Protein AF-0000000086678480 (afdb_homodimer)

pLDDT: mean 79.36, std 25.31, range [19.58, 98.94]

Nearest PDB structures (foldseek):
  7z03-assembly1_B  TM=8.009E-01  e=1.992E-24  Escherichia coli
  4m0v-assembly1_A  TM=8.575E-01  e=3.285E-22  Escherichia coli KO11FL
  4m0v-assembly2_B  TM=8.504E-01  e=2.644E-22  Escherichia coli KO11FL
  4lu9-assembly1_C  TM=8.366E-01  e=1.536E-22  Escherichia coli KO11FL
  4lty-assembly1_C  TM=8.349E-01  e=1.210E-21  Escherichia coli KO11FL

Organism: NCBI:txid175570

Solvent-accessible surface area (backbone atoms only — not comparable to full-atom values): 45692 Å² total; per-residue (Å²): 90,35,37,36,35,39,16,34,59,29,32,67,48,46,47,78,82,39,79,38,61,68,32,50,53,39,31,50,50,50,49,46,51,50,43,66,70,66,58,33,66,30,34,38,33,22,10,16,62,26,46,36,63,77,54,49,58,67,33,53,48,51,50,53,53,49,52,50,59,43,23,74,68,23,42,29,41,38,31,29,17,85,33,32,33,34,63,49,44,41,51,49,26,64,60,40,44,71,90,42,43,44,44,54,46,35,60,71,55,82,85,64,67,50,51,71,48,78,42,85,48,91,95,24,38,41,27,34,25,39,38,40,41,76,62,61,72,78,69,48,78,81,58,84,48,66,70,58,31,33,51,51,44,53,50,47,52,51,51,46,49,50,54,44,48,54,58,42,53,56,93,59,47,61,83,59,22,44,39,34,40,34,29,23,55,37,46,51,83,58,69,72,36,74,70,55,60,63,87,58,64,30,76,72,53,42,35,60,37,82,69,56,72,93,42,36,31,35,41,30,6,71,40,49,38,55,40,70,41,51,66,85,50,47,34,30,25,21,5,14,60,51,65,67,45,76,61,33,51,88,63,76,30,24,34,32,42,35,40,42,47,50,86,41,76,43,45,80,40,76,43,77,53,75,60,32,64,50,52,43,65,58,69,38,35,68,68,57,46,57,73,45,27,85,79,51,47,68,32,39,28,42,35,37,36,46,32,74,47,85,58,92,60,45,67,61,54,51,46,65,56,35,72,62,33,44,76,65,42,79,43,75,48,33,60,68,68,58,65,80,68,74,70,72,81,66,75,84,76,70,79,75,50,70,63,54,55,47,51,47,47,45,58,70,65,61,58,82,78,60,53,71,64,52,49,50,50,47,45,51,53,45,51,68,59,47,68,63,82,79,85,81,84,85,74,85,16,68,80,60,66,72,84,80,76,75,79,71,78,81,75,85,76,81,78,68,81,120,90,35,36,37,34,40,17,34,59,29,34,69,48,47,45,79,83,39,78,38,63,67,32,50,53,40,31,52,50,50,50,46,50,49,44,66,71,66,58,33,67,31,35,37,33,22,11,16,61,25,46,37,63,77,54,50,58,68,34,54,48,51,51,53,53,49,52,51,57,44,24,74,69,24,43,28,40,38,31,31,17,85,34,32,34,34,61,47,44,41,51,49,28,65,60,41,43,70,89,39,41,45,43,54,46,36,61,71,55,83,85,65,68,51,50,72,48,79,42,85,48,93,95,23,37,40,28,34,27,39,37,41,40,76,62,59,72,78,68,49,77,80,59,84,48,64,69,57,32,35,52,52,44,52,51,48,52,50,51,45,50,51,52,43,47,56,60,44,53,56,92,59,48,59,84,58,23,46,40,34,39,34,28,23,54,36,47,50,82,58,68,72,37,74,69,54,60,64,86,58,64,31,75,68,54,41,38,60,39,84,70,55,72,94,42,38,33,36,42,30,6,69,39,49,39,54,41,71,42,52,66,84,49,46,34,30,27,22,5,13,59,52,66,68,45,75,64,33,50,87,64,76,29,26,35,32,41,36,42,41,47,51,86,42,74,42,46,80,40,76,44,77,52,76,61,34,62,49,53,43,67,58,68,38,35,69,66,56,47,58,74,45,27,86,78,50,47,67,33,38,29,42,34,36,35,45,33,74,48,87,59,92,60,47,68,61,53,51,46,67,54,33,74,62,34,44,75,66,41,79,44,76,49,32,60,69,68,58,65,80,68,72,71,71,80,68,77,84,76,67,79,73,50,72,62,54,54,46,49,46,47,46,59,68,66,62,58,83,77,59,52,70,64,52,48,51,49,46,45,50,52,46,54,66,60,44,74,54,88,78,81,80,84,84,76,87,10,72,78,56,69,74,85,80,76,76,76,71,79,80,77,87,78,84,82,79,78,129

Structure (mmCIF, N/CA/C/O backbone):
data_AF-0000000086678480-model_v1
#
loop_
_entity.id
_entity.type
_entity.pdbx_description
1 polymer 'Nuclease SbcCD subunit D'
#
loop_
_atom_site.group_PDB
_atom_site.id
_atom_site.type_symbol
_atom_site.label_atom_id
_atom_site.label_alt_id
_atom_site.label_comp_id
_atom_site.label_asym_id
_atom_site.label_entity_id
_atom_site.label_seq_id
_atom_site.pdbx_PDB_ins_code
_atom_site.Cartn_x
_atom_site.Cartn_y
_atom_site.Cartn_z
_atom_site.occupancy
_atom_site.B_iso_or_equiv
_atom_site.auth_seq_id
_atom_site.auth_comp_id
_atom_site.auth_asym_id
_atom_site.auth_atom_id
_atom_site.pdbx_PDB_model_num
ATOM 1 N N . MET A 1 1 ? -17.922 -32.219 -5.09 1 95.44 1 MET A N 1
ATOM 2 C CA . MET A 1 1 ? -17.453 -30.891 -4.719 1 95.44 1 MET A CA 1
ATOM 3 C C . MET A 1 1 ? -16.25 -30.469 -5.562 1 95.44 1 MET A C 1
ATOM 5 O O . MET A 1 1 ? -15.414 -31.312 -5.906 1 95.44 1 MET A O 1
ATOM 9 N N . LYS A 1 2 ? -16.203 -29.172 -6 1 97.81 2 LYS A N 1
ATOM 10 C CA . LYS A 1 2 ? -15.117 -28.688 -6.852 1 97.81 2 LYS A CA 1
ATOM 11 C C . LYS A 1 2 ? -14.359 -27.547 -6.176 1 97.81 2 LYS A C 1
ATOM 13 O O . LYS A 1 2 ? -14.969 -26.641 -5.609 1 97.81 2 LYS A O 1
ATOM 18 N N . VAL A 1 3 ? -13.023 -27.688 -6.242 1 98.56 3 VAL A N 1
ATOM 19 C CA . VAL A 1 3 ? -12.156 -26.625 -5.746 1 98.56 3 VAL A CA 1
ATOM 20 C C . VAL A 1 3 ? -11.305 -26.078 -6.887 1 98.56 3 VAL A C 1
ATOM 22 O O . VAL A 1 3 ? -10.602 -26.828 -7.562 1 98.56 3 VAL A O 1
ATOM 25 N N . LEU A 1 4 ? -11.469 -24.781 -7.164 1 98.94 4 LEU A N 1
ATOM 26 C CA . LEU A 1 4 ? -10.547 -24.125 -8.086 1 98.94 4 LEU A CA 1
ATOM 27 C C . LEU A 1 4 ? -9.32 -23.594 -7.352 1 98.94 4 LEU A C 1
ATOM 29 O O . LEU A 1 4 ? -9.453 -22.812 -6.414 1 98.94 4 LEU A O 1
ATOM 33 N N . HIS A 1 5 ? -8.148 -24.078 -7.785 1 98.94 5 HIS A N 1
ATOM 34 C CA . HIS A 1 5 ? -6.895 -23.828 -7.09 1 98.94 5 HIS A CA 1
ATOM 35 C C . HIS A 1 5 ? -5.914 -23.078 -7.977 1 98.94 5 HIS A C 1
ATOM 37 O O . HIS A 1 5 ? -5.496 -23.578 -9.023 1 98.94 5 HIS A O 1
ATOM 43 N N . THR A 1 6 ? -5.656 -21.797 -7.602 1 98.88 6 THR A N 1
ATOM 44 C CA . THR A 1 6 ? -4.645 -20.953 -8.234 1 98.88 6 THR A CA 1
ATOM 45 C C . THR A 1 6 ? -3.633 -20.453 -7.207 1 98.88 6 THR A C 1
ATOM 47 O O . THR A 1 6 ? -3.902 -20.469 -6.004 1 98.88 6 THR A O 1
ATOM 50 N N . SER A 1 7 ? -2.424 -20.094 -7.656 1 98.5 7 SER A N 1
ATOM 51 C CA . SER A 1 7 ? -1.385 -19.719 -6.703 1 98.5 7 SER A CA 1
ATOM 52 C C . SER A 1 7 ? -0.322 -18.844 -7.359 1 98.5 7 SER A C 1
ATOM 54 O O . SER A 1 7 ? -0.302 -18.703 -8.586 1 98.5 7 SER A O 1
ATOM 56 N N . ASP A 1 8 ? 0.472 -18.172 -6.52 1 98.31 8 ASP A N 1
ATOM 57 C CA . ASP A 1 8 ? 1.71 -17.5 -6.895 1 98.31 8 ASP A CA 1
ATOM 58 C C . ASP A 1 8 ? 1.471 -16.5 -8.023 1 98.31 8 ASP A C 1
ATOM 60 O O . ASP A 1 8 ? 2.174 -16.516 -9.031 1 98.31 8 ASP A O 1
ATOM 64 N N . TRP A 1 9 ? 0.471 -15.633 -7.77 1 98.69 9 TRP A N 1
ATOM 65 C CA . TRP A 1 9 ? 0.159 -14.609 -8.766 1 98.69 9 TRP A CA 1
ATOM 66 C C . TRP A 1 9 ? 1.321 -13.641 -8.93 1 98.69 9 TRP A C 1
ATOM 68 O O . TRP A 1 9 ? 1.589 -13.164 -10.031 1 98.69 9 TRP A O 1
ATOM 78 N N . HIS A 1 10 ? 1.979 -13.359 -7.863 1 98.38 10 HIS A N 1
ATOM 79 C CA . HIS A 1 10 ? 3.109 -12.438 -7.859 1 98.38 10 HIS A CA 1
ATOM 80 C C . HIS A 1 10 ? 2.754 -11.125 -8.547 1 98.38 10 HIS A C 1
ATOM 82 O O . HIS A 1 10 ? 3.512 -10.641 -9.391 1 98.38 10 HIS A O 1
ATOM 88 N N . LEU A 1 11 ? 1.638 -10.578 -8.188 1 98.56 11 LEU A N 1
ATOM 89 C CA . LEU A 1 11 ? 1.207 -9.312 -8.773 1 98.56 11 LEU A CA 1
ATOM 90 C C . LEU A 1 11 ? 2.213 -8.211 -8.477 1 98.56 11 LEU A C 1
ATOM 92 O O . LEU A 1 11 ? 2.664 -8.062 -7.34 1 98.56 11 LEU A O 1
ATOM 96 N N . GLY A 1 12 ? 2.535 -7.422 -9.523 1 97.06 12 GLY A N 1
ATOM 97 C CA . GLY A 1 12 ? 3.484 -6.328 -9.391 1 97.06 12 GLY A CA 1
ATOM 98 C C . GLY A 1 12 ? 4.883 -6.691 -9.852 1 97.06 12 GLY A C 1
ATOM 99 O O . GLY A 1 12 ? 5.762 -5.832 -9.93 1 97.06 12 GLY A O 1
ATOM 100 N N . LYS A 1 13 ? 5.109 -7.918 -10.164 1 95.88 13 LYS A N 1
ATOM 101 C CA . LYS A 1 13 ? 6.441 -8.344 -10.586 1 95.88 13 LYS A CA 1
ATOM 102 C C . LYS A 1 13 ? 6.715 -7.941 -12.031 1 95.88 13 LYS A C 1
ATOM 104 O O . LYS A 1 13 ? 5.969 -8.305 -12.938 1 95.88 13 LYS A O 1
ATOM 109 N N . PRO A 1 14 ? 7.766 -7.203 -12.234 1 95.25 14 PRO A N 1
ATOM 110 C CA . PRO A 1 14 ? 8.195 -6.977 -13.609 1 95.25 14 PRO A CA 1
ATOM 111 C C . PRO A 1 14 ? 9.086 -8.102 -14.141 1 95.25 14 PRO A C 1
ATOM 113 O O . PRO A 1 14 ? 9.586 -8.922 -13.367 1 95.25 14 PRO A O 1
ATOM 116 N N . THR A 1 15 ? 9.172 -8.25 -15.391 1 94.75 15 THR A N 1
ATOM 117 C CA . THR A 1 15 ? 10.164 -9.094 -16.047 1 94.75 15 THR A CA 1
ATOM 118 C C . THR A 1 15 ? 11.266 -8.25 -16.672 1 94.75 15 THR A C 1
ATOM 120 O O . THR A 1 15 ? 11.047 -7.609 -17.719 1 94.75 15 THR A O 1
ATOM 123 N N . TRP A 1 16 ? 12.336 -8.219 -16.031 1 91.25 16 TRP A N 1
ATOM 124 C CA . TRP A 1 16 ? 13.484 -7.438 -16.5 1 91.25 16 TRP A CA 1
ATOM 125 C C . TRP A 1 16 ? 13.086 -5.988 -16.75 1 91.25 16 TRP A C 1
ATOM 127 O O . TRP A 1 16 ? 13.367 -5.441 -17.828 1 91.25 16 TRP A O 1
ATOM 137 N N . GLY A 1 17 ? 12.445 -5.441 -15.852 1 91.5 17 GLY A N 1
ATOM 138 C CA . GLY A 1 17 ? 12.094 -4.031 -15.883 1 91.5 17 GLY A CA 1
ATOM 139 C C . GLY A 1 17 ? 10.797 -3.754 -16.609 1 91.5 17 GLY A C 1
ATOM 140 O O . GLY A 1 17 ? 10.25 -2.652 -16.531 1 91.5 17 GLY A O 1
ATOM 141 N N . HIS A 1 18 ? 10.305 -4.699 -17.344 1 94.94 18 HIS A N 1
ATOM 142 C CA . HIS A 1 18 ? 9.055 -4.535 -18.094 1 94.94 18 HIS A CA 1
ATOM 143 C C . HIS A 1 18 ? 7.852 -4.91 -17.234 1 94.94 18 HIS A C 1
ATOM 145 O O . HIS A 1 18 ? 7.801 -6.012 -16.672 1 94.94 18 HIS A O 1
ATOM 151 N N . SER A 1 19 ? 6.883 -4.016 -17.203 1 96.5 19 SER A N 1
ATOM 152 C CA . SER A 1 19 ? 5.68 -4.273 -16.422 1 96.5 19 SER A CA 1
ATOM 153 C C . SER A 1 19 ? 4.875 -5.426 -17.016 1 96.5 19 SER A C 1
ATOM 155 O O . SER A 1 19 ? 4.684 -5.496 -18.234 1 96.5 19 SER A O 1
ATOM 157 N N . ARG A 1 20 ? 4.363 -6.246 -16.141 1 97.38 20 ARG A N 1
ATOM 158 C CA . ARG A 1 20 ? 3.541 -7.371 -16.562 1 97.38 20 ARG A CA 1
ATOM 159 C C . ARG A 1 20 ? 2.078 -7.152 -16.203 1 97.38 20 ARG A C 1
ATOM 161 O O . ARG A 1 20 ? 1.283 -8.094 -16.203 1 97.38 20 ARG A O 1
ATOM 168 N N . ALA A 1 21 ? 1.703 -5.965 -15.914 1 97.06 21 ALA A N 1
ATOM 169 C CA . ALA A 1 21 ? 0.36 -5.656 -15.43 1 97.06 21 ALA A CA 1
ATOM 170 C C . ALA A 1 21 ? -0.699 -6.098 -16.438 1 97.06 21 ALA A C 1
ATOM 172 O O . ALA A 1 21 ? -1.707 -6.703 -16.062 1 97.06 21 ALA A O 1
ATOM 173 N N . GLN A 1 22 ? -0.442 -5.848 -17.672 1 97 22 GLN A N 1
ATOM 174 C CA . GLN A 1 22 ? -1.41 -6.211 -18.703 1 97 22 GLN A CA 1
ATOM 175 C C . GLN A 1 22 ? -1.541 -7.727 -18.828 1 97 22 GLN A C 1
ATOM 177 O O . GLN A 1 22 ? -2.643 -8.25 -19.031 1 97 22 GLN A O 1
ATOM 182 N N . ASP A 1 23 ? -0.43 -8.398 -18.75 1 98.12 23 ASP A N 1
ATOM 183 C CA . ASP A 1 23 ? -0.437 -9.859 -18.812 1 98.12 23 ASP A CA 1
ATOM 184 C C . ASP A 1 23 ? -1.196 -10.453 -17.625 1 98.12 23 ASP A C 1
ATOM 186 O O . ASP A 1 23 ? -1.977 -11.398 -17.797 1 98.12 23 ASP A O 1
ATOM 190 N N . HIS A 1 24 ? -0.968 -9.875 -16.438 1 98.56 24 HIS A N 1
ATOM 191 C CA . HIS A 1 24 ? -1.681 -10.32 -15.25 1 98.56 24 HIS A CA 1
ATOM 192 C C . HIS A 1 24 ? -3.18 -10.07 -15.383 1 98.56 24 HIS A C 1
ATOM 194 O O . HIS A 1 24 ? -3.988 -10.938 -15.047 1 98.56 24 HIS A O 1
ATOM 200 N N . GLU A 1 25 ? -3.529 -8.898 -15.836 1 98.38 25 GLU A N 1
ATOM 201 C CA . GLU A 1 25 ? -4.945 -8.594 -16.016 1 98.38 25 GLU A CA 1
ATOM 202 C C . GLU A 1 25 ? -5.602 -9.602 -16.969 1 98.38 25 GLU A C 1
ATOM 204 O O . GLU A 1 25 ? -6.68 -10.125 -16.672 1 98.38 25 GLU A O 1
ATOM 209 N N . ALA A 1 26 ? -4.949 -9.906 -18.031 1 98.44 26 ALA A N 1
ATOM 210 C CA . ALA A 1 26 ? -5.492 -10.82 -19.031 1 98.44 26 ALA A CA 1
ATOM 211 C C . ALA A 1 26 ? -5.66 -12.227 -18.469 1 98.44 26 ALA A C 1
ATOM 213 O O . ALA A 1 26 ? -6.707 -12.852 -18.641 1 98.44 26 ALA A O 1
ATOM 214 N N . VAL A 1 27 ? -4.664 -12.703 -17.812 1 98.75 27 VAL A N 1
ATOM 215 C CA . VAL A 1 27 ? -4.707 -14.086 -17.359 1 98.75 27 VAL A CA 1
ATOM 216 C C . VAL A 1 27 ? -5.695 -14.219 -16.203 1 98.75 27 VAL A C 1
ATOM 218 O O . VAL A 1 27 ? -6.371 -15.242 -16.062 1 98.75 27 VAL A O 1
ATOM 221 N N . LEU A 1 28 ? -5.77 -13.234 -15.352 1 98.81 28 LEU A N 1
ATOM 222 C CA . LEU A 1 28 ? -6.707 -13.289 -14.234 1 98.81 28 LEU A CA 1
ATOM 223 C C . LEU A 1 28 ? -8.148 -13.195 -14.727 1 98.81 28 LEU A C 1
ATOM 225 O O . LEU A 1 28 ? -9.047 -13.812 -14.148 1 98.81 28 LEU A O 1
ATOM 229 N N . ASP A 1 29 ? -8.367 -12.438 -15.781 1 98.69 29 ASP A N 1
ATOM 230 C CA . ASP A 1 29 ? -9.68 -12.461 -16.422 1 98.69 29 ASP A CA 1
ATOM 231 C C . ASP A 1 29 ? -10.008 -13.859 -16.953 1 98.69 29 ASP A C 1
ATOM 233 O O . ASP A 1 29 ? -11.148 -14.312 -16.844 1 98.69 29 ASP A O 1
ATOM 237 N N . GLU A 1 30 ? -9.016 -14.477 -17.516 1 98.81 30 GLU A N 1
ATOM 238 C CA . GLU A 1 30 ? -9.172 -15.852 -17.969 1 98.81 30 GLU A CA 1
ATOM 239 C C . GLU A 1 30 ? -9.539 -16.781 -16.828 1 98.81 30 GLU A C 1
ATOM 241 O O . GLU A 1 30 ? -10.406 -17.656 -16.969 1 98.81 30 GLU A O 1
ATOM 246 N N . ILE A 1 31 ? -8.938 -16.609 -15.695 1 98.88 31 ILE A N 1
ATOM 247 C CA . ILE A 1 31 ? -9.203 -17.422 -14.523 1 98.88 31 ILE A CA 1
ATOM 248 C C . ILE A 1 31 ? -10.633 -17.172 -14.031 1 98.88 31 ILE A C 1
ATOM 250 O O . ILE A 1 31 ? -11.336 -18.109 -13.648 1 98.88 31 ILE A O 1
ATOM 254 N N . ILE A 1 32 ? -11.062 -15.922 -14.055 1 98.81 32 ILE A N 1
ATOM 255 C CA . ILE A 1 32 ? -12.438 -15.594 -13.688 1 98.81 32 ILE A CA 1
ATOM 256 C C . ILE A 1 32 ? -13.406 -16.312 -14.617 1 98.81 32 ILE A C 1
ATOM 258 O O . ILE A 1 32 ? -14.414 -16.875 -14.164 1 98.81 32 ILE A O 1
ATOM 262 N N . THR A 1 33 ? -13.07 -16.344 -15.867 1 98.75 33 THR A N 1
ATOM 263 C CA . THR A 1 33 ? -13.914 -17.031 -16.844 1 98.75 33 THR A CA 1
ATOM 264 C C . THR A 1 33 ? -13.961 -18.531 -16.562 1 98.75 33 THR A C 1
ATOM 266 O O . THR A 1 33 ? -15.031 -19.141 -16.625 1 98.75 33 THR A O 1
ATOM 269 N N . ILE A 1 34 ? -12.844 -19.062 -16.281 1 98.81 34 ILE A N 1
ATOM 270 C CA . ILE A 1 34 ? -12.773 -20.484 -15.938 1 98.81 34 ILE A CA 1
ATOM 271 C C . ILE A 1 34 ? -13.648 -20.766 -14.719 1 98.81 34 ILE A C 1
ATOM 273 O O . ILE A 1 34 ? -14.406 -21.734 -14.703 1 98.81 34 ILE A O 1
ATOM 277 N N . ALA A 1 35 ? -13.539 -19.906 -13.719 1 98.81 35 ALA A N 1
ATOM 278 C CA . ALA A 1 35 ? -14.336 -20.047 -12.508 1 98.81 35 ALA A CA 1
ATOM 279 C C . ALA A 1 35 ? -15.828 -19.984 -12.82 1 98.81 35 ALA A C 1
ATOM 281 O O . ALA A 1 35 ? -16.609 -20.797 -12.328 1 98.81 35 ALA A O 1
ATOM 282 N N . ALA A 1 36 ? -16.219 -19.031 -13.617 1 98.69 36 ALA A N 1
ATOM 283 C CA . ALA A 1 36 ? -17.625 -18.844 -13.977 1 98.69 36 ALA A CA 1
ATOM 284 C C . ALA A 1 36 ? -18.172 -20.062 -14.711 1 98.69 36 ALA A C 1
ATOM 286 O O . ALA A 1 36 ? -19.344 -20.406 -14.547 1 98.69 36 ALA A O 1
ATOM 287 N N . THR A 1 37 ? -17.344 -20.672 -15.453 1 98.56 37 THR A N 1
ATOM 288 C CA . THR A 1 37 ? -17.75 -21.844 -16.219 1 98.56 37 THR A CA 1
ATOM 289 C C . THR A 1 37 ? -17.797 -23.078 -15.336 1 98.56 37 THR A C 1
ATOM 291 O O . THR A 1 37 ? -18.766 -23.844 -15.375 1 98.56 37 THR A O 1
ATOM 294 N N . ALA A 1 38 ? -16.781 -23.219 -14.508 1 98.38 38 ALA A N 1
ATOM 295 C CA . ALA A 1 38 ? -16.625 -24.438 -13.719 1 98.38 38 ALA A CA 1
ATOM 296 C C . ALA A 1 38 ? -17.531 -24.438 -12.5 1 98.38 38 ALA A C 1
ATOM 298 O O . ALA A 1 38 ? -17.844 -25.484 -11.938 1 98.38 38 ALA A O 1
ATOM 299 N N . GLN A 1 39 ? -17.859 -23.234 -12.031 1 98 39 GLN A N 1
ATOM 300 C CA . GLN A 1 39 ? -18.703 -23.031 -10.867 1 98 39 GLN A CA 1
ATOM 301 C C . GLN A 1 39 ? -18.203 -23.844 -9.672 1 98 39 GLN A C 1
ATOM 303 O O . GLN A 1 39 ? -18.906 -24.703 -9.141 1 98 39 GLN A O 1
ATOM 308 N N . PRO A 1 40 ? -17.031 -23.578 -9.219 1 98.5 40 PRO A N 1
ATOM 309 C CA . PRO A 1 40 ? -16.484 -24.297 -8.07 1 98.5 40 PRO A CA 1
ATOM 310 C C . PRO A 1 40 ? -17.219 -23.984 -6.77 1 98.5 40 PRO A C 1
ATOM 312 O O . PRO A 1 40 ? -17.969 -23 -6.707 1 98.5 40 PRO A O 1
ATOM 315 N N . ASP A 1 41 ? -17.016 -24.859 -5.805 1 97.94 41 ASP A N 1
ATOM 316 C CA . ASP A 1 41 ? -17.594 -24.625 -4.48 1 97.94 41 ASP A CA 1
ATOM 317 C C . ASP A 1 41 ? -16.672 -23.781 -3.613 1 97.94 41 ASP A C 1
ATOM 319 O O . ASP A 1 41 ? -17.109 -23.203 -2.617 1 97.94 41 ASP A O 1
ATOM 323 N N . LEU A 1 42 ? -15.414 -23.719 -3.967 1 98.25 42 LEU A N 1
ATOM 324 C CA . LEU A 1 42 ? -14.391 -22.953 -3.27 1 98.25 42 LEU A CA 1
ATOM 325 C C . LEU A 1 42 ? -13.258 -22.578 -4.219 1 98.25 42 LEU A C 1
ATOM 327 O O . LEU A 1 42 ? -12.867 -23.375 -5.082 1 98.25 42 LEU A O 1
ATOM 331 N N . ILE A 1 43 ? -12.781 -21.375 -4.074 1 98.75 43 ILE A N 1
ATOM 332 C CA . ILE A 1 43 ? -11.625 -20.922 -4.828 1 98.75 43 ILE A CA 1
ATOM 333 C C . ILE A 1 43 ? -10.461 -20.641 -3.873 1 98.75 43 ILE A C 1
ATOM 335 O O . ILE A 1 43 ? -10.633 -19.938 -2.875 1 98.75 43 ILE A O 1
ATOM 339 N N . LEU A 1 44 ? -9.289 -21.234 -4.195 1 98.75 44 LEU A N 1
ATOM 340 C CA . LEU A 1 44 ? -8.117 -21.094 -3.336 1 98.75 44 LEU A CA 1
ATOM 341 C C . LEU A 1 44 ? -7 -20.344 -4.051 1 98.75 44 LEU A C 1
ATOM 343 O O . LEU A 1 44 ? -6.688 -20.641 -5.207 1 98.75 44 LEU A O 1
ATOM 347 N N . ASN A 1 45 ? -6.477 -19.344 -3.422 1 98.75 45 ASN A N 1
ATOM 348 C CA . ASN A 1 45 ? -5.156 -18.797 -3.715 1 98.75 45 ASN A CA 1
ATOM 349 C C . ASN A 1 45 ? -4.152 -19.156 -2.625 1 98.75 45 ASN A C 1
ATOM 351 O O . ASN A 1 45 ? -4.23 -18.641 -1.508 1 98.75 45 ASN A O 1
ATOM 355 N N . THR A 1 46 ? -3.148 -19.953 -2.975 1 98.44 46 THR A N 1
ATOM 356 C CA . THR A 1 46 ? -2.324 -20.547 -1.932 1 98.44 46 THR A CA 1
ATOM 357 C C . THR A 1 46 ? -1.022 -19.766 -1.758 1 98.44 46 THR A C 1
ATOM 359 O O . THR A 1 46 ? 0.026 -20.359 -1.48 1 98.44 46 THR A O 1
ATOM 362 N N . GLY A 1 47 ? -1.033 -18.484 -1.98 1 97.06 47 GLY A N 1
ATOM 363 C CA . GLY A 1 47 ? 0.044 -17.641 -1.495 1 97.06 47 GLY A CA 1
ATOM 364 C C . GLY A 1 47 ? 0.741 -16.875 -2.6 1 97.06 47 GLY A C 1
ATOM 365 O O . GLY A 1 47 ? 0.517 -17.125 -3.783 1 97.06 47 GLY A O 1
ATOM 366 N N . ASP A 1 48 ? 1.53 -15.883 -2.117 1 97.62 48 ASP A N 1
ATOM 367 C CA . ASP A 1 48 ? 2.271 -14.977 -2.99 1 97.62 48 ASP A CA 1
ATOM 368 C C . ASP A 1 48 ? 1.336 -14.258 -3.961 1 97.62 48 ASP A C 1
ATOM 370 O O . ASP A 1 48 ? 1.564 -14.266 -5.172 1 97.62 48 ASP A O 1
ATOM 374 N N . LEU A 1 49 ? 0.301 -13.742 -3.322 1 98.44 49 LEU A N 1
ATOM 375 C CA . LEU A 1 49 ? -0.618 -12.883 -4.059 1 98.44 49 LEU A CA 1
ATOM 376 C C . LEU A 1 49 ? 0.131 -11.734 -4.727 1 98.44 49 LEU A C 1
ATOM 378 O O . LEU A 1 49 ? -0.124 -11.414 -5.891 1 98.44 49 LEU A O 1
ATOM 382 N N . PHE A 1 50 ? 1.008 -11.203 -3.969 1 98 50 PHE A N 1
ATOM 383 C CA . PHE A 1 50 ? 1.855 -10.117 -4.441 1 98 50 PHE A CA 1
ATOM 384 C C . PHE A 1 50 ? 3.309 -10.562 -4.539 1 98 50 PHE A C 1
ATOM 386 O O . PHE A 1 50 ? 3.707 -11.539 -3.896 1 98 50 PHE A O 1
ATOM 393 N N . ASP A 1 51 ? 4.047 -9.797 -5.328 1 96.94 51 ASP A N 1
ATOM 394 C CA . ASP A 1 51 ? 5.453 -10.148 -5.504 1 96.94 51 ASP A CA 1
ATOM 395 C C . ASP A 1 51 ? 6.316 -9.531 -4.406 1 96.94 51 ASP A C 1
ATOM 397 O O . ASP A 1 51 ? 7.383 -10.055 -4.082 1 96.94 51 ASP A O 1
ATOM 401 N N . GLN A 1 52 ? 5.801 -8.445 -3.92 1 93.5 52 GLN A N 1
ATOM 402 C CA . GLN A 1 52 ? 6.562 -7.711 -2.912 1 93.5 52 GLN A CA 1
ATOM 403 C C . GLN A 1 52 ? 5.715 -7.43 -1.676 1 93.5 52 GLN A C 1
ATOM 405 O O . GLN A 1 52 ? 4.484 -7.352 -1.765 1 93.5 52 GLN A O 1
ATOM 410 N N . HIS A 1 53 ? 6.473 -7.254 -0.549 1 91.19 53 HIS A N 1
ATOM 411 C CA . HIS A 1 53 ? 5.805 -6.945 0.709 1 91.19 53 HIS A CA 1
ATOM 412 C C . HIS A 1 53 ? 5.043 -5.629 0.62 1 91.19 53 HIS A C 1
ATOM 414 O O . HIS A 1 53 ? 4.023 -5.449 1.285 1 91.19 53 HIS A O 1
ATOM 420 N N . ARG A 1 54 ? 5.578 -4.73 -0.159 1 90.44 54 ARG A N 1
ATOM 421 C CA . ARG A 1 54 ? 4.914 -3.461 -0.442 1 90.44 54 ARG A CA 1
ATOM 422 C C . ARG A 1 54 ? 4.551 -3.352 -1.919 1 90.44 54 ARG A C 1
ATOM 424 O O . ARG A 1 54 ? 5.266 -2.713 -2.693 1 90.44 54 ARG A O 1
ATOM 431 N N . PRO A 1 55 ? 3.449 -3.904 -2.238 1 94.75 55 PRO A N 1
ATOM 432 C CA . PRO A 1 55 ? 3.072 -3.92 -3.654 1 94.75 55 PRO A CA 1
ATOM 433 C C . PRO A 1 55 ? 2.678 -2.539 -4.176 1 94.75 55 PRO A C 1
ATOM 435 O O . PRO A 1 55 ? 2.207 -1.697 -3.406 1 94.75 55 PRO A O 1
ATOM 438 N N . PRO A 1 56 ? 2.889 -2.316 -5.504 1 92.38 56 PRO A N 1
ATOM 439 C CA . PRO A 1 56 ? 2.357 -1.087 -6.102 1 92.38 56 PRO A CA 1
ATOM 440 C C . PRO A 1 56 ? 0.832 -1.029 -6.074 1 92.38 56 PRO A C 1
ATOM 442 O O . PRO A 1 56 ? 0.172 -2.068 -5.996 1 92.38 56 PRO A O 1
ATOM 445 N N . VAL A 1 57 ? 0.303 0.121 -6.168 1 92.25 57 VAL A N 1
ATOM 446 C CA . VAL A 1 57 ? -1.132 0.344 -6.023 1 92.25 57 VAL A CA 1
ATOM 447 C C . VAL A 1 57 ? -1.884 -0.404 -7.125 1 92.25 57 VAL A C 1
ATOM 449 O O . VAL A 1 57 ? -2.965 -0.946 -6.887 1 92.25 57 VAL A O 1
ATOM 452 N N . GLN A 1 58 ? -1.28 -0.394 -8.273 1 94 58 GLN A N 1
ATOM 453 C CA . GLN A 1 58 ? -1.941 -1.066 -9.383 1 94 58 GLN A CA 1
ATOM 454 C C . GLN A 1 58 ? -2.115 -2.557 -9.102 1 94 58 GLN A C 1
ATOM 456 O O . GLN A 1 58 ? -3.137 -3.146 -9.453 1 94 58 GLN A O 1
ATOM 461 N N . ALA A 1 59 ? -1.16 -3.131 -8.508 1 96.88 59 ALA A N 1
ATOM 462 C CA . ALA A 1 59 ? -1.236 -4.543 -8.141 1 96.88 59 ALA A CA 1
ATOM 463 C C . ALA A 1 59 ? -2.314 -4.781 -7.09 1 96.88 59 ALA A C 1
ATOM 465 O O . ALA A 1 59 ? -3.072 -5.75 -7.172 1 96.88 59 ALA A O 1
ATOM 466 N N . MET A 1 60 ? -2.365 -3.904 -6.121 1 95.88 60 MET A N 1
ATOM 467 C CA . MET A 1 60 ? -3.369 -4.031 -5.07 1 95.88 60 MET A CA 1
ATOM 468 C C . MET A 1 60 ? -4.777 -3.887 -5.641 1 95.88 60 MET A C 1
ATOM 470 O O . MET A 1 60 ? -5.676 -4.645 -5.281 1 95.88 60 MET A O 1
ATOM 474 N N . ARG A 1 61 ? -4.926 -2.959 -6.512 1 94.69 61 ARG A N 1
ATOM 475 C CA . ARG A 1 61 ? -6.219 -2.76 -7.156 1 94.69 61 ARG A CA 1
ATOM 476 C C . ARG A 1 61 ? -6.629 -3.996 -7.953 1 94.69 61 ARG A C 1
ATOM 478 O O . ARG A 1 61 ? -7.766 -4.461 -7.844 1 94.69 61 ARG A O 1
ATOM 485 N N . LEU A 1 62 ? -5.723 -4.473 -8.742 1 97.44 62 LEU A N 1
ATOM 486 C CA . LEU A 1 62 ? -6.008 -5.664 -9.531 1 97.44 62 LEU A CA 1
ATOM 487 C C . LEU A 1 62 ? -6.391 -6.836 -8.641 1 97.44 62 LEU A C 1
ATOM 489 O O . LEU A 1 62 ? -7.371 -7.539 -8.906 1 97.44 62 LEU A O 1
ATOM 493 N N . ALA A 1 63 ? -5.645 -7.012 -7.582 1 97.62 63 ALA A N 1
ATOM 494 C CA . ALA A 1 63 ? -5.91 -8.109 -6.656 1 97.62 63 ALA A CA 1
ATOM 495 C C . ALA A 1 63 ? -7.324 -8.016 -6.09 1 97.62 63 ALA A C 1
ATOM 497 O O . ALA A 1 63 ? -8.078 -8.992 -6.117 1 97.62 63 ALA A O 1
ATOM 498 N N . THR A 1 64 ? -7.672 -6.852 -5.586 1 94.88 64 THR A N 1
ATOM 499 C CA . THR A 1 64 ? -8.969 -6.688 -4.938 1 94.88 64 THR A CA 1
ATOM 500 C C . THR A 1 64 ? -10.102 -6.824 -5.953 1 94.88 64 THR A C 1
ATOM 502 O O . THR A 1 64 ? -11.133 -7.422 -5.656 1 94.88 64 THR A O 1
ATOM 505 N N . ASP A 1 65 ? -9.898 -6.285 -7.148 1 95.06 65 ASP A N 1
ATOM 506 C CA . ASP A 1 65 ? -10.914 -6.406 -8.188 1 95.06 65 ASP A CA 1
ATOM 507 C C . ASP A 1 65 ? -11.156 -7.871 -8.555 1 95.06 65 ASP A C 1
ATOM 509 O O . ASP A 1 65 ? -12.297 -8.312 -8.656 1 95.06 65 ASP A O 1
ATOM 513 N N . VAL A 1 66 ? -10.109 -8.578 -8.711 1 97.56 66 VAL A N 1
ATOM 514 C CA . VAL A 1 66 ? -10.203 -9.969 -9.133 1 97.56 66 VAL A CA 1
ATOM 515 C C . VAL A 1 66 ? -10.805 -10.805 -8 1 97.56 66 VAL A C 1
ATOM 517 O O . VAL A 1 66 ? -11.672 -11.648 -8.234 1 97.56 66 VAL A O 1
ATOM 520 N N . LEU A 1 67 ? -10.328 -10.578 -6.785 1 96.81 67 LEU A N 1
ATOM 521 C CA . LEU A 1 67 ? -10.859 -11.328 -5.652 1 96.81 67 LEU A CA 1
ATOM 522 C C . LEU A 1 67 ? -12.359 -11.07 -5.484 1 96.81 67 LEU A C 1
ATOM 524 O O . LEU A 1 67 ? -13.117 -11.984 -5.168 1 96.81 67 LEU A O 1
ATOM 528 N N . ARG A 1 68 ? -12.773 -9.859 -5.719 1 93.94 68 ARG A N 1
ATOM 529 C CA . ARG A 1 68 ? -14.195 -9.531 -5.664 1 93.94 68 ARG A CA 1
ATOM 530 C C . ARG A 1 68 ? -14.969 -10.273 -6.75 1 93.94 68 ARG A C 1
ATOM 532 O O . ARG A 1 68 ? -16.031 -10.852 -6.484 1 93.94 68 ARG A O 1
ATOM 539 N N . ALA A 1 69 ? -14.445 -10.242 -7.926 1 96.5 69 ALA A N 1
ATOM 540 C CA . ALA A 1 69 ? -15.094 -10.93 -9.039 1 96.5 69 ALA A CA 1
ATOM 541 C C . ALA A 1 69 ? -15.211 -12.43 -8.766 1 96.5 69 ALA A C 1
ATOM 543 O O . ALA A 1 69 ? -16.266 -13.023 -8.984 1 96.5 69 ALA A O 1
ATOM 544 N N . LEU A 1 70 ? -14.164 -12.992 -8.266 1 97.94 70 LEU A N 1
ATOM 545 C CA . LEU A 1 70 ? -14.156 -14.422 -7.965 1 97.94 70 LEU A CA 1
ATOM 546 C C . LEU A 1 70 ? -15.125 -14.742 -6.828 1 97.94 70 LEU A C 1
ATOM 548 O O . LEU A 1 70 ? -15.812 -15.766 -6.855 1 97.94 70 LEU A O 1
ATOM 552 N N . SER A 1 71 ? -15.188 -13.82 -5.855 1 96.38 71 SER A N 1
ATOM 553 C CA . SER A 1 71 ? -16.031 -14.047 -4.68 1 96.38 71 SER A CA 1
ATOM 554 C C . SER A 1 71 ? -17.5 -14 -5.035 1 96.38 71 SER A C 1
ATOM 556 O O . SER A 1 71 ? -18.344 -14.5 -4.289 1 96.38 71 SER A O 1
ATOM 558 N N . ALA A 1 72 ? -17.844 -13.359 -6.129 1 95.62 72 ALA A N 1
ATOM 559 C CA . ALA A 1 72 ? -19.219 -13.352 -6.625 1 95.62 72 ALA A CA 1
ATOM 560 C C . ALA A 1 72 ? -19.609 -14.727 -7.152 1 95.62 72 ALA A C 1
ATOM 562 O O . ALA A 1 72 ? -20.812 -15.023 -7.266 1 95.62 72 ALA A O 1
ATOM 563 N N . ILE A 1 73 ? -18.641 -15.523 -7.453 1 97.06 73 ILE A N 1
ATOM 564 C CA . ILE A 1 73 ? -18.891 -16.844 -8.023 1 97.06 73 ILE A CA 1
ATOM 565 C C . ILE A 1 73 ? -18.891 -17.891 -6.922 1 97.06 73 ILE A C 1
ATOM 567 O O . ILE A 1 73 ? -19.797 -18.719 -6.848 1 97.06 73 ILE A O 1
ATOM 571 N N . ALA A 1 74 ? -17.953 -17.844 -6.086 1 97.19 74 ALA A N 1
ATOM 572 C CA . ALA A 1 74 ? -17.781 -18.766 -4.98 1 97.19 74 ALA A CA 1
ATOM 573 C C . ALA A 1 74 ? -16.938 -18.156 -3.863 1 97.19 74 ALA A C 1
ATOM 575 O O . ALA A 1 74 ? -16.219 -17.172 -4.086 1 97.19 74 ALA A O 1
ATOM 576 N N . PRO A 1 75 ? -17.016 -18.75 -2.611 1 96.81 75 PRO A N 1
ATOM 577 C CA . PRO A 1 75 ? -16.109 -18.266 -1.569 1 96.81 75 PRO A CA 1
ATOM 578 C C . PRO A 1 75 ? -14.633 -18.375 -1.974 1 96.81 75 PRO A C 1
ATOM 580 O O . PRO A 1 75 ? -14.242 -19.344 -2.625 1 96.81 75 PRO A O 1
ATOM 583 N N . VAL A 1 76 ? -13.867 -17.344 -1.605 1 97.88 76 VAL A N 1
ATOM 584 C CA . VAL A 1 76 ? -12.453 -17.297 -1.941 1 97.88 76 VAL A CA 1
ATOM 585 C C . VAL A 1 76 ? -11.617 -17.297 -0.663 1 97.88 76 VAL A C 1
ATOM 587 O O . VAL A 1 76 ? -11.898 -16.547 0.274 1 97.88 76 VAL A O 1
ATOM 590 N N . VAL A 1 77 ? -10.633 -18.203 -0.583 1 97.75 77 VAL A N 1
ATOM 591 C CA . VAL A 1 77 ? -9.68 -18.203 0.52 1 97.75 77 VAL A CA 1
ATOM 592 C C . VAL A 1 77 ? -8.273 -17.906 -0.01 1 97.75 77 VAL A C 1
ATOM 594 O O . VAL A 1 77 ? -7.824 -18.547 -0.969 1 97.75 77 VAL A O 1
ATOM 597 N N . VAL A 1 78 ? -7.637 -16.906 0.592 1 97.81 78 VAL A N 1
ATOM 598 C CA . VAL A 1 78 ? -6.262 -16.547 0.251 1 97.81 78 VAL A CA 1
ATOM 599 C C . VAL A 1 78 ? -5.34 -16.844 1.431 1 97.81 78 VAL A C 1
ATOM 601 O O . VAL A 1 78 ? -5.641 -16.484 2.57 1 97.81 78 VAL A O 1
ATOM 604 N N . ILE A 1 79 ? -4.262 -17.531 1.158 1 96.25 79 ILE A N 1
ATOM 605 C CA . ILE A 1 79 ? -3.248 -17.766 2.182 1 96.25 79 ILE A CA 1
ATOM 606 C C . ILE A 1 79 ? -1.996 -16.953 1.867 1 96.25 79 ILE A C 1
ATOM 608 O O . ILE A 1 79 ? -1.645 -16.766 0.7 1 96.25 79 ILE A O 1
ATOM 612 N N . SER A 1 80 ? -1.293 -16.484 2.887 1 95.75 80 SER A N 1
ATOM 613 C CA . SER A 1 80 ? -0.116 -15.656 2.664 1 95.75 80 SER A CA 1
ATOM 614 C C . SER A 1 80 ? 1.101 -16.5 2.307 1 95.75 80 SER A C 1
ATOM 616 O O . SER A 1 80 ? 1.318 -17.562 2.893 1 95.75 80 SER A O 1
ATOM 618 N N . GLY A 1 81 ? 1.824 -16.078 1.309 1 95.5 81 GLY A N 1
ATOM 619 C CA . GLY A 1 81 ? 3.109 -16.672 0.97 1 95.5 81 GLY A CA 1
ATOM 620 C C . GLY A 1 81 ? 4.289 -15.883 1.51 1 95.5 81 GLY A C 1
ATOM 621 O O . GLY A 1 81 ? 4.113 -14.961 2.316 1 95.5 81 GLY A O 1
ATOM 622 N N . ASN A 1 82 ? 5.473 -16.25 1.134 1 92.31 82 ASN A N 1
ATOM 623 C CA . ASN A 1 82 ? 6.676 -15.648 1.7 1 92.31 82 ASN A CA 1
ATOM 624 C C . ASN A 1 82 ? 6.906 -14.242 1.151 1 92.31 82 ASN A C 1
ATOM 626 O O . ASN A 1 82 ? 7.602 -13.438 1.772 1 92.31 82 ASN A O 1
ATOM 630 N N . HIS A 1 83 ? 6.336 -13.914 -0.001 1 94.44 83 HIS A N 1
ATOM 631 C CA . HIS A 1 83 ? 6.477 -12.578 -0.579 1 94.44 83 HIS A CA 1
ATOM 632 C C . HIS A 1 83 ? 5.43 -11.625 -0.018 1 94.44 83 HIS A C 1
ATOM 634 O O . HIS A 1 83 ? 5.602 -10.406 -0.081 1 94.44 83 HIS A O 1
ATOM 640 N N . ASP A 1 84 ? 4.445 -12.211 0.518 1 95.5 84 ASP A N 1
ATOM 641 C CA . ASP A 1 84 ? 3.316 -11.406 0.964 1 95.5 84 ASP A CA 1
ATOM 642 C C . ASP A 1 84 ? 3.611 -10.734 2.305 1 95.5 84 ASP A C 1
ATOM 644 O O . ASP A 1 84 ? 4.422 -11.234 3.088 1 95.5 84 ASP A O 1
ATOM 648 N N . SER A 1 85 ? 2.967 -9.602 2.5 1 93.38 85 SER A N 1
ATOM 649 C CA . SER A 1 85 ? 2.936 -8.945 3.807 1 93.38 85 SER A CA 1
ATOM 650 C C . SER A 1 85 ? 1.715 -9.383 4.609 1 93.38 85 SER A C 1
ATOM 652 O O . SER A 1 85 ? 0.58 -9.07 4.242 1 93.38 85 SER A O 1
ATOM 654 N N . ALA A 1 86 ? 2.027 -10.07 5.734 1 91.31 86 ALA A N 1
ATOM 655 C CA . ALA A 1 86 ? 0.917 -10.531 6.559 1 91.31 86 ALA A CA 1
ATOM 656 C C . ALA A 1 86 ? 0.083 -9.359 7.066 1 91.31 86 ALA A C 1
ATOM 658 O O . ALA A 1 86 ? -1.147 -9.383 6.977 1 91.31 86 ALA A O 1
ATOM 659 N N . PRO A 1 87 ? 0.69 -8.273 7.512 1 90.88 87 PRO A N 1
ATOM 660 C CA . PRO A 1 87 ? -0.108 -7.125 7.945 1 90.88 87 PRO A CA 1
ATOM 661 C C . PRO A 1 87 ? -0.951 -6.531 6.816 1 90.88 87 PRO A C 1
ATOM 663 O O . PRO A 1 87 ? -2.105 -6.156 7.039 1 90.88 87 PRO A O 1
ATOM 666 N N . LEU A 1 88 ? -0.404 -6.449 5.691 1 94.19 88 LEU A N 1
ATOM 667 C CA . LEU A 1 88 ? -1.152 -5.918 4.555 1 94.19 88 LEU A CA 1
ATOM 668 C C . LEU A 1 88 ? -2.354 -6.805 4.238 1 94.19 88 LEU A C 1
ATOM 670 O O . LEU A 1 88 ? -3.467 -6.305 4.055 1 94.19 88 LEU A O 1
ATOM 674 N N . LEU A 1 89 ? -2.111 -8.055 4.184 1 94.88 89 LEU A N 1
ATOM 675 C CA . LEU A 1 89 ? -3.176 -8.992 3.846 1 94.88 89 LEU A CA 1
ATOM 676 C C . LEU A 1 89 ? -4.258 -9 4.922 1 94.88 89 LEU A C 1
ATOM 678 O O . LEU A 1 89 ? -5.445 -9.148 4.613 1 94.88 89 LEU A O 1
ATOM 682 N N . HIS A 1 90 ? -3.816 -8.914 6.105 1 90.56 90 HIS A N 1
ATOM 683 C CA . HIS A 1 90 ? -4.785 -8.812 7.191 1 90.56 90 HIS A CA 1
ATOM 684 C C . HIS A 1 90 ? -5.648 -7.566 7.043 1 90.56 90 HIS A C 1
ATOM 686 O O . HIS A 1 90 ? -6.867 -7.621 7.227 1 90.56 90 HIS A O 1
ATOM 692 N N . TRP A 1 91 ? -5.023 -6.488 6.738 1 92 91 TRP A N 1
ATOM 693 C CA . TRP A 1 91 ? -5.75 -5.246 6.5 1 92 91 TRP A CA 1
ATOM 694 C C . TRP A 1 91 ? -6.727 -5.395 5.34 1 92 91 TRP A C 1
ATOM 696 O O . TRP A 1 91 ? -7.891 -5 5.441 1 92 91 TRP A O 1
ATOM 706 N N . LEU A 1 92 ? -6.309 -6.027 4.262 1 91.88 92 LEU A N 1
ATOM 707 C CA . LEU A 1 92 ? -7.164 -6.266 3.107 1 91.88 92 LEU A CA 1
ATOM 708 C C . LEU A 1 92 ? -8.336 -7.168 3.479 1 91.88 92 LEU A C 1
ATOM 710 O O . LEU A 1 92 ? -9.453 -6.984 2.982 1 91.88 92 LEU A O 1
ATOM 714 N N . HIS A 1 93 ? -8.062 -8.141 4.336 1 91.06 93 HIS A N 1
ATOM 715 C CA . HIS A 1 93 ? -9.117 -9.016 4.812 1 91.06 93 HIS A CA 1
ATOM 716 C C . HIS A 1 93 ? -10.25 -8.219 5.457 1 91.06 93 HIS A C 1
ATOM 718 O O . HIS A 1 93 ? -11.422 -8.469 5.188 1 91.06 93 HIS A O 1
ATOM 724 N N . GLY A 1 94 ? -9.844 -7.293 6.289 1 86.94 94 GLY A N 1
ATOM 725 C CA . GLY A 1 94 ? -10.828 -6.453 6.945 1 86.94 94 GLY A CA 1
ATOM 726 C C . GLY A 1 94 ? -11.656 -5.633 5.973 1 86.94 94 GLY A C 1
ATOM 727 O O . GLY A 1 94 ? -12.852 -5.422 6.188 1 86.94 94 GLY A O 1
ATOM 728 N N . LEU A 1 95 ? -11.055 -5.211 4.926 1 86.25 95 LEU A N 1
ATOM 729 C CA . LEU A 1 95 ? -11.727 -4.363 3.947 1 86.25 95 LEU A CA 1
ATOM 730 C C . LEU A 1 95 ? -12.656 -5.191 3.062 1 86.25 95 LEU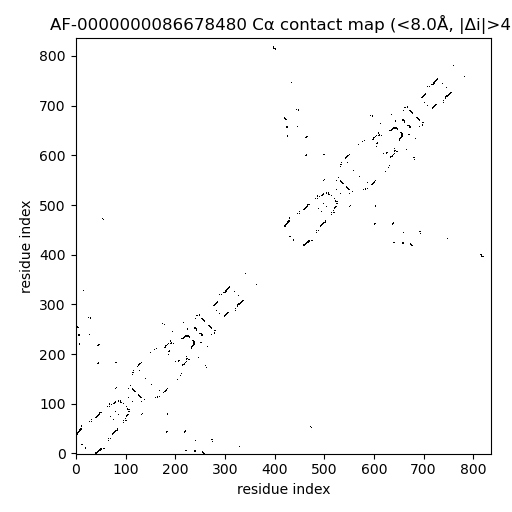 A C 1
ATOM 732 O O . LEU A 1 95 ? -13.727 -4.719 2.666 1 86.25 95 LEU A O 1
ATOM 736 N N . LEU A 1 96 ? -12.266 -6.43 2.783 1 87.12 96 LEU A N 1
ATOM 737 C CA . LEU A 1 96 ? -12.984 -7.242 1.812 1 87.12 96 LEU A CA 1
ATOM 738 C C . LEU A 1 96 ? -14.023 -8.117 2.502 1 87.12 96 LEU A C 1
ATOM 740 O O . LEU A 1 96 ? -14.945 -8.633 1.854 1 87.12 96 LEU A O 1
ATOM 744 N N . ARG A 1 97 ? -13.875 -8.305 3.799 1 76.5 97 ARG A N 1
ATOM 745 C CA . ARG A 1 97 ? -14.758 -9.227 4.508 1 76.5 97 ARG A CA 1
ATOM 746 C C . ARG A 1 97 ? -16.172 -8.672 4.594 1 76.5 97 ARG A C 1
ATOM 748 O O . ARG A 1 97 ? -17.125 -9.43 4.809 1 76.5 97 ARG A O 1
ATOM 755 N N . HIS A 1 98 ? -16.172 -7.289 4.441 1 65.81 98 HIS A N 1
ATOM 756 C CA . HIS A 1 98 ? -17.5 -6.691 4.559 1 65.81 98 HIS A CA 1
ATOM 757 C C . HIS A 1 98 ? -18.25 -6.754 3.234 1 65.81 98 HIS A C 1
ATOM 759 O O . HIS A 1 98 ? -17.906 -6.055 2.283 1 65.81 98 HIS A O 1
ATOM 765 N N . GLY A 1 99 ? -18.953 -7.871 2.988 1 63.53 99 GLY A N 1
ATOM 766 C CA . GLY A 1 99 ? -19.812 -7.961 1.817 1 63.53 99 GLY A CA 1
ATOM 767 C C . GLY A 1 99 ? -19.359 -9.023 0.83 1 63.53 99 GLY A C 1
ATOM 768 O O . GLY A 1 99 ? -20.141 -9.445 -0.031 1 63.53 99 GLY A O 1
ATOM 769 N N . GLU A 1 100 ? -18.016 -9.375 0.957 1 70.06 100 GLU A N 1
ATOM 770 C CA . GLU A 1 100 ? -17.516 -10.367 0.008 1 70.06 100 GLU A CA 1
ATOM 771 C C . GLU A 1 100 ? -17.219 -11.688 0.701 1 70.06 100 GLU A C 1
ATOM 773 O O . GLU A 1 100 ? -16.938 -11.719 1.9 1 70.06 100 GLU A O 1
ATOM 778 N N . ARG A 1 101 ? -17.281 -12.672 -0.003 1 89.44 101 ARG A N 1
ATOM 779 C CA . ARG A 1 101 ? -16.953 -14.008 0.476 1 89.44 101 ARG A CA 1
ATOM 780 C C . ARG A 1 101 ? -15.461 -14.289 0.334 1 89.44 101 ARG A C 1
ATOM 782 O O . ARG A 1 101 ? -15.07 -15.305 -0.249 1 89.44 101 ARG A O 1
ATOM 789 N N . VAL A 1 102 ? -14.656 -13.305 0.836 1 93.88 102 VAL A N 1
ATOM 790 C CA . VAL A 1 102 ? -13.211 -13.461 0.769 1 93.88 102 VAL A CA 1
ATOM 791 C C . VAL A 1 102 ? -12.648 -13.656 2.174 1 93.88 102 VAL A C 1
ATOM 793 O O . VAL A 1 102 ? -12.922 -12.875 3.08 1 93.88 102 VAL A O 1
ATOM 796 N N . HIS A 1 103 ? -11.914 -14.727 2.342 1 94.25 103 HIS A N 1
ATOM 797 C CA . HIS A 1 103 ? -11.211 -15.008 3.584 1 94.25 103 HIS A CA 1
ATOM 798 C C . HIS A 1 103 ? -9.703 -15.031 3.369 1 94.25 103 HIS A C 1
ATOM 800 O O . HIS A 1 103 ? -9.195 -15.812 2.561 1 94.25 103 HIS A O 1
ATOM 806 N N . ILE A 1 104 ? -9.047 -14.188 4.082 1 94.25 104 ILE A N 1
ATOM 807 C CA . ILE A 1 104 ? -7.59 -14.156 3.967 1 94.25 104 ILE A CA 1
ATOM 808 C C . ILE A 1 104 ? -6.957 -14.688 5.25 1 94.25 104 ILE A C 1
ATOM 810 O O . ILE A 1 104 ? -7.262 -14.203 6.344 1 94.25 104 ILE A O 1
ATOM 814 N N . VAL A 1 105 ? -6.184 -15.688 5.059 1 93 105 VAL A N 1
ATOM 815 C CA . VAL A 1 105 ? -5.457 -16.281 6.18 1 93 105 VAL A CA 1
ATOM 816 C C . VAL A 1 105 ? -4 -15.82 6.152 1 93 105 VAL A C 1
ATOM 818 O O . VAL A 1 105 ? -3.199 -16.312 5.363 1 93 105 VAL A O 1
ATOM 821 N N . ALA A 1 106 ? -3.807 -14.789 6.953 1 88 106 ALA A N 1
ATOM 822 C CA . ALA A 1 106 ? -2.479 -14.188 7.074 1 88 106 ALA A CA 1
ATOM 823 C C . ALA A 1 106 ? -2.125 -13.93 8.539 1 88 106 ALA A C 1
ATOM 825 O O . ALA A 1 106 ? -2.943 -13.398 9.297 1 88 106 ALA A O 1
ATOM 826 N N . ASP A 1 107 ? -1.43 -14.688 9.234 1 73.25 107 ASP A N 1
ATOM 827 C CA . ASP A 1 107 ? -1.188 -14.516 10.664 1 73.25 107 ASP A CA 1
ATOM 828 C C . ASP A 1 107 ? -0.006 -13.578 10.914 1 73.25 107 ASP A C 1
ATOM 830 O O . ASP A 1 107 ? 1.15 -13.977 10.75 1 73.25 107 ASP A O 1
ATOM 834 N N . PRO A 1 108 ? -0.408 -12.312 11.234 1 58.62 108 PRO A N 1
ATOM 835 C CA . PRO A 1 108 ? 0.723 -11.445 11.57 1 58.62 108 PRO A CA 1
ATOM 836 C C . PRO A 1 108 ? 1.375 -11.82 12.898 1 58.62 108 PRO A C 1
ATOM 838 O O . PRO A 1 108 ? 2.559 -11.547 13.109 1 58.62 108 PRO A O 1
ATOM 841 N N . ASP A 1 109 ? 0.459 -12.461 13.805 1 59.84 109 ASP A N 1
ATOM 842 C CA . ASP A 1 109 ? 0.968 -12.797 15.133 1 59.84 109 ASP A CA 1
ATOM 843 C C . ASP A 1 109 ? 1.34 -14.273 15.227 1 59.84 109 ASP A C 1
ATOM 845 O O . ASP A 1 109 ? 0.733 -15.109 14.562 1 59.84 109 ASP A O 1
ATOM 849 N N . ALA A 1 110 ? 2.525 -14.586 15.68 1 54.88 110 ALA A N 1
ATOM 850 C CA . ALA A 1 110 ? 3.23 -15.859 15.75 1 54.88 110 ALA A CA 1
ATOM 851 C C . ALA A 1 110 ? 2.461 -16.859 16.609 1 54.88 110 ALA A C 1
ATOM 853 O O . ALA A 1 110 ? 2.777 -18.062 16.609 1 54.88 110 ALA A O 1
ATOM 854 N N . VAL A 1 111 ? 1.421 -16.594 17.359 1 53.34 111 VAL A N 1
ATOM 855 C CA . VAL A 1 111 ? 0.967 -17.531 18.375 1 53.34 111 VAL A CA 1
ATOM 856 C C . VAL A 1 111 ? 0.106 -18.609 17.75 1 53.34 111 VAL A C 1
ATOM 858 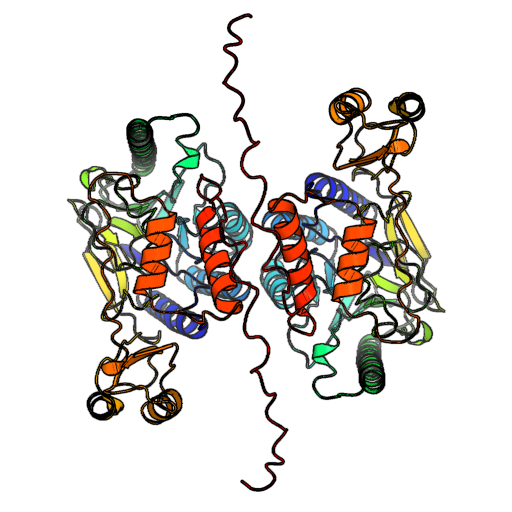O O . VAL A 1 111 ? 0.286 -19.797 18.031 1 53.34 111 VAL A O 1
ATOM 861 N N . SER A 1 112 ? -0.836 -18.266 16.953 1 64.06 112 SER A N 1
ATOM 862 C CA . SER A 1 112 ? -1.674 -19.281 16.312 1 64.06 112 SER A CA 1
ATOM 863 C C . SER A 1 112 ? -1.646 -19.125 14.789 1 64.06 112 SER A C 1
ATOM 865 O O . SER A 1 112 ? -2.273 -18.219 14.234 1 64.06 112 SER A O 1
ATOM 867 N N . VAL A 1 113 ? -0.757 -20.031 14.297 1 77.12 113 VAL A N 1
ATOM 868 C CA . VAL A 1 113 ? -0.582 -19.922 12.852 1 77.12 113 VAL A CA 1
ATOM 869 C C . VAL A 1 113 ? -1.538 -20.875 12.141 1 77.12 113 VAL A C 1
ATOM 871 O O . VAL A 1 113 ? -1.705 -22.016 12.555 1 77.12 113 VAL A O 1
ATOM 874 N N . GLY A 1 114 ? -2.252 -20.391 11.234 1 88.81 114 GLY A N 1
ATOM 875 C CA . GLY A 1 114 ? -3.164 -21.172 10.406 1 88.81 114 GLY A CA 1
ATOM 876 C C . GLY A 1 114 ? -4.602 -21.109 10.883 1 88.81 114 GLY A C 1
ATOM 877 O O . GLY A 1 114 ? -4.879 -20.594 11.969 1 88.81 114 GLY A O 1
ATOM 878 N N . SER A 1 115 ? -5.512 -21.5 10.039 1 91.88 115 SER A N 1
ATOM 879 C CA . SER A 1 115 ? -6.941 -21.453 10.328 1 91.88 115 SER A CA 1
ATOM 880 C C . SER A 1 115 ? -7.668 -22.641 9.703 1 91.88 115 SER A C 1
ATOM 882 O O . SER A 1 115 ? -7.191 -23.219 8.727 1 91.88 115 SER A O 1
ATOM 884 N N . VAL A 1 116 ? -8.734 -23.078 10.398 1 94.94 116 VAL A N 1
ATOM 885 C CA . VAL A 1 116 ? -9.641 -24.078 9.836 1 94.94 116 VAL A CA 1
ATOM 886 C C . VAL A 1 116 ? -10.984 -23.422 9.492 1 94.94 116 VAL A C 1
ATOM 888 O O . VAL A 1 116 ? -11.578 -22.734 10.336 1 94.94 116 VAL A O 1
ATOM 891 N N . LEU A 1 117 ? -11.336 -23.516 8.273 1 95.56 117 LEU A N 1
ATOM 892 C CA . LEU A 1 117 ? -12.602 -22.969 7.785 1 95.56 117 LEU A CA 1
ATOM 893 C C . LEU A 1 117 ? -13.531 -24.078 7.312 1 95.56 117 LEU A C 1
ATOM 895 O O . LEU A 1 117 ? -13.07 -25.125 6.855 1 95.56 117 LEU A O 1
ATOM 899 N N . ARG A 1 118 ? -14.836 -23.859 7.465 1 96.38 118 ARG A N 1
ATOM 900 C CA . ARG A 1 118 ? -15.844 -24.828 7.031 1 96.38 118 ARG A CA 1
ATOM 901 C C . ARG A 1 118 ? -16.875 -24.172 6.125 1 96.38 118 ARG A C 1
ATOM 903 O O . ARG A 1 118 ? -17.422 -23.109 6.457 1 96.38 118 ARG A O 1
ATOM 910 N N . PHE A 1 119 ? -17.016 -24.766 4.965 1 96.12 119 PHE A N 1
ATOM 911 C CA . PHE A 1 119 ? -17.953 -24.234 3.982 1 96.12 119 PHE A CA 1
ATOM 912 C C . PHE A 1 119 ? -19.062 -25.25 3.691 1 96.12 119 PHE A C 1
ATOM 914 O O . PHE A 1 119 ? -18.781 -26.406 3.396 1 96.12 119 PHE A O 1
ATOM 921 N N . PRO A 1 120 ? -20.328 -24.781 3.783 1 94.81 120 PRO A N 1
ATOM 922 C CA . PRO A 1 120 ? -21.406 -25.688 3.395 1 94.81 120 PRO A CA 1
ATOM 923 C C . PRO A 1 120 ? -21.438 -25.969 1.893 1 94.81 120 PRO A C 1
ATOM 925 O O . PRO A 1 120 ? -21.281 -25.047 1.088 1 94.81 120 PRO A O 1
ATOM 928 N N . VAL A 1 121 ? -21.516 -27.25 1.484 1 93.44 121 VAL A N 1
ATOM 929 C CA . VAL A 1 121 ? -21.625 -27.672 0.091 1 93.44 121 VAL A CA 1
ATOM 930 C C . VAL A 1 121 ? -22.641 -28.812 -0.025 1 93.44 121 VAL A C 1
ATOM 932 O O . VAL A 1 121 ? -22.375 -29.922 0.441 1 93.44 121 VAL A O 1
ATOM 935 N N . GLY A 1 122 ? -23.766 -28.516 -0.692 1 88.25 122 GLY A N 1
ATOM 936 C CA . GLY A 1 122 ? -24.812 -29.516 -0.729 1 88.25 122 GLY A CA 1
ATOM 937 C C . GLY A 1 122 ? -25.25 -29.984 0.65 1 88.25 122 GLY A C 1
ATOM 938 O O . GLY A 1 122 ? -25.594 -29.156 1.507 1 88.25 122 GLY A O 1
ATOM 939 N N . ASP A 1 123 ? -25.141 -31.312 0.771 1 86.69 123 ASP A N 1
ATOM 940 C CA . ASP A 1 123 ? -25.609 -31.891 2.025 1 86.69 123 ASP A CA 1
ATOM 941 C C . ASP A 1 123 ? -24.453 -32.031 3.025 1 86.69 123 ASP A C 1
ATOM 943 O O . ASP A 1 123 ? -24.656 -32.562 4.125 1 86.69 123 ASP A O 1
ATOM 947 N N . GLY A 1 124 ? -23.281 -31.609 2.615 1 91.75 124 GLY A N 1
ATOM 948 C CA . GLY A 1 124 ? -22.125 -31.719 3.482 1 91.75 124 GLY A CA 1
ATOM 949 C C . GLY A 1 124 ? -21.328 -30.438 3.588 1 91.75 124 GLY A C 1
ATOM 950 O O . GLY A 1 124 ? -21.875 -29.344 3.406 1 91.75 124 GLY A O 1
ATOM 951 N N . ARG A 1 125 ? -20.062 -30.688 4.156 1 95.44 125 ARG A N 1
ATOM 952 C CA . ARG A 1 125 ? -19.188 -29.531 4.328 1 95.44 125 ARG A CA 1
ATOM 953 C C . ARG A 1 125 ? -17.812 -29.797 3.727 1 95.44 125 ARG A C 1
ATOM 955 O O . ARG A 1 125 ? -17.391 -30.938 3.621 1 95.44 125 ARG A O 1
ATOM 962 N N . LEU A 1 126 ? -17.281 -28.766 3.264 1 97 126 LEU A N 1
ATOM 963 C CA . LEU A 1 126 ? -15.859 -28.75 2.936 1 97 126 LEU A CA 1
ATOM 964 C C . LEU A 1 126 ? -15.047 -28.156 4.074 1 97 126 LEU A C 1
ATOM 966 O O . LEU A 1 126 ? -15.266 -27 4.469 1 97 126 LEU A O 1
ATOM 970 N N . HIS A 1 127 ? -14.164 -29 4.672 1 97.31 127 HIS A N 1
ATOM 971 C CA . HIS A 1 127 ? -13.25 -28.547 5.719 1 97.31 127 HIS A CA 1
ATOM 972 C C . HIS A 1 127 ? -11.906 -28.125 5.133 1 97.31 127 HIS A C 1
ATOM 974 O O . HIS A 1 127 ? -11.258 -28.906 4.43 1 97.31 127 HIS A O 1
ATOM 980 N N . LEU A 1 128 ? -11.523 -26.891 5.418 1 97.62 128 LEU A N 1
ATOM 981 C CA . LEU A 1 128 ? -10.266 -26.391 4.883 1 97.62 128 LEU A CA 1
ATOM 982 C C . LEU A 1 128 ? -9.312 -26 6.012 1 97.62 128 LEU A C 1
ATOM 984 O O . LEU A 1 128 ? -9.648 -25.188 6.867 1 97.62 128 LEU A O 1
ATOM 988 N N . ALA A 1 129 ? -8.203 -26.688 6.074 1 96.75 129 ALA A N 1
ATOM 989 C CA . ALA A 1 129 ? -7.086 -26.203 6.879 1 96.75 129 ALA A CA 1
ATOM 990 C C . ALA A 1 129 ? -6.133 -25.344 6.043 1 96.75 129 ALA A C 1
ATOM 992 O O . ALA A 1 129 ? -5.668 -25.797 4.988 1 96.75 129 ALA A O 1
ATOM 993 N N . ALA A 1 130 ? -5.867 -24.156 6.453 1 96.31 130 ALA A N 1
ATOM 994 C CA . ALA A 1 130 ? -5.027 -23.219 5.723 1 96.31 130 ALA A CA 1
ATOM 995 C C . ALA A 1 130 ? -3.775 -22.859 6.52 1 96.31 130 ALA A C 1
ATOM 997 O O . ALA A 1 130 ? -3.869 -22.391 7.656 1 96.31 130 ALA A O 1
ATOM 998 N N . LEU A 1 131 ? -2.613 -23.094 5.906 1 93.94 131 LEU A N 1
ATOM 999 C CA . LEU A 1 131 ? -1.336 -22.828 6.562 1 93.94 131 LEU A CA 1
ATOM 1000 C C . LEU A 1 131 ? -0.505 -21.844 5.758 1 93.94 131 LEU A C 1
ATOM 1002 O O . LEU A 1 131 ? 0.087 -22.203 4.738 1 93.94 131 LEU A O 1
ATOM 1006 N N . PRO A 1 132 ? -0.426 -20.578 6.23 1 93.88 132 PRO A N 1
ATOM 1007 C CA . PRO A 1 132 ? 0.443 -19.609 5.566 1 93.88 132 PRO A CA 1
ATOM 1008 C C . PRO A 1 132 ? 1.924 -19.953 5.684 1 93.88 132 PRO A C 1
ATOM 1010 O O . PRO A 1 132 ? 2.293 -20.828 6.473 1 93.88 132 PRO A O 1
ATOM 1013 N N . PHE A 1 133 ? 2.695 -19.25 4.898 1 91.69 133 PHE A N 1
ATOM 1014 C CA . PHE A 1 133 ? 4.137 -19.422 5.023 1 91.69 133 PHE A CA 1
ATOM 1015 C C . PHE A 1 133 ? 4.621 -18.953 6.387 1 91.69 133 PHE A C 1
ATOM 1017 O O . PHE A 1 133 ? 4.234 -17.875 6.852 1 91.69 133 PHE A O 1
ATOM 1024 N N . ILE A 1 134 ? 5.355 -19.781 6.973 1 84.81 134 ILE A N 1
ATOM 1025 C CA . ILE A 1 134 ? 5.938 -19.438 8.266 1 84.81 134 ILE A CA 1
ATOM 1026 C C . ILE A 1 134 ? 7.434 -19.188 8.102 1 84.81 134 ILE A C 1
ATOM 1028 O O . ILE A 1 134 ? 8.18 -20.078 7.707 1 84.81 134 ILE A O 1
ATOM 1032 N N . THR A 1 135 ? 7.785 -1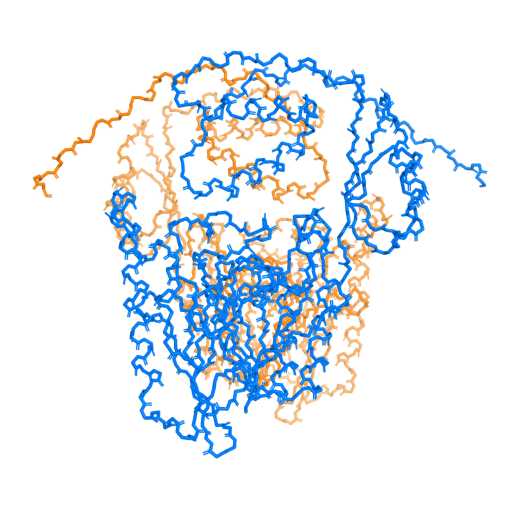7.984 8.43 1 78.56 135 THR A N 1
ATOM 1033 C CA . THR A 1 135 ? 9.203 -17.656 8.32 1 78.56 135 THR A CA 1
ATOM 1034 C C . THR A 1 135 ? 9.984 -18.219 9.5 1 78.56 135 THR A C 1
ATOM 1036 O O . THR A 1 135 ? 9.438 -18.391 10.594 1 78.56 135 THR A O 1
ATOM 1039 N N . ALA A 1 136 ? 11.297 -18.469 9.273 1 72.31 136 ALA A N 1
ATOM 1040 C CA . ALA A 1 136 ? 12.164 -19.062 10.297 1 72.31 136 ALA A CA 1
ATOM 1041 C C . ALA A 1 136 ? 12.375 -18.078 11.453 1 72.31 136 ALA A C 1
ATOM 1043 O O . ALA A 1 136 ? 12.5 -18.5 12.609 1 72.31 136 ALA A O 1
ATOM 1044 N N . ASN A 1 137 ? 12.492 -16.828 11.148 1 65.12 137 ASN A N 1
ATOM 1045 C CA . ASN A 1 137 ? 12.75 -15.836 12.18 1 65.12 137 ASN A CA 1
ATOM 1046 C C . ASN A 1 137 ? 11.641 -15.82 13.234 1 65.12 137 ASN A C 1
ATOM 1048 O O . ASN A 1 137 ? 11.883 -15.492 14.391 1 65.12 137 ASN A O 1
ATOM 1052 N N . ARG A 1 138 ? 10.586 -16.203 12.844 1 58.62 138 ARG A N 1
ATOM 1053 C CA . ARG A 1 138 ? 9.453 -16.234 13.766 1 58.62 138 ARG A CA 1
ATOM 1054 C C . ARG A 1 138 ? 9.562 -17.406 14.734 1 58.62 138 ARG A C 1
ATOM 1056 O O . ARG A 1 138 ? 8.906 -17.422 15.781 1 58.62 138 ARG A O 1
ATOM 1063 N N . VAL A 1 139 ? 10.375 -18.281 14.344 1 55.97 139 VAL A N 1
ATOM 1064 C CA . VAL A 1 139 ? 10.367 -19.547 15.086 1 55.97 139 VAL A CA 1
ATOM 1065 C C . VAL A 1 139 ? 11.656 -19.672 15.891 1 55.97 139 VAL A C 1
ATOM 1067 O O . VAL A 1 139 ? 11.641 -20.125 17.047 1 55.97 139 VAL A O 1
ATOM 1070 N N . VAL A 1 140 ? 12.898 -19.219 15.18 1 57.81 140 VAL A N 1
ATOM 1071 C CA . VAL A 1 140 ? 14.172 -19.688 15.727 1 57.81 140 VAL A CA 1
ATOM 1072 C C . VAL A 1 140 ? 14.984 -18.5 16.234 1 57.81 140 VAL A C 1
ATOM 1074 O O . VAL A 1 140 ? 15.688 -17.844 15.469 1 57.81 140 VAL A O 1
ATOM 1077 N N . ALA A 1 141 ? 14.422 -17.625 17.125 1 52.75 141 ALA A N 1
ATOM 1078 C CA . ALA A 1 141 ? 15.172 -16.453 17.562 1 52.75 141 ALA A CA 1
ATOM 1079 C C . ALA A 1 141 ? 16.547 -16.859 18.078 1 52.75 141 ALA A C 1
ATOM 1081 O O . ALA A 1 141 ? 17.516 -16.094 17.953 1 52.75 141 ALA A O 1
ATOM 1082 N N . VAL A 1 142 ? 16.625 -17.922 18.844 1 48.91 142 VAL A N 1
ATOM 1083 C CA . VAL A 1 142 ? 17.688 -17.922 19.844 1 48.91 142 VAL A CA 1
ATOM 1084 C C . VAL A 1 142 ? 18.703 -19 19.5 1 48.91 142 VAL A C 1
ATOM 1086 O O . VAL A 1 142 ? 19.641 -19.25 20.281 1 48.91 142 VAL A O 1
ATOM 1089 N N . LEU A 1 143 ? 18.562 -19.609 18.406 1 52.78 143 LEU A N 1
ATOM 1090 C CA . LEU A 1 143 ? 19.484 -20.75 18.344 1 52.78 143 LEU A CA 1
ATOM 1091 C C . LEU A 1 143 ? 20.641 -20.453 17.406 1 52.78 143 LEU A C 1
ATOM 1093 O O . LEU A 1 143 ? 20.438 -19.953 16.297 1 52.78 143 LEU A O 1
ATOM 1097 N N . ASP A 1 144 ? 21.812 -20.516 17.844 1 56.06 144 ASP A N 1
ATOM 1098 C CA . ASP A 1 144 ? 23.047 -20.219 17.109 1 56.06 144 ASP A CA 1
ATOM 1099 C C . ASP A 1 144 ? 23.375 -21.328 16.109 1 56.06 144 ASP A C 1
ATOM 1101 O O . ASP A 1 144 ? 23.938 -21.062 15.055 1 56.06 144 ASP A O 1
ATOM 1105 N N . ASP A 1 145 ? 23.078 -22.531 16.344 1 62.84 145 ASP A N 1
ATOM 1106 C CA . ASP A 1 145 ? 23.406 -23.672 15.484 1 62.84 145 ASP A CA 1
ATOM 1107 C C . ASP A 1 145 ? 22.391 -23.812 14.359 1 62.84 145 ASP A C 1
ATOM 1109 O O . ASP A 1 145 ? 21.203 -24.047 14.609 1 62.84 145 ASP A O 1
ATOM 1113 N N . PRO A 1 146 ? 22.859 -23.703 13.078 1 68.56 146 PRO A N 1
ATOM 1114 C CA . PRO A 1 146 ? 21.953 -23.781 11.938 1 68.56 146 PRO A CA 1
ATOM 1115 C C . PRO A 1 146 ? 21.156 -25.078 11.906 1 68.56 146 PRO A C 1
ATOM 1117 O O . PRO A 1 146 ? 19.984 -25.094 11.562 1 68.56 146 PRO A O 1
ATOM 1120 N N . SER A 1 147 ? 21.875 -26.141 12.203 1 74.06 147 SER A N 1
ATOM 1121 C CA . SER A 1 147 ? 21.203 -27.438 12.219 1 74.06 147 SER A CA 1
ATOM 1122 C C . SER A 1 147 ? 20.109 -27.469 13.273 1 74.06 147 SER A C 1
ATOM 1124 O O . SER A 1 147 ? 19.016 -28.016 13.039 1 74.06 147 SER A O 1
ATOM 1126 N N . ALA A 1 148 ? 20.391 -26.938 14.328 1 75.56 148 ALA A N 1
ATOM 1127 C CA . ALA A 1 148 ? 19.422 -26.859 15.414 1 75.56 148 ALA A CA 1
ATOM 1128 C C . ALA A 1 148 ? 18.25 -25.953 15.039 1 75.56 148 ALA A C 1
ATOM 1130 O O . ALA A 1 148 ? 17.094 -26.25 15.359 1 75.56 148 ALA A O 1
ATOM 1131 N N . ARG A 1 149 ? 18.562 -24.984 14.305 1 77.75 149 ARG A N 1
ATOM 1132 C CA . ARG A 1 149 ? 17.531 -24.062 13.852 1 77.75 149 ARG A CA 1
ATOM 1133 C C . ARG A 1 149 ? 16.594 -24.734 12.859 1 77.75 149 ARG A C 1
ATOM 1135 O O . ARG A 1 149 ? 15.375 -24.562 12.938 1 77.75 149 ARG A O 1
ATOM 1142 N N . ARG A 1 150 ? 17.234 -25.469 12 1 79.44 150 ARG A N 1
ATOM 1143 C CA . ARG A 1 150 ? 16.438 -26.188 11.008 1 79.44 150 ARG A CA 1
ATOM 1144 C C . ARG A 1 150 ? 15.516 -27.203 11.672 1 79.44 150 ARG A C 1
ATOM 1146 O O . ARG A 1 150 ? 14.344 -27.312 11.312 1 79.44 150 ARG A O 1
ATOM 1153 N N . LYS A 1 151 ? 16.094 -27.906 12.547 1 80.06 151 LYS A N 1
ATOM 1154 C CA . LYS A 1 151 ? 15.312 -28.922 13.258 1 80.06 151 LYS A CA 1
ATOM 1155 C C . LYS A 1 151 ? 14.172 -28.266 14.039 1 80.06 151 LYS A C 1
ATOM 1157 O O . LYS A 1 151 ? 13.047 -28.766 14.039 1 80.06 151 LYS A O 1
ATOM 1162 N N . ALA A 1 152 ? 14.469 -27.219 14.664 1 80.75 152 ALA A N 1
ATOM 1163 C CA . ALA A 1 152 ? 13.453 -26.484 15.43 1 80.75 152 ALA A CA 1
ATOM 1164 C C . ALA A 1 152 ? 12.344 -25.969 14.523 1 80.75 152 ALA A C 1
ATOM 1166 O O . ALA A 1 152 ? 11.164 -26.031 14.875 1 80.75 152 ALA A O 1
ATOM 1167 N N . TYR A 1 153 ? 12.734 -25.547 13.406 1 82.81 153 TYR A N 1
ATOM 1168 C CA . TYR A 1 153 ? 11.766 -25.062 12.43 1 82.81 153 TYR A CA 1
ATOM 1169 C C . TYR A 1 153 ? 10.859 -26.203 11.945 1 82.81 153 TYR A C 1
ATOM 1171 O O . TYR A 1 153 ? 9.633 -26.062 11.945 1 82.81 153 TYR A O 1
ATOM 1179 N N . ALA A 1 154 ? 11.5 -27.25 11.586 1 81.81 154 ALA A N 1
ATOM 1180 C CA . ALA A 1 154 ? 10.75 -28.406 11.086 1 81.81 154 ALA A CA 1
ATOM 1181 C C . ALA A 1 154 ? 9.773 -28.922 12.133 1 81.81 154 ALA A C 1
ATOM 1183 O O . ALA A 1 154 ? 8.641 -29.281 11.812 1 81.81 154 ALA A O 1
ATOM 1184 N N . GLU A 1 155 ? 10.25 -28.922 13.32 1 82.75 155 GLU A N 1
ATOM 1185 C CA . GLU A 1 155 ? 9.406 -29.391 14.422 1 82.75 155 GLU A CA 1
ATOM 1186 C C . GLU A 1 155 ? 8.227 -28.453 14.648 1 82.75 155 GLU A C 1
ATOM 1188 O O . GLU A 1 155 ? 7.113 -28.906 14.93 1 82.75 155 GLU A O 1
ATOM 1193 N N . HIS A 1 156 ? 8.5 -27.25 14.523 1 83.56 156 HIS A N 1
ATOM 1194 C CA . HIS A 1 156 ? 7.434 -26.281 14.688 1 83.56 156 HIS A CA 1
ATOM 1195 C C . HIS A 1 156 ? 6.367 -26.438 13.617 1 83.56 156 HIS A C 1
ATOM 1197 O O . HIS A 1 156 ? 5.172 -26.453 13.914 1 83.56 156 HIS A O 1
ATOM 1203 N N . ILE A 1 157 ? 6.801 -26.562 12.445 1 84.88 157 ILE A N 1
ATOM 1204 C CA . ILE A 1 157 ? 5.875 -26.719 11.328 1 84.88 157 ILE A CA 1
ATOM 1205 C C . ILE A 1 157 ? 5.047 -27.984 11.531 1 84.88 157 ILE A C 1
ATOM 1207 O O . ILE A 1 157 ? 3.828 -27.984 11.336 1 84.88 157 ILE A O 1
ATOM 1211 N N . ALA A 1 158 ? 5.703 -29.016 11.945 1 84.25 158 ALA A N 1
ATOM 1212 C CA . ALA A 1 158 ? 5.023 -30.281 12.18 1 84.25 158 ALA A CA 1
ATOM 1213 C C . ALA A 1 158 ? 3.949 -30.141 13.258 1 84.25 158 ALA A C 1
ATOM 1215 O O . ALA A 1 158 ? 2.846 -30.672 13.109 1 84.25 158 ALA A O 1
ATOM 1216 N N . THR A 1 159 ? 4.305 -29.422 14.289 1 85.75 159 THR A N 1
ATOM 1217 C CA . THR A 1 159 ? 3.375 -29.219 15.398 1 85.75 159 THR A CA 1
ATOM 1218 C C . THR A 1 159 ? 2.148 -28.438 14.93 1 85.75 159 THR A C 1
ATOM 1220 O O . THR A 1 159 ? 1.016 -28.797 15.25 1 85.75 159 THR A O 1
ATOM 1223 N N . VAL A 1 160 ? 2.4 -27.438 14.172 1 87.19 160 VAL A N 1
ATOM 1224 C CA . VAL A 1 160 ? 1.313 -26.594 13.68 1 87.19 160 VAL A CA 1
ATOM 1225 C C . VAL A 1 160 ? 0.412 -27.406 12.758 1 87.19 160 VAL A C 1
ATOM 1227 O O . VAL A 1 160 ? -0.815 -27.328 12.852 1 87.19 160 VAL A O 1
ATOM 1230 N N . GLN A 1 161 ? 1.005 -28.172 11.93 1 88.25 161 GLN A N 1
ATOM 1231 C CA . GLN A 1 161 ? 0.249 -28.984 10.992 1 88.25 161 GLN A CA 1
ATOM 1232 C C . GLN A 1 161 ? -0.614 -30.016 11.719 1 88.25 161 GLN A C 1
ATOM 1234 O O . GLN A 1 161 ? -1.768 -30.234 11.352 1 88.25 161 GLN A O 1
ATOM 1239 N N . LEU A 1 162 ? -0.083 -30.609 12.742 1 87.62 162 LEU A N 1
ATOM 1240 C CA . LEU A 1 162 ? -0.824 -31.594 13.516 1 87.62 162 LEU A CA 1
ATOM 1241 C C . LEU A 1 162 ? -2.031 -30.953 14.203 1 87.62 162 LEU A C 1
ATOM 1243 O O . LEU A 1 162 ? -3.121 -31.531 14.211 1 87.62 162 LEU A O 1
ATOM 1247 N N . GLU A 1 163 ? -1.779 -29.797 14.727 1 88.94 163 GLU A N 1
ATOM 1248 C CA . GLU A 1 163 ? -2.875 -29.094 15.375 1 88.94 163 GLU A CA 1
ATOM 1249 C C . GLU A 1 163 ? -3.971 -28.734 14.375 1 88.94 163 GLU A C 1
ATOM 1251 O O . GLU A 1 163 ? -5.16 -28.875 14.672 1 88.94 163 GLU A O 1
ATOM 1256 N N . LEU A 1 164 ? -3.57 -28.266 13.25 1 90.81 164 LEU A N 1
ATOM 1257 C CA . LEU A 1 164 ? -4.531 -27.922 12.203 1 90.81 164 LEU A CA 1
ATOM 1258 C C . LEU A 1 164 ? -5.324 -29.156 11.773 1 90.81 164 LEU A C 1
ATOM 1260 O O . LEU A 1 164 ? -6.535 -29.062 11.555 1 90.81 164 LEU A O 1
ATOM 1264 N N . LEU A 1 165 ? -4.66 -30.266 11.711 1 90.69 165 LEU A N 1
ATOM 1265 C CA . LEU A 1 165 ? -5.316 -31.5 11.297 1 90.69 165 LEU A CA 1
ATOM 1266 C C . LEU A 1 165 ? -6.34 -31.938 12.328 1 90.69 165 LEU A C 1
ATOM 1268 O O . LEU A 1 165 ? -7.438 -32.375 11.977 1 90.69 165 LEU A O 1
ATOM 1272 N N . ARG A 1 166 ? -5.934 -31.828 13.547 1 92.19 166 ARG A N 1
ATOM 1273 C CA . ARG A 1 166 ? -6.863 -32.188 14.617 1 92.19 166 ARG A CA 1
ATOM 1274 C C . ARG A 1 166 ? -8.141 -31.344 14.523 1 92.19 166 ARG A C 1
ATOM 1276 O O . ARG A 1 166 ? -9.242 -31.875 14.578 1 92.19 166 ARG A O 1
ATOM 1283 N N . ARG A 1 167 ? -7.941 -30.125 14.289 1 93.5 167 ARG A N 1
ATOM 1284 C CA . ARG A 1 167 ? -9.078 -29.219 14.195 1 93.5 167 ARG A CA 1
ATOM 1285 C C . ARG A 1 167 ? -9.883 -29.484 12.93 1 93.5 167 ARG A C 1
ATOM 1287 O O . ARG A 1 167 ? -11.117 -29.375 12.93 1 93.5 167 ARG A O 1
ATOM 1294 N N . LEU A 1 168 ? -9.195 -29.797 11.891 1 94.62 168 LEU A N 1
ATOM 1295 C CA . LEU A 1 168 ? -9.82 -30.062 10.602 1 94.62 168 LEU A CA 1
ATOM 1296 C C . LEU A 1 168 ? -10.781 -31.234 10.695 1 94.62 168 LEU A C 1
ATOM 1298 O O . LEU A 1 168 ? -11.852 -31.234 10.078 1 94.62 168 LEU A O 1
ATOM 1302 N N . HIS A 1 169 ? -10.5 -32.188 11.531 1 92.94 169 HIS A N 1
ATOM 1303 C CA . HIS A 1 169 ? -11.266 -33.438 11.578 1 92.94 169 HIS A CA 1
ATOM 1304 C C . HIS A 1 169 ? -12.258 -33.438 12.727 1 92.94 169 HIS A C 1
ATOM 1306 O O . HIS A 1 169 ? -12.969 -34.406 12.945 1 92.94 169 HIS A O 1
ATOM 1312 N N . GLU A 1 170 ? -12.227 -32.312 13.406 1 92.31 170 GLU A N 1
ATOM 1313 C CA . GLU A 1 170 ? -13.273 -32.156 14.422 1 92.31 170 GLU A CA 1
ATOM 1314 C C . GLU A 1 170 ? -14.664 -32.188 13.797 1 92.31 170 GLU A C 1
ATOM 1316 O O . GLU A 1 170 ? -14.945 -31.438 12.859 1 92.31 170 GLU A O 1
ATOM 1321 N N . ASP A 1 171 ? -15.531 -33.156 14.219 1 91.62 171 ASP A N 1
ATOM 1322 C CA . ASP A 1 171 ? -16.906 -33.312 13.766 1 91.62 171 ASP A CA 1
ATOM 1323 C C . ASP A 1 171 ? -16.969 -33.594 12.266 1 91.62 171 ASP A C 1
ATOM 1325 O O . ASP A 1 171 ? -17.875 -33.125 11.57 1 91.62 171 ASP A O 1
ATOM 1329 N N . PHE A 1 172 ? -15.945 -34.25 11.789 1 94 172 PHE A N 1
ATOM 1330 C CA . PHE A 1 172 ? -15.844 -34.562 10.367 1 94 172 PHE A CA 1
ATOM 1331 C C . PHE A 1 172 ? -16.578 -35.875 10.062 1 94 172 PHE A C 1
ATOM 1333 O O . PHE A 1 172 ? -16.328 -36.906 10.703 1 94 172 PHE A O 1
ATOM 1340 N N . ASP A 1 173 ? -17.469 -35.812 9.117 1 93.31 173 ASP A N 1
ATOM 1341 C CA . ASP A 1 173 ? -18.172 -37 8.625 1 93.31 173 ASP A CA 1
ATOM 1342 C C . ASP A 1 173 ? -17.641 -37.438 7.27 1 93.31 173 ASP A C 1
ATOM 1344 O O . ASP A 1 173 ? -17.984 -36.875 6.238 1 93.31 173 ASP A O 1
ATOM 1348 N N . ALA A 1 174 ? -16.938 -38.531 7.227 1 90.94 174 ALA A N 1
ATOM 1349 C CA . ALA A 1 174 ? -16.25 -38.969 6.031 1 90.94 174 ALA A CA 1
ATOM 1350 C C . ALA A 1 174 ? -17.234 -39.438 4.961 1 90.94 174 ALA A C 1
ATOM 1352 O O . ALA A 1 174 ? -16.859 -39.594 3.797 1 90.94 174 ALA A O 1
ATOM 1353 N N . ALA A 1 175 ? -18.453 -39.625 5.352 1 91.62 175 ALA A N 1
ATOM 1354 C CA . ALA A 1 175 ? -19.453 -40.125 4.414 1 91.62 175 ALA A CA 1
ATOM 1355 C C . ALA A 1 175 ? -20.031 -39 3.582 1 91.62 175 ALA A C 1
ATOM 1357 O O . ALA A 1 175 ? -20.5 -39.219 2.463 1 91.62 175 ALA A O 1
ATOM 1358 N N . THR A 1 176 ? -19.922 -37.781 4.102 1 93.75 176 THR A N 1
ATOM 1359 C CA . THR A 1 176 ? -20.641 -36.719 3.418 1 93.75 176 THR A CA 1
ATOM 1360 C C . THR A 1 176 ? -19.734 -35.5 3.215 1 93.75 176 THR A C 1
ATOM 1362 O O . THR A 1 176 ? -20.078 -34.594 2.449 1 93.75 176 THR A O 1
ATOM 1365 N N . GLU A 1 177 ? -18.562 -35.531 3.838 1 95.81 177 GLU A N 1
ATOM 1366 C CA . GLU A 1 177 ? -17.75 -34.312 3.861 1 95.81 177 GLU A CA 1
ATOM 1367 C C . GLU A 1 177 ? -16.375 -34.562 3.264 1 95.81 177 GLU A C 1
ATOM 1369 O O . GLU A 1 177 ? -15.977 -35.719 3.051 1 95.81 177 GLU A O 1
ATOM 1374 N N . VAL A 1 178 ? -15.758 -33.5 2.857 1 96.5 178 VAL A N 1
ATOM 1375 C CA . VAL A 1 178 ? -14.43 -33.594 2.273 1 96.5 178 VAL A CA 1
ATOM 1376 C C . VAL A 1 178 ? -13.461 -32.688 3.037 1 96.5 178 VAL A C 1
ATOM 1378 O O . VAL A 1 178 ? -13.875 -31.703 3.65 1 96.5 178 VAL A O 1
ATOM 1381 N N . SER A 1 179 ? -12.133 -33.062 3.021 1 96.31 179 SER A N 1
ATOM 1382 C CA . SER A 1 179 ? -11.078 -32.312 3.705 1 96.31 179 SER A CA 1
ATOM 1383 C C . SER A 1 179 ? -10.031 -31.812 2.721 1 96.31 179 SER A C 1
ATOM 1385 O O . SER A 1 179 ? -9.609 -32.562 1.822 1 96.31 179 SER A O 1
ATOM 1387 N N . VAL A 1 180 ? -9.695 -30.562 2.896 1 97.19 180 VAL A N 1
ATOM 1388 C CA . VAL A 1 180 ? -8.688 -29.906 2.062 1 97.19 180 VAL A CA 1
ATOM 1389 C C . VAL A 1 180 ? -7.621 -29.266 2.945 1 97.19 180 VAL A C 1
ATOM 1391 O O . VAL A 1 180 ? -7.938 -28.656 3.971 1 97.19 180 VAL A O 1
ATOM 1394 N N . PHE A 1 181 ? -6.352 -29.453 2.58 1 96.75 181 PHE A N 1
ATOM 1395 C CA . PHE A 1 181 ? -5.23 -28.781 3.221 1 96.75 181 PHE A CA 1
ATOM 1396 C C . PHE A 1 181 ? -4.527 -27.859 2.24 1 96.75 181 PHE A C 1
ATOM 1398 O O . PHE A 1 181 ? -4.016 -28.297 1.21 1 96.75 181 PHE A O 1
ATOM 1405 N N . ALA A 1 182 ? -4.57 -26.578 2.535 1 97.94 182 ALA A N 1
ATOM 1406 C CA . ALA A 1 182 ? -3.91 -25.562 1.707 1 97.94 182 ALA A CA 1
ATOM 1407 C C . ALA A 1 182 ? -2.703 -24.969 2.424 1 97.94 182 ALA A C 1
ATOM 1409 O O . ALA A 1 182 ? -2.799 -24.578 3.588 1 97.94 182 ALA A O 1
ATOM 1410 N N . ALA A 1 183 ? -1.579 -24.922 1.713 1 96.12 183 ALA A N 1
ATOM 1411 C CA . ALA A 1 183 ? -0.373 -24.406 2.354 1 96.12 183 ALA A CA 1
ATOM 1412 C C . ALA A 1 183 ? 0.546 -23.734 1.334 1 96.12 183 ALA A C 1
ATOM 1414 O O . ALA A 1 183 ? 0.467 -24.016 0.137 1 96.12 183 ALA A O 1
ATOM 1415 N N . HIS A 1 184 ? 1.312 -22.844 1.785 1 96.25 184 HIS A N 1
ATOM 1416 C CA . HIS A 1 184 ? 2.424 -22.281 1.028 1 96.25 184 HIS A CA 1
ATOM 1417 C C . HIS A 1 184 ? 3.762 -22.766 1.574 1 96.25 184 HIS A C 1
ATOM 1419 O O . HIS A 1 184 ? 4.266 -22.219 2.566 1 96.25 184 HIS A O 1
ATOM 1425 N N . GLN A 1 185 ? 4.289 -23.766 0.954 1 92.75 185 GLN A N 1
ATOM 1426 C CA . GLN A 1 185 ? 5.453 -24.453 1.499 1 92.75 185 GLN A CA 1
ATOM 1427 C C . GLN A 1 185 ? 6.25 -25.156 0.396 1 92.75 185 GLN A C 1
ATOM 1429 O O . GLN A 1 185 ? 5.695 -25.516 -0.643 1 92.75 185 GLN A O 1
ATOM 1434 N N . TYR A 1 186 ? 7.496 -25.328 0.729 1 91.5 186 TYR A N 1
ATOM 1435 C CA . TYR A 1 186 ? 8.391 -26.094 -0.136 1 91.5 186 TYR A CA 1
ATOM 1436 C C . TYR A 1 186 ? 8.445 -27.547 0.291 1 91.5 186 TYR A C 1
ATOM 1438 O O . TYR A 1 186 ? 8.828 -27.859 1.423 1 91.5 186 TYR A O 1
ATOM 1446 N N . LEU A 1 187 ? 8.125 -28.422 -0.603 1 91.88 187 LEU A N 1
ATOM 1447 C CA . LEU A 1 187 ? 8.219 -29.859 -0.34 1 91.88 187 LEU A CA 1
ATOM 1448 C C . LEU A 1 187 ? 9.445 -30.453 -1.023 1 91.88 187 LEU A C 1
ATOM 1450 O O . LEU A 1 187 ? 9.703 -30.172 -2.193 1 91.88 187 LEU A O 1
ATOM 1454 N N . THR A 1 188 ? 10.07 -31.266 -0.223 1 89.62 188 THR A N 1
ATOM 1455 C CA . THR A 1 188 ? 11.18 -32 -0.815 1 89.62 188 THR A CA 1
ATOM 1456 C C . THR A 1 188 ? 10.695 -32.844 -1.989 1 89.62 188 THR A C 1
ATOM 1458 O O . THR A 1 188 ? 9.648 -33.5 -1.912 1 89.62 188 THR A O 1
ATOM 1461 N N . GLY A 1 189 ? 11.477 -32.781 -3.074 1 89.19 189 GLY A N 1
ATOM 1462 C CA . GLY A 1 189 ? 11.141 -33.594 -4.23 1 89.19 189 GLY A CA 1
ATOM 1463 C C . GLY A 1 189 ? 10.406 -32.812 -5.309 1 89.19 189 GLY A C 1
ATOM 1464 O O . GLY A 1 189 ? 10.211 -33.344 -6.418 1 89.19 189 GLY A O 1
ATOM 1465 N N . SER A 1 190 ? 9.977 -31.641 -4.973 1 90.94 190 SER A N 1
ATOM 1466 C CA . SER A 1 190 ? 9.336 -30.812 -5.992 1 90.94 190 SER A CA 1
ATOM 1467 C C . SER A 1 190 ? 10.359 -30.25 -6.969 1 90.94 190 SER A C 1
ATOM 1469 O O . SER A 1 190 ? 11.555 -30.219 -6.672 1 90.94 190 SER A O 1
ATOM 1471 N N . VAL A 1 191 ? 9.836 -29.891 -8.156 1 87.5 191 VAL A N 1
ATOM 1472 C CA . VAL A 1 191 ? 10.695 -29.344 -9.203 1 87.5 191 VAL A CA 1
ATOM 1473 C C . VAL A 1 191 ? 10.492 -27.828 -9.305 1 87.5 191 VAL A C 1
ATOM 1475 O O . VAL A 1 191 ? 9.469 -27.375 -9.82 1 87.5 191 VAL A O 1
ATOM 1478 N N . PRO A 1 192 ? 11.484 -27.094 -8.891 1 87.88 192 PRO A N 1
ATOM 1479 C CA . PRO A 1 192 ? 11.344 -25.641 -8.977 1 87.88 192 PRO A CA 1
ATOM 1480 C C . PRO A 1 192 ? 11.516 -25.109 -10.398 1 87.88 192 PRO A C 1
ATOM 1482 O O . PRO A 1 192 ? 12.047 -25.812 -11.258 1 87.88 192 PRO A O 1
ATOM 1485 N N . SER A 1 193 ? 10.898 -23.938 -10.781 1 83.12 193 SER A N 1
ATOM 1486 C CA . SER A 1 193 ? 11.047 -23.25 -12.07 1 83.12 193 SER A CA 1
ATOM 1487 C C . SER A 1 193 ? 12.344 -22.453 -12.125 1 83.12 193 SER A C 1
ATOM 1489 O O . SER A 1 193 ? 12.727 -21.953 -13.18 1 83.12 193 SER A O 1
ATOM 1491 N N . ARG A 1 194 ? 13.117 -22.281 -11.109 1 77.25 194 ARG A N 1
ATOM 1492 C CA . ARG A 1 194 ? 14.375 -21.531 -10.992 1 77.25 194 ARG A CA 1
ATOM 1493 C C . ARG A 1 194 ? 14.109 -20.062 -10.703 1 77.25 194 ARG A C 1
ATOM 1495 O O . ARG A 1 194 ? 15.039 -19.25 -10.695 1 77.25 194 ARG A O 1
ATOM 1502 N N . THR A 1 195 ? 12.898 -19.719 -10.641 1 79.06 195 THR A N 1
ATOM 1503 C CA . THR A 1 195 ? 12.586 -18.312 -10.391 1 79.06 195 THR A CA 1
ATOM 1504 C C . THR A 1 195 ? 12.141 -18.125 -8.938 1 79.06 195 THR A C 1
ATOM 1506 O O . THR A 1 195 ? 11.992 -16.984 -8.484 1 79.06 195 THR A O 1
ATOM 1509 N N . GLU A 1 196 ? 11.961 -19.234 -8.273 1 82.38 196 GLU A N 1
ATOM 1510 C CA . GLU A 1 196 ? 11.656 -19.125 -6.852 1 82.38 196 GLU A CA 1
ATOM 1511 C C . GLU A 1 196 ? 12.836 -18.547 -6.078 1 82.38 196 GLU A C 1
ATOM 1513 O O . GLU A 1 196 ? 13.977 -18.609 -6.535 1 82.38 196 GLU A O 1
ATOM 1518 N N . ASN A 1 197 ? 12.477 -17.906 -4.961 1 75.25 197 ASN A N 1
ATOM 1519 C CA . ASN A 1 197 ? 13.539 -17.484 -4.051 1 75.25 197 ASN A CA 1
ATOM 1520 C C . ASN A 1 197 ? 14.359 -18.672 -3.553 1 75.25 197 ASN A C 1
ATOM 1522 O O . ASN A 1 197 ? 13.852 -19.516 -2.801 1 75.25 197 ASN A O 1
ATOM 1526 N N . PRO A 1 198 ? 15.625 -18.766 -3.949 1 73.75 198 PRO A N 1
ATOM 1527 C CA . PRO A 1 198 ? 16.438 -19.922 -3.572 1 73.75 198 PRO A CA 1
ATOM 1528 C C . PRO A 1 198 ? 16.578 -20.078 -2.061 1 73.75 198 PRO A C 1
ATOM 1530 O O . PRO A 1 198 ? 16.75 -21.188 -1.563 1 73.75 198 PRO A O 1
ATOM 1533 N N . ASN A 1 199 ? 16.328 -18.906 -1.363 1 71.31 199 ASN A N 1
ATOM 1534 C CA . ASN A 1 199 ? 16.469 -18.953 0.089 1 71.31 199 ASN A CA 1
ATOM 1535 C C . ASN A 1 199 ? 15.258 -19.609 0.744 1 71.31 199 ASN A C 1
ATOM 1537 O O . ASN A 1 199 ? 15.32 -20.031 1.904 1 71.31 199 ASN A O 1
ATOM 1541 N N . HIS A 1 200 ? 14.266 -19.781 -0.029 1 79.5 200 HIS A N 1
ATOM 1542 C CA . HIS A 1 200 ? 13.062 -20.375 0.538 1 79.5 200 HIS A CA 1
ATOM 1543 C C . HIS A 1 200 ? 12.703 -21.672 -0.185 1 79.5 200 HIS A C 1
ATOM 1545 O O . HIS A 1 200 ? 11.617 -22.219 0.016 1 79.5 200 HIS A O 1
ATOM 1551 N N . THR A 1 201 ? 13.531 -22.031 -1.023 1 78.75 201 THR A N 1
ATOM 1552 C CA . THR A 1 201 ? 13.438 -23.344 -1.67 1 78.75 201 THR A CA 1
ATOM 1553 C C . THR A 1 201 ? 14.703 -24.156 -1.433 1 78.75 201 THR A C 1
ATOM 1555 O O . THR A 1 201 ? 15.281 -24.703 -2.373 1 78.75 201 THR A O 1
ATOM 1558 N N . CYS A 1 202 ? 15.109 -24.078 -0.233 1 69.56 202 CYS A N 1
ATOM 1559 C CA . CYS A 1 202 ? 16.312 -24.781 0.203 1 69.56 202 CYS A CA 1
ATOM 1560 C C . CYS A 1 202 ? 15.977 -25.828 1.25 1 69.56 202 CYS A C 1
ATOM 1562 O O . CYS A 1 202 ? 14.82 -25.953 1.665 1 69.56 202 CYS A O 1
ATOM 1564 N N . GLU A 1 203 ? 16.969 -26.484 1.601 1 70.19 203 GLU A N 1
ATOM 1565 C CA . GLU A 1 203 ? 16.812 -27.609 2.521 1 70.19 203 GLU A CA 1
ATOM 1566 C C . GLU A 1 203 ? 16.266 -27.141 3.871 1 70.19 203 GLU A C 1
ATOM 1568 O O . GLU A 1 203 ? 15.523 -27.859 4.527 1 70.19 203 GLU A O 1
ATOM 1573 N N . PHE A 1 204 ? 16.625 -25.953 4.18 1 68.62 204 PHE A N 1
ATOM 1574 C CA . PHE A 1 204 ? 16.203 -25.422 5.473 1 68.62 204 PHE A CA 1
ATOM 1575 C C . PHE A 1 204 ? 14.688 -25.344 5.57 1 68.62 204 PHE A C 1
ATOM 1577 O O . PHE A 1 204 ? 14.109 -25.688 6.605 1 68.62 204 PHE A O 1
ATOM 1584 N N . TYR A 1 205 ? 14.086 -25.016 4.543 1 75.44 205 TYR A N 1
ATOM 1585 C CA . TYR A 1 205 ? 12.641 -24.812 4.543 1 75.44 205 TYR A CA 1
ATOM 1586 C C . TYR A 1 205 ? 11.922 -26.016 3.963 1 75.44 205 TYR A C 1
ATOM 1588 O O . TYR A 1 205 ? 10.695 -26.016 3.84 1 75.44 205 TYR A O 1
ATOM 1596 N N . ALA A 1 206 ? 12.617 -27.016 3.627 1 81.38 206 ALA A N 1
ATOM 1597 C CA . ALA A 1 206 ? 12.016 -28.172 2.961 1 81.38 206 ALA A CA 1
ATOM 1598 C C . ALA A 1 206 ? 11.203 -29 3.939 1 81.38 206 ALA A C 1
ATOM 1600 O O . ALA A 1 206 ? 11.648 -29.281 5.055 1 81.38 206 ALA A O 1
ATOM 1601 N N . THR A 1 207 ? 10.062 -29.281 3.59 1 85.38 207 THR A N 1
ATOM 1602 C CA . THR A 1 207 ? 9.195 -30.172 4.348 1 85.38 207 THR A CA 1
ATOM 1603 C C . THR A 1 207 ? 9.102 -31.547 3.684 1 85.38 207 THR A C 1
ATOM 1605 O O . THR A 1 207 ? 9 -31.641 2.459 1 85.38 207 THR A O 1
ATOM 1608 N N . ASN A 1 208 ? 9.141 -32.562 4.48 1 86.19 208 ASN A N 1
ATOM 1609 C CA . ASN A 1 208 ? 8.977 -33.938 3.994 1 86.19 208 ASN A CA 1
ATOM 1610 C C . ASN A 1 208 ? 7.543 -34.219 3.547 1 86.19 208 ASN A C 1
ATOM 1612 O O . ASN A 1 208 ? 6.602 -34.031 4.32 1 86.19 208 ASN A O 1
ATOM 1616 N N . PRO A 1 209 ? 7.438 -34.625 2.305 1 90.06 209 PRO A N 1
ATOM 1617 C CA . PRO A 1 209 ? 6.09 -34.875 1.784 1 90.06 209 PRO A CA 1
ATOM 1618 C C . PRO A 1 209 ? 5.297 -35.844 2.646 1 90.06 209 PRO A C 1
ATOM 1620 O O . PRO A 1 209 ? 4.066 -35.812 2.65 1 90.06 209 PRO A O 1
ATOM 1623 N N . GLU A 1 210 ? 5.93 -36.688 3.34 1 85.88 210 GLU A N 1
ATOM 1624 C CA . GLU A 1 210 ? 5.266 -37.656 4.184 1 85.88 210 GLU A CA 1
ATOM 1625 C C . GLU A 1 210 ? 4.59 -37 5.383 1 85.88 210 GLU A C 1
ATOM 1627 O O . GLU A 1 210 ? 3.762 -37.625 6.055 1 85.88 210 GLU A O 1
ATOM 1632 N N . GLN A 1 211 ? 4.973 -35.781 5.59 1 83.69 211 GLN A N 1
ATOM 1633 C CA . GLN A 1 211 ? 4.434 -35.062 6.734 1 83.69 211 GLN A CA 1
ATOM 1634 C C . GLN A 1 211 ? 3.15 -34.312 6.367 1 83.69 211 GLN A C 1
ATOM 1636 O O . GLN A 1 211 ? 2.494 -33.75 7.23 1 83.69 211 GLN A O 1
ATOM 1641 N N . ILE A 1 212 ? 2.807 -34.375 5.109 1 86.69 212 ILE A N 1
ATOM 1642 C CA . ILE A 1 212 ? 1.562 -33.75 4.695 1 86.69 212 ILE A CA 1
ATOM 1643 C C . ILE A 1 212 ? 0.373 -34.5 5.285 1 86.69 212 ILE A C 1
ATOM 1645 O O . ILE A 1 212 ? 0.311 -35.719 5.203 1 86.69 212 ILE A O 1
ATOM 1649 N N . PRO A 1 213 ? -0.502 -33.781 5.906 1 85.25 213 PRO A N 1
ATOM 1650 C CA . PRO A 1 213 ? -1.672 -34.438 6.492 1 85.25 213 PRO A CA 1
ATOM 1651 C C . PRO A 1 213 ? -2.479 -35.219 5.469 1 85.25 213 PRO A C 1
ATOM 1653 O O . PRO A 1 213 ? -2.496 -34.875 4.285 1 85.25 213 PRO A O 1
ATOM 1656 N N . GLN A 1 214 ? -3.131 -36.312 5.992 1 88.81 214 GLN A N 1
ATOM 1657 C CA . GLN A 1 214 ? -4.02 -37.094 5.137 1 88.81 214 GLN A CA 1
ATOM 1658 C C . GLN A 1 214 ? -5.34 -36.344 4.906 1 88.81 214 GLN A C 1
ATOM 1660 O O . GLN A 1 214 ? -6.16 -36.25 5.82 1 88.81 214 GLN A O 1
ATOM 1665 N N . VAL A 1 215 ? -5.488 -35.812 3.736 1 94.81 215 VAL A N 1
ATOM 1666 C CA . VAL A 1 215 ? -6.684 -35.094 3.328 1 94.81 215 VAL A CA 1
ATOM 1667 C C . VAL A 1 215 ? -7.121 -35.562 1.938 1 94.81 215 VAL A C 1
ATOM 1669 O O . VAL A 1 215 ? -6.41 -36.312 1.281 1 94.81 215 VAL A O 1
ATOM 1672 N N . ASP A 1 216 ? -8.297 -35.156 1.554 1 95.75 216 ASP A N 1
ATOM 1673 C CA . ASP A 1 216 ? -8.812 -35.5 0.239 1 95.75 216 ASP A CA 1
ATOM 1674 C C . ASP A 1 216 ? -8.086 -34.75 -0.869 1 95.75 216 ASP A C 1
ATOM 1676 O O . ASP A 1 216 ? -7.945 -35.25 -1.984 1 95.75 216 ASP A O 1
ATOM 1680 N N . TYR A 1 217 ? -7.617 -33.531 -0.56 1 97.19 217 TYR A N 1
ATOM 1681 C CA . TYR A 1 217 ? -6.867 -32.719 -1.516 1 97.19 217 TYR A CA 1
ATOM 1682 C C . TYR A 1 217 ? -5.91 -31.781 -0.798 1 97.19 217 TYR A C 1
ATOM 1684 O O . TYR A 1 217 ? -6.289 -31.125 0.168 1 97.19 217 TYR A O 1
ATOM 1692 N N . ALA A 1 218 ? -4.676 -31.781 -1.234 1 97.19 218 ALA A N 1
ATOM 1693 C CA . ALA A 1 218 ? -3.664 -30.875 -0.715 1 97.19 218 ALA A CA 1
ATOM 1694 C C . ALA A 1 218 ? -3.311 -29.797 -1.745 1 97.19 218 ALA A C 1
ATOM 1696 O O . ALA A 1 218 ? -2.746 -30.109 -2.797 1 97.19 218 ALA A O 1
ATOM 1697 N N . ALA A 1 219 ? -3.623 -28.562 -1.438 1 98.5 219 ALA A N 1
ATOM 1698 C CA . ALA A 1 219 ? -3.402 -27.422 -2.332 1 98.5 219 ALA A CA 1
ATOM 1699 C C . ALA A 1 219 ? -2.184 -26.609 -1.9 1 98.5 219 ALA A C 1
ATOM 1701 O O . ALA A 1 219 ? -2.205 -25.953 -0.858 1 98.5 219 ALA A O 1
ATOM 1702 N N . PHE A 1 220 ? -1.161 -26.609 -2.76 1 97.88 220 PHE A N 1
ATOM 1703 C CA . PHE A 1 220 ? 0.079 -25.969 -2.328 1 97.88 220 PHE A CA 1
ATOM 1704 C C . PHE A 1 220 ? 0.478 -24.859 -3.285 1 97.88 220 PHE A C 1
ATOM 1706 O O . PHE A 1 220 ? 0.146 -24.906 -4.473 1 97.88 220 PHE A O 1
ATOM 1713 N N . GLY A 1 221 ? 1.111 -23.859 -2.717 1 97.5 221 GLY A N 1
ATOM 1714 C CA . GLY A 1 221 ? 1.822 -22.828 -3.469 1 97.5 221 GLY A CA 1
ATOM 1715 C C . GLY A 1 221 ? 3.299 -22.766 -3.133 1 97.5 221 GLY A C 1
ATOM 1716 O O . GLY A 1 221 ? 3.807 -23.578 -2.365 1 97.5 221 GLY A O 1
ATOM 1717 N N . HIS A 1 222 ? 4.113 -21.828 -3.764 1 96 222 HIS A N 1
ATOM 1718 C CA . HIS A 1 222 ? 5.535 -21.609 -3.529 1 96 222 HIS A CA 1
ATOM 1719 C C . HIS A 1 222 ? 6.363 -22 -4.742 1 96 222 HIS A C 1
ATOM 1721 O O . HIS A 1 222 ? 7.328 -21.328 -5.098 1 96 222 HIS A O 1
ATOM 1727 N N . ILE A 1 223 ? 5.996 -23.125 -5.27 1 95.81 223 ILE A N 1
ATOM 1728 C CA . ILE A 1 223 ? 6.645 -23.562 -6.496 1 95.81 223 ILE A CA 1
ATOM 1729 C C . ILE A 1 223 ? 5.844 -23.094 -7.707 1 95.81 223 ILE A C 1
ATOM 1731 O O . ILE A 1 223 ? 4.629 -23.297 -7.777 1 95.81 223 ILE A O 1
ATOM 1735 N N . HIS A 1 224 ? 6.543 -22.516 -8.695 1 97.06 224 HIS A N 1
ATOM 1736 C CA . HIS A 1 224 ? 5.855 -21.812 -9.773 1 97.06 224 HIS A CA 1
ATOM 1737 C C . HIS A 1 224 ? 5.492 -22.766 -10.906 1 97.06 224 HIS A C 1
ATOM 1739 O O . HIS A 1 224 ? 4.684 -22.422 -11.773 1 97.06 224 HIS A O 1
ATOM 1745 N N . LYS A 1 225 ? 6.094 -23.938 -10.945 1 96.44 225 LYS A N 1
ATOM 1746 C CA . LYS A 1 225 ? 5.801 -24.938 -11.984 1 96.44 225 LYS A CA 1
ATOM 1747 C C . LYS A 1 225 ? 4.613 -25.812 -11.586 1 96.44 225 LYS A C 1
ATOM 1749 O O . LYS A 1 225 ? 4.668 -26.516 -10.57 1 96.44 225 LYS A O 1
ATOM 1754 N N . PRO A 1 226 ? 3.621 -25.781 -12.383 1 97.81 226 PRO A N 1
ATOM 1755 C CA . PRO A 1 226 ? 2.529 -26.703 -12.094 1 97.81 226 PRO A CA 1
ATOM 1756 C C . PRO A 1 226 ? 2.99 -28.156 -12.039 1 97.81 226 PRO A C 1
ATOM 1758 O O . PRO A 1 226 ? 3.711 -28.625 -12.93 1 97.81 226 PRO A O 1
ATOM 1761 N N . GLN A 1 227 ? 2.609 -28.859 -10.984 1 97.31 227 GLN A N 1
ATOM 1762 C CA . GLN A 1 227 ? 3.008 -30.266 -10.82 1 97.31 227 GLN A CA 1
ATOM 1763 C C . GLN A 1 227 ? 2.23 -30.922 -9.688 1 97.31 227 GLN A C 1
ATOM 1765 O O . GLN A 1 227 ? 1.671 -30.234 -8.828 1 97.31 227 GLN A O 1
ATOM 1770 N N . ASP A 1 228 ? 2.199 -32.219 -9.734 1 96.94 228 ASP A N 1
ATOM 1771 C CA . ASP A 1 228 ? 1.631 -32.969 -8.617 1 96.94 228 ASP A CA 1
ATOM 1772 C C . ASP A 1 228 ? 2.531 -32.875 -7.387 1 96.94 228 ASP A C 1
ATOM 1774 O O . ASP A 1 228 ? 3.748 -32.75 -7.512 1 96.94 228 ASP A O 1
ATOM 1778 N N . LEU A 1 229 ? 1.922 -32.906 -6.254 1 95.62 229 LEU A N 1
ATOM 1779 C CA . LEU A 1 229 ? 2.732 -32.938 -5.043 1 95.62 229 LEU A CA 1
ATOM 1780 C C . LEU A 1 229 ? 3.498 -34.25 -4.949 1 95.62 229 LEU A C 1
ATOM 1782 O O . LEU A 1 229 ? 2.967 -35.312 -5.289 1 95.62 229 LEU A O 1
ATOM 1786 N N . PRO A 1 230 ? 4.688 -34.125 -4.477 1 93.19 230 PRO A N 1
ATOM 1787 C CA . PRO A 1 230 ? 5.375 -35.375 -4.168 1 93.19 230 PRO A CA 1
ATOM 1788 C C . PRO A 1 230 ? 4.77 -36.094 -2.967 1 93.19 230 PRO A C 1
ATOM 1790 O O . PRO A 1 230 ? 4.227 -35.469 -2.066 1 93.19 230 PRO A O 1
ATOM 1793 N N . GLY A 1 231 ? 4.734 -37.438 -3.014 1 89.56 231 GLY A N 1
ATOM 1794 C CA . GLY A 1 231 ? 4.258 -38.188 -1.869 1 89.56 231 GLY A CA 1
ATOM 1795 C C . GLY A 1 231 ? 2.945 -38.906 -2.131 1 89.56 231 GLY A C 1
ATOM 1796 O O . GLY A 1 231 ? 2.574 -39.125 -3.285 1 89.56 231 GLY A O 1
ATOM 1797 N N . ARG A 1 232 ? 2.236 -39.219 -1.012 1 89.25 232 ARG A N 1
ATOM 1798 C CA . ARG A 1 232 ? 1.1 -40.125 -1.119 1 89.25 232 ARG A CA 1
ATOM 1799 C C . ARG A 1 232 ? -0.215 -39.375 -1.175 1 89.25 232 ARG A C 1
ATOM 1801 O O . ARG A 1 232 ? -1.224 -39.875 -1.659 1 89.25 232 ARG A O 1
ATOM 1808 N N . VAL A 1 233 ? -0.164 -38.125 -0.677 1 92.25 233 VAL A N 1
ATOM 1809 C CA . VAL A 1 233 ? -1.401 -37.375 -0.612 1 92.25 233 VAL A CA 1
ATOM 1810 C C . VAL A 1 233 ? -1.7 -36.75 -1.978 1 92.25 233 VAL A C 1
ATOM 1812 O O . VAL A 1 233 ? -0.799 -36.219 -2.643 1 92.25 233 VAL A O 1
ATOM 1815 N N . CYS A 1 234 ? -2.959 -36.875 -2.396 1 95.56 234 CYS A N 1
ATOM 1816 C CA . CYS A 1 234 ? -3.365 -36.281 -3.664 1 95.56 234 CYS A CA 1
ATOM 1817 C C . CYS A 1 234 ? -3.361 -34.75 -3.576 1 95.56 234 CYS A C 1
ATOM 1819 O O . CYS A 1 234 ? -4.086 -34.156 -2.768 1 95.56 234 CYS A O 1
ATOM 1821 N N . GLY A 1 235 ? -2.48 -34.156 -4.324 1 97.06 235 GLY A N 1
ATOM 1822 C CA . GLY A 1 235 ? -2.395 -32.688 -4.301 1 97.06 235 GLY A CA 1
ATOM 1823 C C . GLY A 1 235 ? -1.544 -32.125 -5.422 1 97.06 235 GLY A C 1
ATOM 1824 O O . GLY A 1 235 ? -1.019 -32.875 -6.25 1 97.06 235 GLY A O 1
ATOM 1825 N N . ALA A 1 236 ? -1.499 -30.828 -5.445 1 98.06 236 ALA A N 1
ATOM 1826 C CA . ALA A 1 236 ? -0.762 -30.188 -6.527 1 98.06 236 ALA A CA 1
ATOM 1827 C C . ALA A 1 236 ? -0.188 -28.844 -6.074 1 98.06 236 ALA A C 1
ATOM 1829 O O . ALA A 1 236 ? -0.72 -28.219 -5.156 1 98.06 236 ALA A O 1
ATOM 1830 N N . TYR A 1 237 ? 0.925 -28.562 -6.68 1 97.88 237 TYR A N 1
ATOM 1831 C CA . TYR A 1 237 ? 1.279 -27.156 -6.836 1 97.88 237 TYR A CA 1
ATOM 1832 C C . TYR A 1 237 ? 0.556 -26.531 -8.031 1 97.88 237 TYR A C 1
ATOM 1834 O O . TYR A 1 237 ? 0.708 -27 -9.164 1 97.88 237 TYR A O 1
ATOM 1842 N N . ALA A 1 238 ? -0.197 -25.5 -7.77 1 98.31 238 ALA A N 1
ATOM 1843 C CA . ALA A 1 238 ? -0.928 -24.875 -8.867 1 98.31 238 ALA A CA 1
ATOM 1844 C C . ALA A 1 238 ? 0.024 -24.172 -9.828 1 98.31 238 ALA A C 1
ATOM 1846 O O . ALA A 1 238 ? -0.227 -24.125 -11.039 1 98.31 238 ALA A O 1
ATOM 1847 N N . GLY A 1 239 ? 1.125 -23.641 -9.25 1 97.62 239 GLY A N 1
ATOM 1848 C CA . GLY A 1 239 ? 2.053 -22.875 -10.055 1 97.62 239 GLY A CA 1
ATOM 1849 C C . GLY A 1 239 ? 1.593 -21.438 -10.281 1 97.62 239 GLY A C 1
ATOM 1850 O O . GLY A 1 239 ? 0.467 -21.078 -9.93 1 97.62 239 GLY A O 1
ATOM 1851 N N . SER A 1 240 ? 2.502 -20.656 -10.867 1 98.12 240 SER A N 1
ATOM 1852 C CA . SER A 1 240 ? 2.146 -19.297 -11.234 1 98.12 240 SER A CA 1
ATOM 1853 C C . SER A 1 240 ? 1.285 -19.266 -12.492 1 98.12 240 SER A C 1
ATOM 1855 O O . SER A 1 240 ? 1.372 -20.156 -13.336 1 98.12 240 SER A O 1
ATOM 1857 N N . PRO A 1 241 ? 0.446 -18.219 -12.656 1 98.5 241 PRO A N 1
ATOM 1858 C CA . PRO A 1 241 ? -0.471 -18.188 -13.797 1 98.5 241 PRO A CA 1
ATOM 1859 C C . PRO A 1 241 ? 0.21 -17.75 -15.086 1 98.5 241 PRO A C 1
ATOM 1861 O O . PRO A 1 241 ? -0.343 -17.922 -16.172 1 98.5 241 PRO A O 1
ATOM 1864 N N . ILE A 1 242 ? 1.324 -17.109 -14.953 1 98.06 242 ILE A N 1
ATOM 1865 C CA . ILE A 1 242 ? 2.129 -16.734 -16.109 1 98.06 242 ILE A CA 1
ATOM 1866 C C . ILE A 1 242 ? 3.588 -17.109 -15.867 1 98.06 242 ILE A C 1
ATOM 1868 O O . ILE A 1 242 ? 3.969 -17.469 -14.75 1 98.06 242 ILE A O 1
ATOM 1872 N N . GLN A 1 243 ? 4.344 -17.094 -16.969 1 97.38 243 GLN A N 1
ATOM 1873 C CA . GLN A 1 243 ? 5.793 -17.188 -16.812 1 97.38 243 GLN A CA 1
ATOM 1874 C C . GLN A 1 243 ? 6.375 -15.906 -16.234 1 97.38 243 GLN A C 1
ATOM 1876 O O . GLN A 1 243 ? 6.332 -14.852 -16.859 1 97.38 243 GLN A O 1
ATOM 1881 N N . LEU A 1 244 ? 6.941 -16 -15.047 1 96.06 244 LEU A N 1
ATOM 1882 C CA . LEU A 1 244 ? 7.32 -14.812 -14.305 1 96.06 244 LEU A CA 1
ATOM 1883 C C . LEU A 1 244 ? 8.719 -14.352 -14.688 1 96.06 244 LEU A C 1
ATOM 1885 O O . LEU A 1 244 ? 9.047 -13.164 -14.57 1 96.06 244 LEU A O 1
ATOM 1889 N N . ASP A 1 245 ? 9.516 -15.266 -15.062 1 93.25 245 ASP A N 1
ATOM 1890 C CA . ASP A 1 245 ? 10.883 -14.961 -15.461 1 93.25 245 ASP A CA 1
ATOM 1891 C C . ASP A 1 245 ? 11.375 -15.922 -16.547 1 93.25 245 ASP A C 1
ATOM 1893 O O . ASP A 1 245 ? 10.734 -16.938 -16.812 1 93.25 245 ASP A O 1
ATOM 1897 N N . PHE A 1 246 ? 12.547 -15.664 -17.109 1 93.75 246 PHE A N 1
ATOM 1898 C CA . PHE A 1 246 ? 13.023 -16.391 -18.266 1 93.75 246 PHE A CA 1
ATOM 1899 C C . PHE A 1 246 ? 13.461 -17.797 -17.875 1 93.75 246 PHE A C 1
ATOM 1901 O O . PHE A 1 246 ? 13.633 -18.672 -18.734 1 93.75 246 PHE A O 1
ATOM 1908 N N . GLY A 1 247 ? 13.633 -18.031 -16.594 1 91.19 247 GLY A N 1
ATOM 1909 C CA . GLY A 1 247 ? 13.867 -19.406 -16.141 1 91.19 247 GLY A CA 1
ATOM 1910 C C . GLY A 1 247 ? 12.68 -20.312 -16.359 1 91.19 247 GLY A C 1
ATOM 1911 O O . GLY A 1 247 ? 12.812 -21.547 -16.312 1 91.19 247 GLY A O 1
ATOM 1912 N N . GLU A 1 248 ? 11.562 -19.734 -16.656 1 94.88 248 GLU A N 1
ATOM 1913 C CA . GLU A 1 248 ? 10.32 -20.5 -16.797 1 94.88 248 GLU A CA 1
ATOM 1914 C C . GLU A 1 248 ? 9.93 -20.656 -18.266 1 94.88 248 GLU A C 1
ATOM 1916 O O . GLU A 1 248 ? 8.836 -21.125 -18.578 1 94.88 248 GLU A O 1
ATOM 1921 N N . VAL A 1 249 ? 10.805 -20.312 -19.156 1 94.12 249 VAL A N 1
ATOM 1922 C CA . VAL A 1 249 ? 10.531 -20.438 -20.578 1 94.12 249 VAL A CA 1
ATOM 1923 C C . VAL A 1 249 ? 10.18 -21.875 -20.922 1 94.12 249 VAL A C 1
ATOM 1925 O O . VAL A 1 249 ? 10.828 -22.812 -20.438 1 94.12 249 VAL A O 1
ATOM 1928 N N . GLY A 1 250 ? 9.109 -22.016 -21.703 1 92.38 250 GLY A N 1
ATOM 1929 C CA . GLY A 1 250 ? 8.711 -23.344 -22.141 1 92.38 250 GLY A CA 1
ATOM 1930 C C . GLY A 1 250 ? 7.703 -24 -21.203 1 92.38 250 GLY A C 1
ATOM 1931 O O . GLY A 1 250 ? 7.078 -25 -21.562 1 92.38 250 GLY A O 1
ATOM 1932 N N . GLU A 1 251 ? 7.527 -23.453 -20.031 1 93.94 251 GLU A N 1
ATOM 1933 C CA . GLU A 1 251 ? 6.586 -24.016 -19.078 1 93.94 251 GLU A CA 1
ATOM 1934 C C . GLU A 1 251 ? 5.145 -23.672 -19.438 1 93.94 251 GLU A C 1
ATOM 1936 O O . GLU A 1 251 ? 4.844 -22.516 -19.766 1 93.94 251 GLU A O 1
ATOM 1941 N N . ALA A 1 252 ? 4.324 -24.672 -19.438 1 95.62 252 ALA A N 1
ATOM 1942 C CA . ALA A 1 252 ? 2.885 -24.453 -19.562 1 95.62 252 ALA A CA 1
ATOM 1943 C C . ALA A 1 252 ? 2.258 -24.125 -18.219 1 95.62 252 ALA A C 1
ATOM 1945 O O . ALA A 1 252 ? 2.506 -24.797 -17.219 1 95.62 252 ALA A O 1
ATOM 1946 N N . LYS A 1 253 ? 1.545 -23.062 -18.219 1 97.88 253 LYS A N 1
ATOM 1947 C CA . LYS A 1 253 ? 0.895 -22.625 -16.984 1 97.88 253 LYS A CA 1
ATOM 1948 C C . LYS A 1 253 ? -0.576 -23.031 -16.969 1 97.88 253 LYS A C 1
ATOM 1950 O O . LYS A 1 253 ? -1.188 -23.219 -18.016 1 97.88 253 LYS A O 1
ATOM 1955 N N . SER A 1 254 ? -1.104 -23.219 -15.758 1 98.56 254 SER A N 1
ATOM 1956 C CA . SER A 1 254 ? -2.465 -23.734 -15.609 1 98.56 254 SER A CA 1
ATOM 1957 C C . SER A 1 254 ? -3.031 -23.406 -14.234 1 98.56 254 SER A C 1
ATOM 1959 O O . SER A 1 254 ? -2.32 -22.875 -13.375 1 98.56 254 SER A O 1
ATOM 1961 N N . VAL A 1 255 ? -4.332 -23.547 -14.102 1 98.81 255 VAL A N 1
ATOM 1962 C CA . VAL A 1 255 ? -4.98 -23.656 -12.797 1 98.81 255 VAL A CA 1
ATOM 1963 C C . VAL A 1 255 ? -5.461 -25.094 -12.578 1 98.81 255 VAL A C 1
ATOM 1965 O O . VAL A 1 255 ? -5.52 -25.891 -13.523 1 98.81 255 VAL A O 1
ATOM 1968 N N . VAL A 1 256 ? -5.758 -25.391 -11.32 1 98.88 256 VAL A N 1
ATOM 1969 C CA . VAL A 1 256 ? -6.184 -26.75 -11 1 98.88 256 VAL A CA 1
ATOM 1970 C C . VAL A 1 256 ? -7.66 -26.75 -10.625 1 98.88 256 VAL A C 1
ATOM 1972 O O . VAL A 1 256 ? -8.109 -25.922 -9.828 1 98.88 256 VAL A O 1
ATOM 1975 N N . LEU A 1 257 ? -8.375 -27.578 -11.227 1 98.88 257 LEU A N 1
ATOM 1976 C CA . LEU A 1 257 ? -9.727 -27.922 -10.789 1 98.88 257 LEU A CA 1
ATOM 1977 C C . LEU A 1 257 ? -9.758 -29.297 -10.141 1 98.88 257 LEU A C 1
ATOM 1979 O O . LEU A 1 257 ? -9.641 -30.312 -10.82 1 98.88 257 LEU A O 1
ATOM 1983 N N . ALA A 1 258 ? -9.93 -29.297 -8.82 1 98.69 258 ALA A N 1
ATOM 1984 C CA . ALA A 1 258 ? -9.977 -30.562 -8.078 1 98.69 258 ALA A CA 1
ATOM 1985 C C . ALA A 1 258 ? -11.414 -31 -7.836 1 98.69 258 ALA A C 1
ATOM 1987 O O . ALA A 1 258 ? -12.219 -30.25 -7.285 1 98.69 258 ALA A O 1
ATOM 1988 N N . HIS A 1 259 ? -11.695 -32.188 -8.297 1 98.12 259 HIS A N 1
ATOM 1989 C CA . HIS A 1 259 ? -12.992 -32.812 -8.047 1 98.12 259 HIS A CA 1
ATOM 1990 C C . HIS A 1 259 ? -12.938 -33.719 -6.828 1 98.12 259 HIS A C 1
ATOM 1992 O O . HIS A 1 259 ? -12.195 -34.719 -6.82 1 98.12 259 HIS A O 1
ATOM 1998 N N . LEU A 1 260 ? -13.75 -33.312 -5.82 1 97.12 260 LEU A N 1
ATOM 1999 C CA . LEU A 1 260 ? -13.695 -34.062 -4.562 1 97.12 260 LEU A CA 1
ATOM 2000 C C . LEU A 1 260 ? -15.008 -34.781 -4.312 1 97.12 260 LEU A C 1
ATOM 2002 O O . LEU A 1 260 ? -16.094 -34.281 -4.59 1 97.12 260 LEU A O 1
ATOM 2006 N N . GLN A 1 261 ? -14.891 -36 -3.953 1 94.31 261 GLN A N 1
ATOM 2007 C CA . GLN A 1 261 ? -15.992 -36.844 -3.488 1 94.31 261 GLN A CA 1
ATOM 2008 C C . GLN A 1 261 ? -15.633 -37.562 -2.184 1 94.31 261 GLN A C 1
ATOM 2010 O O . GLN A 1 261 ? -14.516 -38.031 -2.023 1 94.31 261 GLN A O 1
ATOM 2015 N N . PRO A 1 262 ? -16.625 -37.5 -1.264 1 92.94 262 PRO A N 1
ATOM 2016 C CA . PRO A 1 262 ? -16.328 -38.188 -0.011 1 92.94 262 PRO A CA 1
ATOM 2017 C C . PRO A 1 262 ? -15.883 -39.625 -0.235 1 92.94 262 PRO A C 1
ATOM 2019 O O . PRO A 1 262 ? -16.484 -40.344 -1.04 1 92.94 262 PRO A O 1
ATOM 2022 N N . GLY A 1 263 ? -14.828 -40 0.408 1 86.5 263 GLY A N 1
ATOM 2023 C CA . GLY A 1 263 ? -14.383 -41.375 0.412 1 86.5 263 GLY A CA 1
ATOM 2024 C C . GLY A 1 263 ? -13.508 -41.719 -0.781 1 86.5 263 GLY A C 1
ATOM 2025 O O . GLY A 1 263 ? -13.102 -42.875 -0.942 1 86.5 263 GLY A O 1
ATOM 2026 N N . SER A 1 264 ? -13.289 -40.844 -1.665 1 88.31 264 SER A N 1
ATOM 2027 C CA . SER A 1 264 ? -12.461 -41.094 -2.846 1 88.31 264 SER A CA 1
ATOM 2028 C C . SER A 1 264 ? -11.398 -40 -3.002 1 88.31 264 SER A C 1
ATOM 2030 O O . SER A 1 264 ? -11.602 -38.844 -2.594 1 88.31 264 SER A O 1
ATOM 2032 N N . PRO A 1 265 ? -10.234 -40.469 -3.539 1 85 265 PRO A N 1
ATOM 2033 C CA . PRO A 1 265 ? -9.219 -39.438 -3.812 1 85 265 PRO A CA 1
ATOM 2034 C C . PRO A 1 265 ? -9.703 -38.406 -4.816 1 85 265 PRO A C 1
ATOM 2036 O O . PRO A 1 265 ? -10.516 -38.688 -5.691 1 85 265 PRO A O 1
ATOM 2039 N N . ALA A 1 266 ? -9.156 -37.281 -4.73 1 95.12 266 ALA A N 1
ATOM 2040 C CA . ALA A 1 266 ? -9.539 -36.188 -5.617 1 95.12 266 ALA A CA 1
ATOM 2041 C C . ALA A 1 266 ? -9.109 -36.469 -7.055 1 95.12 266 ALA A C 1
ATOM 2043 O O . ALA A 1 266 ? -8.07 -37.094 -7.285 1 95.12 266 ALA A O 1
ATOM 2044 N N . ARG A 1 267 ? -9.938 -36.062 -7.973 1 97.19 267 ARG A N 1
ATOM 2045 C CA . ARG A 1 267 ? -9.531 -36.031 -9.375 1 97.19 267 ARG A CA 1
ATOM 2046 C C . ARG A 1 267 ? -9.023 -34.625 -9.742 1 97.19 267 ARG A C 1
ATOM 2048 O O . ARG A 1 267 ? -9.758 -33.656 -9.617 1 97.19 267 ARG A O 1
ATOM 2055 N N . ILE A 1 268 ? -7.812 -34.625 -10.242 1 97.75 268 ILE A N 1
ATOM 2056 C CA . ILE A 1 268 ? -7.168 -33.375 -10.531 1 97.75 268 ILE A CA 1
ATOM 2057 C C . ILE A 1 268 ? -7.242 -33.094 -12.031 1 97.75 268 ILE A C 1
ATOM 2059 O O . ILE A 1 268 ? -6.828 -33.906 -12.852 1 97.75 268 ILE A O 1
ATOM 2063 N N . GLU A 1 269 ? -7.809 -31.984 -12.336 1 98.38 269 GLU A N 1
ATOM 2064 C CA . GLU A 1 269 ? -7.852 -31.484 -13.703 1 98.38 269 GLU A CA 1
ATOM 2065 C C . GLU A 1 269 ? -7.082 -30.172 -13.836 1 98.38 269 GLU A C 1
ATOM 2067 O O . GLU A 1 269 ? -7.359 -29.203 -13.117 1 98.38 269 GLU A O 1
ATOM 2072 N N . ARG A 1 270 ? -6.098 -30.172 -14.766 1 98.31 270 ARG A N 1
ATOM 2073 C CA . ARG A 1 270 ? -5.359 -28.953 -15.023 1 98.31 270 ARG A CA 1
ATOM 2074 C C . ARG A 1 270 ? -5.934 -28.203 -16.219 1 98.31 270 ARG A C 1
ATOM 2076 O O . ARG A 1 270 ? -6.031 -28.766 -17.312 1 98.31 270 ARG A O 1
ATOM 2083 N N . LEU A 1 271 ? -6.348 -27.016 -15.977 1 98.69 271 LEU A N 1
ATOM 2084 C CA . LEU A 1 271 ? -6.879 -26.172 -17.031 1 98.69 271 LEU A CA 1
ATOM 2085 C C . LEU A 1 271 ? -5.828 -25.172 -17.516 1 98.69 271 LEU A C 1
ATOM 2087 O O . LEU A 1 271 ? -5.359 -24.328 -16.734 1 98.69 271 LEU A O 1
ATOM 2091 N N . PRO A 1 272 ? -5.52 -25.25 -18.734 1 98.19 272 PRO A N 1
ATOM 2092 C CA . PRO A 1 272 ? -4.426 -24.422 -19.234 1 98.19 272 PRO A CA 1
ATOM 2093 C C . PRO A 1 272 ? -4.773 -22.922 -19.25 1 98.19 272 PRO A C 1
ATOM 2095 O O . PRO A 1 272 ? -5.941 -22.562 -19.406 1 98.19 272 PRO A O 1
ATOM 2098 N N . LEU A 1 273 ? -3.783 -22.125 -19.062 1 98.44 273 LEU A N 1
ATOM 2099 C CA . LEU A 1 273 ? -3.873 -20.672 -19.188 1 98.44 273 LEU A CA 1
ATOM 2100 C C . LEU A 1 273 ? -3.096 -20.188 -20.406 1 98.44 273 LEU A C 1
ATOM 2102 O O . LEU A 1 273 ? -1.957 -20.594 -20.625 1 98.44 273 LEU A O 1
ATOM 2106 N N . HIS A 1 274 ? -3.748 -19.172 -21.156 1 95.69 274 HIS A N 1
ATOM 2107 C CA . HIS A 1 274 ? -3.154 -18.781 -22.422 1 95.69 274 HIS A CA 1
ATOM 2108 C C . HIS A 1 274 ? -3.053 -17.266 -22.531 1 95.69 274 HIS A C 1
ATOM 2110 O O . HIS A 1 274 ? -2.367 -16.75 -23.406 1 95.69 274 HIS A O 1
ATOM 2116 N N . ALA A 1 275 ? -3.725 -16.469 -21.75 1 94.69 275 ALA A N 1
ATOM 2117 C CA . ALA A 1 275 ? -3.945 -15.039 -21.984 1 94.69 275 ALA A CA 1
ATOM 2118 C C . ALA A 1 275 ? -2.691 -14.234 -21.656 1 94.69 275 ALA A C 1
ATOM 2120 O O . ALA A 1 275 ? -2.484 -13.148 -22.203 1 94.69 275 ALA A O 1
ATOM 2121 N N . GLY A 1 276 ? -1.784 -14.57 -20.828 1 93.94 276 GLY A N 1
ATOM 2122 C CA . GLY A 1 276 ? -0.537 -13.859 -20.594 1 93.94 276 GLY A CA 1
ATOM 2123 C C . GLY A 1 276 ? 0.529 -14.156 -21.625 1 93.94 276 GLY A C 1
ATOM 2124 O O . GLY A 1 276 ? 0.64 -15.289 -22.094 1 93.94 276 GLY A O 1
ATOM 2125 N N . ARG A 1 277 ? 1.235 -13.016 -22.047 1 95.69 277 ARG A N 1
ATOM 2126 C CA . ARG A 1 277 ? 2.281 -13.211 -23.047 1 95.69 277 ARG A CA 1
ATOM 2127 C C . ARG A 1 277 ? 3.338 -14.188 -22.547 1 95.69 277 ARG A C 1
ATOM 2129 O O . ARG A 1 277 ? 3.717 -14.164 -21.375 1 95.69 277 ARG A O 1
ATOM 2136 N N . ARG A 1 278 ? 3.854 -14.914 -23.484 1 96.31 278 ARG A N 1
ATOM 2137 C CA . ARG A 1 278 ? 4.895 -15.891 -23.188 1 96.31 278 ARG A CA 1
ATOM 2138 C C . ARG A 1 278 ? 6.277 -15.25 -23.219 1 96.31 278 ARG A C 1
ATOM 2140 O O . ARG A 1 278 ? 6.461 -14.188 -23.828 1 96.31 278 ARG A O 1
ATOM 2147 N N . LEU A 1 279 ? 7.148 -15.898 -22.516 1 96.75 279 LEU A N 1
ATOM 2148 C CA . LEU A 1 279 ? 8.547 -15.492 -22.547 1 96.75 279 LEU A CA 1
ATOM 2149 C C . LEU A 1 279 ? 9.344 -16.359 -23.516 1 96.75 279 LEU A C 1
ATOM 2151 O O . LEU A 1 279 ? 9.086 -17.562 -23.625 1 96.75 279 LEU A O 1
ATOM 2155 N N . GLU A 1 280 ? 10.281 -15.719 -24.203 1 96.44 280 GLU A N 1
ATOM 2156 C CA . GLU A 1 280 ? 11.148 -16.438 -25.141 1 96.44 280 GLU A CA 1
ATOM 2157 C C . GLU A 1 280 ? 12.586 -15.938 -25.047 1 96.44 280 GLU A C 1
ATOM 2159 O O . GLU A 1 280 ? 12.828 -14.773 -24.75 1 96.44 280 GLU A O 1
ATOM 2164 N N . VAL A 1 281 ? 13.445 -16.875 -25.281 1 95.62 281 VAL A N 1
ATOM 2165 C CA . VAL A 1 281 ? 14.859 -16.531 -25.344 1 95.62 281 VAL A CA 1
ATOM 2166 C C . VAL A 1 281 ? 15.438 -17 -26.688 1 95.62 281 VAL A C 1
ATOM 2168 O O . VAL A 1 281 ? 16.234 -17.938 -26.719 1 95.62 281 VAL A O 1
ATOM 2171 N N . PRO A 1 282 ? 15.086 -16.297 -27.766 1 96.31 282 PRO A N 1
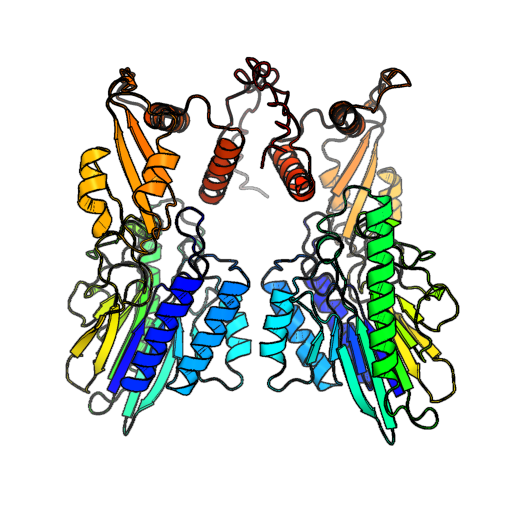ATOM 2172 C CA . PRO A 1 282 ? 15.719 -16.656 -29.047 1 96.31 282 PRO A CA 1
ATOM 2173 C C . PRO A 1 282 ? 17.234 -16.5 -29.016 1 96.31 282 PRO A C 1
ATOM 2175 O O . PRO A 1 282 ? 17.75 -15.469 -28.562 1 96.31 282 PRO A O 1
ATOM 2178 N N . THR A 1 283 ? 17.875 -17.5 -29.422 1 95.94 283 THR A N 1
ATOM 2179 C CA . THR A 1 283 ? 19.328 -17.531 -29.375 1 95.94 283 THR A CA 1
ATOM 2180 C C . THR A 1 283 ? 19.891 -17.984 -30.719 1 95.94 283 THR A C 1
ATOM 2182 O O . THR A 1 283 ? 19.406 -18.938 -31.312 1 95.94 283 THR A O 1
ATOM 2185 N N . GLY A 1 284 ? 20.922 -17.234 -31.234 1 95.88 284 GLY A N 1
ATOM 2186 C CA . GLY A 1 284 ? 21.578 -17.625 -32.469 1 95.88 284 GLY A CA 1
ATOM 2187 C C . GLY A 1 284 ? 22.25 -16.469 -33.188 1 95.88 284 GLY A C 1
ATOM 2188 O O . GLY A 1 284 ? 22.391 -15.383 -32.625 1 95.88 284 GLY A O 1
ATOM 2189 N N . THR A 1 285 ? 22.766 -16.797 -34.375 1 95.06 285 THR A N 1
ATOM 2190 C CA . THR A 1 285 ? 23.297 -15.734 -35.25 1 95.06 285 THR A CA 1
ATOM 2191 C C . THR A 1 285 ? 22.156 -14.867 -35.781 1 95.06 285 THR A C 1
ATOM 2193 O O . THR A 1 285 ? 20.984 -15.25 -35.719 1 95.06 285 THR A O 1
ATOM 2196 N N . LEU A 1 286 ? 22.578 -13.734 -36.312 1 94.12 286 LEU A N 1
ATOM 2197 C CA . LEU A 1 286 ? 21.578 -12.852 -36.875 1 94.12 286 LEU A CA 1
ATOM 2198 C C . LEU A 1 286 ? 20.781 -13.57 -37.969 1 94.12 286 LEU A C 1
ATOM 2200 O O . LEU A 1 286 ? 19.578 -13.398 -38.094 1 94.12 286 LEU A O 1
ATOM 2204 N N . ASP A 1 287 ? 21.453 -14.43 -38.719 1 94.56 287 ASP A N 1
ATOM 2205 C CA . ASP A 1 287 ? 20.812 -15.18 -39.781 1 94.56 287 ASP A CA 1
ATOM 2206 C C . ASP A 1 287 ? 19.844 -16.219 -39.219 1 94.56 287 ASP A C 1
ATOM 2208 O O . ASP A 1 287 ? 18.734 -16.391 -39.75 1 94.56 287 ASP A O 1
ATOM 2212 N N . GLU A 1 288 ? 20.219 -16.859 -38.219 1 95.69 288 GLU A N 1
ATOM 2213 C CA . GLU A 1 288 ? 19.375 -17.844 -37.562 1 95.69 288 GLU A CA 1
ATOM 2214 C C . GLU A 1 288 ? 18.125 -17.203 -36.969 1 95.69 288 GLU A C 1
ATOM 2216 O O . GLU A 1 288 ? 17.031 -17.766 -37.031 1 95.69 288 GLU A O 1
ATOM 2221 N N . LEU A 1 289 ? 18.344 -16.047 -36.344 1 96.38 289 LEU A N 1
ATOM 2222 C CA . LEU A 1 289 ? 17.219 -15.32 -35.75 1 96.38 289 LEU A CA 1
ATOM 2223 C C . LEU A 1 289 ? 16.266 -14.82 -36.812 1 96.38 289 LEU A C 1
ATOM 2225 O O . LEU A 1 289 ? 15.047 -14.828 -36.625 1 96.38 289 LEU A O 1
ATOM 2229 N N . ARG A 1 290 ? 16.812 -14.422 -37.938 1 95.06 290 ARG A N 1
ATOM 2230 C CA . ARG A 1 290 ? 15.977 -13.984 -39.062 1 95.06 290 ARG A CA 1
ATOM 2231 C C . ARG A 1 290 ? 15.078 -15.117 -39.562 1 95.06 290 ARG A C 1
ATOM 2233 O O . ARG A 1 290 ? 13.914 -14.898 -39.875 1 95.06 290 ARG A O 1
ATOM 2240 N N . ALA A 1 291 ? 15.625 -16.312 -39.531 1 94.25 291 ALA A N 1
ATOM 2241 C CA . ALA A 1 291 ? 14.883 -17.484 -40 1 94.25 291 ALA A CA 1
ATOM 2242 C C . ALA A 1 291 ? 13.727 -17.797 -39.062 1 94.25 291 ALA A C 1
ATOM 2244 O O . ALA A 1 291 ? 12.734 -18.406 -39.469 1 94.25 291 ALA A O 1
ATOM 2245 N N . ARG A 1 292 ? 13.828 -17.359 -37.812 1 91.62 292 ARG A N 1
ATOM 2246 C CA . ARG A 1 292 ? 12.828 -17.672 -36.812 1 91.62 292 ARG A CA 1
ATOM 2247 C C . ARG A 1 292 ? 11.93 -16.469 -36.531 1 91.62 292 ARG A C 1
ATOM 2249 O O . ARG A 1 292 ? 11.133 -16.484 -35.594 1 91.62 292 ARG A O 1
ATOM 2256 N N . ALA A 1 293 ? 12.102 -15.492 -37.25 1 91.44 293 ALA A N 1
ATOM 2257 C CA . ALA A 1 293 ? 11.438 -14.219 -36.969 1 91.44 293 ALA A CA 1
ATOM 2258 C C . ALA A 1 293 ? 9.922 -14.375 -37 1 91.44 293 ALA A C 1
ATOM 2260 O O . ALA A 1 293 ? 9.211 -13.773 -36.188 1 91.44 293 ALA A O 1
ATOM 2261 N N . ASP A 1 294 ? 9.406 -15.305 -37.844 1 91.38 294 ASP A N 1
ATOM 2262 C CA . ASP A 1 294 ? 7.965 -15.469 -38.031 1 91.38 294 ASP A CA 1
ATOM 2263 C C . ASP A 1 294 ? 7.344 -16.219 -36.844 1 91.38 294 ASP A C 1
ATOM 2265 O O . ASP A 1 294 ? 6.129 -16.172 -36.656 1 91.38 294 ASP A O 1
ATOM 2269 N N . SER A 1 295 ? 8.188 -16.844 -36.125 1 91.81 295 SER A N 1
ATOM 2270 C CA . SER A 1 295 ? 7.688 -17.672 -35.031 1 91.81 295 SER A CA 1
ATOM 2271 C C . SER A 1 295 ? 7.508 -16.844 -33.75 1 91.81 295 SER A C 1
ATOM 2273 O O . SER A 1 295 ? 6.922 -17.312 -32.781 1 91.81 295 SER A O 1
ATOM 2275 N N . ILE A 1 296 ? 8 -15.648 -33.75 1 92.44 296 ILE A N 1
ATOM 2276 C CA . ILE A 1 296 ? 7.926 -14.781 -32.594 1 92.44 296 ILE A CA 1
ATOM 2277 C C . ILE A 1 296 ? 7.004 -13.602 -32.875 1 92.44 296 ILE A C 1
ATOM 2279 O O . ILE A 1 296 ? 7.23 -12.852 -33.844 1 92.44 296 ILE A O 1
ATOM 2283 N N . SER A 1 297 ? 6.008 -13.445 -32.219 1 91.62 297 SER A N 1
ATOM 2284 C CA . SER A 1 297 ? 5.035 -12.383 -32.438 1 91.62 297 SER A CA 1
ATOM 2285 C C . SER A 1 297 ? 5.016 -11.383 -31.297 1 91.62 297 SER A C 1
ATOM 2287 O O . SER A 1 297 ? 5.918 -10.555 -31.172 1 91.62 297 SER A O 1
ATOM 2289 N N . THR A 1 298 ? 4.141 -11.578 -30.266 1 93.62 298 THR A N 1
ATOM 2290 C CA . THR A 1 298 ? 3.949 -10.578 -29.219 1 93.62 298 THR A CA 1
ATOM 2291 C C . THR A 1 298 ? 4.664 -10.984 -27.938 1 93.62 298 THR A C 1
ATOM 2293 O O . THR A 1 298 ? 4.5 -10.344 -26.891 1 93.62 298 THR A O 1
ATOM 2296 N N . GLU A 1 299 ? 5.57 -12.016 -28.078 1 96.25 299 GLU A N 1
ATOM 2297 C CA . GLU A 1 299 ? 6.242 -12.547 -26.906 1 96.25 299 GLU A CA 1
ATOM 2298 C C . GLU A 1 299 ? 7.195 -11.508 -26.297 1 96.25 299 GLU A C 1
ATOM 2300 O O . GLU A 1 299 ? 7.586 -10.555 -26.969 1 96.25 299 GLU A O 1
ATOM 2305 N N . ILE A 1 300 ? 7.438 -11.672 -25.016 1 97.56 300 ILE A N 1
ATOM 2306 C CA . ILE A 1 300 ? 8.5 -10.93 -24.344 1 97.56 300 ILE A CA 1
ATOM 2307 C C . ILE A 1 300 ? 9.82 -11.688 -24.484 1 97.56 300 ILE A C 1
ATOM 2309 O O . ILE A 1 300 ? 9.922 -12.844 -24.078 1 97.56 300 ILE A O 1
ATOM 2313 N N . CYS A 1 301 ? 10.883 -10.961 -25 1 97.12 301 CYS A N 1
ATOM 2314 C CA . CYS A 1 301 ? 12.047 -11.727 -25.422 1 97.12 301 CYS A CA 1
ATOM 2315 C C . CYS A 1 301 ? 13.32 -11.172 -24.797 1 97.12 301 CYS A C 1
ATOM 2317 O O . CYS A 1 301 ? 13.484 -9.953 -24.688 1 97.12 301 CYS A O 1
ATOM 2319 N N . ARG A 1 302 ? 14.086 -11.992 -24.312 1 96.88 302 ARG A N 1
ATOM 2320 C CA . ARG A 1 302 ? 15.523 -11.789 -24.156 1 96.88 302 ARG A CA 1
ATOM 2321 C C . ARG A 1 302 ? 16.297 -12.445 -25.297 1 96.88 302 ARG A C 1
ATOM 2323 O O . ARG A 1 302 ? 16.297 -13.672 -25.438 1 96.88 302 ARG A O 1
ATOM 2330 N N . ILE A 1 303 ? 16.969 -11.594 -26.078 1 96.75 303 ILE A N 1
ATOM 2331 C CA . ILE A 1 303 ? 17.578 -12.125 -27.297 1 96.75 303 ILE A CA 1
ATOM 2332 C C . ILE A 1 303 ? 19.078 -12.273 -27.109 1 96.75 303 ILE A C 1
ATOM 2334 O O . ILE A 1 303 ? 19.75 -11.344 -26.641 1 96.75 303 ILE A O 1
ATOM 2338 N N . VAL A 1 304 ? 19.547 -13.43 -27.391 1 95.12 304 VAL A N 1
ATOM 2339 C CA . VAL A 1 304 ? 20.984 -13.711 -27.344 1 95.12 304 VAL A CA 1
ATOM 2340 C C . VAL A 1 304 ? 21.516 -13.875 -28.766 1 95.12 304 VAL A C 1
ATOM 2342 O O . VAL A 1 304 ? 21.125 -14.812 -29.484 1 95.12 304 VAL A O 1
ATOM 2345 N N . VAL A 1 305 ? 22.453 -12.93 -29.141 1 95.94 305 VAL A N 1
ATOM 2346 C CA . VAL A 1 305 ? 22.922 -12.922 -30.516 1 95.94 305 VAL A CA 1
ATOM 2347 C C . VAL A 1 305 ? 24.422 -13.266 -30.562 1 95.94 305 VAL A C 1
ATOM 2349 O O . VAL A 1 305 ? 25.219 -12.641 -29.859 1 95.94 305 VAL A O 1
ATOM 2352 N N . HIS A 1 306 ? 24.703 -14.258 -31.391 1 93.88 306 HIS A N 1
ATOM 2353 C CA . HIS A 1 306 ? 26.094 -14.609 -31.656 1 93.88 306 HIS A CA 1
ATOM 2354 C C . HIS A 1 306 ? 26.625 -13.844 -32.875 1 93.88 306 HIS A C 1
ATOM 2356 O O . HIS A 1 306 ? 26.078 -13.953 -33.969 1 93.88 306 HIS A O 1
ATOM 2362 N N . THR A 1 307 ? 27.688 -13.023 -32.625 1 92.38 307 THR A N 1
ATOM 2363 C CA . THR A 1 307 ? 28.297 -12.258 -33.688 1 92.38 307 THR A CA 1
ATOM 2364 C C . THR A 1 307 ? 29.781 -12.555 -33.781 1 92.38 307 THR A C 1
ATOM 2366 O O . THR A 1 307 ? 30.406 -12.953 -32.812 1 92.38 307 THR A O 1
ATOM 2369 N N . PRO A 1 308 ? 30.266 -12.492 -35.062 1 90 308 PRO A N 1
ATOM 2370 C CA . PRO A 1 308 ? 31.719 -12.656 -35.188 1 90 308 PRO A CA 1
ATOM 2371 C C . PRO A 1 308 ? 32.5 -11.547 -34.5 1 90 308 PRO A C 1
ATOM 2373 O O . PRO A 1 308 ? 33.562 -11.805 -33.906 1 90 308 PRO A O 1
ATOM 2376 N N . SER A 1 309 ? 32.031 -10.32 -34.625 1 86.56 309 SER A N 1
ATOM 2377 C CA . SER A 1 309 ? 32.562 -9.141 -33.938 1 86.56 309 SER A CA 1
ATOM 2378 C C . SER A 1 309 ? 31.438 -8.219 -33.469 1 86.56 309 SER A C 1
ATOM 2380 O O . SER A 1 309 ? 30.266 -8.422 -33.812 1 86.56 309 SER A O 1
ATOM 2382 N N . HIS A 1 310 ? 31.875 -7.297 -32.656 1 88.19 310 HIS A N 1
ATOM 2383 C CA . HIS A 1 310 ? 30.875 -6.383 -32.125 1 88.19 310 HIS A CA 1
ATOM 2384 C C . HIS A 1 310 ? 30.109 -5.68 -33.25 1 88.19 310 HIS A C 1
ATOM 2386 O O . HIS A 1 310 ? 30.734 -5.16 -34.156 1 88.19 310 HIS A O 1
ATOM 2392 N N . GLU A 1 311 ? 28.859 -5.766 -33.125 1 89.06 311 GLU A N 1
ATOM 2393 C CA . GLU A 1 311 ? 27.969 -5.125 -34.094 1 89.06 311 GLU A CA 1
ATOM 2394 C C . GLU A 1 311 ? 27.281 -3.908 -33.5 1 89.06 311 GLU A C 1
ATOM 2396 O O . GLU A 1 311 ? 26.328 -4.047 -32.719 1 89.06 311 GLU A O 1
ATOM 2401 N N . PRO A 1 312 ? 27.641 -2.715 -33.75 1 87.62 312 PRO A N 1
ATOM 2402 C CA . PRO A 1 312 ? 27.109 -1.506 -33.125 1 87.62 312 PRO A CA 1
ATOM 2403 C C . PRO A 1 312 ? 25.625 -1.31 -33.375 1 87.62 312 PRO A C 1
ATOM 2405 O O . PRO A 1 312 ? 24.922 -0.747 -32.531 1 87.62 312 PRO A O 1
ATOM 2408 N N . ASP A 1 313 ? 25.109 -1.745 -34.5 1 92 313 ASP A N 1
ATOM 2409 C CA . ASP A 1 313 ? 23.703 -1.508 -34.844 1 92 313 ASP A CA 1
ATOM 2410 C C . ASP A 1 313 ? 22.844 -2.725 -34.5 1 92 313 ASP A C 1
ATOM 2412 O O . ASP A 1 313 ? 21.766 -2.896 -35.062 1 92 313 ASP A O 1
ATOM 2416 N N . LEU A 1 314 ? 23.359 -3.543 -33.688 1 93.06 314 LEU A N 1
ATOM 2417 C CA . LEU A 1 314 ? 22.703 -4.816 -33.375 1 93.06 314 LEU A CA 1
ATOM 2418 C C . LEU A 1 314 ? 21.281 -4.594 -32.875 1 93.06 314 LEU A C 1
ATOM 2420 O O . LEU A 1 314 ? 20.359 -5.285 -33.281 1 93.06 314 LEU A O 1
ATOM 2424 N N . SER A 1 315 ? 21.109 -3.646 -31.953 1 94 315 SER A N 1
ATOM 2425 C CA . SER A 1 315 ? 19.812 -3.375 -31.359 1 94 315 SER A CA 1
ATOM 2426 C C . SER A 1 315 ? 18.781 -2.994 -32.406 1 94 315 SER A C 1
ATOM 2428 O O . SER A 1 315 ? 17.656 -3.494 -32.406 1 94 315 SER A O 1
ATOM 2430 N N . ARG A 1 316 ? 19.172 -2.141 -33.312 1 94.19 316 ARG A N 1
ATOM 2431 C CA . ARG A 1 316 ? 18.281 -1.713 -34.375 1 94.19 316 ARG A CA 1
ATOM 2432 C C . ARG A 1 316 ? 17.906 -2.887 -35.281 1 94.19 316 ARG A C 1
ATOM 2434 O O . ARG A 1 316 ? 16.734 -3.039 -35.656 1 94.19 316 ARG A O 1
ATOM 2441 N N . GLN A 1 317 ? 18.859 -3.703 -35.625 1 94.12 317 GLN A N 1
ATOM 2442 C CA . GLN A 1 317 ? 18.625 -4.863 -36.469 1 94.12 317 GLN A CA 1
ATOM 2443 C C . GLN A 1 317 ? 17.656 -5.848 -35.812 1 94.12 317 GLN A C 1
ATOM 2445 O O . GLN A 1 317 ? 16.75 -6.352 -36.469 1 94.12 317 GLN A O 1
ATOM 2450 N N . ILE A 1 318 ? 17.859 -6.055 -34.562 1 95.56 318 ILE A N 1
ATOM 2451 C CA . ILE A 1 318 ? 17.031 -7.004 -33.812 1 95.56 318 ILE A CA 1
ATOM 2452 C C . ILE A 1 318 ? 15.594 -6.488 -33.719 1 95.56 318 ILE A C 1
ATOM 2454 O O . ILE A 1 318 ? 14.641 -7.238 -33.938 1 95.56 318 ILE A O 1
ATOM 2458 N N . ARG A 1 319 ? 15.398 -5.25 -33.469 1 95 319 ARG A N 1
ATOM 2459 C CA . ARG A 1 319 ? 14.062 -4.664 -33.375 1 95 319 ARG A CA 1
ATOM 2460 C C . ARG A 1 319 ? 13.336 -4.695 -34.719 1 95 319 ARG A C 1
ATOM 2462 O O . ARG A 1 319 ? 12.109 -4.852 -34.75 1 95 319 ARG A O 1
ATOM 2469 N N . ALA A 1 320 ? 14.141 -4.582 -35.688 1 94.5 320 ALA A N 1
ATOM 2470 C CA . ALA A 1 320 ? 13.555 -4.664 -37.031 1 94.5 320 ALA A CA 1
ATOM 2471 C C . ALA A 1 320 ? 13.109 -6.09 -37.344 1 94.5 320 ALA A C 1
ATOM 2473 O O . ALA A 1 320 ? 12.117 -6.289 -38.062 1 94.5 320 ALA A O 1
ATOM 2474 N N . LEU A 1 321 ? 13.805 -7.066 -36.875 1 94.62 321 LEU A N 1
ATOM 2475 C CA . LEU A 1 321 ? 13.5 -8.477 -37.094 1 94.62 321 LEU A CA 1
ATOM 2476 C C . LEU A 1 321 ? 12.242 -8.891 -36.344 1 94.62 321 LEU A C 1
ATOM 2478 O O . LEU A 1 321 ? 11.484 -9.742 -36.812 1 94.62 321 LEU A O 1
ATOM 2482 N N . PHE A 1 322 ? 12 -8.25 -35.156 1 95.12 322 PHE A N 1
ATOM 2483 C CA . PHE A 1 322 ? 10.875 -8.602 -34.281 1 95.12 322 PHE A CA 1
ATOM 2484 C C . PHE A 1 322 ? 10.055 -7.367 -33.938 1 95.12 322 PHE A C 1
ATOM 2486 O O . PHE A 1 322 ? 9.984 -6.977 -32.781 1 95.12 322 PHE A O 1
ATOM 2493 N N . PRO A 1 323 ? 9.297 -6.859 -34.844 1 93.5 323 PRO A N 1
ATOM 2494 C CA . PRO A 1 323 ? 8.641 -5.57 -34.625 1 93.5 323 PRO A CA 1
ATOM 2495 C C . PRO A 1 323 ? 7.508 -5.648 -33.594 1 93.5 323 PRO A C 1
ATOM 2497 O O . PRO A 1 323 ? 7.195 -4.648 -32.938 1 93.5 323 PRO A O 1
ATOM 2500 N N . ASP A 1 324 ? 6.934 -6.797 -33.406 1 94.62 324 ASP A N 1
ATOM 2501 C CA . ASP A 1 324 ? 5.766 -6.898 -32.531 1 94.62 324 ASP A CA 1
ATOM 2502 C C . ASP A 1 324 ? 6.148 -7.449 -31.156 1 94.62 324 ASP A C 1
ATOM 2504 O O . ASP A 1 324 ? 5.336 -7.434 -30.234 1 94.62 324 ASP A O 1
ATOM 2508 N N . ALA A 1 325 ? 7.406 -7.965 -31.078 1 95.94 325 ALA A N 1
ATOM 2509 C CA . ALA A 1 325 ? 7.859 -8.547 -29.828 1 95.94 325 ALA A CA 1
ATOM 2510 C C . ALA A 1 325 ? 8.273 -7.465 -28.828 1 95.94 325 ALA A C 1
ATOM 2512 O O . ALA A 1 325 ? 8.633 -6.355 -29.234 1 95.94 325 ALA A O 1
ATOM 2513 N N . THR A 1 326 ? 8.078 -7.746 -27.562 1 96.81 326 THR A N 1
ATOM 2514 C CA . THR A 1 326 ? 8.656 -6.898 -26.516 1 96.81 326 THR A CA 1
ATOM 2515 C C . THR A 1 326 ? 10.062 -7.367 -26.156 1 96.81 326 THR A C 1
ATOM 2517 O O . THR A 1 326 ? 10.234 -8.406 -25.516 1 96.81 326 THR A O 1
ATOM 2520 N N . ILE A 1 327 ? 11.055 -6.582 -26.594 1 96.44 327 ILE A N 1
ATOM 2521 C CA . ILE A 1 327 ? 12.445 -6.961 -26.344 1 96.44 327 ILE A CA 1
ATOM 2522 C C . ILE A 1 327 ? 12.953 -6.277 -25.078 1 96.44 327 ILE A C 1
ATOM 2524 O O . ILE A 1 327 ? 13.102 -5.055 -25.047 1 96.44 327 ILE A O 1
ATOM 2528 N N . VAL A 1 328 ? 13.281 -7.148 -24.078 1 96.25 328 VAL A N 1
ATOM 2529 C CA . VAL A 1 328 ? 13.648 -6.555 -22.797 1 96.25 328 VAL A CA 1
ATOM 2530 C C . VAL A 1 328 ? 15.172 -6.543 -22.656 1 96.25 328 VAL A C 1
ATOM 2532 O O . VAL A 1 328 ? 15.711 -5.797 -21.828 1 96.25 328 VAL A O 1
ATOM 2535 N N . GLN A 1 329 ? 15.836 -7.387 -23.453 1 93.75 329 GLN A N 1
ATOM 2536 C CA . GLN A 1 329 ? 17.297 -7.48 -23.375 1 93.75 329 GLN A CA 1
ATOM 2537 C C . GLN A 1 329 ? 17.875 -8.086 -24.656 1 93.75 329 GLN A C 1
ATOM 2539 O O . GLN A 1 329 ? 17.297 -9.031 -25.203 1 93.75 329 GLN A O 1
ATOM 2544 N N . ILE A 1 330 ? 18.938 -7.43 -25.125 1 94.75 330 ILE A N 1
ATOM 2545 C CA . ILE A 1 330 ? 19.719 -7.996 -26.203 1 94.75 330 ILE A CA 1
ATOM 2546 C C . ILE A 1 330 ? 21.125 -8.305 -25.719 1 94.75 330 ILE A C 1
ATOM 2548 O O . ILE A 1 330 ? 21.875 -7.391 -25.328 1 94.75 330 ILE A O 1
ATOM 2552 N N . ASP A 1 331 ? 21.438 -9.578 -25.703 1 91.75 331 ASP A N 1
ATOM 2553 C CA . ASP A 1 331 ? 22.766 -10.016 -25.297 1 91.75 331 ASP A CA 1
ATOM 2554 C C . ASP A 1 331 ? 23.609 -10.414 -26.516 1 91.75 331 ASP A C 1
ATOM 2556 O O . ASP A 1 331 ? 23.281 -11.375 -27.219 1 91.75 331 ASP A O 1
ATOM 2560 N N . GLU A 1 332 ? 24.688 -9.617 -26.656 1 91.88 332 GLU A N 1
ATOM 2561 C CA . GLU A 1 332 ? 25.609 -9.945 -27.75 1 91.88 332 GLU A CA 1
ATOM 2562 C C . GLU A 1 332 ? 26.75 -10.828 -27.266 1 91.88 332 GLU A C 1
ATOM 2564 O O . GLU A 1 332 ? 27.406 -10.508 -26.266 1 91.88 332 GLU A O 1
ATOM 2569 N N . ASN A 1 333 ? 26.906 -11.938 -27.875 1 90.94 333 ASN A N 1
ATOM 2570 C CA . ASN A 1 333 ? 28.078 -12.797 -27.688 1 90.94 333 ASN A CA 1
ATOM 2571 C C . ASN A 1 333 ? 29.031 -12.695 -28.875 1 90.94 333 ASN A C 1
ATOM 2573 O O . ASN A 1 333 ? 28.938 -13.469 -29.828 1 90.94 333 ASN A O 1
ATOM 2577 N N . ALA A 1 334 ? 29.938 -11.695 -28.75 1 87.69 334 ALA A N 1
ATOM 2578 C CA . ALA A 1 334 ? 30.906 -11.477 -29.828 1 87.69 334 ALA A CA 1
ATOM 2579 C C . ALA A 1 334 ? 32.094 -12.438 -29.703 1 87.69 334 ALA A C 1
ATOM 2581 O O . ALA A 1 334 ? 32.688 -12.547 -28.641 1 87.69 334 ALA A O 1
ATOM 2582 N N . ALA A 1 335 ? 32.438 -13.117 -30.75 1 78.94 335 ALA A N 1
ATOM 2583 C CA . ALA A 1 335 ? 33.469 -14.125 -30.75 1 78.94 335 ALA A CA 1
ATOM 2584 C C . ALA A 1 335 ? 34.844 -13.492 -30.469 1 78.94 335 ALA A C 1
ATOM 2586 O O . ALA A 1 335 ? 35.719 -14.117 -29.859 1 78.94 335 ALA A O 1
ATOM 2587 N N . ASP A 1 336 ? 35.188 -12.305 -31 1 69.81 336 ASP A N 1
ATOM 2588 C CA . ASP A 1 336 ? 36.469 -11.656 -30.812 1 69.81 336 ASP A CA 1
ATOM 2589 C C . ASP A 1 336 ? 36.625 -11.102 -29.391 1 69.81 336 ASP A C 1
ATOM 2591 O O . ASP A 1 336 ? 37.719 -10.773 -28.953 1 69.81 336 ASP A O 1
ATOM 2595 N N . ARG A 1 337 ? 35.688 -10.734 -28.781 1 55.75 337 ARG A N 1
ATOM 2596 C CA . ARG A 1 337 ? 35.781 -10.195 -27.438 1 55.75 337 ARG A CA 1
ATOM 2597 C C . ARG A 1 337 ? 35.812 -11.312 -26.391 1 55.75 337 ARG A C 1
ATOM 2599 O O . ARG A 1 337 ? 35.75 -11.055 -25.188 1 55.75 337 ARG A O 1
ATOM 2606 N N . LYS A 1 338 ? 35.875 -12.523 -26.953 1 48.09 338 LYS A N 1
ATOM 2607 C CA . LYS A 1 338 ? 36.031 -13.555 -25.938 1 48.09 338 LYS A CA 1
ATOM 2608 C C . LYS A 1 338 ? 37.281 -13.344 -25.109 1 48.09 338 LYS A C 1
ATOM 2610 O O . LYS A 1 338 ? 38.406 -13.438 -25.641 1 48.09 338 LYS A O 1
ATOM 2615 N N . LEU A 1 339 ? 37.406 -12.445 -24.328 1 38.78 339 LEU A N 1
ATOM 2616 C CA . LEU A 1 339 ? 38.531 -12.266 -23.391 1 38.78 339 LEU A CA 1
ATOM 2617 C C . LEU A 1 339 ? 39.031 -13.602 -22.859 1 38.78 339 LEU A C 1
ATOM 2619 O O . LEU A 1 339 ? 38.219 -14.484 -22.547 1 38.78 339 LEU A O 1
ATOM 2623 N N . ASP A 1 340 ? 40.344 -14 -23.172 1 34.09 340 ASP A N 1
ATOM 2624 C CA . ASP A 1 340 ? 41.156 -14.883 -22.328 1 34.09 340 ASP A CA 1
ATOM 2625 C C . ASP A 1 340 ? 40.812 -14.664 -20.844 1 34.09 340 ASP A C 1
ATOM 2627 O O . ASP A 1 340 ? 41.188 -13.641 -20.266 1 34.09 340 ASP A O 1
ATOM 2631 N N . LEU A 1 341 ? 39.688 -14.875 -20.5 1 32.81 341 LEU A N 1
ATOM 2632 C CA . LEU A 1 341 ? 39.5 -14.922 -19.047 1 32.81 341 LEU A CA 1
ATOM 2633 C C . LEU A 1 341 ? 40.688 -15.602 -18.375 1 32.81 341 LEU A C 1
ATOM 2635 O O . LEU A 1 341 ? 40.969 -16.781 -18.625 1 32.81 341 LEU A O 1
ATOM 2639 N N . ILE A 1 342 ? 41.844 -15.008 -18.297 1 30.97 342 ILE A N 1
ATOM 2640 C CA . ILE A 1 342 ? 42.875 -15.508 -17.375 1 30.97 342 ILE A CA 1
ATOM 2641 C C . ILE A 1 342 ? 42.219 -15.984 -16.094 1 30.97 342 ILE A C 1
ATOM 2643 O O . ILE A 1 342 ? 41.531 -15.211 -15.406 1 30.97 342 ILE A O 1
ATOM 2647 N N . THR A 1 343 ? 41.781 -17.234 -16.094 1 30.44 343 THR A N 1
ATOM 2648 C CA . THR A 1 343 ? 41.438 -17.953 -14.867 1 30.44 343 THR A CA 1
ATOM 2649 C C . THR A 1 343 ? 42.438 -17.625 -13.766 1 30.44 343 THR A C 1
ATOM 2651 O O . THR A 1 343 ? 43.625 -17.906 -13.898 1 30.44 343 THR A O 1
ATOM 2654 N N . PRO A 1 344 ? 42.281 -16.516 -13.062 1 29.86 344 PRO A N 1
ATOM 2655 C CA . PRO A 1 344 ? 43.25 -16.531 -11.945 1 29.86 344 PRO A CA 1
ATOM 2656 C C . PRO A 1 344 ? 43.219 -17.844 -11.18 1 29.86 344 PRO A C 1
ATOM 2658 O O . PRO A 1 344 ? 42.188 -18.5 -11.078 1 29.86 344 PRO A O 1
ATOM 2661 N N . ASP A 1 345 ? 44.25 -18.625 -11.188 1 29.77 345 ASP A N 1
ATOM 2662 C CA . ASP A 1 345 ? 44.531 -19.688 -10.219 1 29.77 345 ASP A CA 1
ATOM 2663 C C . ASP A 1 345 ? 44.125 -19.266 -8.812 1 29.77 345 ASP A C 1
ATOM 2665 O O . ASP A 1 345 ? 44.812 -18.469 -8.172 1 29.77 345 ASP A O 1
ATOM 2669 N N . ALA A 1 346 ? 42.812 -19.047 -8.594 1 30.98 346 ALA A N 1
ATOM 2670 C CA . ALA A 1 346 ? 42.5 -18.938 -7.172 1 30.98 346 ALA A CA 1
ATOM 2671 C C . ALA A 1 346 ? 43.094 -20.094 -6.383 1 30.98 346 ALA A C 1
ATOM 2673 O O . ALA A 1 346 ? 42.938 -21.266 -6.766 1 30.98 346 ALA A O 1
ATOM 2674 N N . PRO A 1 347 ? 44.094 -19.828 -5.645 1 31.19 347 PRO A N 1
ATOM 2675 C CA . PRO A 1 347 ? 44.531 -20.922 -4.793 1 31.19 347 PRO A CA 1
ATOM 2676 C C . PRO A 1 347 ? 43.406 -21.641 -4.086 1 31.19 347 PRO A C 1
ATOM 2678 O O . PRO A 1 347 ? 42.312 -21.047 -3.885 1 31.19 347 PRO A O 1
ATOM 2681 N N . ALA A 1 348 ? 43.375 -23.016 -3.992 1 31.88 348 ALA A N 1
ATOM 2682 C CA . ALA A 1 348 ? 42.5 -24.047 -3.438 1 31.88 348 ALA A CA 1
ATOM 2683 C C . ALA A 1 348 ? 41.781 -23.562 -2.184 1 31.88 348 ALA A C 1
ATOM 2685 O O . ALA A 1 348 ? 40.625 -23.922 -1.936 1 31.88 348 ALA A O 1
ATOM 2686 N N . GLY A 1 349 ? 42.5 -23.266 -1.18 1 33 349 GLY A N 1
ATOM 2687 C CA . GLY A 1 349 ? 42 -23.562 0.156 1 33 349 GLY A CA 1
ATOM 2688 C C . GLY A 1 349 ? 40.906 -22.609 0.614 1 33 349 GLY A C 1
ATOM 2689 O O . GLY A 1 349 ? 39.938 -23.031 1.254 1 33 349 GLY A O 1
ATOM 2690 N N . GLY A 1 350 ? 41.344 -21.375 0.972 1 31.92 350 GLY A N 1
ATOM 2691 C CA . GLY A 1 350 ? 40.562 -20.625 1.939 1 31.92 350 GLY A CA 1
ATOM 2692 C C . GLY A 1 350 ? 39.312 -20.016 1.338 1 31.92 350 GLY A C 1
ATOM 2693 O O . GLY A 1 350 ? 39.156 -19.969 0.115 1 31.92 350 GLY A O 1
ATOM 2694 N N . GLU A 1 351 ? 38.219 -19.844 2.168 1 31.98 351 GLU A N 1
ATOM 2695 C CA . GLU A 1 351 ? 36.844 -19.375 1.895 1 31.98 351 GLU A CA 1
ATOM 2696 C C . GLU A 1 351 ? 36.875 -18.172 0.961 1 31.98 351 GLU A C 1
ATOM 2698 O O . GLU A 1 351 ? 37.562 -17.172 1.231 1 31.98 351 GLU A O 1
ATOM 2703 N N . PRO A 1 352 ? 36.781 -18.469 -0.376 1 34.81 352 PRO A N 1
ATOM 2704 C CA . PRO A 1 352 ? 36.875 -17.328 -1.3 1 34.81 352 PRO A CA 1
ATOM 2705 C C . PRO A 1 352 ? 36.188 -16.078 -0.768 1 34.81 352 PRO A C 1
ATOM 2707 O O . PRO A 1 352 ? 35.094 -16.141 -0.214 1 34.81 352 PRO A O 1
ATOM 2710 N N . ASP A 1 353 ? 37.062 -15.117 -0.281 1 33.72 353 ASP A N 1
ATOM 2711 C CA . ASP A 1 353 ? 36.594 -13.844 0.26 1 33.72 353 ASP A CA 1
ATOM 2712 C C . ASP A 1 353 ? 35.562 -13.203 -0.667 1 33.72 353 ASP A C 1
ATOM 2714 O O . ASP A 1 353 ? 35.594 -13.406 -1.883 1 33.72 353 ASP A O 1
ATOM 2718 N N . ASN A 1 354 ? 34.344 -12.945 -0.231 1 33.69 354 ASN A N 1
ATOM 2719 C CA . ASN A 1 354 ? 33.219 -12.352 -0.946 1 33.69 354 ASN A CA 1
ATOM 2720 C C . ASN A 1 354 ? 33.688 -11.344 -1.99 1 33.69 354 ASN A C 1
ATOM 2722 O O . ASN A 1 354 ? 33.062 -11.203 -3.045 1 33.69 354 ASN A O 1
ATOM 2726 N N . VAL A 1 355 ? 34.812 -10.734 -1.78 1 34.44 355 VAL A N 1
ATOM 2727 C CA . VAL A 1 355 ? 35.438 -9.812 -2.721 1 34.44 355 VAL A CA 1
ATOM 2728 C C . VAL A 1 355 ? 35.906 -10.586 -3.953 1 34.44 355 VAL A C 1
ATOM 2730 O O . VAL A 1 355 ? 35.719 -10.125 -5.086 1 34.44 355 VAL A O 1
ATOM 2733 N N . ALA A 1 356 ? 36.5 -11.688 -3.707 1 40.53 356 ALA A N 1
ATOM 2734 C CA . ALA A 1 356 ? 37 -12.492 -4.828 1 40.53 356 ALA A CA 1
ATOM 2735 C C . ALA A 1 356 ? 35.812 -13.008 -5.676 1 40.53 356 ALA A C 1
ATOM 2737 O O . ALA A 1 356 ? 35.906 -13.023 -6.906 1 40.53 356 ALA A O 1
ATOM 2738 N N . MET A 1 357 ? 34.688 -13.375 -5.055 1 39.88 357 MET A N 1
ATOM 2739 C CA . MET A 1 357 ? 33.531 -13.812 -5.812 1 39.88 357 MET A CA 1
ATOM 2740 C C . MET A 1 357 ? 32.938 -12.664 -6.605 1 39.88 357 MET A C 1
ATOM 2742 O O . MET A 1 357 ? 32.5 -12.836 -7.75 1 39.88 357 MET A O 1
ATOM 2746 N N . PHE A 1 358 ? 32.969 -11.422 -6.02 1 38.31 358 PHE A N 1
ATOM 2747 C CA . PHE A 1 358 ? 32.5 -10.242 -6.758 1 38.31 358 PHE A CA 1
ATOM 2748 C C . PHE A 1 358 ? 33.469 -9.914 -7.891 1 38.31 358 PHE A C 1
ATOM 2750 O O . PHE A 1 358 ? 33.062 -9.617 -9.008 1 38.31 358 PHE A O 1
ATOM 2757 N N . GLY A 1 359 ? 34.688 -9.891 -7.609 1 39.03 359 GLY A N 1
ATOM 2758 C CA . GLY A 1 359 ? 35.688 -9.734 -8.664 1 39.03 359 GLY A CA 1
ATOM 2759 C C . GLY A 1 359 ? 35.531 -10.766 -9.773 1 39.03 359 GLY A C 1
ATOM 2760 O O . GLY A 1 359 ? 35.625 -10.422 -10.953 1 39.03 359 GLY A O 1
ATOM 2761 N N . ALA A 1 360 ? 35.344 -12.008 -9.398 1 42.5 360 ALA A N 1
ATOM 2762 C CA . ALA A 1 360 ? 35.125 -13.055 -10.398 1 42.5 360 ALA A CA 1
ATOM 2763 C C . ALA A 1 360 ? 33.844 -12.82 -11.18 1 42.5 360 ALA A C 1
ATOM 2765 O O . ALA A 1 360 ? 33.781 -13.062 -12.391 1 42.5 360 ALA A O 1
ATOM 2766 N N . TYR A 1 361 ? 32.75 -12.391 -10.469 1 36.81 361 TYR A N 1
ATOM 2767 C CA . TYR A 1 361 ? 31.5 -12.062 -11.148 1 36.81 361 TYR A CA 1
ATOM 2768 C C . TYR A 1 361 ? 31.688 -10.891 -12.102 1 36.81 361 TYR A C 1
ATOM 2770 O O . TYR A 1 361 ? 31.25 -10.938 -13.25 1 36.81 361 TYR A O 1
ATOM 2778 N N . LEU A 1 362 ? 32.281 -9.852 -11.547 1 37.84 362 LEU A N 1
ATOM 2779 C CA . LEU A 1 362 ? 32.594 -8.742 -12.445 1 37.84 362 LEU A CA 1
ATOM 2780 C C . LEU A 1 362 ? 33.5 -9.203 -13.586 1 37.84 362 LEU A C 1
ATOM 2782 O O . LEU A 1 362 ? 33.312 -8.773 -14.727 1 37.84 362 LEU A O 1
ATOM 2786 N N . ALA A 1 363 ? 34.469 -9.906 -13.281 1 40.34 363 ALA A N 1
ATOM 2787 C CA . ALA A 1 363 ? 35.344 -10.461 -14.305 1 40.34 363 ALA A CA 1
ATOM 2788 C C . ALA A 1 363 ? 34.562 -11.352 -15.266 1 40.34 363 ALA A C 1
ATOM 2790 O O . ALA A 1 363 ? 34.812 -11.352 -16.469 1 40.34 363 ALA A O 1
ATOM 2791 N N . GLU A 1 364 ? 33.781 -12.258 -14.727 1 38.94 364 GLU A N 1
ATOM 2792 C CA . GLU A 1 364 ? 33 -13.141 -15.594 1 38.94 364 GLU A CA 1
ATOM 2793 C C . GLU A 1 364 ? 32.031 -12.336 -16.484 1 38.94 364 GLU A C 1
ATOM 2795 O O . GLU A 1 364 ? 31.812 -12.695 -17.641 1 38.94 364 GLU A O 1
ATOM 2800 N N . HIS A 1 365 ? 31.297 -11.312 -15.859 1 38.19 365 HIS A N 1
ATOM 2801 C CA . HIS A 1 365 ? 30.328 -10.648 -16.719 1 38.19 365 HIS A CA 1
ATOM 2802 C C . HIS A 1 365 ? 30.938 -9.438 -17.406 1 38.19 365 HIS A C 1
ATOM 2804 O O . HIS A 1 365 ? 30.219 -8.625 -18 1 38.19 365 HIS A O 1
ATOM 2810 N N . GLY A 1 366 ? 32.188 -9.398 -17.734 1 34.88 366 GLY A N 1
ATOM 2811 C CA . GLY A 1 366 ? 33 -8.602 -18.625 1 34.88 366 GLY A CA 1
ATOM 2812 C C . GLY A 1 366 ? 32.875 -7.109 -18.406 1 34.88 366 GLY A C 1
ATOM 2813 O O . GLY A 1 366 ? 33.25 -6.309 -19.266 1 34.88 366 GLY A O 1
ATOM 2814 N N . THR A 1 367 ? 31.781 -6.609 -17.766 1 34.66 367 THR A N 1
ATOM 2815 C CA . THR A 1 367 ? 31.531 -5.188 -17.969 1 34.66 367 THR A CA 1
ATOM 2816 C C . THR A 1 367 ? 32.562 -4.336 -17.25 1 34.66 367 THR A C 1
ATOM 2818 O O . THR A 1 367 ? 32.688 -4.43 -16.031 1 34.66 367 THR A O 1
ATOM 2821 N N . ARG A 1 368 ? 33.75 -4.012 -17.828 1 33.78 368 ARG A N 1
ATOM 2822 C CA . ARG A 1 368 ? 34.656 -2.947 -17.422 1 33.78 368 ARG A CA 1
ATOM 2823 C C . ARG A 1 368 ? 33.875 -1.694 -17.016 1 33.78 368 ARG A C 1
ATOM 2825 O O . ARG A 1 368 ? 34.375 -0.908 -16.188 1 33.78 368 ARG A O 1
ATOM 2832 N N . VAL A 1 369 ? 33.219 -0.983 -18.016 1 31.92 369 VAL A N 1
ATOM 2833 C CA . VAL A 1 369 ? 32.531 0.297 -18.047 1 31.92 369 VAL A CA 1
ATOM 2834 C C . VAL A 1 369 ? 31.125 0.13 -17.484 1 31.92 369 VAL A C 1
ATOM 2836 O O . VAL A 1 369 ? 30.266 -0.487 -18.125 1 31.92 369 VAL A O 1
ATOM 2839 N N . ALA A 1 370 ? 30.906 -0.486 -16.391 1 32.53 370 ALA A N 1
ATOM 2840 C CA . ALA A 1 370 ? 29.516 -0.498 -15.961 1 32.53 370 ALA A CA 1
ATOM 2841 C C . ALA A 1 370 ? 29.062 0.897 -15.547 1 32.53 370 ALA A C 1
ATOM 2843 O O . ALA A 1 370 ? 29.797 1.633 -14.891 1 32.53 370 ALA A O 1
ATOM 2844 N N . SER A 1 371 ? 28.234 1.501 -16.391 1 33.66 371 SER A N 1
ATOM 2845 C CA . SER A 1 371 ? 27.656 2.811 -16.094 1 33.66 371 SER A CA 1
ATOM 2846 C C . SER A 1 371 ? 27.234 2.912 -14.633 1 33.66 371 SER A C 1
ATOM 2848 O O . SER A 1 371 ? 26.969 1.897 -13.984 1 33.66 371 SER A O 1
ATOM 2850 N N . ALA A 1 372 ? 27.609 4.035 -13.945 1 31.95 372 ALA A N 1
ATOM 2851 C CA . ALA A 1 372 ? 27.219 4.336 -12.57 1 31.95 372 ALA A CA 1
ATOM 2852 C C . ALA A 1 372 ? 25.797 3.855 -12.281 1 31.95 372 ALA A C 1
ATOM 2854 O O . ALA A 1 372 ? 25.516 3.352 -11.195 1 31.95 372 ALA A O 1
ATOM 2855 N N . ASP A 1 373 ? 24.969 3.914 -13.266 1 34.56 373 ASP A N 1
ATOM 2856 C CA . ASP A 1 373 ? 23.594 3.467 -13.109 1 34.56 373 ASP A CA 1
ATOM 2857 C C . ASP A 1 373 ? 23.531 1.958 -12.883 1 34.56 373 ASP A C 1
ATOM 2859 O O . ASP A 1 373 ? 22.734 1.482 -12.062 1 34.56 373 ASP A O 1
ATOM 2863 N N . ARG A 1 374 ? 24.312 1.243 -13.523 1 38.03 374 ARG A N 1
ATOM 2864 C CA . ARG A 1 374 ? 24.281 -0.207 -13.359 1 38.03 374 ARG A CA 1
ATOM 2865 C C . ARG A 1 374 ? 24.891 -0.618 -12.016 1 38.03 374 ARG A C 1
ATOM 2867 O O . ARG A 1 374 ? 24.406 -1.541 -11.367 1 38.03 374 ARG A O 1
ATOM 2874 N N . VAL A 1 375 ? 25.875 0.126 -11.617 1 38.88 375 VAL A N 1
ATOM 2875 C CA . VAL A 1 375 ? 26.453 -0.161 -10.312 1 38.88 375 VAL A CA 1
ATOM 2876 C C . VAL A 1 375 ? 25.438 0.16 -9.211 1 38.88 375 VAL A C 1
ATOM 2878 O O . VAL A 1 375 ? 25.234 -0.64 -8.289 1 38.88 375 VAL A O 1
ATOM 2881 N N . VAL A 1 376 ? 24.797 1.287 -9.344 1 40.09 376 VAL A N 1
ATOM 2882 C CA . VAL A 1 376 ? 23.75 1.661 -8.398 1 40.09 376 VAL A CA 1
ATOM 2883 C C . VAL A 1 376 ? 22.609 0.648 -8.453 1 40.09 376 VAL A C 1
ATOM 2885 O O . VAL A 1 376 ? 22.078 0.243 -7.422 1 40.09 376 VAL A O 1
ATOM 2888 N N . GLY A 1 377 ? 22.234 0.277 -9.656 1 40.75 377 GLY A N 1
ATOM 2889 C CA . GLY A 1 377 ? 21.25 -0.783 -9.781 1 40.75 377 GLY A CA 1
ATOM 2890 C C . GLY A 1 377 ? 21.688 -2.086 -9.141 1 40.75 377 GLY A C 1
ATOM 2891 O O . GLY A 1 377 ? 20.906 -2.742 -8.453 1 40.75 377 GLY A O 1
ATOM 2892 N N . LEU A 1 378 ? 22.875 -2.439 -9.328 1 40.97 378 LEU A N 1
ATOM 2893 C CA . LEU A 1 378 ? 23.391 -3.68 -8.773 1 40.97 378 LEU A CA 1
ATOM 2894 C C . LEU A 1 378 ? 23.547 -3.572 -7.258 1 40.97 378 LEU A C 1
ATOM 2896 O O . LEU A 1 378 ? 23.234 -4.512 -6.527 1 40.97 378 LEU A O 1
ATOM 2900 N N . PHE A 1 379 ? 23.984 -2.426 -6.84 1 40 379 PHE A N 1
ATOM 2901 C CA . PHE A 1 379 ? 24.062 -2.186 -5.406 1 40 379 PHE A CA 1
ATOM 2902 C C . PHE A 1 379 ? 22.672 -2.236 -4.781 1 40 379 PHE A C 1
ATOM 2904 O O . PHE A 1 379 ? 22.484 -2.789 -3.693 1 40 379 PHE A O 1
ATOM 2911 N N . SER A 1 380 ? 21.734 -1.632 -5.465 1 38.97 380 SER A N 1
ATOM 2912 C CA . SER A 1 380 ? 20.359 -1.717 -5.004 1 38.97 380 SER A CA 1
ATOM 2913 C C . SER A 1 380 ? 19.891 -3.164 -4.938 1 38.97 380 SER A C 1
ATOM 2915 O O . SER A 1 380 ? 19.188 -3.555 -3.994 1 38.97 380 SER A O 1
ATOM 2917 N N . THR A 1 381 ? 20.203 -3.938 -5.934 1 38.75 381 THR A N 1
ATOM 2918 C CA . THR A 1 381 ? 19.875 -5.359 -5.891 1 38.75 381 THR A CA 1
ATOM 2919 C C . THR A 1 381 ? 20.641 -6.055 -4.762 1 38.75 381 THR A C 1
ATOM 2921 O O . THR A 1 381 ? 20.078 -6.891 -4.051 1 38.75 381 THR A O 1
ATOM 2924 N N . LEU A 1 382 ? 21.844 -5.742 -4.637 1 37.12 382 LEU A N 1
ATOM 2925 C CA . LEU A 1 382 ? 22.641 -6.371 -3.582 1 37.12 382 LEU A CA 1
ATOM 2926 C C . LEU A 1 382 ? 22.156 -5.926 -2.203 1 37.12 382 LEU A C 1
ATOM 2928 O O . LEU A 1 382 ? 22.078 -6.738 -1.277 1 37.12 382 LEU A O 1
ATOM 2932 N N . LEU A 1 383 ? 21.922 -4.586 -2.068 1 37.16 383 LEU A N 1
ATOM 2933 C CA . LEU A 1 383 ? 21.438 -4.125 -0.774 1 37.16 383 LEU A CA 1
ATOM 2934 C C . LEU A 1 383 ? 20.078 -4.754 -0.442 1 37.16 383 LEU A C 1
ATOM 2936 O O . LEU A 1 383 ? 19.781 -5.016 0.726 1 37.16 383 LEU A O 1
ATOM 2940 N N . HIS A 1 384 ? 19.25 -4.883 -1.456 1 34.16 384 HIS A N 1
ATOM 2941 C CA . HIS A 1 384 ? 18.031 -5.613 -1.163 1 34.16 384 HIS A CA 1
ATOM 2942 C C . HIS A 1 384 ? 18.328 -7.027 -0.672 1 34.16 384 HIS A C 1
ATOM 2944 O O . HIS A 1 384 ? 17.594 -7.57 0.159 1 34.16 384 HIS A O 1
ATOM 2950 N N . HIS A 1 385 ? 19.359 -7.555 -1.281 1 32.31 385 HIS A N 1
ATOM 2951 C CA . HIS A 1 385 ? 19.672 -8.891 -0.791 1 32.31 385 HIS A CA 1
ATOM 2952 C C . HIS A 1 385 ? 20.484 -8.828 0.491 1 32.31 385 HIS A C 1
ATOM 2954 O O . HIS A 1 385 ? 20.797 -9.867 1.093 1 32.31 385 HIS A O 1
ATOM 2960 N N . ALA A 1 386 ? 21.219 -7.691 0.682 1 31.39 386 ALA A N 1
ATOM 2961 C CA . ALA A 1 386 ? 22.016 -7.648 1.898 1 31.39 386 ALA A CA 1
ATOM 2962 C C . ALA A 1 386 ? 21.141 -7.672 3.143 1 31.39 386 ALA A C 1
ATOM 2964 O O . ALA A 1 386 ? 21.641 -7.609 4.27 1 31.39 386 ALA A O 1
ATOM 2965 N N . ASP A 1 387 ? 19.922 -7.391 2.971 1 30.31 387 ASP A N 1
ATOM 2966 C CA . ASP A 1 387 ? 19.234 -7.422 4.258 1 30.31 387 ASP A CA 1
ATOM 2967 C C . ASP A 1 387 ? 19.578 -8.695 5.031 1 30.31 387 ASP A C 1
ATOM 2969 O O . ASP A 1 387 ? 18.984 -8.961 6.082 1 30.31 387 ASP A O 1
ATOM 2973 N N . ASP A 1 388 ? 20.094 -9.703 4.273 1 30.52 388 ASP A N 1
ATOM 2974 C CA . ASP A 1 388 ? 20.266 -10.711 5.316 1 30.52 388 ASP A CA 1
ATOM 2975 C C . ASP A 1 388 ? 21.469 -10.367 6.203 1 30.52 388 ASP A C 1
ATOM 2977 O O . ASP A 1 388 ? 21.359 -10.367 7.43 1 30.52 388 ASP A O 1
ATOM 2981 N N . GLU A 1 389 ? 22.781 -10.984 6 1 29.58 389 GLU A N 1
ATOM 2982 C CA . GLU A 1 389 ? 23.766 -10.992 7.078 1 29.58 389 GLU A CA 1
ATOM 2983 C C . GLU A 1 389 ? 24.578 -9.695 7.105 1 29.58 389 GLU A C 1
ATOM 2985 O O . GLU A 1 389 ? 24.266 -8.789 7.883 1 29.58 389 GLU A O 1
ATOM 2990 N N . LEU A 1 390 ? 26.031 -9.805 6.871 1 27.09 390 LEU A N 1
ATOM 2991 C CA . LEU A 1 390 ? 27.188 -9.023 7.289 1 27.09 390 LEU A CA 1
ATOM 2992 C C . LEU A 1 390 ? 27.391 -7.82 6.371 1 27.09 390 LEU A C 1
ATOM 2994 O O . LEU A 1 390 ? 27.156 -7.906 5.164 1 27.09 390 LEU A O 1
ATOM 2998 N N . PRO A 1 391 ? 27.5 -6.609 6.941 1 28.58 391 PRO A N 1
ATOM 2999 C CA . PRO A 1 391 ? 27.734 -5.336 6.258 1 28.58 391 PRO A CA 1
ATOM 3000 C C . PRO A 1 391 ? 28.938 -5.375 5.32 1 28.58 391 PRO A C 1
ATOM 3002 O O . PRO A 1 391 ? 30.016 -5.801 5.719 1 28.58 391 PRO A O 1
ATOM 3005 N N . PRO A 1 392 ? 28.797 -5.566 3.941 1 27.28 392 PRO A N 1
ATOM 3006 C CA . PRO A 1 392 ? 29.984 -5.758 3.102 1 27.28 392 PRO A CA 1
ATOM 3007 C C . PRO A 1 392 ? 30.938 -4.566 3.143 1 27.28 392 PRO A C 1
ATOM 3009 O O . PRO A 1 392 ? 30.5 -3.424 3.281 1 27.28 392 PRO A O 1
ATOM 3012 N N . VAL A 1 393 ? 32.25 -4.648 3.57 1 26.72 393 VAL A N 1
ATOM 3013 C CA . VAL A 1 393 ? 33.375 -3.75 3.641 1 26.72 393 VAL A CA 1
ATOM 3014 C C . VAL A 1 393 ? 33.75 -3.281 2.238 1 26.72 393 VAL A C 1
ATOM 3016 O O . VAL A 1 393 ? 34.062 -4.098 1.358 1 26.72 393 VAL A O 1
ATOM 3019 N N . LEU A 1 394 ? 33.344 -2.041 1.731 1 26.45 394 LEU A N 1
ATOM 3020 C CA . LEU A 1 394 ? 33.469 -1.426 0.415 1 26.45 394 LEU A CA 1
ATOM 3021 C C . LEU A 1 394 ? 34.906 -1.031 0.132 1 26.45 394 LEU A C 1
ATOM 3023 O O . LEU A 1 394 ? 35.5 -0.232 0.867 1 26.45 394 LEU A O 1
ATOM 3027 N N . PRO A 1 395 ? 35.812 -1.756 -0.619 1 25.72 395 PRO A N 1
ATOM 3028 C CA . PRO A 1 395 ? 37.219 -1.492 -0.908 1 25.72 395 PRO A CA 1
ATOM 3029 C C . PRO A 1 395 ? 37.406 -0.338 -1.888 1 25.72 395 PRO A C 1
ATOM 3031 O O . PRO A 1 395 ? 38.531 0.11 -2.102 1 25.72 395 PRO A O 1
ATOM 3034 N N . ALA A 1 396 ? 36.594 0.088 -2.941 1 26.14 396 ALA A N 1
ATOM 3035 C CA . ALA A 1 396 ? 37.094 0.662 -4.191 1 26.14 396 ALA A CA 1
ATOM 3036 C C . ALA A 1 396 ? 37.406 2.15 -4.031 1 26.14 396 ALA A C 1
ATOM 3038 O O . ALA A 1 396 ? 36.469 2.979 -4.074 1 26.14 396 ALA A O 1
ATOM 3039 N N . GLU A 1 397 ? 38.219 2.82 -3.277 1 25.66 397 GLU A N 1
ATOM 3040 C CA . GLU A 1 397 ? 38.656 4.215 -3.275 1 25.66 397 GLU A CA 1
ATOM 3041 C C . GLU A 1 397 ? 39.438 4.547 -4.539 1 25.66 397 GLU A C 1
ATOM 3043 O O . GLU A 1 397 ? 39.438 5.691 -5 1 25.66 397 GLU A O 1
ATOM 3048 N N . GLU A 1 398 ? 40.125 3.717 -5.305 1 24.58 398 GLU A N 1
ATOM 3049 C CA . GLU A 1 398 ? 41.188 4.105 -6.219 1 24.58 398 GLU A CA 1
ATOM 3050 C C . GLU A 1 398 ? 40.656 4.418 -7.609 1 24.58 398 GLU A C 1
ATOM 3052 O O . GLU A 1 398 ? 41.188 5.273 -8.312 1 24.58 398 GLU A O 1
ATOM 3057 N N . LEU A 1 399 ? 39.719 3.734 -8.219 1 24.91 399 LEU A N 1
ATOM 3058 C CA . LEU A 1 399 ? 39.594 3.682 -9.672 1 24.91 399 LEU A CA 1
ATOM 3059 C C . LEU A 1 399 ? 38.812 4.891 -10.188 1 24.91 399 LEU A C 1
ATOM 3061 O O . LEU A 1 399 ? 38.562 5.008 -11.391 1 24.91 399 LEU A O 1
ATOM 3065 N N . LEU A 1 400 ? 38.219 5.828 -9.453 1 24.47 400 LEU A N 1
ATOM 3066 C CA . LEU A 1 400 ? 37.312 6.832 -9.969 1 24.47 400 LEU A CA 1
ATOM 3067 C C . LEU A 1 400 ? 38.062 7.93 -10.719 1 24.47 400 LEU A C 1
ATOM 3069 O O . LEU A 1 400 ? 37.469 8.906 -11.156 1 24.47 400 LEU A O 1
ATOM 3073 N N . GLY A 1 401 ? 39.375 7.965 -10.875 1 24.05 401 GLY A N 1
ATOM 3074 C CA . GLY A 1 401 ? 40.062 9.18 -11.312 1 24.05 401 GLY A CA 1
ATOM 3075 C C . GLY A 1 401 ? 40.062 9.352 -12.82 1 24.05 401 GLY A C 1
ATOM 3076 O O . GLY A 1 401 ? 40.438 10.414 -13.328 1 24.05 401 GLY A O 1
ATOM 3077 N N . GLU A 1 402 ? 39.906 8.328 -13.641 1 23.34 402 GLU A N 1
ATOM 3078 C CA . GLU A 1 402 ? 40.469 8.641 -14.945 1 23.34 402 GLU A CA 1
ATOM 3079 C C . GLU A 1 402 ? 39.5 9.438 -15.797 1 23.34 402 GLU A C 1
ATOM 3081 O O . GLU A 1 402 ? 39.812 10.531 -16.266 1 23.34 402 GLU A O 1
ATOM 3086 N N . ASP A 1 403 ? 38.75 8.82 -16.938 1 23.7 403 ASP A N 1
ATOM 3087 C CA . ASP A 1 403 ? 38.562 9.312 -18.297 1 23.7 403 ASP A CA 1
ATOM 3088 C C . ASP A 1 403 ? 37.25 10.102 -18.422 1 23.7 403 ASP A C 1
ATOM 3090 O O . ASP A 1 403 ? 36.188 9.531 -18.656 1 23.7 403 ASP A O 1
ATOM 3094 N N . LEU A 1 404 ? 36.844 10.977 -17.641 1 24.45 404 LEU A N 1
ATOM 3095 C CA . LEU A 1 404 ? 35.625 11.766 -17.766 1 24.45 404 LEU A CA 1
ATOM 3096 C C . LEU A 1 404 ? 35.656 12.641 -19.016 1 24.45 404 LEU A C 1
ATOM 3098 O O . LEU A 1 404 ? 34.75 13.43 -19.25 1 24.45 404 LEU A O 1
ATOM 3102 N N . SER A 1 405 ? 36.688 12.68 -19.844 1 25 405 SER A N 1
ATOM 3103 C CA . SER A 1 405 ? 36.844 13.688 -20.891 1 25 405 SER A CA 1
ATOM 3104 C C . SER A 1 405 ? 36 13.344 -22.125 1 25 405 SER A C 1
ATOM 3106 O O . SER A 1 405 ? 35.781 14.195 -22.984 1 25 405 SER A O 1
ATOM 3108 N N . ALA A 1 406 ? 35.75 12.062 -22.422 1 26.45 406 ALA A N 1
ATOM 3109 C CA . ALA A 1 406 ? 35.344 11.75 -23.797 1 26.45 406 ALA A CA 1
ATOM 3110 C C . ALA A 1 406 ? 33.875 12.031 -24.031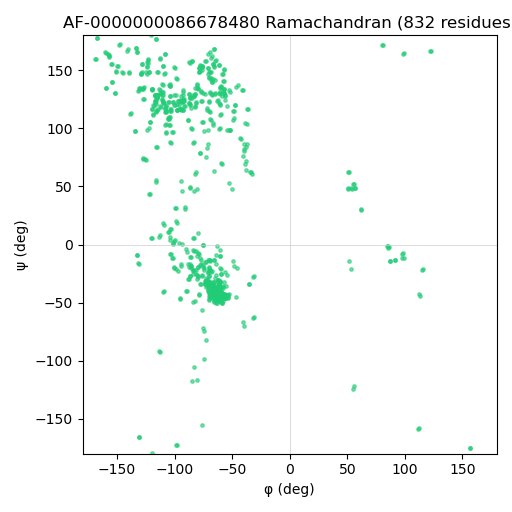 1 26.45 406 ALA A C 1
ATOM 3112 O O . ALA A 1 406 ? 33.344 11.727 -25.094 1 26.45 406 ALA A O 1
ATOM 3113 N N . PHE A 1 407 ? 33.062 12.312 -23.062 1 21.83 407 PHE A N 1
ATOM 3114 C CA . PHE A 1 407 ? 31.641 12.398 -23.422 1 21.83 407 PHE A CA 1
ATOM 3115 C C . PHE A 1 407 ? 31.328 13.719 -24.109 1 21.83 407 PHE A C 1
ATOM 3117 O O . PHE A 1 407 ? 31.359 14.773 -23.469 1 21.83 407 PHE A O 1
ATOM 3124 N N . THR A 1 408 ? 31.688 13.781 -25.406 1 23.8 408 THR A N 1
ATOM 3125 C CA . THR A 1 408 ? 31.328 14.898 -26.281 1 23.8 408 THR A CA 1
ATOM 3126 C C . THR A 1 408 ? 29.828 14.938 -26.516 1 23.8 408 THR A C 1
ATOM 3128 O O . THR A 1 408 ? 29.203 13.914 -26.812 1 23.8 408 THR A O 1
ATOM 3131 N N . VAL A 1 409 ? 29.094 15.773 -25.922 1 21.78 409 VAL A N 1
ATOM 3132 C CA . VAL A 1 409 ? 27.672 16.062 -26.125 1 21.78 409 VAL A CA 1
ATOM 3133 C C . VAL A 1 409 ? 27.406 16.344 -27.594 1 21.78 409 VAL A C 1
ATOM 3135 O O . VAL A 1 409 ? 28.016 17.25 -28.188 1 21.78 409 VAL A O 1
ATOM 3138 N N . PRO A 1 410 ? 26.906 15.312 -28.359 1 22.03 410 PRO A N 1
ATOM 3139 C CA . PRO A 1 410 ? 26.625 15.641 -29.766 1 22.03 410 PRO A CA 1
ATOM 3140 C C . PRO A 1 410 ? 25.625 16.781 -29.906 1 22.03 410 PRO A C 1
ATOM 3142 O O . PRO A 1 410 ? 24.719 16.906 -29.078 1 22.03 410 PRO A O 1
ATOM 3145 N N . ALA A 1 411 ? 25.938 17.828 -30.672 1 25.89 411 ALA A N 1
ATOM 3146 C CA . ALA A 1 411 ? 25.188 19 -31.125 1 25.89 411 ALA A CA 1
ATOM 3147 C C . ALA A 1 411 ? 23.906 18.594 -31.859 1 25.89 411 ALA A C 1
ATOM 3149 O O . ALA A 1 411 ? 23.859 17.547 -32.5 1 25.89 411 ALA A O 1
ATOM 3150 N N . GLU A 1 412 ? 22.656 19.094 -31.422 1 22.72 412 GLU A N 1
ATOM 3151 C CA . GLU A 1 412 ? 21.312 19.062 -32 1 22.72 412 GLU A CA 1
ATOM 3152 C C . GLU A 1 412 ? 21.359 19.25 -33.5 1 22.72 412 GLU A C 1
ATOM 3154 O O . GLU A 1 412 ? 21.875 20.25 -34 1 22.72 412 GLU A O 1
ATOM 3159 N N . GLU A 1 413 ? 21.594 18.172 -34.219 1 22.98 413 GLU A N 1
ATOM 3160 C CA . GLU A 1 413 ? 21.406 18.312 -35.656 1 22.98 413 GLU A CA 1
ATOM 3161 C C . GLU A 1 413 ? 20 18.844 -35.969 1 22.98 413 GLU A C 1
ATOM 3163 O O . GLU A 1 413 ? 19.016 18.438 -35.344 1 22.98 413 GLU A O 1
ATOM 3168 N N . ASP A 1 414 ? 19.844 20.109 -36.656 1 24.23 414 ASP A N 1
ATOM 3169 C CA . ASP A 1 414 ? 18.812 20.875 -37.344 1 24.23 414 ASP A CA 1
ATOM 3170 C C . ASP A 1 414 ? 18.109 20.031 -38.375 1 24.23 414 ASP A C 1
ATOM 3172 O O . ASP A 1 414 ? 18.688 19.75 -39.438 1 24.23 414 ASP A O 1
ATOM 3176 N N . GLU A 1 415 ? 17.656 18.812 -38.125 1 19.89 415 GLU A N 1
ATOM 3177 C CA . GLU A 1 415 ? 17 18.203 -39.281 1 19.89 415 GLU A CA 1
ATOM 3178 C C . GLU A 1 415 ? 15.719 18.938 -39.656 1 19.89 415 GLU A C 1
ATOM 3180 O O . GLU A 1 415 ? 14.711 18.844 -38.938 1 19.89 415 GLU A O 1
ATOM 3185 N N . ALA A 1 416 ? 15.633 20.297 -40.094 1 22.92 416 ALA A N 1
ATOM 3186 C CA . ALA A 1 416 ? 14.641 20.922 -40.969 1 22.92 416 ALA A CA 1
ATOM 3187 C C . ALA A 1 416 ? 14.438 20.109 -42.25 1 22.92 416 ALA A C 1
ATOM 3189 O O . ALA A 1 416 ? 13.602 20.453 -43.094 1 22.92 416 ALA A O 1
ATOM 3190 N N . ALA A 1 417 ? 15.273 19.156 -42.625 1 20.62 417 ALA A N 1
ATOM 3191 C CA . ALA A 1 417 ? 15.102 18.844 -44.031 1 20.62 417 ALA A CA 1
ATOM 3192 C C . ALA A 1 417 ? 13.898 17.938 -44.25 1 20.62 417 ALA A C 1
ATOM 3194 O O . ALA A 1 417 ? 13.547 17.609 -45.406 1 20.62 417 ALA A O 1
ATOM 3195 N N . ALA A 1 418 ? 12.859 17.531 -43.375 1 19.58 418 ALA A N 1
ATOM 3196 C CA . ALA A 1 418 ? 11.75 17.391 -44.312 1 19.58 418 ALA A CA 1
ATOM 3197 C C . ALA A 1 418 ? 10.953 18.688 -44.438 1 19.58 418 ALA A C 1
ATOM 3199 O O . ALA A 1 418 ? 10.773 19.391 -43.438 1 19.58 418 ALA A O 1
ATOM 3200 N N . MET B 1 1 ? -25.484 24.844 10.273 1 95.5 1 MET B N 1
ATOM 3201 C CA . MET B 1 1 ? -24.719 23.719 9.742 1 95.5 1 MET B CA 1
ATOM 3202 C C . MET B 1 1 ? -23.297 23.734 10.258 1 95.5 1 MET B C 1
ATOM 3204 O O . MET B 1 1 ? -22.703 24.812 10.43 1 95.5 1 MET B O 1
ATOM 3208 N N . LYS B 1 2 ? -22.719 22.547 10.617 1 97.88 2 LYS B N 1
ATOM 3209 C CA . LYS B 1 2 ? -21.375 22.453 11.164 1 97.88 2 LYS B CA 1
ATOM 3210 C C . LYS B 1 2 ? -20.469 21.594 10.289 1 97.88 2 LYS B C 1
ATOM 3212 O O . LYS B 1 2 ? -20.891 20.516 9.844 1 97.88 2 LYS B O 1
ATOM 3217 N N . VAL B 1 3 ? -19.281 22.141 10.047 1 98.56 3 VAL B N 1
ATOM 3218 C CA . VAL B 1 3 ? -18.266 21.391 9.312 1 98.56 3 VAL B CA 1
ATOM 3219 C C . VAL B 1 3 ? -17.031 21.188 10.203 1 98.56 3 VAL B C 1
ATOM 3221 O O . VAL B 1 3 ? -16.469 22.156 10.727 1 98.56 3 VAL B O 1
ATOM 3224 N N . LEU B 1 4 ? -16.703 19.938 10.453 1 98.94 4 LEU B N 1
ATOM 3225 C CA . LEU B 1 4 ? -15.438 19.641 11.109 1 98.94 4 LEU B CA 1
ATOM 3226 C C . LEU B 1 4 ? -14.32 19.5 10.086 1 98.94 4 LEU B C 1
ATOM 3228 O O . LEU B 1 4 ? -14.406 18.672 9.172 1 98.94 4 LEU B O 1
ATOM 3232 N N . HIS B 1 5 ? -13.297 20.344 10.25 1 98.94 5 HIS B N 1
ATOM 3233 C CA . HIS B 1 5 ? -12.227 20.469 9.266 1 98.94 5 HIS B CA 1
ATOM 3234 C C . HIS B 1 5 ? -10.875 20.109 9.867 1 98.94 5 HIS B C 1
ATOM 3236 O O . HIS B 1 5 ? -10.414 20.75 10.805 1 98.94 5 HIS B O 1
ATOM 3242 N N . THR B 1 6 ? -10.305 18.969 9.383 1 98.88 6 THR B N 1
ATOM 3243 C CA . THR B 1 6 ? -8.961 18.516 9.727 1 98.88 6 THR B CA 1
ATOM 3244 C C . THR B 1 6 ? -8.117 18.328 8.469 1 98.88 6 THR B C 1
ATOM 3246 O O . THR B 1 6 ? -8.656 18.203 7.363 1 98.88 6 THR B O 1
ATOM 3249 N N . SER B 1 7 ? -6.785 18.375 8.602 1 98.5 7 SER B N 1
ATOM 3250 C CA . SER B 1 7 ? -5.938 18.312 7.418 1 98.5 7 SER B CA 1
ATOM 3251 C C . SER B 1 7 ? -4.527 17.844 7.77 1 98.5 7 SER B C 1
ATOM 3253 O O . SER B 1 7 ? -4.172 17.766 8.945 1 98.5 7 SER B O 1
ATOM 3255 N N . ASP B 1 8 ? -3.787 17.438 6.742 1 98.31 8 ASP B N 1
ATOM 3256 C CA . ASP B 1 8 ? -2.348 17.203 6.785 1 98.31 8 ASP B CA 1
ATOM 3257 C C . ASP B 1 8 ? -1.985 16.219 7.902 1 98.31 8 ASP B C 1
ATOM 3259 O O . ASP B 1 8 ? -1.106 16.5 8.719 1 98.31 8 ASP B O 1
ATOM 3263 N N . TRP B 1 9 ? -2.693 15.078 7.855 1 98.69 9 TRP B N 1
ATOM 3264 C CA . TRP B 1 9 ? -2.42 14.055 8.859 1 98.69 9 TRP B CA 1
ATOM 3265 C C . TRP B 1 9 ? -1.005 13.5 8.703 1 98.69 9 TRP B C 1
ATOM 3267 O O . TRP B 1 9 ? -0.347 13.18 9.695 1 98.69 9 TRP B O 1
ATOM 3277 N N . HIS B 1 10 ? -0.561 13.398 7.508 1 98.38 10 HIS B N 1
ATOM 3278 C CA . HIS B 1 10 ? 0.769 12.883 7.195 1 98.38 10 HIS B CA 1
ATOM 3279 C C . HIS B 1 10 ? 1.024 11.555 7.898 1 98.38 10 HIS B C 1
ATOM 3281 O O . HIS B 1 10 ? 2.074 11.367 8.516 1 98.38 10 HIS B O 1
ATOM 3287 N N . LEU B 1 11 ? 0.097 10.672 7.793 1 98.56 11 LEU B N 1
ATOM 3288 C CA . LEU B 1 11 ? 0.244 9.359 8.414 1 98.56 11 LEU B CA 1
ATOM 3289 C C . LEU B 1 11 ? 1.45 8.625 7.848 1 98.56 11 LEU B C 1
ATOM 3291 O O . LEU B 1 11 ? 1.643 8.586 6.629 1 98.56 11 LEU B O 1
ATOM 3295 N N . GLY B 1 12 ? 2.232 8.016 8.758 1 97 12 GLY B N 1
ATOM 3296 C CA . GLY B 1 12 ? 3.422 7.281 8.367 1 97 12 GLY B CA 1
ATOM 3297 C C . GLY B 1 12 ? 4.695 8.086 8.5 1 97 12 GLY B C 1
ATOM 3298 O O . GLY B 1 12 ? 5.797 7.555 8.344 1 97 12 GLY B O 1
ATOM 3299 N N . LYS B 1 13 ? 4.59 9.336 8.781 1 95.81 13 LYS B N 1
ATOM 3300 C CA . LYS B 1 13 ? 5.773 10.18 8.898 1 95.81 13 LYS B CA 1
ATOM 3301 C C . LYS B 1 13 ? 6.492 9.938 10.219 1 95.81 13 LYS B C 1
ATOM 3303 O O . LYS B 1 13 ? 5.902 10.086 11.297 1 95.81 13 LYS B O 1
ATOM 3308 N N . PRO B 1 14 ? 7.742 9.586 10.141 1 95.25 14 PRO B N 1
ATOM 3309 C CA . PRO B 1 14 ? 8.539 9.562 11.375 1 95.25 14 PRO B CA 1
ATOM 3310 C C . PRO B 1 14 ? 9.125 10.93 11.727 1 95.25 14 PRO B C 1
ATOM 3312 O O . PRO B 1 14 ? 9.133 11.828 10.891 1 95.25 14 PRO B O 1
ATOM 3315 N N . THR B 1 15 ? 9.453 11.141 12.914 1 94.56 15 THR B N 1
ATOM 3316 C CA . THR B 1 15 ? 10.258 12.281 13.352 1 94.56 15 THR B CA 1
ATOM 3317 C C . THR B 1 15 ? 11.68 11.852 13.672 1 94.56 15 THR B C 1
ATOM 3319 O O . THR B 1 15 ? 11.922 11.211 14.703 1 94.56 15 THR B O 1
ATOM 3322 N N . TRP B 1 16 ? 12.531 12.141 12.797 1 91.06 16 TRP B N 1
ATOM 3323 C CA . TRP B 1 16 ? 13.938 11.781 12.945 1 91.06 16 TRP B CA 1
ATOM 3324 C C . TRP B 1 16 ? 14.094 10.297 13.227 1 91.06 16 TRP B C 1
ATOM 3326 O O . TRP B 1 16 ? 14.773 9.906 14.18 1 91.06 16 TRP B O 1
ATOM 3336 N N . GLY B 1 17 ? 13.469 9.531 12.484 1 91.44 17 GLY B N 1
ATOM 3337 C CA . GLY B 1 17 ? 13.594 8.086 12.539 1 91.44 17 GLY B CA 1
ATOM 3338 C C . GLY B 1 17 ? 12.664 7.441 13.547 1 91.44 17 GLY B C 1
ATOM 3339 O O . GLY B 1 17 ? 12.5 6.219 13.555 1 91.44 17 GLY B O 1
ATOM 3340 N N . HIS B 1 18 ? 12.094 8.211 14.40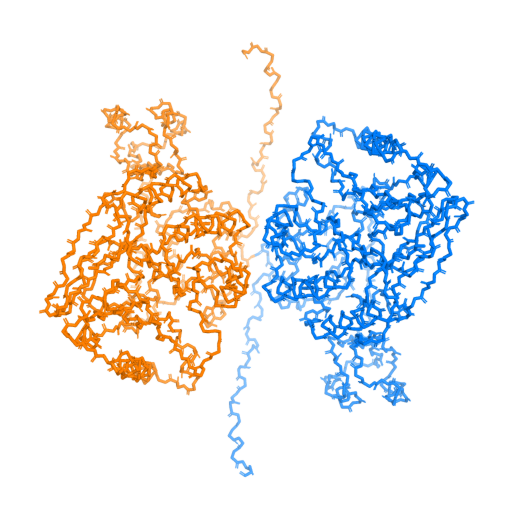6 1 94.88 18 HIS B N 1
ATOM 3341 C CA . HIS B 1 18 ? 11.172 7.691 15.414 1 94.88 18 HIS B CA 1
ATOM 3342 C C . HIS B 1 18 ? 9.75 7.629 14.883 1 94.88 18 HIS B C 1
ATOM 3344 O O . HIS B 1 18 ? 9.219 8.633 14.391 1 94.88 18 HIS B O 1
ATOM 3350 N N . SER B 1 19 ? 9.133 6.473 15.047 1 96.5 19 SER B N 1
ATOM 3351 C CA . SER B 1 19 ? 7.758 6.305 14.586 1 96.5 19 SER B CA 1
ATOM 3352 C C . SER B 1 19 ? 6.793 7.164 15.398 1 96.5 19 SER B C 1
ATOM 3354 O O . SER B 1 19 ? 6.887 7.219 16.625 1 96.5 19 SER B O 1
ATOM 3356 N N . ARG B 1 20 ? 5.852 7.742 14.695 1 97.31 20 ARG B N 1
ATOM 3357 C CA . ARG B 1 20 ? 4.84 8.562 15.359 1 97.31 20 ARG B CA 1
ATOM 3358 C C . ARG B 1 20 ? 3.479 7.879 15.336 1 97.31 20 ARG B C 1
ATOM 3360 O O . ARG B 1 20 ? 2.451 8.516 15.57 1 97.31 20 ARG B O 1
ATOM 3367 N N . ALA B 1 21 ? 3.441 6.613 15.102 1 97.12 21 ALA B N 1
ATOM 3368 C CA . ALA B 1 21 ? 2.191 5.875 14.938 1 97.12 21 ALA B CA 1
ATOM 3369 C C . ALA B 1 21 ? 1.316 5.996 16.188 1 97.12 21 ALA B C 1
ATOM 3371 O O . ALA B 1 21 ? 0.11 6.23 16.078 1 97.12 21 ALA B O 1
ATOM 3372 N N . GLN B 1 22 ? 1.928 5.891 17.328 1 97 22 GLN B N 1
ATOM 3373 C CA . GLN B 1 22 ? 1.168 5.969 18.562 1 97 22 GLN B CA 1
ATOM 3374 C C . GLN B 1 22 ? 0.593 7.367 18.766 1 97 22 GLN B C 1
ATOM 3376 O O . GLN B 1 22 ? -0.537 7.516 19.25 1 97 22 GLN B O 1
ATOM 3381 N N . ASP B 1 23 ? 1.379 8.352 18.453 1 98.12 23 ASP B N 1
ATOM 3382 C CA . ASP B 1 23 ? 0.924 9.734 18.578 1 98.12 23 ASP B CA 1
ATOM 3383 C C . ASP B 1 23 ? -0.242 10.016 17.625 1 98.12 23 ASP B C 1
ATOM 3385 O O . ASP B 1 23 ? -1.219 10.664 18.016 1 98.12 23 ASP B O 1
ATOM 3389 N N . HIS B 1 24 ? -0.13 9.492 16.406 1 98.56 24 HIS B N 1
ATOM 3390 C CA . HIS B 1 24 ? -1.207 9.641 15.438 1 98.56 24 HIS B CA 1
ATOM 3391 C C . HIS B 1 24 ? -2.475 8.938 15.906 1 98.56 24 HIS B C 1
ATOM 3393 O O . HIS B 1 24 ? -3.572 9.492 15.805 1 98.56 24 HIS B O 1
ATOM 3399 N N . GLU B 1 25 ? -2.314 7.73 16.375 1 98.38 25 GLU B N 1
ATOM 3400 C CA . GLU B 1 25 ? -3.475 7 16.891 1 98.38 25 GLU B CA 1
ATOM 3401 C C . GLU B 1 25 ? -4.176 7.785 17.984 1 98.38 25 GLU B C 1
ATOM 3403 O O . GLU B 1 25 ? -5.398 7.922 17.984 1 98.38 25 GLU B O 1
ATOM 3408 N N . ALA B 1 26 ? -3.424 8.32 18.875 1 98.44 26 ALA B N 1
ATOM 3409 C CA . ALA B 1 26 ? -3.975 9.047 20.016 1 98.44 26 ALA B CA 1
ATOM 3410 C C . ALA B 1 26 ? -4.707 10.305 19.562 1 98.44 26 ALA B C 1
ATOM 3412 O O . ALA B 1 26 ? -5.832 10.57 20 1 98.44 26 ALA B O 1
ATOM 3413 N N . VAL B 1 27 ? -4.094 11.055 18.719 1 98.75 27 VAL B N 1
ATOM 3414 C CA . VAL B 1 27 ? -4.684 12.336 18.328 1 98.75 27 VAL B CA 1
ATOM 3415 C C . VAL B 1 27 ? -5.902 12.102 17.438 1 98.75 27 VAL B C 1
ATOM 3417 O O . VAL B 1 27 ? -6.883 12.852 17.516 1 98.75 27 VAL B O 1
ATOM 3420 N N . LEU B 1 28 ? -5.867 11.109 16.609 1 98.81 28 LEU B N 1
ATOM 3421 C CA . LEU B 1 28 ? -7.008 10.812 15.742 1 98.81 28 LEU B CA 1
ATOM 3422 C C . LEU B 1 28 ? -8.188 10.289 16.562 1 98.81 28 LEU B C 1
ATOM 3424 O O . LEU B 1 28 ? -9.344 10.562 16.234 1 98.81 28 LEU B O 1
ATOM 3428 N N . ASP B 1 29 ? -7.898 9.547 17.609 1 98.69 29 ASP B N 1
ATOM 3429 C CA . ASP B 1 29 ? -8.961 9.18 18.531 1 98.69 29 ASP B CA 1
ATOM 3430 C C . ASP B 1 29 ? -9.578 10.414 19.188 1 98.69 29 ASP B C 1
ATOM 3432 O O . ASP B 1 29 ? -10.789 10.484 19.375 1 98.69 29 ASP B O 1
ATOM 3436 N N . GLU B 1 30 ? -8.727 11.328 19.516 1 98.75 30 GLU B N 1
ATOM 3437 C CA . GLU B 1 30 ? -9.195 12.602 20.062 1 98.75 30 GLU B CA 1
ATOM 3438 C C . GLU B 1 30 ? -10.102 13.32 19.062 1 98.75 30 GLU B C 1
ATOM 3440 O O . GLU B 1 30 ? -11.141 13.875 19.453 1 98.75 30 GLU B O 1
ATOM 3445 N N . ILE B 1 31 ? -9.773 13.312 17.812 1 98.88 31 ILE B N 1
ATOM 3446 C CA . ILE B 1 31 ? -10.555 13.961 16.781 1 98.88 31 ILE B CA 1
ATOM 3447 C C . ILE B 1 31 ? -11.898 13.258 16.625 1 98.88 31 ILE B C 1
ATOM 3449 O O . ILE B 1 31 ? -12.938 13.906 16.453 1 98.88 31 ILE B O 1
ATOM 3453 N N . ILE B 1 32 ? -11.898 11.922 16.703 1 98.81 32 ILE B N 1
ATOM 3454 C CA . ILE B 1 32 ? -13.141 11.156 16.656 1 98.81 32 ILE B CA 1
ATOM 3455 C C . ILE B 1 32 ? -14.039 11.57 17.812 1 98.81 32 ILE B C 1
ATOM 3457 O O . ILE B 1 32 ? -15.25 11.758 17.641 1 98.81 32 ILE B O 1
ATOM 3461 N N . THR B 1 33 ? -13.445 11.75 18.953 1 98.75 33 THR B N 1
ATOM 3462 C CA . THR B 1 33 ? -14.203 12.164 20.125 1 98.75 33 THR B CA 1
ATOM 3463 C C . THR B 1 33 ? -14.789 13.562 19.922 1 98.75 33 THR B C 1
ATOM 3465 O O . THR B 1 33 ? -15.945 13.805 20.266 1 98.75 33 THR B O 1
ATOM 3468 N N . ILE B 1 34 ? -14 14.43 19.422 1 98.81 34 ILE B N 1
ATOM 3469 C CA . ILE B 1 34 ? -14.469 15.781 19.125 1 98.81 34 ILE B CA 1
ATOM 3470 C C . ILE B 1 34 ? -15.648 15.719 18.156 1 98.81 34 ILE B C 1
ATOM 3472 O O . ILE B 1 34 ? -16.656 16.391 18.359 1 98.81 34 ILE B O 1
ATOM 3476 N N . ALA B 1 35 ? -15.508 14.891 17.109 1 98.81 35 ALA B N 1
ATOM 3477 C CA . ALA B 1 35 ? -16.578 14.734 16.141 1 98.81 35 ALA B CA 1
ATOM 3478 C C . ALA B 1 35 ? -17.859 14.203 16.797 1 98.81 35 ALA B C 1
ATOM 3480 O O . ALA B 1 35 ? -18.953 14.703 16.531 1 98.81 35 ALA B O 1
ATOM 3481 N N . ALA B 1 36 ? -17.719 13.219 17.641 1 98.69 36 ALA B N 1
ATOM 3482 C CA . ALA B 1 36 ? -18.859 12.609 18.312 1 98.69 36 ALA B CA 1
ATOM 3483 C C . ALA B 1 36 ? -19.594 13.617 19.188 1 98.69 36 ALA B C 1
ATOM 3485 O O . ALA B 1 36 ? -20.812 13.57 19.328 1 98.69 36 ALA B O 1
ATOM 3486 N N . THR B 1 37 ? -18.828 14.477 19.734 1 98.56 37 THR B N 1
ATOM 3487 C CA . THR B 1 37 ? -19.391 15.492 20.625 1 98.56 37 THR B CA 1
ATOM 3488 C C . THR B 1 37 ? -20.031 16.625 19.828 1 98.56 37 THR B C 1
ATOM 3490 O O . THR B 1 37 ? -21.156 17.031 20.109 1 98.56 37 THR B O 1
ATOM 3493 N N . ALA B 1 38 ? -19.344 17.047 18.781 1 98.38 38 ALA B N 1
ATOM 3494 C CA . ALA B 1 38 ? -19.766 18.219 18.031 1 98.38 38 ALA B CA 1
ATOM 3495 C C . ALA B 1 38 ? -20.891 17.875 17.047 1 98.38 38 ALA B C 1
ATOM 3497 O O . ALA B 1 38 ? -21.656 18.75 16.625 1 98.38 38 ALA B O 1
ATOM 3498 N N . GLN B 1 39 ? -20.922 16.609 16.641 1 98 39 GLN B N 1
ATOM 3499 C CA . GLN B 1 39 ? -21.922 16.109 15.688 1 98 39 GLN B CA 1
ATOM 3500 C C . GLN B 1 39 ? -22 17 14.445 1 98 39 GLN B C 1
ATOM 3502 O O . GLN B 1 39 ? -23.047 17.562 14.133 1 98 39 GLN B O 1
ATOM 3507 N N . PRO B 1 40 ? -20.953 17.094 13.734 1 98.44 40 PRO B N 1
ATOM 3508 C CA . PRO B 1 40 ? -20.938 17.906 12.508 1 98.44 40 PRO B CA 1
ATOM 3509 C C . PRO B 1 40 ? -21.812 17.312 11.406 1 98.44 40 PRO B C 1
ATOM 3511 O O . PRO B 1 40 ? -22.219 16.156 11.484 1 98.44 40 PRO B O 1
ATOM 3514 N N . ASP B 1 41 ? -22.156 18.172 10.453 1 97.88 41 ASP B N 1
ATOM 3515 C CA . ASP B 1 41 ? -22.922 17.734 9.305 1 97.88 41 ASP B CA 1
ATOM 3516 C C . ASP B 1 41 ? -22.016 17.188 8.203 1 97.88 41 ASP B C 1
ATOM 3518 O O . ASP B 1 41 ? -22.469 16.453 7.32 1 97.88 41 ASP B O 1
ATOM 3522 N N . LEU B 1 42 ? -20.75 17.547 8.25 1 98.19 42 LEU B N 1
ATOM 3523 C CA . LEU B 1 42 ? -19.734 17.125 7.301 1 98.19 42 LEU B CA 1
ATOM 3524 C C . LEU B 1 42 ? -18.344 17.156 7.941 1 98.19 42 LEU B C 1
ATOM 3526 O O . LEU B 1 42 ? -18.031 18.062 8.719 1 98.19 42 LEU B O 1
ATOM 3530 N N . ILE B 1 43 ? -17.578 16.172 7.637 1 98.75 43 ILE B N 1
ATOM 3531 C CA . ILE B 1 43 ? -16.188 16.125 8.078 1 98.75 43 ILE B CA 1
ATOM 3532 C C . ILE B 1 43 ? -15.258 16.188 6.863 1 98.75 43 ILE B C 1
ATOM 3534 O O . ILE B 1 43 ? -15.43 15.438 5.902 1 98.75 43 ILE B O 1
ATOM 3538 N N . LEU B 1 44 ? -14.281 17.125 6.926 1 98.75 44 LEU B N 1
ATOM 3539 C CA . LEU B 1 44 ? -13.367 17.344 5.809 1 98.75 44 LEU B CA 1
ATOM 3540 C C . LEU B 1 44 ? -11.938 17.016 6.211 1 98.75 44 LEU B C 1
ATOM 3542 O O . LEU B 1 44 ? -11.469 17.438 7.266 1 98.75 44 LEU B O 1
ATOM 3546 N N . ASN B 1 45 ? -11.281 16.219 5.434 1 98.75 45 ASN B N 1
ATOM 3547 C CA . ASN B 1 45 ? -9.828 16.125 5.379 1 98.75 45 ASN B CA 1
ATOM 3548 C C . ASN B 1 45 ? -9.273 16.734 4.098 1 98.75 45 ASN B C 1
ATOM 3550 O O . ASN B 1 45 ? -9.453 16.188 3.012 1 98.75 45 ASN B O 1
ATOM 3554 N N . THR B 1 46 ? -8.523 17.828 4.238 1 98.44 46 THR B N 1
ATOM 3555 C CA . THR B 1 46 ? -8.195 18.609 3.051 1 98.44 46 THR B CA 1
ATOM 3556 C C . THR B 1 46 ? -6.797 18.281 2.545 1 98.44 46 THR B C 1
ATOM 3558 O O . THR B 1 46 ? -6.09 19.156 2.045 1 98.44 46 THR B O 1
ATOM 3561 N N . GLY B 1 47 ? -6.348 17.078 2.715 1 97 47 GLY B N 1
ATOM 3562 C CA . GLY B 1 47 ? -5.207 16.594 1.951 1 97 47 GLY B CA 1
ATOM 3563 C C . GLY B 1 47 ? -4.059 16.125 2.826 1 97 47 GLY B C 1
ATOM 3564 O O . GLY B 1 47 ? -4.066 16.344 4.039 1 97 47 GLY B O 1
ATOM 3565 N N . ASP B 1 48 ? -3.135 15.422 2.125 1 97.62 48 ASP B N 1
ATOM 3566 C CA . ASP B 1 48 ? -1.959 14.836 2.762 1 97.62 48 ASP B CA 1
ATOM 3567 C C . ASP B 1 48 ? -2.359 13.898 3.896 1 97.62 48 ASP B C 1
ATOM 3569 O O . ASP B 1 48 ? -1.863 14.023 5.02 1 97.62 48 ASP B O 1
ATOM 3573 N N . LEU B 1 49 ? -3.295 13.047 3.512 1 98.44 49 LEU B N 1
ATOM 3574 C CA . LEU B 1 49 ? -3.688 11.969 4.414 1 98.44 49 LEU B CA 1
ATOM 3575 C C . LEU B 1 49 ? -2.477 11.148 4.836 1 98.44 49 LEU B C 1
ATOM 3577 O O . LEU B 1 49 ? -2.326 10.812 6.012 1 98.44 49 LEU B O 1
ATOM 3581 N N . PHE B 1 50 ? -1.685 10.891 3.873 1 98 50 PHE B N 1
ATOM 3582 C CA . PHE B 1 50 ? -0.448 10.148 4.086 1 98 50 PHE B CA 1
ATOM 3583 C C . PHE B 1 50 ? 0.766 11.039 3.85 1 98 50 PHE B C 1
ATOM 3585 O O . PHE B 1 50 ? 0.671 12.062 3.164 1 98 50 PHE B O 1
ATOM 3592 N N . ASP B 1 51 ? 1.869 10.578 4.414 1 96.88 51 ASP B N 1
ATOM 3593 C CA . ASP B 1 51 ? 3.09 11.367 4.266 1 96.88 51 ASP B CA 1
ATOM 3594 C C . ASP B 1 51 ? 3.816 11.008 2.971 1 96.88 51 ASP B C 1
ATOM 3596 O O . ASP B 1 51 ? 4.551 11.828 2.418 1 96.88 51 ASP B O 1
ATOM 3600 N N . GLN B 1 52 ? 3.576 9.805 2.578 1 93.5 52 GLN B N 1
ATOM 3601 C CA . GLN B 1 52 ? 4.27 9.312 1.393 1 93.5 52 GLN B CA 1
ATOM 3602 C C . GLN B 1 52 ? 3.285 8.734 0.381 1 93.5 52 GLN B C 1
ATOM 3604 O O . GLN B 1 52 ? 2.203 8.273 0.752 1 93.5 52 GLN B O 1
ATOM 3609 N N . HIS B 1 53 ? 3.785 8.758 -0.902 1 91.19 53 HIS B N 1
ATOM 3610 C CA . HIS B 1 53 ? 2.971 8.203 -1.979 1 91.19 53 HIS B CA 1
ATOM 3611 C C . HIS B 1 53 ? 2.713 6.715 -1.771 1 91.19 53 HIS B C 1
ATOM 3613 O O . HIS B 1 53 ? 1.674 6.199 -2.184 1 91.19 53 HIS B O 1
ATOM 3619 N N . ARG B 1 54 ? 3.676 6.074 -1.168 1 90.56 54 ARG B N 1
ATOM 3620 C CA . ARG B 1 54 ? 3.533 4.672 -0.786 1 90.56 54 ARG B CA 1
ATOM 3621 C C . ARG B 1 54 ? 3.586 4.508 0.729 1 90.56 54 ARG B C 1
ATOM 3623 O O . ARG B 1 54 ? 4.625 4.148 1.285 1 90.56 54 ARG B O 1
ATOM 3630 N N . PRO B 1 55 ? 2.475 4.695 1.323 1 94.75 55 PRO B N 1
ATOM 3631 C CA . PRO B 1 55 ? 2.459 4.645 2.787 1 94.75 55 PRO B CA 1
ATOM 3632 C C . PRO B 1 55 ? 2.654 3.232 3.332 1 94.75 55 PRO B C 1
ATOM 3634 O O . PRO B 1 55 ? 2.305 2.256 2.666 1 94.75 55 PRO B O 1
ATOM 3637 N N . PRO B 1 56 ? 3.232 3.133 4.57 1 92.5 56 PRO B N 1
ATOM 3638 C CA . PRO B 1 56 ? 3.277 1.825 5.227 1 92.5 56 PRO B CA 1
ATOM 3639 C C . PRO B 1 56 ? 1.888 1.286 5.562 1 92.5 56 PRO B C 1
ATOM 3641 O O . PRO B 1 56 ? 0.936 2.061 5.691 1 92.5 56 PRO B O 1
ATOM 3644 N N . VAL B 1 57 ? 1.79 0.023 5.727 1 92.38 57 VAL B N 1
ATOM 3645 C CA . VAL B 1 57 ? 0.508 -0.649 5.914 1 92.38 57 VAL B CA 1
ATOM 3646 C C . VAL B 1 57 ? -0.16 -0.14 7.191 1 92.38 57 VAL B C 1
ATOM 3648 O O . VAL B 1 57 ? -1.382 0.02 7.238 1 92.38 57 VAL B O 1
ATOM 3651 N N . GLN B 1 58 ? 0.66 0.092 8.164 1 94.12 58 GLN B N 1
ATOM 3652 C CA . GLN B 1 58 ? 0.102 0.56 9.43 1 94.12 58 GLN B CA 1
ATOM 3653 C C . GLN B 1 58 ? -0.597 1.905 9.258 1 94.12 58 GLN B C 1
ATOM 3655 O O . GLN B 1 58 ? -1.638 2.152 9.867 1 94.12 58 GLN B O 1
ATOM 3660 N N . ALA B 1 59 ? -0.042 2.732 8.469 1 96.88 59 ALA B N 1
ATOM 3661 C CA . ALA B 1 59 ? -0.647 4.031 8.195 1 96.88 59 ALA B CA 1
ATOM 3662 C C . ALA B 1 59 ? -1.962 3.875 7.434 1 96.88 59 ALA B C 1
ATOM 3664 O O . ALA B 1 59 ? -2.945 4.559 7.734 1 96.88 59 ALA B O 1
ATOM 3665 N N . MET B 1 60 ? -1.961 2.986 6.477 1 95.88 60 MET B N 1
ATOM 3666 C CA . MET B 1 60 ? -3.174 2.746 5.699 1 95.88 60 MET B CA 1
ATOM 3667 C C . MET B 1 60 ? -4.281 2.184 6.582 1 95.88 60 MET B C 1
ATOM 3669 O O . MET B 1 60 ? -5.438 2.598 6.473 1 95.88 60 MET B O 1
ATOM 3673 N N . ARG B 1 61 ? -3.9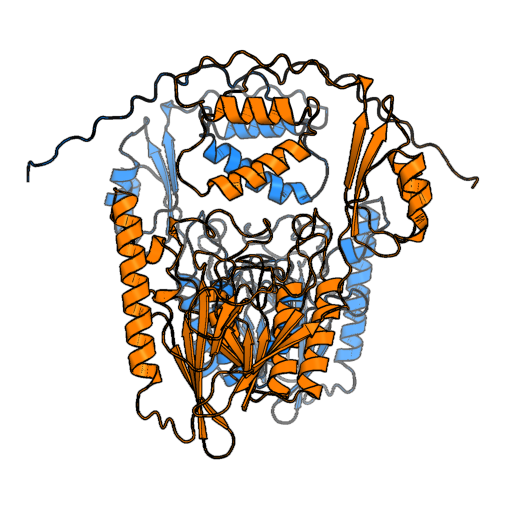12 1.293 7.426 1 94.69 61 ARG B N 1
ATOM 3674 C CA . ARG B 1 61 ? -4.883 0.719 8.352 1 94.69 61 ARG B CA 1
ATOM 3675 C C . ARG B 1 61 ? -5.461 1.791 9.273 1 94.69 61 ARG B C 1
ATOM 3677 O O . ARG B 1 61 ? -6.676 1.864 9.453 1 94.69 61 ARG B O 1
ATOM 3684 N N . LEU B 1 62 ? -4.602 2.561 9.836 1 97.44 62 LEU B N 1
ATOM 3685 C CA . LEU B 1 62 ? -5.051 3.631 10.727 1 97.44 62 LEU B CA 1
ATOM 3686 C C . LEU B 1 62 ? -5.988 4.586 9.992 1 97.44 62 LEU B C 1
ATOM 3688 O O . LEU B 1 62 ? -7.047 4.949 10.516 1 97.44 62 LEU B O 1
ATOM 3692 N N . ALA B 1 63 ? -5.605 4.949 8.797 1 97.62 63 ALA B N 1
ATOM 3693 C CA . ALA B 1 63 ? -6.418 5.871 8.008 1 97.62 63 ALA B CA 1
ATOM 3694 C C . ALA B 1 63 ? -7.824 5.312 7.785 1 97.62 63 ALA B C 1
ATOM 3696 O O . ALA B 1 63 ? -8.82 6 8.031 1 97.62 63 ALA B O 1
ATOM 3697 N N . THR B 1 64 ? -7.891 4.07 7.336 1 94.81 64 THR B N 1
ATOM 3698 C CA . THR B 1 64 ? -9.18 3.48 7.008 1 94.81 64 THR B CA 1
ATOM 3699 C C . THR B 1 64 ? -10.023 3.291 8.266 1 94.81 64 THR B C 1
ATOM 3701 O O . THR B 1 64 ? -11.234 3.518 8.242 1 94.81 64 THR B O 1
ATOM 3704 N N . ASP B 1 65 ? -9.391 2.895 9.352 1 95.06 65 ASP B N 1
ATOM 3705 C CA . ASP B 1 65 ? -10.117 2.73 10.609 1 95.06 65 ASP B CA 1
ATOM 3706 C C . ASP B 1 65 ? -10.711 4.055 11.078 1 95.06 65 ASP B C 1
ATOM 3708 O O . ASP B 1 65 ? -11.883 4.117 11.461 1 95.06 65 ASP B O 1
ATOM 3712 N N . VAL B 1 66 ? -9.938 5.059 11.008 1 97.5 66 VAL B N 1
ATOM 3713 C CA . VAL B 1 66 ? -10.375 6.367 11.492 1 97.5 66 VAL B CA 1
ATOM 3714 C C . VAL B 1 66 ? -11.453 6.926 10.57 1 97.5 66 VAL B C 1
ATOM 3716 O O . VAL B 1 66 ? -12.469 7.453 11.039 1 97.5 66 VAL B O 1
ATOM 3719 N N . LEU B 1 67 ? -11.234 6.809 9.266 1 96.75 67 LEU B N 1
ATOM 3720 C CA . LEU B 1 67 ? -12.227 7.305 8.32 1 96.75 67 LEU B CA 1
ATOM 3721 C C . LEU B 1 67 ? -13.562 6.582 8.5 1 96.75 67 LEU B C 1
ATOM 3723 O O . LEU B 1 67 ? -14.625 7.195 8.406 1 96.75 67 LEU B O 1
ATOM 3727 N N . ARG B 1 68 ? -13.516 5.309 8.789 1 93.88 68 ARG B N 1
ATOM 3728 C CA . ARG B 1 68 ? -14.727 4.547 9.062 1 93.88 68 ARG B CA 1
ATOM 3729 C C . ARG B 1 68 ? -15.414 5.051 10.32 1 93.88 68 ARG B C 1
ATOM 3731 O O . ARG B 1 68 ? -16.641 5.246 10.336 1 93.88 68 ARG B O 1
ATOM 3738 N N . ALA B 1 69 ? -14.641 5.238 11.336 1 96.44 69 ALA B N 1
ATOM 3739 C CA . ALA B 1 69 ? -15.195 5.727 12.594 1 96.44 69 ALA B CA 1
ATOM 3740 C C . ALA B 1 69 ? -15.844 7.098 12.414 1 96.44 69 ALA B C 1
ATOM 3742 O O . ALA B 1 69 ? -16.953 7.336 12.906 1 96.44 69 ALA B O 1
ATOM 3743 N N . LEU B 1 70 ? -15.172 7.938 11.711 1 97.81 70 LEU B N 1
ATOM 3744 C CA . LEU B 1 70 ? -15.688 9.281 11.469 1 97.81 70 LEU B CA 1
ATOM 3745 C C . LEU B 1 70 ? -16.953 9.234 10.609 1 97.81 70 LEU B C 1
ATOM 3747 O O . LEU B 1 70 ? -17.891 9.984 10.836 1 97.81 70 LEU B O 1
ATOM 3751 N N . SER B 1 71 ? -16.953 8.297 9.648 1 96.31 71 SER B N 1
ATOM 3752 C CA . SER B 1 71 ? -18.078 8.203 8.711 1 96.31 71 SER B CA 1
ATOM 3753 C C . SER B 1 71 ? -19.344 7.703 9.414 1 96.31 71 SER B C 1
ATOM 3755 O O . SER B 1 71 ? -20.453 7.887 8.906 1 96.31 71 SER B O 1
ATOM 3757 N N . ALA B 1 72 ? -19.172 7.043 10.516 1 95.44 72 ALA B N 1
ATOM 3758 C CA . ALA B 1 72 ? -20.328 6.621 11.328 1 95.44 72 ALA B CA 1
ATOM 3759 C C . ALA B 1 72 ? -21 7.816 11.984 1 95.44 72 ALA B C 1
ATOM 3761 O O . ALA B 1 72 ? -22.156 7.73 12.391 1 95.44 72 ALA B O 1
ATOM 3762 N N . ILE B 1 73 ? -20.281 8.883 12.078 1 97 73 ILE B N 1
ATOM 3763 C CA . ILE B 1 73 ? -20.797 10.078 12.75 1 97 73 ILE B CA 1
ATOM 3764 C C . ILE B 1 73 ? -21.391 11.031 11.719 1 97 73 ILE B C 1
ATOM 3766 O O . ILE B 1 73 ? -22.5 11.531 11.891 1 97 73 ILE B O 1
ATOM 3770 N N . ALA B 1 74 ? -20.703 11.242 10.672 1 97.06 74 ALA B N 1
ATOM 3771 C CA . ALA B 1 74 ? -21.109 12.141 9.594 1 97.06 74 ALA B CA 1
ATOM 3772 C C . ALA B 1 74 ? -20.406 11.773 8.289 1 97.06 74 ALA B C 1
ATOM 3774 O O . ALA B 1 74 ? -19.406 11.07 8.297 1 97.06 74 ALA B O 1
ATOM 3775 N N . PRO B 1 75 ? -20.969 12.273 7.121 1 96.69 75 PRO B N 1
ATOM 3776 C CA . PRO B 1 75 ? -20.219 12.062 5.875 1 96.69 75 PRO B CA 1
ATOM 3777 C C . PRO B 1 75 ? -18.812 12.648 5.926 1 96.69 75 PRO B C 1
ATOM 3779 O O . PRO B 1 75 ? -18.609 13.719 6.504 1 96.69 75 PRO B O 1
ATOM 3782 N N . VAL B 1 76 ? -17.859 11.898 5.344 1 97.81 76 VAL B N 1
ATOM 3783 C CA . VAL B 1 76 ? -16.469 12.32 5.332 1 97.81 76 VAL B CA 1
ATOM 3784 C C . VAL B 1 76 ? -16 12.539 3.893 1 97.81 76 VAL B C 1
ATOM 3786 O O . VAL B 1 76 ? -16.25 11.703 3.021 1 97.81 76 VAL B O 1
ATOM 3789 N N . VAL B 1 77 ? -15.414 13.695 3.619 1 97.69 77 VAL B N 1
ATOM 3790 C CA . VAL B 1 77 ? -14.797 13.961 2.322 1 97.69 77 VAL B CA 1
ATOM 3791 C C . VAL B 1 77 ? -13.297 14.148 2.492 1 97.69 77 VAL B C 1
ATOM 3793 O O . VAL B 1 77 ? -12.852 14.93 3.34 1 97.69 77 VAL B O 1
ATOM 3796 N N . VAL B 1 78 ? -12.516 13.367 1.715 1 97.81 78 VAL B N 1
ATOM 3797 C CA . VAL B 1 78 ? -11.062 13.477 1.708 1 97.81 78 VAL B CA 1
ATOM 3798 C C . VAL B 1 78 ? -10.586 14.008 0.355 1 97.81 78 VAL B C 1
ATOM 3800 O O . VAL B 1 78 ? -11.016 13.516 -0.693 1 97.81 78 VAL B O 1
ATOM 3803 N N . ILE B 1 79 ? -9.75 15.023 0.393 1 96.19 79 ILE B N 1
ATOM 3804 C CA . ILE B 1 79 ? -9.141 15.523 -0.835 1 96.19 79 ILE B CA 1
ATOM 3805 C C . ILE B 1 79 ? -7.66 15.156 -0.861 1 96.19 79 ILE B C 1
ATOM 3807 O O . ILE B 1 79 ? -7 15.141 0.181 1 96.19 79 ILE B O 1
ATOM 3811 N N . SER B 1 80 ? -7.105 14.906 -2.033 1 95.62 80 SER B N 1
ATOM 3812 C CA . SER B 1 80 ? -5.711 14.5 -2.139 1 95.62 80 SER B CA 1
ATOM 3813 C C . SER B 1 80 ? -4.773 15.695 -2.043 1 95.62 80 SER B C 1
ATOM 3815 O O . SER B 1 80 ? -5.043 16.75 -2.629 1 95.62 80 SER B O 1
ATOM 3817 N N . GLY B 1 81 ? -3.742 15.562 -1.251 1 95.44 81 GLY B N 1
ATOM 3818 C CA . GLY B 1 81 ? -2.672 16.547 -1.201 1 95.44 81 GLY B CA 1
ATOM 3819 C C . GLY B 1 81 ? -1.469 16.156 -2.039 1 95.44 81 GLY B C 1
ATOM 3820 O O . GLY B 1 81 ? -1.531 15.211 -2.826 1 95.44 81 GLY B O 1
ATOM 3821 N N . ASN B 1 82 ? -0.41 16.906 -1.938 1 92.25 82 ASN B N 1
ATOM 3822 C CA . ASN B 1 82 ? 0.749 16.688 -2.799 1 92.25 82 ASN B CA 1
ATOM 3823 C C . ASN B 1 82 ? 1.543 15.461 -2.377 1 92.25 82 ASN B C 1
ATOM 3825 O O . ASN B 1 82 ? 2.295 14.898 -3.176 1 92.25 82 ASN B O 1
ATOM 3829 N N . HIS B 1 83 ? 1.4 15 -1.139 1 94.31 83 HIS B N 1
ATOM 3830 C CA . HIS B 1 83 ? 2.09 13.805 -0.667 1 94.31 83 HIS B CA 1
ATOM 3831 C C . HIS B 1 83 ? 1.301 12.547 -1.001 1 94.31 83 HIS B C 1
ATOM 3833 O O . HIS B 1 83 ? 1.863 11.445 -1.04 1 94.31 83 HIS B O 1
ATOM 3839 N N . ASP B 1 84 ? 0.093 12.766 -1.256 1 95.5 84 ASP B N 1
ATOM 3840 C CA . ASP B 1 84 ? -0.797 11.625 -1.454 1 95.5 84 ASP B CA 1
ATOM 3841 C C . ASP B 1 84 ? -0.632 11.039 -2.854 1 95.5 84 ASP B C 1
ATOM 3843 O O . ASP B 1 84 ? -0.233 11.742 -3.785 1 95.5 84 ASP B O 1
ATOM 3847 N N . SER B 1 85 ? -0.915 9.75 -2.934 1 93.31 85 SER B N 1
ATOM 3848 C CA . SER B 1 85 ? -1.047 9.07 -4.223 1 93.31 85 SER B CA 1
ATOM 3849 C C . SER B 1 85 ? -2.496 9.062 -4.695 1 93.31 85 SER B C 1
ATOM 3851 O O . SER B 1 85 ? -3.352 8.422 -4.082 1 93.31 85 SER B O 1
ATOM 3853 N N . ALA B 1 86 ? -2.688 9.766 -5.836 1 91.31 86 ALA B N 1
ATOM 3854 C CA . ALA B 1 86 ? -4.051 9.82 -6.355 1 91.31 86 ALA B CA 1
ATOM 3855 C C . ALA B 1 86 ? -4.562 8.43 -6.699 1 91.31 86 ALA B C 1
ATOM 3857 O O . ALA B 1 86 ? -5.68 8.062 -6.32 1 91.31 86 ALA B O 1
ATOM 3858 N N . PRO B 1 87 ? -3.766 7.578 -7.312 1 90.88 87 PRO B N 1
ATOM 3859 C CA . PRO B 1 87 ? -4.238 6.219 -7.59 1 90.88 87 PRO B CA 1
ATOM 3860 C C . PRO B 1 87 ? -4.559 5.434 -6.32 1 90.88 87 PRO B C 1
ATOM 3862 O O . PRO B 1 87 ? -5.555 4.703 -6.277 1 90.88 87 PRO B O 1
ATOM 3865 N N . LEU B 1 88 ? -3.764 5.57 -5.363 1 94.19 88 LEU B N 1
ATOM 3866 C CA . LEU B 1 88 ? -4.016 4.879 -4.105 1 94.19 88 LEU B CA 1
ATOM 3867 C C . LEU B 1 88 ? -5.324 5.348 -3.477 1 94.19 88 LEU B C 1
ATOM 3869 O O . LEU B 1 88 ? -6.145 4.527 -3.061 1 94.19 88 LEU B O 1
ATOM 3873 N N . LEU B 1 89 ? -5.492 6.617 -3.43 1 94.94 89 LEU B N 1
ATOM 3874 C CA . LEU B 1 89 ? -6.688 7.184 -2.812 1 94.94 89 LEU B CA 1
ATOM 3875 C C . LEU B 1 89 ? -7.938 6.805 -3.602 1 94.94 89 LEU B C 1
ATOM 3877 O O . LEU B 1 89 ? -9 6.582 -3.021 1 94.94 89 LEU B O 1
ATOM 3881 N N . HIS B 1 90 ? -7.781 6.809 -4.855 1 90.56 90 HIS B N 1
ATOM 3882 C CA . HIS B 1 90 ? -8.898 6.367 -5.684 1 90.56 90 HIS B CA 1
ATOM 3883 C C . HIS B 1 90 ? -9.258 4.918 -5.387 1 90.56 90 HIS B C 1
ATOM 3885 O O . HIS B 1 90 ? -10.445 4.578 -5.277 1 90.56 90 HIS B O 1
ATOM 3891 N N . TRP B 1 91 ? -8.281 4.105 -5.277 1 92 91 TRP B N 1
ATOM 3892 C CA . TRP B 1 91 ? -8.5 2.705 -4.93 1 92 91 TRP B CA 1
ATOM 3893 C C . TRP B 1 91 ? -9.164 2.584 -3.562 1 92 91 TRP B C 1
ATOM 3895 O O . TRP B 1 91 ? -10.141 1.84 -3.402 1 92 91 TRP B O 1
ATOM 3905 N N . LEU B 1 92 ? -8.719 3.35 -2.596 1 91.81 92 LEU B N 1
ATOM 3906 C CA . LEU B 1 92 ? -9.305 3.35 -1.26 1 91.81 92 LEU B CA 1
ATOM 3907 C C . LEU B 1 92 ? -10.758 3.818 -1.307 1 91.81 92 LEU B C 1
ATOM 3909 O O . LEU B 1 92 ? -11.602 3.311 -0.565 1 91.81 92 LEU B O 1
ATOM 3913 N N . HIS B 1 93 ? -11.016 4.793 -2.162 1 91.06 93 HIS B N 1
ATOM 3914 C CA . HIS B 1 93 ? -12.383 5.27 -2.342 1 91.06 93 HIS B CA 1
ATOM 3915 C C . HIS B 1 93 ? -13.32 4.125 -2.729 1 91.06 93 HIS B C 1
ATOM 3917 O O . HIS B 1 93 ? -14.414 4.004 -2.178 1 91.06 93 HIS B O 1
ATOM 3923 N N . GLY B 1 94 ? -12.852 3.348 -3.666 1 86.88 94 GLY B N 1
ATOM 3924 C CA . GLY B 1 94 ? -13.648 2.213 -4.102 1 86.88 94 GLY B CA 1
ATOM 3925 C C . GLY B 1 94 ? -13.914 1.212 -2.992 1 86.88 94 GLY B C 1
ATOM 3926 O O . GLY B 1 94 ? -15 0.623 -2.928 1 86.88 94 GLY B O 1
ATOM 3927 N N . LEU B 1 95 ? -12.984 1.048 -2.133 1 86.19 95 LEU B N 1
ATOM 3928 C CA . LEU B 1 95 ? -13.102 0.07 -1.057 1 86.19 95 LEU B CA 1
ATOM 3929 C C . LEU B 1 95 ? -14 0.593 0.057 1 86.19 95 LEU B C 1
ATOM 3931 O O . LEU B 1 95 ? -14.727 -0.179 0.69 1 86.19 95 LEU B O 1
ATOM 3935 N N . LEU B 1 96 ? -13.961 1.9 0.283 1 87.12 96 LEU B N 1
ATOM 3936 C CA . LEU B 1 96 ? -14.656 2.482 1.43 1 87.12 96 LEU B CA 1
ATOM 3937 C C . LEU B 1 96 ? -16.047 2.963 1.04 1 87.12 96 LEU B C 1
ATOM 3939 O O . LEU B 1 96 ? -16.891 3.197 1.907 1 87.12 96 LEU B O 1
ATOM 3943 N N . ARG B 1 97 ? -16.281 3.119 -0.253 1 76.19 97 ARG B N 1
ATOM 3944 C CA . ARG B 1 97 ? -17.547 3.688 -0.696 1 76.19 97 ARG B CA 1
ATOM 3945 C C . ARG B 1 97 ? -18.703 2.717 -0.455 1 76.19 97 ARG B C 1
ATOM 3947 O O . ARG B 1 97 ? -19.859 3.123 -0.402 1 76.19 97 ARG B O 1
ATOM 3954 N N . HIS B 1 98 ? -18.25 1.399 -0.37 1 64.94 98 HIS B N 1
ATOM 3955 C CA . HIS B 1 98 ? -19.312 0.416 -0.191 1 64.94 98 HIS B CA 1
ATOM 3956 C C . HIS B 1 98 ? -19.703 0.302 1.275 1 64.94 98 HIS B C 1
ATOM 3958 O O . HIS B 1 98 ? -18.938 -0.204 2.098 1 64.94 98 HIS B O 1
ATOM 3964 N N . GLY B 1 99 ? -20.656 1.148 1.72 1 62.47 99 GLY B N 1
ATOM 3965 C CA . GLY B 1 99 ? -21.203 1.025 3.059 1 62.47 99 GLY B CA 1
ATOM 3966 C C . GLY B 1 99 ? -20.891 2.215 3.945 1 62.47 99 GLY B C 1
ATOM 3967 O O . GLY B 1 99 ? -21.547 2.418 4.973 1 62.47 99 GLY B O 1
ATOM 3968 N N . GLU B 1 100 ? -19.781 2.957 3.516 1 68.94 100 GLU B N 1
ATOM 3969 C CA . GLU B 1 100 ? -19.406 4.09 4.359 1 68.94 100 GLU B CA 1
ATOM 3970 C C . GLU B 1 100 ? -19.703 5.414 3.67 1 68.94 100 GLU B C 1
ATOM 3972 O O . GLU B 1 100 ? -19.734 5.484 2.439 1 68.94 100 GLU B O 1
ATOM 3977 N N . ARG B 1 101 ? -19.906 6.34 4.402 1 88.94 101 ARG B N 1
ATOM 3978 C CA . ARG B 1 101 ? -20.141 7.699 3.922 1 88.94 101 ARG B CA 1
ATOM 3979 C C . ARG B 1 101 ? -18.828 8.438 3.717 1 88.94 101 ARG B C 1
ATOM 3981 O O . ARG B 1 101 ? -18.641 9.547 4.227 1 88.94 101 ARG B O 1
ATOM 3988 N N . VAL B 1 102 ? -17.891 7.73 3.008 1 93.81 102 VAL B N 1
ATOM 3989 C CA . VAL B 1 102 ? -16.578 8.336 2.738 1 93.81 102 VAL B CA 1
ATOM 3990 C C . VAL B 1 102 ? -16.453 8.648 1.249 1 93.81 102 VAL B C 1
ATOM 3992 O O . VAL B 1 102 ? -16.672 7.777 0.405 1 93.81 102 VAL B O 1
ATOM 3995 N N . HIS B 1 103 ? -16.172 9.883 0.956 1 94.12 103 HIS B N 1
ATOM 3996 C CA . HIS B 1 103 ? -15.914 10.328 -0.409 1 94.12 103 HIS B CA 1
ATOM 3997 C C . HIS B 1 103 ? -14.484 10.836 -0.56 1 94.12 103 HIS B C 1
ATOM 3999 O O . HIS B 1 103 ? -14.086 11.773 0.133 1 94.12 103 HIS B O 1
ATOM 4005 N N . ILE B 1 104 ? -13.766 10.211 -1.438 1 94.25 104 ILE B N 1
ATOM 4006 C CA . ILE B 1 104 ? -12.398 10.648 -1.671 1 94.25 104 ILE B CA 1
ATOM 4007 C C . ILE B 1 104 ? -12.289 11.305 -3.049 1 94.25 104 ILE B C 1
ATOM 4009 O O . ILE B 1 104 ? -12.672 10.703 -4.055 1 94.25 104 ILE B O 1
ATOM 4013 N N . VAL B 1 105 ? -11.859 12.523 -3.016 1 93.06 105 VAL B N 1
ATOM 4014 C CA . VAL B 1 105 ? -11.648 13.266 -4.254 1 93.06 105 VAL B CA 1
ATOM 4015 C C . VAL B 1 105 ? -10.156 13.281 -4.594 1 93.06 105 VAL B C 1
ATOM 4017 O O . VAL B 1 105 ? -9.383 14.039 -3.998 1 93.06 105 VAL B O 1
ATOM 4020 N N . ALA B 1 106 ? -9.836 12.328 -5.461 1 88.12 106 ALA B N 1
ATOM 4021 C CA . ALA B 1 106 ? -8.461 12.18 -5.918 1 88.12 106 ALA B CA 1
ATOM 4022 C C . ALA B 1 106 ? -8.398 11.984 -7.43 1 88.12 106 ALA B C 1
ATOM 4024 O O . ALA B 1 106 ? -9.188 11.227 -7.996 1 88.12 106 ALA B O 1
ATOM 4025 N N . ASP B 1 107 ? -8.164 12.906 -8.242 1 73.44 107 ASP B N 1
ATOM 4026 C CA . ASP B 1 107 ? -8.219 12.766 -9.695 1 73.44 107 ASP B CA 1
ATOM 4027 C C . ASP B 1 107 ? -6.898 12.234 -10.25 1 73.44 107 ASP B C 1
ATOM 4029 O O . ASP B 1 107 ? -5.926 12.977 -10.359 1 73.44 107 ASP B O 1
ATOM 4033 N N . PRO B 1 108 ? -6.953 10.883 -10.5 1 58.84 108 PRO B N 1
ATOM 4034 C CA . PRO B 1 108 ? -5.719 10.406 -11.125 1 58.84 108 PRO B CA 1
ATOM 4035 C C . PRO B 1 108 ? -5.555 10.898 -12.562 1 58.84 108 PRO B C 1
ATOM 4037 O O . PRO B 1 108 ? -4.43 10.992 -13.062 1 58.84 108 PRO B O 1
ATOM 4040 N N . ASP B 1 109 ? -6.824 11.172 -13.195 1 59.94 109 ASP B N 1
ATOM 4041 C CA . ASP B 1 109 ? -6.781 11.586 -14.594 1 59.94 109 ASP B CA 1
ATOM 4042 C C . ASP B 1 109 ? -6.898 13.102 -14.727 1 59.94 109 ASP B C 1
ATOM 4044 O O . ASP B 1 109 ? -7.551 13.75 -13.906 1 59.94 109 ASP B O 1
ATOM 4048 N N . ALA B 1 110 ? -6.02 13.727 -15.445 1 54.88 110 ALA B N 1
ATOM 4049 C CA . ALA B 1 110 ? -5.766 15.156 -15.648 1 54.88 110 ALA B CA 1
ATOM 4050 C C . ALA B 1 110 ? -6.988 15.852 -16.25 1 54.88 110 ALA B C 1
ATOM 4052 O O . ALA B 1 110 ? -7.059 17.078 -16.266 1 54.88 110 ALA B O 1
ATOM 4053 N N . VAL B 1 111 ? -8.055 15.25 -16.719 1 53.34 111 VAL B N 1
ATOM 4054 C CA . VAL B 1 111 ? -9 15.969 -17.578 1 53.34 111 VAL B CA 1
ATOM 4055 C C . VAL B 1 111 ? -9.977 16.75 -16.703 1 53.34 111 VAL B C 1
ATOM 4057 O O . VAL B 1 111 ? -10.242 17.938 -16.969 1 53.34 111 VAL B O 1
ATOM 4060 N N . SER B 1 112 ? -10.562 16.156 -15.727 1 63.81 112 SER B N 1
ATOM 4061 C CA . SER B 1 112 ? -11.484 16.875 -14.859 1 63.81 112 SER B CA 1
ATOM 4062 C C . SER B 1 112 ? -11.047 16.812 -13.406 1 63.81 112 SER B C 1
ATOM 4064 O O . SER B 1 112 ? -11.156 15.758 -12.766 1 63.81 112 SER B O 1
ATOM 4066 N N . VAL B 1 113 ? -10.422 17.969 -13.086 1 77.19 113 VAL B N 1
ATOM 4067 C CA . VAL B 1 113 ? -9.891 17.969 -11.727 1 77.19 113 VAL B CA 1
ATOM 4068 C C . VAL B 1 113 ? -10.898 18.609 -10.773 1 77.19 113 VAL B C 1
ATOM 4070 O O . VAL B 1 113 ? -11.516 19.625 -11.102 1 77.19 113 VAL B O 1
ATOM 4073 N N . GLY B 1 114 ? -11.195 17.953 -9.758 1 88.62 114 GLY B N 1
ATOM 4074 C CA . GLY B 1 114 ? -12.086 18.438 -8.711 1 88.62 114 GLY B CA 1
ATOM 4075 C C . GLY B 1 114 ? -13.492 17.906 -8.828 1 88.62 114 GLY B C 1
ATOM 4076 O O . GLY B 1 114 ? -13.852 17.297 -9.844 1 88.62 114 GLY B O 1
ATOM 4077 N N . SER B 1 115 ? -14.273 18.031 -7.785 1 91.88 115 SER B N 1
ATOM 4078 C CA . SER B 1 115 ? -15.641 17.531 -7.73 1 91.88 115 SER B CA 1
ATOM 4079 C C . SER B 1 115 ? -16.531 18.453 -6.902 1 91.88 115 SER B C 1
ATOM 4081 O O . SER B 1 115 ? -16.047 19.188 -6.039 1 91.88 115 SER B O 1
ATOM 4083 N N . VAL B 1 116 ? -17.812 18.484 -7.312 1 94.88 116 VAL B N 1
ATOM 4084 C CA . VAL B 1 116 ? -18.828 19.156 -6.504 1 94.88 116 VAL B CA 1
ATOM 4085 C C . VAL B 1 116 ? -19.766 18.125 -5.887 1 94.88 116 VAL B C 1
ATOM 4087 O O . VAL B 1 116 ? -20.297 17.266 -6.586 1 94.88 116 VAL B O 1
ATOM 4090 N N . LEU B 1 117 ? -19.844 18.172 -4.602 1 95.5 117 LEU B N 1
ATOM 4091 C CA . LEU B 1 117 ? -20.703 17.266 -3.852 1 95.5 117 LEU B CA 1
ATOM 4092 C C . LEU B 1 117 ? -21.812 18.047 -3.133 1 95.5 117 LEU B C 1
ATOM 4094 O O . LEU B 1 117 ? -21.609 19.203 -2.768 1 95.5 117 LEU B O 1
ATOM 4098 N N . ARG B 1 118 ? -22.969 17.406 -2.98 1 96.25 118 ARG B N 1
ATOM 4099 C CA . ARG B 1 118 ? -24.094 18.016 -2.283 1 96.25 118 ARG B CA 1
ATOM 4100 C C . ARG B 1 118 ? -24.625 17.094 -1.186 1 96.25 118 ARG B C 1
ATOM 4102 O O . ARG B 1 118 ? -24.859 15.906 -1.422 1 96.25 118 ARG B O 1
ATOM 4109 N N . PHE B 1 119 ? -24.672 17.672 0 1 96 119 PHE B N 1
ATOM 4110 C CA . PHE B 1 119 ? -25.125 16.922 1.155 1 96 119 PHE B CA 1
ATOM 4111 C C . PHE B 1 119 ? -26.391 17.531 1.738 1 96 119 PHE B C 1
ATOM 4113 O O . PHE B 1 119 ? -26.438 18.734 1.999 1 96 119 PHE B O 1
ATOM 4120 N N . PRO B 1 120 ? -27.438 16.688 1.931 1 94.75 120 PRO B N 1
ATOM 4121 C CA . PRO B 1 120 ? -28.625 17.219 2.602 1 94.75 120 PRO B CA 1
ATOM 4122 C C . PRO B 1 120 ? -28.375 17.531 4.074 1 94.75 120 PRO B C 1
ATOM 4124 O O . PRO B 1 120 ? -27.766 16.734 4.785 1 94.75 120 PRO B O 1
ATOM 4127 N N . VAL B 1 121 ? -28.766 18.734 4.543 1 93.31 121 VAL B N 1
ATOM 4128 C CA . VAL B 1 121 ? -28.672 19.156 5.938 1 93.31 121 VAL B CA 1
ATOM 4129 C C . VAL B 1 121 ? -29.922 19.922 6.336 1 93.31 121 VAL B C 1
ATOM 4131 O O . VAL B 1 121 ? -30.156 21.047 5.871 1 93.31 121 VAL B O 1
ATOM 4134 N N . GLY B 1 122 ? -30.719 19.312 7.234 1 88.06 122 GLY B N 1
ATOM 4135 C CA . GLY B 1 122 ? -31.984 19.922 7.559 1 88.06 122 GLY B CA 1
ATOM 4136 C C . GLY B 1 122 ? -32.875 20.172 6.344 1 88.06 122 GLY B C 1
ATOM 4137 O O . GLY B 1 122 ? -33.125 19.25 5.559 1 88.06 122 GLY B O 1
ATOM 4138 N N . ASP B 1 123 ? -33.188 21.469 6.242 1 86.69 123 ASP B N 1
ATOM 4139 C CA . ASP B 1 123 ? -34.125 21.812 5.156 1 86.69 123 ASP B CA 1
ATOM 4140 C C . ASP B 1 123 ? -33.344 22.281 3.924 1 86.69 123 ASP B C 1
ATOM 4142 O O . ASP B 1 123 ? -33.938 22.672 2.922 1 86.69 123 ASP B O 1
ATOM 4146 N N . GLY B 1 124 ? -32.031 22.266 4.027 1 91.88 124 GLY B N 1
ATOM 4147 C CA . GLY B 1 124 ? -31.203 22.719 2.916 1 91.88 124 GLY B CA 1
ATOM 4148 C C . GLY B 1 124 ? -30.094 21.734 2.574 1 91.88 124 GLY B C 1
ATOM 4149 O O . GLY B 1 124 ? -30.219 20.547 2.838 1 91.88 124 GLY B O 1
ATOM 4150 N N . ARG B 1 125 ? -29.156 22.359 1.738 1 95.44 125 ARG B N 1
ATOM 4151 C CA . ARG B 1 125 ? -28.031 21.531 1.315 1 95.44 125 ARG B CA 1
ATOM 4152 C C . ARG B 1 125 ? -26.703 22.234 1.585 1 95.44 125 ARG B C 1
ATOM 4154 O O . ARG B 1 125 ? -26.656 23.469 1.634 1 95.44 125 ARG B O 1
ATOM 4161 N N . LEU B 1 126 ? -25.766 21.453 1.857 1 96.94 126 LEU B N 1
ATOM 4162 C CA . LEU B 1 126 ? -24.391 21.906 1.841 1 96.94 126 LEU B CA 1
ATOM 4163 C C . LEU B 1 126 ? -23.719 21.547 0.517 1 96.94 126 LEU B C 1
ATOM 4165 O O . LEU B 1 126 ? -23.656 20.375 0.144 1 96.94 126 LEU B O 1
ATOM 4169 N N . HIS B 1 127 ? -23.328 22.609 -0.237 1 97.31 127 HIS B N 1
ATOM 4170 C CA . HIS B 1 127 ? -22.594 22.438 -1.485 1 97.31 127 HIS B CA 1
ATOM 4171 C C . HIS B 1 127 ? -21.078 22.484 -1.25 1 97.31 127 HIS B C 1
ATOM 4173 O O . HIS B 1 127 ? -20.562 23.453 -0.689 1 97.31 127 HIS B O 1
ATOM 4179 N N . LEU B 1 128 ? -20.406 21.422 -1.671 1 97.62 128 LEU B N 1
ATOM 4180 C CA . LEU B 1 128 ? -18.969 21.359 -1.471 1 97.62 128 LEU B CA 1
ATOM 4181 C C . LEU B 1 128 ? -18.234 21.25 -2.805 1 97.62 128 LEU B C 1
ATOM 4183 O O . LEU B 1 128 ? -18.484 20.328 -3.586 1 97.62 128 LEU B O 1
ATOM 4187 N N . ALA B 1 129 ? -17.438 22.25 -3.094 1 96.75 129 ALA B N 1
ATOM 4188 C CA . ALA B 1 129 ? -16.453 22.109 -4.16 1 96.75 129 ALA B CA 1
ATOM 4189 C C . ALA B 1 129 ? -15.109 21.641 -3.604 1 96.75 129 ALA B C 1
ATOM 4191 O O . ALA B 1 129 ? -14.578 22.25 -2.67 1 96.75 129 ALA B O 1
ATOM 4192 N N . ALA B 1 130 ? -14.586 20.578 -4.113 1 96.31 130 ALA B N 1
ATOM 4193 C CA . ALA B 1 130 ? -13.344 19.984 -3.637 1 96.31 130 ALA B CA 1
ATOM 4194 C C . ALA B 1 130 ? -12.266 20.016 -4.723 1 96.31 130 ALA B C 1
ATOM 4196 O O . ALA B 1 130 ? -12.477 19.484 -5.824 1 96.31 130 ALA B O 1
ATOM 4197 N N . LEU B 1 131 ? -11.133 20.625 -4.395 1 93.81 131 LEU B N 1
ATOM 4198 C CA . LEU B 1 131 ? -10.031 20.75 -5.344 1 93.81 131 LEU B CA 1
ATOM 4199 C C . LEU B 1 131 ? -8.766 20.109 -4.801 1 93.81 131 LEU B C 1
ATOM 4201 O O . LEU B 1 131 ? -8.094 20.688 -3.938 1 93.81 131 LEU B O 1
ATOM 4205 N N . PRO B 1 132 ? -8.398 18.922 -5.324 1 93.81 132 PRO B N 1
ATOM 4206 C CA . PRO B 1 132 ? -7.133 18.297 -4.926 1 93.81 132 PRO B CA 1
ATOM 4207 C C . PRO B 1 132 ? -5.914 19.094 -5.375 1 93.81 132 PRO B C 1
ATOM 4209 O O . PRO B 1 132 ? -6.039 20.016 -6.199 1 93.81 132 PRO B O 1
ATOM 4212 N N . PHE B 1 133 ? -4.793 18.703 -4.828 1 91.38 133 PHE B N 1
ATOM 4213 C CA . PHE B 1 133 ? -3.551 19.312 -5.285 1 91.38 133 PHE B CA 1
ATOM 4214 C C . PHE B 1 133 ? -3.277 18.969 -6.742 1 91.38 133 PHE B C 1
ATOM 4216 O O . PHE B 1 133 ? -3.402 17.812 -7.141 1 91.38 133 PHE B O 1
ATOM 4223 N N . ILE B 1 134 ? -3.01 19.984 -7.449 1 84.56 134 ILE B N 1
ATOM 4224 C CA . ILE B 1 134 ? -2.666 19.781 -8.852 1 84.56 134 ILE B CA 1
ATOM 4225 C C . ILE B 1 134 ? -1.174 20.031 -9.055 1 84.56 134 ILE B C 1
ATOM 4227 O O . ILE B 1 134 ? -0.683 21.141 -8.82 1 84.56 134 ILE B O 1
ATOM 4231 N N . THR B 1 135 ? -0.543 18.984 -9.5 1 78.38 135 THR B N 1
ATOM 4232 C CA . THR B 1 135 ? 0.888 19.125 -9.742 1 78.38 135 THR B CA 1
ATOM 4233 C C . THR B 1 135 ? 1.147 19.859 -11.047 1 78.38 135 THR B C 1
ATOM 4235 O O . THR B 1 135 ? 0.333 19.812 -11.969 1 78.38 135 THR B O 1
ATOM 4238 N N . ALA B 1 136 ? 2.33 20.531 -11.133 1 72.19 136 ALA B N 1
ATOM 4239 C CA . ALA B 1 136 ? 2.693 21.312 -12.312 1 72.19 136 ALA B CA 1
ATOM 4240 C C . ALA B 1 136 ? 2.926 20.406 -13.523 1 72.19 136 ALA B C 1
ATOM 4242 O O . ALA B 1 136 ? 2.648 20.797 -14.656 1 72.19 136 ALA B O 1
ATOM 4243 N N . ASN B 1 137 ? 3.502 19.281 -13.289 1 64.69 137 ASN B N 1
ATOM 4244 C CA . ASN B 1 137 ? 3.809 18.375 -14.391 1 64.69 137 ASN B CA 1
ATOM 4245 C C . ASN B 1 137 ? 2.549 17.953 -15.141 1 64.69 137 ASN B C 1
ATOM 4247 O O . ASN B 1 137 ? 2.604 17.656 -16.328 1 64.69 137 ASN B O 1
ATOM 4251 N N . ARG B 1 138 ? 1.555 18 -14.5 1 58.31 138 ARG B N 1
ATOM 4252 C CA . ARG B 1 138 ? 0.287 17.641 -15.117 1 58.31 138 ARG B CA 1
ATOM 4253 C C . ARG B 1 138 ? -0.211 18.734 -16.047 1 58.31 138 ARG B C 1
ATOM 4255 O O . ARG B 1 138 ? -1.06 18.5 -16.906 1 58.31 138 ARG B O 1
ATOM 4262 N N . VAL B 1 139 ? 0.32 19.859 -15.82 1 55.78 139 VAL B N 1
ATOM 4263 C CA . VAL B 1 139 ? -0.255 21.016 -16.5 1 55.78 139 VAL B CA 1
ATOM 4264 C C . VAL B 1 139 ? 0.704 21.516 -17.578 1 55.78 139 VAL B C 1
ATOM 4266 O O . VAL B 1 139 ? 0.278 21.875 -18.672 1 55.78 139 VAL B O 1
ATOM 4269 N N . VAL B 1 140 ? 2.152 21.5 -17.203 1 56.53 140 VAL B N 1
ATOM 4270 C CA . VAL B 1 140 ? 3.051 22.312 -18.016 1 56.53 140 VAL B CA 1
ATOM 4271 C C . VAL B 1 140 ? 4.059 21.406 -18.734 1 56.53 140 VAL B C 1
ATOM 4273 O O . VAL B 1 140 ? 5.059 21 -18.141 1 56.53 140 VAL B O 1
ATOM 4276 N N . ALA B 1 141 ? 3.617 20.391 -19.531 1 51.5 141 ALA B N 1
ATOM 4277 C CA . ALA B 1 141 ? 4.594 19.516 -20.172 1 51.5 141 ALA B CA 1
ATOM 4278 C C . ALA B 1 141 ? 5.617 20.328 -20.953 1 51.5 141 ALA B C 1
ATOM 4280 O O . ALA B 1 141 ? 6.781 19.922 -21.062 1 51.5 141 ALA B O 1
ATOM 4281 N N . VAL B 1 142 ? 5.18 21.297 -21.703 1 48.09 142 VAL B N 1
ATOM 4282 C CA . VAL B 1 142 ? 5.941 21.594 -22.906 1 48.09 142 VAL B CA 1
ATOM 4283 C C . VAL B 1 142 ? 6.59 22.969 -22.781 1 48.09 142 VAL B C 1
ATOM 4285 O O . VAL B 1 142 ? 7.133 23.5 -23.75 1 48.09 142 VAL B O 1
ATOM 4288 N N . LEU B 1 143 ? 6.527 23.547 -21.672 1 51.72 143 LEU B N 1
ATOM 4289 C CA . LEU B 1 143 ? 7.016 24.922 -21.797 1 51.72 143 LEU B CA 1
ATOM 4290 C C . LEU B 1 143 ? 8.398 25.062 -21.188 1 51.72 143 LEU B C 1
ATOM 4292 O O . LEU B 1 143 ? 8.641 24.578 -20.062 1 51.72 143 LEU B O 1
ATOM 4296 N N . ASP B 1 144 ? 9.352 25.484 -21.875 1 55.16 144 ASP B N 1
ATOM 4297 C CA . ASP B 1 144 ? 10.742 25.641 -21.484 1 55.16 144 ASP B CA 1
ATOM 4298 C C . ASP B 1 144 ? 10.914 26.828 -20.531 1 55.16 144 ASP B C 1
ATOM 4300 O O . ASP B 1 144 ? 11.781 26.812 -19.656 1 55.16 144 ASP B O 1
ATOM 4304 N N . ASP B 1 145 ? 10.195 27.875 -20.641 1 61.97 145 ASP B N 1
ATOM 4305 C CA . ASP B 1 145 ? 10.336 29.078 -19.828 1 61.97 145 ASP B CA 1
ATOM 4306 C C . ASP B 1 145 ? 9.617 28.938 -18.484 1 61.97 145 ASP B C 1
ATOM 4308 O O . ASP B 1 145 ? 8.398 28.766 -18.453 1 61.97 145 ASP B O 1
ATOM 4312 N N . PRO B 1 146 ? 10.383 29.016 -17.391 1 68 146 PRO B N 1
ATOM 4313 C CA . PRO B 1 146 ? 9.789 28.859 -16.047 1 68 146 PRO B CA 1
ATOM 4314 C C . PRO B 1 146 ? 8.656 29.844 -15.781 1 68 146 PRO B C 1
ATOM 4316 O O . PRO B 1 146 ? 7.648 29.469 -15.172 1 68 146 PRO B O 1
ATOM 4319 N N . SER B 1 147 ? 8.898 31.047 -16.188 1 72.94 147 SER B N 1
ATOM 4320 C CA . SER B 1 147 ? 7.863 32.062 -15.984 1 72.94 147 SER B CA 1
ATOM 4321 C C . SER B 1 147 ? 6.598 31.703 -16.75 1 72.94 147 SER B C 1
ATOM 4323 O O . SER B 1 147 ? 5.484 31.891 -16.25 1 72.94 147 SER B O 1
ATOM 4325 N N . ALA B 1 148 ? 6.793 31.234 -17.859 1 74.94 148 ALA B N 1
ATOM 4326 C CA . ALA B 1 148 ? 5.66 30.812 -18.688 1 74.94 148 ALA B CA 1
ATOM 4327 C C . ALA B 1 148 ? 4.973 29.594 -18.078 1 74.94 148 ALA B C 1
ATOM 4329 O O . ALA B 1 148 ? 3.742 29.5 -18.109 1 74.94 148 ALA B O 1
ATOM 4330 N N . ARG B 1 149 ? 5.746 28.828 -17.469 1 77.38 149 ARG B N 1
ATOM 4331 C CA . ARG B 1 149 ? 5.195 27.641 -16.828 1 77.38 149 ARG B CA 1
ATOM 4332 C C . ARG B 1 149 ? 4.352 28.016 -15.609 1 77.38 149 ARG B C 1
ATOM 4334 O O . ARG B 1 149 ? 3.268 27.469 -15.406 1 77.38 149 ARG B O 1
ATOM 4341 N N . ARG B 1 150 ? 4.902 28.953 -14.906 1 79 150 ARG B N 1
ATOM 4342 C CA . ARG B 1 150 ? 4.176 29.406 -13.727 1 79 150 ARG B CA 1
ATOM 4343 C C . ARG B 1 150 ? 2.846 30.047 -14.117 1 79 150 ARG B C 1
ATOM 4345 O O . ARG B 1 150 ? 1.82 29.797 -13.484 1 79 150 ARG B O 1
ATOM 4352 N N . LYS B 1 151 ? 2.951 30.875 -15.078 1 79.56 151 LYS B N 1
ATOM 4353 C CA . LYS B 1 151 ? 1.741 31.547 -15.539 1 79.56 151 LYS B CA 1
ATOM 4354 C C . LYS B 1 151 ? 0.716 30.547 -16.062 1 79.56 151 LYS B C 1
ATOM 4356 O O . LYS B 1 151 ? -0.477 30.656 -15.766 1 79.56 151 LYS B O 1
ATOM 4361 N N . ALA B 1 152 ? 1.18 29.609 -16.781 1 80.56 152 ALA B N 1
ATOM 4362 C CA . ALA B 1 152 ? 0.297 28.578 -17.312 1 80.56 152 ALA B CA 1
ATOM 4363 C C . ALA B 1 152 ? -0.341 27.766 -16.188 1 80.56 152 ALA B C 1
ATOM 4365 O O . ALA B 1 152 ? -1.529 27.438 -16.25 1 80.56 152 ALA B O 1
ATOM 4366 N N . TYR B 1 153 ? 0.409 27.531 -15.219 1 82.56 153 TYR B N 1
ATOM 4367 C CA . TYR B 1 153 ? -0.093 26.812 -14.062 1 82.56 153 TYR B CA 1
ATOM 4368 C C . TYR B 1 153 ? -1.167 27.609 -13.328 1 82.56 153 TYR B C 1
ATOM 4370 O O . TYR B 1 153 ? -2.25 27.094 -13.047 1 82.56 153 TYR B O 1
ATOM 4378 N N . ALA B 1 154 ? -0.833 28.812 -13.094 1 81.44 154 ALA B N 1
ATOM 4379 C CA . ALA B 1 154 ? -1.765 29.688 -12.375 1 81.44 154 ALA B CA 1
ATOM 4380 C C . ALA B 1 154 ? -3.076 29.828 -13.148 1 81.44 154 ALA B C 1
ATOM 4382 O O . ALA B 1 154 ? -4.156 29.828 -12.547 1 81.44 154 ALA B O 1
ATOM 4383 N N . GLU B 1 155 ? -2.928 29.938 -14.406 1 82.44 155 GLU B N 1
ATOM 4384 C CA . GLU B 1 155 ? -4.109 30.078 -15.258 1 82.44 155 GLU B CA 1
ATOM 4385 C C . GLU B 1 155 ? -4.945 28.797 -15.242 1 82.44 155 GLU B C 1
ATOM 4387 O O . GLU B 1 155 ? -6.176 28.859 -15.234 1 82.44 155 GLU B O 1
ATOM 4392 N N . HIS B 1 156 ? -4.277 27.75 -15.227 1 83.5 156 HIS B N 1
ATOM 4393 C CA . HIS B 1 156 ? -4.988 26.469 -15.18 1 83.5 156 HIS B CA 1
ATOM 4394 C C . HIS B 1 156 ? -5.766 26.328 -13.875 1 83.5 156 HIS B C 1
ATOM 4396 O O . HIS B 1 156 ? -6.941 25.953 -13.883 1 83.5 156 HIS B O 1
ATOM 4402 N N . ILE B 1 157 ? -5.125 26.625 -12.828 1 84.69 157 ILE B N 1
ATOM 4403 C CA . ILE B 1 157 ? -5.762 26.531 -11.523 1 84.69 157 ILE B CA 1
ATOM 4404 C C . ILE B 1 157 ? -6.973 27.453 -11.469 1 84.69 157 ILE B C 1
ATOM 4406 O O . ILE B 1 157 ? -8.047 27.062 -10.992 1 84.69 157 ILE B O 1
ATOM 4410 N N . ALA B 1 158 ? -6.797 28.625 -11.992 1 83.94 158 ALA B N 1
ATOM 4411 C CA . ALA B 1 158 ? -7.883 29.594 -12.008 1 83.94 158 ALA B CA 1
ATOM 4412 C C . ALA B 1 158 ? -9.078 29.078 -12.805 1 83.94 158 ALA B C 1
ATOM 4414 O O . ALA B 1 158 ? -10.227 29.234 -12.383 1 83.94 158 ALA B O 1
ATOM 4415 N N . THR B 1 159 ? -8.766 28.469 -13.914 1 85.5 159 THR B N 1
ATOM 4416 C CA . THR B 1 159 ? -9.812 27.938 -14.781 1 85.5 159 THR B CA 1
ATOM 4417 C C . THR B 1 159 ? -10.586 26.828 -14.07 1 85.5 159 THR B C 1
ATOM 4419 O O . THR B 1 159 ? -11.812 26.797 -14.102 1 85.5 159 THR B O 1
ATOM 4422 N N . VAL B 1 160 ? -9.859 25.984 -13.438 1 87.06 160 VAL B N 1
ATOM 4423 C CA . VAL B 1 160 ? -10.477 24.875 -12.734 1 87.06 160 VAL B CA 1
ATOM 4424 C C . VAL B 1 160 ? -11.344 25.391 -11.586 1 87.06 160 VAL B C 1
ATOM 4426 O O . VAL B 1 160 ? -12.469 24.922 -11.391 1 87.06 160 VAL B O 1
ATOM 4429 N N . GLN B 1 161 ? -10.836 26.344 -10.906 1 88.06 161 GLN B N 1
ATOM 4430 C CA . GLN B 1 161 ? -11.57 26.906 -9.781 1 88.06 161 GLN B CA 1
ATOM 4431 C C . GLN B 1 161 ? -12.859 27.578 -10.242 1 88.06 161 GLN B C 1
ATOM 4433 O O . GLN B 1 161 ? -13.906 27.438 -9.602 1 88.06 161 GLN B O 1
ATOM 4438 N N . LEU B 1 162 ? -12.812 28.266 -11.344 1 87.38 162 LEU B N 1
ATOM 4439 C CA . LEU B 1 162 ? -13.992 28.938 -11.883 1 87.38 162 LEU B CA 1
ATOM 4440 C C . LEU B 1 162 ? -15.055 27.922 -12.281 1 87.38 162 LEU B C 1
ATOM 4442 O O . LEU B 1 162 ? -16.234 28.125 -12.016 1 87.38 162 LEU B O 1
ATOM 4446 N N . GLU B 1 163 ? -14.586 26.875 -12.891 1 88.81 163 GLU B N 1
ATOM 4447 C CA . GLU B 1 163 ? -15.516 25.828 -13.289 1 88.81 163 GLU B CA 1
ATOM 4448 C C . GLU B 1 163 ? -16.172 25.188 -12.07 1 88.81 163 GLU B C 1
ATOM 4450 O O . GLU B 1 163 ? -17.375 24.938 -12.07 1 88.81 163 GLU B O 1
ATOM 4455 N N . LEU B 1 164 ? -15.391 24.922 -11.094 1 90.75 164 LEU B N 1
ATOM 4456 C CA . LEU B 1 164 ? -15.914 24.328 -9.867 1 90.75 164 LEU B CA 1
ATOM 4457 C C . LEU B 1 164 ? -16.938 25.266 -9.203 1 90.75 164 LEU B C 1
ATOM 4459 O O . LEU B 1 164 ? -17.969 24.797 -8.711 1 90.75 164 LEU B O 1
ATOM 4463 N N . LEU B 1 165 ? -16.672 26.516 -9.273 1 90.69 165 LEU B N 1
ATOM 4464 C CA . LEU B 1 165 ? -17.562 27.5 -8.664 1 90.69 165 LEU B CA 1
ATOM 4465 C C . LEU B 1 165 ? -18.891 27.562 -9.406 1 90.69 165 LEU B C 1
ATOM 4467 O O . LEU B 1 165 ? -19.953 27.641 -8.789 1 90.69 165 LEU B O 1
ATOM 4471 N N . ARG B 1 166 ? -18.781 27.531 -10.695 1 92.19 166 ARG B N 1
ATOM 4472 C CA . ARG B 1 166 ? -19.984 27.531 -11.5 1 92.19 166 ARG B CA 1
ATOM 4473 C C . ARG B 1 166 ? -20.875 26.328 -11.133 1 92.19 166 ARG B C 1
ATOM 4475 O O . ARG B 1 166 ? -22.078 26.5 -10.898 1 92.19 166 ARG B O 1
ATOM 4482 N N . ARG B 1 167 ? -20.25 25.25 -11 1 93.5 167 ARG B N 1
ATOM 4483 C CA . ARG B 1 167 ? -20.984 24.031 -10.672 1 93.5 167 ARG B CA 1
ATOM 4484 C C . ARG B 1 167 ? -21.516 24.078 -9.234 1 93.5 167 ARG B C 1
ATOM 4486 O O . ARG B 1 167 ? -22.609 23.594 -8.953 1 93.5 167 ARG B O 1
ATOM 4493 N N . LEU B 1 168 ? -20.719 24.641 -8.375 1 94.62 168 LEU B N 1
ATOM 4494 C CA . LEU B 1 168 ? -21.078 24.75 -6.965 1 94.62 168 LEU B CA 1
ATOM 4495 C C . LEU B 1 168 ? -22.359 25.562 -6.789 1 94.62 168 LEU B C 1
ATOM 4497 O O . LEU B 1 168 ? -23.188 25.234 -5.938 1 94.62 168 LEU B O 1
ATOM 4501 N N . HIS B 1 169 ? -22.609 26.516 -7.625 1 92.81 169 HIS B N 1
ATOM 4502 C CA . HIS B 1 169 ? -23.703 27.453 -7.445 1 92.81 169 HIS B CA 1
ATOM 4503 C C . HIS B 1 169 ? -24.891 27.078 -8.328 1 92.81 169 HIS B C 1
ATOM 4505 O O . HIS B 1 169 ? -25.906 27.781 -8.328 1 92.81 169 HIS B O 1
ATOM 4511 N N . GLU B 1 170 ? -24.672 26 -9.039 1 92.38 170 GLU B N 1
ATOM 4512 C CA . GLU B 1 170 ? -25.828 25.5 -9.781 1 92.38 170 GLU B CA 1
ATOM 4513 C C . GLU B 1 170 ? -26.969 25.109 -8.844 1 92.38 170 GLU B C 1
ATOM 4515 O O . GLU B 1 170 ? -26.766 24.344 -7.895 1 92.38 170 GLU B O 1
ATOM 4520 N N . ASP B 1 171 ? -28.172 25.719 -9.008 1 91.56 171 ASP B N 1
ATOM 4521 C CA . ASP B 1 171 ? -29.375 25.453 -8.227 1 91.56 171 ASP B CA 1
ATOM 4522 C C . ASP B 1 171 ? -29.172 25.766 -6.75 1 91.56 171 ASP B C 1
ATOM 4524 O O . ASP B 1 171 ? -29.688 25.062 -5.879 1 91.56 171 ASP B O 1
ATOM 4528 N N . PHE B 1 172 ? -28.312 26.719 -6.508 1 94 172 PHE B N 1
ATOM 4529 C CA . PHE B 1 172 ? -27.984 27.125 -5.145 1 94 172 PHE B CA 1
ATOM 4530 C C . PHE B 1 172 ? -29 28.141 -4.617 1 94 172 PHE B C 1
ATOM 4532 O O . PHE B 1 172 ? -29.25 29.156 -5.262 1 94 172 PHE B O 1
ATOM 4539 N N . ASP B 1 173 ? -29.578 27.859 -3.49 1 93.31 173 ASP B N 1
ATOM 4540 C CA . ASP B 1 173 ? -30.484 28.766 -2.809 1 93.31 173 ASP B CA 1
ATOM 4541 C C . ASP B 1 173 ? -29.812 29.422 -1.6 1 93.31 173 ASP B C 1
ATOM 4543 O O . ASP B 1 173 ? -29.703 28.797 -0.538 1 93.31 173 ASP B O 1
ATOM 4547 N N . ALA B 1 174 ? -29.5 30.656 -1.673 1 90.88 174 ALA B N 1
ATOM 4548 C CA . ALA B 1 174 ? -28.719 31.359 -0.66 1 90.88 174 ALA B CA 1
ATOM 4549 C C . ALA B 1 174 ? -29.516 31.531 0.629 1 90.88 174 ALA B C 1
ATOM 4551 O O . ALA B 1 174 ? -28.953 31.844 1.68 1 90.88 174 ALA B O 1
ATOM 4552 N N . ALA B 1 175 ? -30.797 31.297 0.54 1 91.62 175 ALA B N 1
ATOM 4553 C CA . ALA B 1 175 ? -31.656 31.5 1.706 1 91.62 175 ALA B CA 1
ATOM 4554 C C . ALA B 1 175 ? -31.641 30.266 2.609 1 91.62 175 ALA B C 1
ATOM 4556 O O . ALA B 1 175 ? -31.875 30.359 3.814 1 91.62 175 ALA B O 1
ATOM 4557 N N . THR B 1 176 ? -31.281 29.141 2.031 1 93.69 176 THR B N 1
ATOM 4558 C CA . THR B 1 176 ? -31.438 27.922 2.824 1 93.69 176 THR B CA 1
ATOM 4559 C C . THR B 1 176 ? -30.172 27.062 2.76 1 93.69 176 THR B C 1
ATOM 4561 O O . THR B 1 176 ? -30.016 26.141 3.547 1 93.69 176 THR B O 1
ATOM 4564 N N . GLU B 1 177 ? -29.25 27.438 1.879 1 95.75 177 GLU B N 1
ATOM 4565 C CA . GLU B 1 177 ? -28.125 26.547 1.619 1 95.75 177 GLU B CA 1
ATOM 4566 C C . GLU B 1 177 ? -26.797 27.25 1.881 1 95.75 177 GLU B C 1
ATOM 4568 O O . GLU B 1 177 ? -26.75 28.469 2.043 1 95.75 177 GLU B O 1
ATOM 4573 N N . VAL B 1 178 ? -25.781 26.438 2.088 1 96.44 178 VAL B N 1
ATOM 4574 C CA . VAL B 1 178 ? -24.453 26.969 2.344 1 96.44 178 VAL B CA 1
ATOM 4575 C C . VAL B 1 178 ? -23.469 26.406 1.336 1 96.44 178 VAL B C 1
ATOM 4577 O O . VAL B 1 178 ? -23.672 25.312 0.798 1 96.44 178 VAL B O 1
ATOM 4580 N N . SER B 1 179 ? -22.359 27.172 1.052 1 96.25 179 SER B N 1
ATOM 4581 C CA . SER B 1 179 ? -21.328 26.781 0.107 1 96.25 179 SER B CA 1
ATOM 4582 C C . SER B 1 179 ? -19.969 26.672 0.792 1 96.25 179 SER B C 1
ATOM 4584 O O . SER B 1 179 ? -19.594 27.531 1.593 1 96.25 179 SER B O 1
ATOM 4586 N N . VAL B 1 180 ? -19.297 25.578 0.488 1 97.19 180 VAL B N 1
ATOM 4587 C CA . VAL B 1 180 ? -17.953 25.312 1.031 1 97.19 180 VAL B CA 1
ATOM 4588 C C . VAL B 1 180 ? -16.984 25 -0.105 1 97.19 180 VAL B C 1
ATOM 4590 O O . VAL B 1 180 ? -17.328 24.281 -1.044 1 97.19 180 VAL B O 1
ATOM 4593 N N . PHE B 1 181 ? -15.82 25.609 -0.044 1 96.62 181 PHE B N 1
ATOM 4594 C CA . PHE B 1 181 ? -14.727 25.297 -0.958 1 96.62 181 PHE B CA 1
ATOM 4595 C C . PHE B 1 181 ? -13.555 24.688 -0.208 1 96.62 181 PHE B C 1
ATOM 4597 O O . PHE B 1 181 ? -12.977 25.312 0.688 1 96.62 181 PHE B O 1
ATOM 4604 N N . ALA B 1 182 ? -13.234 23.438 -0.532 1 97.94 182 ALA B N 1
ATOM 4605 C CA . ALA B 1 182 ? -12.109 22.734 0.078 1 97.94 182 ALA B CA 1
ATOM 4606 C C . ALA B 1 182 ? -10.984 22.516 -0.928 1 97.94 182 ALA B C 1
ATOM 4608 O O . ALA B 1 182 ? -11.219 22.062 -2.049 1 97.94 182 ALA B O 1
ATOM 4609 N N . ALA B 1 183 ? -9.773 22.859 -0.497 1 96.06 183 ALA B N 1
ATOM 4610 C CA . ALA B 1 183 ? -8.656 22.734 -1.426 1 96.06 183 ALA B CA 1
ATOM 4611 C C . ALA B 1 183 ? -7.355 22.422 -0.68 1 96.06 183 ALA B C 1
ATOM 4613 O O . ALA B 1 183 ? -7.234 22.719 0.511 1 96.06 183 ALA B O 1
ATOM 4614 N N . HIS B 1 184 ? -6.465 21.797 -1.335 1 96.25 184 HIS B N 1
ATOM 4615 C CA . HIS B 1 184 ? -5.086 21.641 -0.884 1 96.25 184 HIS B CA 1
ATOM 4616 C C . HIS B 1 184 ? -4.137 22.5 -1.71 1 96.25 184 HIS B C 1
ATOM 4618 O O . HIS B 1 184 ? -3.73 22.109 -2.807 1 96.25 184 HIS B O 1
ATOM 4624 N N . GLN B 1 185 ? -3.832 23.656 -1.193 1 92.75 185 GLN B N 1
ATOM 4625 C CA . GLN B 1 185 ? -3.109 24.656 -1.971 1 92.75 185 GLN B CA 1
ATOM 4626 C C . GLN B 1 185 ? -2.338 25.609 -1.061 1 92.75 185 GLN B C 1
ATOM 4628 O O . GLN B 1 185 ? -2.723 25.828 0.09 1 92.75 185 GLN B O 1
ATOM 4633 N N . TYR B 1 186 ? -1.319 26.156 -1.671 1 91.38 186 TYR B N 1
ATOM 4634 C CA . TYR B 1 186 ? -0.536 27.203 -1.014 1 91.38 186 TYR B CA 1
ATOM 4635 C C . TYR B 1 186 ? -1.048 28.578 -1.385 1 91.38 186 TYR B C 1
ATOM 4637 O O . TYR B 1 186 ? -1.067 28.953 -2.562 1 91.38 186 TYR B O 1
ATOM 4645 N N . LEU B 1 187 ? -1.408 29.344 -0.408 1 91.81 187 LEU B N 1
ATOM 4646 C CA . LEU B 1 187 ? -1.843 30.719 -0.629 1 91.81 187 LEU B CA 1
ATOM 4647 C C . LEU B 1 187 ? -0.75 31.703 -0.232 1 91.81 187 LEU B C 1
ATOM 4649 O O . LEU B 1 187 ? -0.137 31.562 0.829 1 91.81 187 LEU B O 1
ATOM 4653 N N . THR B 1 188 ? -0.619 32.656 -1.121 1 89.44 188 THR B N 1
ATOM 4654 C CA . THR B 1 188 ? 0.302 33.719 -0.779 1 89.44 188 THR B CA 1
ATOM 4655 C C . THR B 1 188 ? -0.13 34.406 0.51 1 89.44 188 THR B C 1
ATOM 4657 O O . THR B 1 188 ? -1.317 34.688 0.712 1 89.44 188 THR B O 1
ATOM 4660 N N . GLY B 1 189 ? 0.866 34.656 1.378 1 89.06 189 GLY B N 1
ATOM 4661 C CA . GLY B 1 189 ? 0.567 35.344 2.615 1 89.06 189 GLY B CA 1
ATOM 4662 C C . GLY B 1 189 ? 0.391 34.406 3.803 1 89.06 189 GLY B C 1
ATOM 4663 O O . GLY B 1 189 ? 0.311 34.875 4.945 1 89.06 189 GLY B O 1
ATOM 4664 N N . SER B 1 190 ? 0.293 33.156 3.529 1 91 190 SER B N 1
ATOM 4665 C CA . SER B 1 190 ? 0.207 32.188 4.633 1 91 190 SER B CA 1
ATOM 4666 C C . SER B 1 190 ? 1.557 32.031 5.324 1 91 190 SER B C 1
ATOM 4668 O O . SER B 1 190 ? 2.598 32.375 4.754 1 91 190 SER B O 1
ATOM 4670 N N . VAL B 1 191 ? 1.47 31.562 6.578 1 87.62 191 VAL B N 1
ATOM 4671 C CA . VAL B 1 191 ? 2.678 31.359 7.371 1 87.62 191 VAL B CA 1
ATOM 4672 C C . VAL B 1 191 ? 2.992 29.859 7.461 1 87.62 191 VAL B C 1
ATOM 4674 O O . VAL B 1 191 ? 2.314 29.125 8.18 1 87.62 191 VAL B O 1
ATOM 4677 N N . PRO B 1 192 ? 4.047 29.469 6.797 1 87.75 192 PRO B N 1
ATOM 4678 C CA . PRO B 1 192 ? 4.402 28.047 6.852 1 87.75 192 PRO B CA 1
ATOM 4679 C C . PRO B 1 192 ? 5.062 27.656 8.172 1 87.75 192 PRO B C 1
ATOM 4681 O O . PRO B 1 192 ? 5.551 28.516 8.898 1 87.75 192 PRO B O 1
ATOM 4684 N N . SER B 1 193 ? 4.957 26.359 8.633 1 82.81 193 SER B N 1
ATOM 4685 C CA . SER B 1 193 ? 5.617 25.812 9.82 1 82.81 193 SER B CA 1
ATOM 4686 C C . SER B 1 193 ? 7.074 25.469 9.531 1 82.81 193 SER B C 1
ATOM 4688 O O . SER B 1 193 ? 7.836 25.156 10.445 1 82.81 193 SER B O 1
ATOM 4690 N N . ARG B 1 194 ? 7.602 25.516 8.352 1 76.75 194 ARG B N 1
ATOM 4691 C CA . ARG B 1 194 ? 8.953 25.203 7.906 1 76.75 194 ARG B CA 1
ATOM 4692 C C . ARG B 1 194 ? 9.125 23.719 7.637 1 76.75 194 ARG B C 1
ATOM 4694 O O . ARG B 1 194 ? 10.227 23.25 7.359 1 76.75 194 ARG B O 1
ATOM 4701 N N . THR B 1 195 ? 8.109 23 7.855 1 79.19 195 THR B N 1
ATOM 4702 C CA . THR B 1 195 ? 8.203 21.562 7.633 1 79.19 195 THR B CA 1
ATOM 4703 C C . THR B 1 195 ? 7.512 21.172 6.328 1 79.19 195 THR B C 1
ATOM 4705 O O . THR B 1 195 ? 7.617 20.031 5.887 1 79.19 195 THR B O 1
ATOM 4708 N N . GLU B 1 196 ? 6.832 22.141 5.762 1 82.38 196 GLU B N 1
ATOM 4709 C CA . GLU B 1 196 ? 6.246 21.875 4.449 1 82.38 196 GLU B CA 1
ATOM 4710 C C . GLU B 1 196 ? 7.332 21.672 3.395 1 82.38 196 GLU B C 1
ATOM 4712 O O . GLU B 1 196 ? 8.469 22.109 3.572 1 82.38 196 GLU B O 1
ATOM 4717 N N . ASN B 1 197 ? 6.938 20.922 2.379 1 75.44 197 ASN B N 1
ATOM 4718 C CA . ASN B 1 197 ? 7.828 20.812 1.227 1 75.44 197 ASN B CA 1
ATOM 4719 C C . ASN B 1 197 ? 8.086 22.172 0.596 1 75.44 197 ASN B C 1
ATOM 4721 O O . ASN B 1 197 ? 7.184 22.781 0.019 1 75.44 197 ASN B O 1
ATOM 4725 N N . PRO B 1 198 ? 9.32 22.688 0.689 1 73.75 198 PRO B N 1
ATOM 4726 C CA . PRO B 1 198 ? 9.602 24.031 0.181 1 73.75 198 PRO B CA 1
ATOM 4727 C C . PRO B 1 198 ? 9.328 24.156 -1.315 1 73.75 198 PRO B C 1
ATOM 4729 O O . PRO B 1 198 ? 9.016 25.25 -1.794 1 73.75 198 PRO B O 1
ATOM 4732 N N . ASN B 1 199 ? 9.312 22.938 -1.982 1 71.19 199 ASN B N 1
ATOM 4733 C CA . ASN B 1 199 ? 9.078 22.969 -3.422 1 71.19 199 ASN B CA 1
ATOM 4734 C C . ASN B 1 199 ? 7.605 23.203 -3.746 1 71.19 199 ASN B C 1
ATOM 4736 O O . ASN B 1 199 ? 7.262 23.562 -4.871 1 71.19 199 ASN B O 1
ATOM 4740 N N . HIS B 1 200 ? 6.836 23.062 -2.764 1 79.31 200 HIS B N 1
ATOM 4741 C CA . HIS B 1 200 ? 5.406 23.234 -3.004 1 79.31 200 HIS B CA 1
ATOM 4742 C C . HIS B 1 200 ? 4.836 24.375 -2.168 1 79.31 200 HIS B C 1
ATOM 4744 O O . HIS B 1 200 ? 3.619 24.547 -2.086 1 79.31 200 HIS B O 1
ATOM 4750 N N . THR B 1 201 ? 5.68 25.016 -1.526 1 78.62 201 THR B N 1
ATOM 4751 C CA . THR B 1 201 ? 5.332 26.25 -0.827 1 78.62 201 THR B CA 1
ATOM 4752 C C . THR B 1 201 ? 6.184 27.422 -1.326 1 78.62 201 THR B C 1
ATOM 4754 O O . THR B 1 201 ? 6.758 28.156 -0.528 1 78.62 201 THR B O 1
ATOM 4757 N N . CYS B 1 202 ? 6.293 27.422 -2.594 1 69.38 202 CYS B N 1
ATOM 4758 C CA . CYS B 1 202 ? 7.066 28.453 -3.275 1 69.38 202 CYS B CA 1
ATOM 4759 C C . CYS B 1 202 ? 6.176 29.297 -4.172 1 69.38 202 CYS B C 1
ATOM 4761 O O . CYS B 1 202 ? 4.977 29.031 -4.297 1 69.38 202 CYS B O 1
ATOM 4763 N N . GLU B 1 203 ? 6.789 30.219 -4.719 1 69.88 203 GLU B N 1
ATOM 4764 C CA . GLU B 1 203 ? 6.062 31.203 -5.531 1 69.88 203 GLU B CA 1
ATOM 4765 C C . GLU B 1 203 ? 5.398 30.531 -6.734 1 69.88 203 GLU B C 1
ATOM 4767 O O . GLU B 1 203 ? 4.32 30.953 -7.16 1 69.88 203 GLU B O 1
ATOM 4772 N N . PHE B 1 204 ? 6.035 29.516 -7.164 1 68.56 204 PHE B N 1
ATOM 4773 C CA . PHE B 1 204 ? 5.52 28.844 -8.344 1 68.56 204 PHE B CA 1
ATOM 4774 C C . PHE B 1 204 ? 4.125 28.281 -8.078 1 68.56 204 PHE B C 1
ATOM 4776 O O . PHE B 1 204 ? 3.244 28.359 -8.938 1 68.56 204 PHE B O 1
ATOM 4783 N N . TYR B 1 205 ? 3.922 27.797 -6.945 1 75.38 205 TYR B N 1
ATOM 4784 C CA . TYR B 1 205 ? 2.662 27.156 -6.609 1 75.38 205 TYR B CA 1
ATOM 4785 C C . TYR B 1 205 ? 1.754 28.094 -5.824 1 75.38 205 TYR B C 1
ATOM 4787 O O . TYR B 1 205 ? 0.66 27.703 -5.406 1 75.38 205 TYR B O 1
ATOM 4795 N N . ALA B 1 206 ? 2.148 29.281 -5.633 1 80.88 206 ALA B N 1
ATOM 4796 C CA . ALA B 1 206 ? 1.391 30.203 -4.797 1 80.88 206 ALA B CA 1
ATOM 4797 C C . ALA B 1 206 ? 0.141 30.703 -5.523 1 80.88 206 ALA B C 1
ATOM 4799 O O . ALA B 1 206 ? 0.198 31.047 -6.703 1 80.88 206 ALA B O 1
ATOM 4800 N N . THR B 1 207 ? -0.905 30.625 -4.902 1 85.12 207 THR B N 1
ATOM 4801 C CA . THR B 1 207 ? -2.168 31.156 -5.398 1 85.12 207 THR B CA 1
ATOM 4802 C C . THR B 1 207 ? -2.525 32.438 -4.672 1 85.12 207 THR B C 1
ATOM 4804 O O . THR B 1 207 ? -2.365 32.562 -3.455 1 85.12 207 THR B O 1
ATOM 4807 N N . ASN B 1 208 ? -2.994 33.406 -5.41 1 86.06 208 ASN B N 1
ATOM 4808 C CA . ASN B 1 208 ? -3.465 34.656 -4.848 1 86.06 208 ASN B CA 1
ATOM 4809 C C . ASN B 1 208 ? -4.762 34.5 -4.066 1 86.06 208 ASN B C 1
ATOM 4811 O O . ASN B 1 208 ? -5.75 34 -4.605 1 86.06 208 ASN B O 1
ATOM 4815 N N . PRO B 1 209 ? -4.711 34.906 -2.824 1 89.94 209 PRO B N 1
ATOM 4816 C CA . PRO B 1 209 ? -5.906 34.719 -1.997 1 89.94 209 PRO B CA 1
ATOM 4817 C C . PRO B 1 209 ? -7.145 35.375 -2.611 1 89.94 209 PRO B C 1
ATOM 4819 O O . PRO B 1 209 ? -8.273 34.938 -2.33 1 89.94 209 PRO B O 1
ATOM 4822 N N . GLU B 1 210 ? -6.988 36.312 -3.408 1 85.62 210 GLU B N 1
ATOM 4823 C CA . GLU B 1 210 ? -8.109 37 -4.035 1 85.62 210 GLU B CA 1
ATOM 4824 C C . GLU B 1 210 ? -8.805 36.125 -5.062 1 85.62 210 GLU B C 1
ATOM 4826 O O . GLU B 1 210 ? -9.922 36.406 -5.496 1 85.62 210 GLU B O 1
ATOM 4831 N N . GLN B 1 211 ? -8.117 35.062 -5.391 1 83.56 211 GLN B N 1
ATOM 4832 C CA . GLN B 1 211 ? -8.648 34.156 -6.402 1 83.56 211 GLN B CA 1
ATOM 4833 C C . GLN B 1 211 ? -9.508 33.094 -5.766 1 83.56 211 GLN B C 1
ATOM 4835 O O . GLN B 1 211 ? -10.133 32.281 -6.473 1 83.56 211 GLN B O 1
ATOM 4840 N N . ILE B 1 212 ? -9.547 33.062 -4.469 1 86.62 212 ILE B N 1
ATOM 4841 C CA . ILE B 1 212 ? -10.391 32.094 -3.799 1 86.62 212 ILE B CA 1
ATOM 4842 C C . ILE B 1 212 ? -11.859 32.406 -4.055 1 86.62 212 ILE B C 1
ATOM 4844 O O . ILE B 1 212 ? -12.281 33.562 -3.912 1 86.62 212 ILE B O 1
ATOM 4848 N N . PRO B 1 213 ? -12.578 31.438 -4.469 1 85.38 213 PRO B N 1
ATOM 4849 C CA . PRO B 1 213 ? -14 31.672 -4.738 1 85.38 213 PRO B CA 1
ATOM 4850 C C . PRO B 1 213 ? -14.75 32.219 -3.518 1 85.38 213 PRO B C 1
ATOM 4852 O O . PRO B 1 213 ? -14.375 31.922 -2.381 1 85.38 213 PRO B O 1
ATOM 4855 N N . GLN B 1 214 ? -15.812 33 -3.84 1 88.81 214 GLN B N 1
ATOM 4856 C CA . GLN B 1 214 ? -16.672 33.5 -2.77 1 88.81 214 GLN B CA 1
ATOM 4857 C C . GLN B 1 214 ? -17.609 32.375 -2.264 1 88.81 214 GLN B C 1
ATOM 4859 O O . GLN B 1 214 ? -18.547 32 -2.959 1 88.81 214 GLN B O 1
ATOM 4864 N N . VAL B 1 215 ? -17.297 31.875 -1.109 1 94.75 215 VAL B N 1
ATOM 4865 C CA . VAL B 1 215 ? -18.062 30.828 -0.457 1 94.75 215 VAL B CA 1
ATOM 4866 C C . VAL B 1 215 ? -18.281 31.188 1.013 1 94.75 215 VAL B C 1
ATOM 4868 O O . VAL B 1 215 ? -17.719 32.156 1.512 1 94.75 215 VAL B O 1
ATOM 4871 N N . ASP B 1 216 ? -19.141 30.422 1.646 1 95.69 216 ASP B N 1
ATOM 4872 C CA . ASP B 1 216 ? -19.422 30.656 3.059 1 95.69 216 ASP B CA 1
ATOM 4873 C C . ASP B 1 216 ? -18.25 30.219 3.934 1 95.69 216 ASP B C 1
ATOM 4875 O O . ASP B 1 216 ? -18.016 30.781 5 1 95.69 216 ASP B O 1
ATOM 4879 N N . TYR B 1 217 ? -17.516 29.203 3.48 1 97.19 217 TYR B N 1
ATOM 4880 C CA . TYR B 1 217 ? -16.344 28.703 4.199 1 97.19 217 TYR B CA 1
ATOM 4881 C C . TYR B 1 217 ? -15.336 28.094 3.238 1 97.19 217 TYR B C 1
ATOM 4883 O O . TYR B 1 217 ? -15.703 27.297 2.367 1 97.19 217 TYR B O 1
ATOM 4891 N N . ALA B 1 218 ? -14.102 28.5 3.361 1 97.19 218 ALA B N 1
ATOM 4892 C CA . ALA B 1 218 ? -13.008 27.938 2.582 1 97.19 218 ALA B CA 1
ATOM 4893 C C . ALA B 1 218 ? -12.102 27.062 3.457 1 97.19 218 ALA B C 1
ATOM 4895 O O . ALA B 1 218 ? -11.43 27.578 4.355 1 97.19 218 ALA B O 1
ATOM 4896 N N . ALA B 1 219 ? -12.062 25.781 3.186 1 98.5 219 ALA B N 1
ATOM 4897 C CA . ALA B 1 219 ? -11.289 24.812 3.959 1 98.5 219 ALA B CA 1
ATOM 4898 C C . ALA B 1 219 ? -10.016 24.406 3.221 1 98.5 219 ALA B C 1
ATOM 4900 O O . ALA B 1 219 ? -10.07 23.734 2.189 1 98.5 219 ALA B O 1
ATOM 4901 N N . PHE B 1 220 ? -8.867 24.766 3.812 1 97.88 220 PHE B N 1
ATOM 4902 C CA . PHE B 1 220 ? -7.625 24.531 3.076 1 97.88 220 PHE B CA 1
ATOM 4903 C C . PHE B 1 220 ? -6.68 23.641 3.869 1 97.88 220 PHE B C 1
ATOM 4905 O O . PHE B 1 220 ? -6.723 23.625 5.102 1 97.88 220 PHE B O 1
ATOM 4912 N N . GLY B 1 221 ? -5.91 22.875 3.121 1 97.5 221 GLY B N 1
ATOM 4913 C CA . GLY B 1 221 ? -4.754 22.156 3.645 1 97.5 221 GLY B CA 1
ATOM 4914 C C . GLY B 1 221 ? -3.457 22.547 2.965 1 97.5 221 GLY B C 1
ATOM 4915 O O . GLY B 1 221 ? -3.434 23.453 2.135 1 97.5 221 GLY B O 1
ATOM 4916 N N . HIS B 1 222 ? -2.271 21.953 3.354 1 96 222 HIS B N 1
ATOM 4917 C CA . HIS B 1 222 ? -0.948 22.172 2.781 1 96 222 HIS B CA 1
ATOM 4918 C C . HIS B 1 222 ? -0.028 22.875 3.781 1 96 222 HIS B C 1
ATOM 4920 O O . HIS B 1 222 ? 1.158 22.547 3.867 1 96 222 HIS B O 1
ATOM 4926 N N . ILE B 1 223 ? -0.593 23.828 4.422 1 95.75 223 ILE B N 1
ATOM 4927 C CA . ILE B 1 223 ? 0.15 24.516 5.48 1 95.75 223 ILE B CA 1
ATOM 4928 C C . ILE B 1 223 ? -0.144 23.844 6.824 1 95.75 223 ILE B C 1
ATOM 4930 O O . ILE B 1 223 ? -1.307 23.656 7.188 1 95.75 223 ILE B O 1
ATOM 4934 N N . HIS B 1 224 ? 0.919 23.547 7.586 1 97.06 224 HIS B N 1
ATOM 4935 C CA . HIS B 1 224 ? 0.77 22.719 8.766 1 97.06 224 HIS B CA 1
ATOM 4936 C C . HIS B 1 224 ? 0.399 23.547 9.992 1 97.06 224 HIS B C 1
ATOM 4938 O O . HIS B 1 224 ? -0.036 23 11.008 1 97.06 224 HIS B O 1
ATOM 4944 N N . LYS B 1 225 ? 0.582 24.859 9.945 1 96.44 225 LYS B N 1
ATOM 4945 C CA . LYS B 1 225 ? 0.24 25.75 11.062 1 96.44 225 LYS B CA 1
ATOM 4946 C C . LYS B 1 225 ? -1.221 26.172 10.984 1 96.44 225 LYS B C 1
ATOM 4948 O O . LYS B 1 225 ? -1.635 26.828 10.023 1 96.44 225 LYS B O 1
ATOM 4953 N N . PRO B 1 226 ? -1.935 25.859 12 1 97.75 226 PRO B N 1
ATOM 4954 C CA . PRO B 1 226 ? -3.303 26.391 12.008 1 97.75 226 PRO B CA 1
ATOM 4955 C C . PRO B 1 226 ? -3.357 27.906 11.906 1 97.75 226 PRO B C 1
ATOM 4957 O O . PRO B 1 226 ? -2.627 28.609 12.617 1 97.75 226 PRO B O 1
ATOM 4960 N N . GLN B 1 227 ? -4.176 28.406 11 1 97.25 227 GLN B N 1
ATOM 4961 C CA . GLN B 1 227 ? -4.293 29.844 10.797 1 97.25 227 GLN B CA 1
ATOM 4962 C C . GLN B 1 227 ? -5.488 30.188 9.914 1 97.25 227 GLN B C 1
ATOM 4964 O O . GLN B 1 227 ? -5.992 29.328 9.188 1 97.25 227 GLN B O 1
ATOM 4969 N N . ASP B 1 228 ? -5.91 31.406 10.016 1 96.94 228 ASP B N 1
ATOM 4970 C CA . ASP B 1 228 ? -6.938 31.891 9.094 1 96.94 228 ASP B CA 1
ATOM 4971 C C . ASP B 1 228 ? -6.375 32.062 7.684 1 96.94 228 ASP B C 1
ATOM 4973 O O . ASP B 1 228 ? -5.18 32.312 7.512 1 96.94 228 ASP B O 1
ATOM 4977 N N . LEU B 1 229 ? -7.203 31.828 6.73 1 95.56 229 LEU B N 1
ATOM 4978 C CA . LEU B 1 229 ? -6.758 32.094 5.363 1 95.56 229 LEU B CA 1
ATOM 4979 C C . LEU B 1 229 ? -6.492 33.562 5.145 1 95.56 229 LEU B C 1
ATOM 4981 O O . LEU B 1 229 ? -7.234 34.406 5.645 1 95.56 229 LEU B O 1
ATOM 4985 N N . PRO B 1 230 ? -5.477 33.812 4.402 1 93.12 230 PRO B N 1
ATOM 4986 C CA . PRO B 1 230 ? -5.316 35.219 3.986 1 93.12 230 PRO B CA 1
ATOM 4987 C C . PRO B 1 230 ? -6.383 35.656 2.99 1 93.12 230 PRO B C 1
ATOM 4989 O O . PRO B 1 230 ? -6.895 34.844 2.221 1 93.12 230 PRO B O 1
ATOM 4992 N N . GLY B 1 231 ? -6.828 36.906 3.09 1 89.44 231 GLY B N 1
ATOM 4993 C CA . GLY B 1 231 ? -7.777 37.438 2.121 1 89.44 231 GLY B CA 1
ATOM 4994 C C . GLY B 1 231 ? -9.148 37.688 2.715 1 89.44 231 GLY B C 1
ATOM 4995 O O . GLY B 1 231 ? -9.289 37.844 3.932 1 89.44 231 GLY B O 1
ATOM 4996 N N . ARG B 1 232 ? -10.164 37.75 1.802 1 89.19 232 ARG B N 1
ATOM 4997 C CA . ARG B 1 232 ? -11.469 38.25 2.211 1 89.19 232 ARG B CA 1
ATOM 4998 C C . ARG B 1 232 ? -12.422 37.094 2.547 1 89.19 232 ARG B C 1
ATOM 5000 O O . ARG B 1 232 ? -13.398 37.281 3.277 1 89.19 232 ARG B O 1
ATOM 5007 N N . VAL B 1 233 ? -12.117 35.938 2.002 1 92.25 233 VAL B N 1
ATOM 5008 C CA . VAL B 1 233 ? -13.023 34.812 2.203 1 92.25 233 VAL B CA 1
ATOM 5009 C C . VAL B 1 233 ? -12.781 34.188 3.574 1 92.25 233 VAL B C 1
ATOM 5011 O O . VAL B 1 233 ? -11.633 34 3.986 1 92.25 233 VAL B O 1
ATOM 5014 N N . CYS B 1 234 ? -13.867 33.906 4.285 1 95.5 234 CYS B N 1
ATOM 5015 C CA . CYS B 1 234 ? -13.75 33.281 5.59 1 95.5 234 CYS B CA 1
ATOM 5016 C C . CYS B 1 234 ? -13.281 31.828 5.445 1 95.5 234 CYS B C 1
ATOM 5018 O O . CYS B 1 234 ? -13.953 31.016 4.805 1 95.5 234 CYS B O 1
ATOM 5020 N N . GLY B 1 235 ? -12.109 31.562 5.938 1 97.12 235 GLY B N 1
ATOM 5021 C CA . GLY B 1 235 ? -11.578 30.203 5.836 1 97.12 235 GLY B CA 1
ATOM 5022 C C . GLY B 1 235 ? -10.352 29.984 6.703 1 97.12 235 GLY B C 1
ATOM 5023 O O . GLY B 1 235 ? -9.922 30.891 7.426 1 97.12 235 GLY B O 1
ATOM 5024 N N . ALA B 1 236 ? -9.883 28.766 6.66 1 98.06 236 ALA B N 1
ATOM 5025 C CA . ALA B 1 236 ? -8.75 28.422 7.512 1 98.06 236 ALA B CA 1
ATOM 5026 C C . ALA B 1 236 ? -7.902 27.312 6.883 1 98.06 236 ALA B C 1
ATOM 5028 O O . ALA B 1 236 ? -8.406 26.516 6.09 1 98.06 236 ALA B O 1
ATOM 5029 N N . TYR B 1 237 ? -6.648 27.422 7.199 1 97.88 237 TYR B N 1
ATOM 5030 C CA . TYR B 1 237 ? -5.844 26.203 7.211 1 97.88 237 TYR B CA 1
ATOM 5031 C C . TYR B 1 237 ? -6.031 25.438 8.516 1 97.88 237 TYR B C 1
ATOM 5033 O O . TYR B 1 237 ? -5.773 25.969 9.602 1 97.88 237 TYR B O 1
ATOM 5041 N N . ALA B 1 238 ? -6.445 24.203 8.391 1 98.31 238 ALA B N 1
ATOM 5042 C CA . ALA B 1 238 ? -6.66 23.422 9.609 1 98.31 238 ALA B CA 1
ATOM 5043 C C . ALA B 1 238 ? -5.336 23.094 10.289 1 98.31 238 ALA B C 1
ATOM 5045 O O . ALA B 1 238 ? -5.27 23 11.516 1 98.31 238 ALA B O 1
ATOM 5046 N N . GLY B 1 239 ? -4.293 22.922 9.445 1 97.62 239 GLY B N 1
ATOM 5047 C CA . GLY B 1 239 ? -3.004 22.516 9.977 1 97.62 239 GLY B CA 1
ATOM 5048 C C . GLY B 1 239 ? -2.918 21.031 10.258 1 97.62 239 GLY B C 1
ATOM 5049 O O . GLY B 1 239 ? -3.92 20.312 10.172 1 97.62 239 GLY B O 1
ATOM 5050 N N . SER B 1 240 ? -1.693 20.594 10.586 1 98.12 240 SER B N 1
ATOM 5051 C CA . SER B 1 240 ? -1.497 19.203 10.969 1 98.12 240 SER B CA 1
ATOM 5052 C C . SER B 1 240 ? -1.981 18.938 12.391 1 98.12 240 SER B C 1
ATOM 5054 O O . SER B 1 240 ? -1.988 19.859 13.227 1 98.12 240 SER B O 1
ATOM 5056 N N . PRO B 1 241 ? -2.375 17.703 12.719 1 98.44 241 PRO B N 1
ATOM 5057 C CA . PRO B 1 241 ? -2.936 17.422 14.039 1 98.44 241 PRO B CA 1
ATOM 5058 C C . PRO B 1 241 ? -1.862 17.266 15.117 1 98.44 241 PRO B C 1
ATOM 5060 O O . PRO B 1 241 ? -2.17 17.312 16.312 1 98.44 241 PRO B O 1
ATOM 5063 N N . ILE B 1 242 ? -0.672 17.016 14.68 1 98.06 242 ILE B N 1
ATOM 5064 C CA . ILE B 1 242 ? 0.46 16.953 15.602 1 98.06 242 ILE B CA 1
ATOM 5065 C C . ILE B 1 242 ? 1.624 17.766 15.039 1 98.06 242 ILE B C 1
ATOM 5067 O O . ILE B 1 242 ? 1.597 18.188 13.875 1 98.06 242 ILE B O 1
ATOM 5071 N N . GLN B 1 243 ? 2.586 18.031 15.93 1 97.31 243 GLN B N 1
ATOM 5072 C CA . GLN B 1 243 ? 3.844 18.594 15.438 1 97.31 243 GLN B CA 1
ATOM 5073 C C . GLN B 1 243 ? 4.648 17.531 14.68 1 97.31 243 GLN B C 1
ATOM 5075 O O . GLN B 1 243 ? 5.098 16.547 15.273 1 97.31 243 GLN B O 1
ATOM 5080 N N . LEU B 1 244 ? 4.863 17.766 13.414 1 96 244 LEU B N 1
ATOM 5081 C CA . LEU B 1 244 ? 5.414 16.719 12.547 1 96 244 LEU B CA 1
ATOM 5082 C C . LEU B 1 244 ? 6.941 16.75 12.578 1 96 244 LEU B C 1
ATOM 5084 O O . LEU B 1 244 ? 7.586 15.727 12.344 1 96 244 LEU B O 1
ATOM 5088 N N . ASP B 1 245 ? 7.465 17.891 12.797 1 93.19 245 ASP B N 1
ATOM 5089 C CA . ASP B 1 245 ? 8.914 18.047 12.844 1 93.19 245 ASP B CA 1
ATOM 5090 C C . ASP B 1 245 ? 9.312 19.156 13.812 1 93.19 245 ASP B C 1
ATOM 5092 O O . ASP B 1 245 ? 8.461 19.922 14.273 1 93.19 245 ASP B O 1
ATOM 5096 N N . PHE B 1 246 ? 10.602 19.297 14.078 1 93.69 246 PHE B N 1
ATOM 5097 C CA . PHE B 1 246 ? 11.078 20.188 15.125 1 93.69 246 PHE B CA 1
ATOM 5098 C C . PHE B 1 246 ? 10.938 21.656 14.703 1 93.69 246 PHE B C 1
ATOM 5100 O O . PHE B 1 246 ? 11.016 22.562 15.531 1 93.69 246 PHE B O 1
ATOM 5107 N N . GLY B 1 247 ? 10.727 21.875 13.414 1 91.06 247 GLY B N 1
ATOM 5108 C CA . GLY B 1 247 ? 10.398 23.234 12.969 1 91.06 247 GLY B CA 1
ATOM 5109 C C . GLY B 1 247 ? 9.062 23.719 13.5 1 91.06 247 GLY B C 1
ATOM 5110 O O . GLY B 1 247 ? 8.781 24.922 13.469 1 91.06 247 GLY B O 1
ATOM 5111 N N . GLU B 1 248 ? 8.289 22.828 14.031 1 94.81 248 GLU B N 1
ATOM 5112 C CA . GLU B 1 248 ? 6.945 23.156 14.484 1 94.81 248 GLU B CA 1
ATOM 5113 C C . GLU B 1 248 ? 6.879 23.234 16 1 94.81 248 GLU B C 1
ATOM 5115 O O . GLU B 1 248 ? 5.793 23.359 16.578 1 94.81 248 GLU B O 1
ATOM 5120 N N . VAL B 1 249 ? 8 23.219 16.656 1 94.06 249 VAL B N 1
ATOM 5121 C CA . VAL B 1 249 ? 8.047 23.297 18.109 1 94.06 249 VAL B CA 1
ATOM 5122 C C . VAL B 1 249 ? 7.344 24.578 18.578 1 94.06 249 VAL B C 1
ATOM 5124 O O . VAL B 1 249 ? 7.539 25.656 18 1 94.06 249 VAL B O 1
ATOM 5127 N N . GLY B 1 250 ? 6.504 24.406 19.594 1 92.31 250 GLY B N 1
ATOM 5128 C CA . GLY B 1 250 ? 5.816 25.547 20.156 1 92.31 250 GLY B CA 1
ATOM 5129 C C . GLY B 1 250 ? 4.465 25.812 19.516 1 92.31 250 GLY B C 1
ATOM 5130 O O . GLY B 1 250 ? 3.664 26.594 20.047 1 92.31 250 GLY B O 1
ATOM 5131 N N . GLU B 1 251 ? 4.203 25.188 18.406 1 93.88 251 GLU B N 1
ATOM 5132 C CA . GLU B 1 251 ? 2.93 25.391 17.719 1 93.88 251 GLU B CA 1
ATOM 5133 C C . GLU B 1 251 ? 1.805 24.625 18.406 1 93.88 251 GLU B C 1
ATOM 5135 O O . GLU B 1 251 ? 1.969 23.453 18.75 1 93.88 251 GLU B O 1
ATOM 5140 N N . ALA B 1 252 ? 0.729 25.312 18.625 1 95.56 252 ALA B N 1
ATOM 5141 C CA . ALA B 1 252 ? -0.49 24.656 19.078 1 95.56 252 ALA B CA 1
ATOM 5142 C C . ALA B 1 252 ? -1.278 24.094 17.906 1 95.56 252 ALA B C 1
ATOM 5144 O O . ALA B 1 252 ? -1.51 24.781 16.906 1 95.56 252 ALA B O 1
ATOM 5145 N N . LYS B 1 253 ? -1.601 22.859 18.047 1 97.88 253 LYS B N 1
ATOM 5146 C CA . LYS B 1 253 ? -2.35 22.188 16.984 1 97.88 253 LYS B CA 1
ATOM 5147 C C . LYS B 1 253 ? -3.834 22.109 17.328 1 97.88 253 LYS B C 1
ATOM 5149 O O . LYS B 1 253 ? -4.207 22.125 18.5 1 97.88 253 LYS B O 1
ATOM 5154 N N . SER B 1 254 ? -4.656 22.062 16.281 1 98.56 254 SER B N 1
ATOM 5155 C CA . SER B 1 254 ? -6.102 22.109 16.484 1 98.56 254 SER B CA 1
ATOM 5156 C C . SER B 1 254 ? -6.844 21.562 15.266 1 98.56 254 SER B C 1
ATOM 5158 O O . SER B 1 254 ? -6.23 21.266 14.234 1 98.56 254 SER B O 1
ATOM 5160 N N . VAL B 1 255 ? -8.117 21.281 15.445 1 98.81 255 VAL B N 1
ATOM 5161 C CA . VAL B 1 255 ? -9.062 21.125 14.336 1 98.81 255 VAL B CA 1
ATOM 5162 C C . VAL B 1 255 ? -10.008 22.328 14.297 1 98.81 255 VAL B C 1
ATOM 5164 O O . VAL B 1 255 ? -10.086 23.094 15.258 1 98.81 255 VAL B O 1
ATOM 5167 N N . VAL B 1 256 ? -10.68 22.484 13.164 1 98.88 256 VAL B N 1
ATOM 5168 C CA . VAL B 1 256 ? -11.57 23.625 13.008 1 98.88 256 VAL B CA 1
ATOM 5169 C C . VAL B 1 256 ? -13.023 23.141 12.992 1 98.88 256 VAL B C 1
ATOM 5171 O O . VAL B 1 256 ? -13.359 22.188 12.297 1 98.88 256 VAL B O 1
ATOM 5174 N N . LEU B 1 257 ? -13.789 23.719 13.781 1 98.88 257 LEU B N 1
ATOM 5175 C CA . LEU B 1 257 ? -15.242 23.594 13.688 1 98.88 257 LEU B CA 1
ATOM 5176 C C . LEU B 1 257 ? -15.867 24.859 13.117 1 98.88 257 LEU B C 1
ATOM 5178 O O . LEU B 1 257 ? -15.914 25.891 13.797 1 98.88 257 LEU B O 1
ATOM 5182 N N . ALA B 1 258 ? -16.344 24.766 11.891 1 98.69 258 ALA B N 1
ATOM 5183 C CA . ALA B 1 258 ? -16.953 25.922 11.227 1 98.69 258 ALA B CA 1
ATOM 5184 C C . ALA B 1 258 ? -18.469 25.875 11.352 1 98.69 258 ALA B C 1
ATOM 5186 O O . ALA B 1 258 ? -19.109 24.875 10.984 1 98.69 258 ALA B O 1
ATOM 5187 N N . HIS B 1 259 ? -19.016 26.922 11.906 1 98.12 259 HIS B N 1
ATOM 5188 C CA . HIS B 1 259 ? -20.453 27.094 11.992 1 98.12 259 HIS B CA 1
ATOM 5189 C C . HIS B 1 259 ? -20.984 27.938 10.828 1 98.12 259 HIS B C 1
ATOM 5191 O O . HIS B 1 259 ? -20.625 29.109 10.695 1 98.12 259 HIS B O 1
ATOM 5197 N N . LEU B 1 260 ? -21.828 27.25 10.031 1 97.12 260 LEU B N 1
ATOM 5198 C CA . LEU B 1 260 ? -22.312 27.906 8.828 1 97.12 260 LEU B CA 1
ATOM 5199 C C . LEU B 1 260 ? -23.812 28.188 8.922 1 97.12 260 LEU B C 1
ATOM 5201 O O . LEU B 1 260 ? -24.578 27.359 9.43 1 97.12 260 LEU B O 1
ATOM 5205 N N . GLN B 1 261 ? -24.172 29.375 8.586 1 94.31 261 GLN B N 1
ATOM 5206 C CA . GLN B 1 261 ? -25.562 29.797 8.43 1 94.31 261 GLN B CA 1
ATOM 5207 C C . GLN B 1 261 ? -25.766 30.516 7.105 1 94.31 261 GLN B C 1
ATOM 5209 O O . GLN B 1 261 ? -24.922 31.328 6.695 1 94.31 261 GLN B O 1
ATOM 5214 N N . PRO B 1 262 ? -26.875 30.109 6.441 1 92.94 262 PRO B N 1
ATOM 5215 C CA . PRO B 1 262 ? -27.125 30.828 5.184 1 92.94 262 PRO B CA 1
ATOM 5216 C C . PRO B 1 262 ? -27.109 32.344 5.34 1 92.94 262 PRO B C 1
ATOM 5218 O O . PRO B 1 262 ? -27.688 32.875 6.293 1 92.94 262 PRO B O 1
ATOM 5221 N N . GLY B 1 263 ? -26.391 33 4.477 1 86.44 263 GLY B N 1
ATOM 5222 C CA . GLY B 1 263 ? -26.422 34.438 4.414 1 86.44 263 GLY B CA 1
ATOM 5223 C C . GLY B 1 263 ? -25.453 35.094 5.375 1 86.44 263 GLY B C 1
ATOM 5224 O O . GLY B 1 263 ? -25.391 36.312 5.477 1 86.44 263 GLY B O 1
ATOM 5225 N N . SER B 1 264 ? -24.75 34.375 6.145 1 88.25 264 SER B N 1
ATOM 5226 C CA . SER B 1 264 ? -23.781 34.906 7.105 1 88.25 264 SER B CA 1
ATOM 5227 C C . SER B 1 264 ? -22.438 34.219 6.965 1 88.25 264 SER B C 1
ATOM 5229 O O . SER B 1 264 ? -22.359 33.031 6.582 1 88.25 264 SER B O 1
ATOM 5231 N N . PRO B 1 265 ? -21.391 35.031 7.227 1 85.06 265 PRO B N 1
ATOM 5232 C CA . PRO B 1 265 ? -20.062 34.375 7.223 1 85.06 265 PRO B CA 1
ATOM 5233 C C . PRO B 1 265 ? -19.938 33.281 8.281 1 85.06 265 PRO B C 1
ATOM 5235 O O . PRO B 1 265 ? -20.578 33.375 9.328 1 85.06 265 PRO B O 1
ATOM 5238 N N . ALA B 1 266 ? -19.109 32.406 8.031 1 95.12 266 ALA B N 1
ATOM 5239 C CA . ALA B 1 266 ? -18.906 31.281 8.945 1 95.12 266 ALA B CA 1
ATOM 5240 C C . ALA B 1 266 ? -18.266 31.734 10.25 1 95.12 266 ALA B C 1
ATOM 5242 O O . ALA B 1 266 ? -17.453 32.688 10.25 1 95.12 266 ALA B O 1
ATOM 5243 N N . ARG B 1 267 ? -18.688 31.156 11.328 1 97.19 267 ARG B N 1
ATOM 5244 C CA . ARG B 1 267 ? -17.969 31.281 12.586 1 97.19 267 ARG B CA 1
ATOM 5245 C C . ARG B 1 267 ? -16.984 30.141 12.773 1 97.19 267 ARG B C 1
ATOM 5247 O O . ARG B 1 267 ? -17.375 28.969 12.789 1 97.19 267 ARG B O 1
ATOM 5254 N N . ILE B 1 268 ? -15.75 30.547 12.961 1 97.75 268 ILE B N 1
ATOM 5255 C CA . ILE B 1 268 ? -14.68 29.562 13.039 1 97.75 268 ILE B CA 1
ATOM 5256 C C . ILE B 1 268 ? -14.305 29.328 14.5 1 97.75 268 ILE B C 1
ATOM 5258 O O . ILE B 1 268 ? -13.984 30.266 15.227 1 97.75 268 ILE B O 1
ATOM 5262 N N . GLU B 1 269 ? -14.398 28.125 14.891 1 98.38 269 GLU B N 1
ATOM 5263 C CA . GLU B 1 269 ? -13.953 27.688 16.203 1 98.38 269 GLU B CA 1
ATOM 5264 C C . GLU B 1 269 ? -12.797 26.688 16.094 1 98.38 269 GLU B C 1
ATOM 5266 O O . GLU B 1 269 ? -12.914 25.656 15.43 1 98.38 269 GLU B O 1
ATOM 5271 N N . ARG B 1 270 ? -11.688 27.031 16.781 1 98.31 270 ARG B N 1
ATOM 5272 C CA . ARG B 1 270 ? -10.555 26.109 16.812 1 98.31 270 ARG B CA 1
ATOM 5273 C C . ARG B 1 270 ? -10.562 25.281 18.078 1 98.31 270 ARG B C 1
ATOM 5275 O O . ARG B 1 270 ? -10.57 25.812 19.188 1 98.31 270 ARG B O 1
ATOM 5282 N N . LEU B 1 271 ? -10.617 24.016 17.891 1 98.69 271 LEU B N 1
ATOM 5283 C CA . LEU B 1 271 ? -10.586 23.078 19 1 98.69 271 LEU B CA 1
ATOM 5284 C C . LEU B 1 271 ? -9.195 22.484 19.172 1 98.69 271 LEU B C 1
ATOM 5286 O O . LEU B 1 271 ? -8.68 21.812 18.266 1 98.69 271 LEU B O 1
ATOM 5290 N N . PRO B 1 272 ? -8.656 22.703 20.297 1 98.19 272 PRO B N 1
ATOM 5291 C CA . PRO B 1 272 ? -7.266 22.281 20.5 1 98.19 272 PRO B CA 1
ATOM 5292 C C . PRO B 1 272 ? -7.109 20.766 20.531 1 98.19 272 PRO B C 1
ATOM 5294 O O . PRO B 1 272 ? -8.023 20.062 20.953 1 98.19 272 PRO B O 1
ATOM 5297 N N . LEU B 1 273 ? -5.984 20.312 20.078 1 98.44 273 LEU B N 1
ATOM 5298 C CA . LEU B 1 273 ? -5.578 18.922 20.156 1 98.44 273 LEU B CA 1
ATOM 5299 C C . LEU B 1 273 ? -4.422 18.734 21.141 1 98.44 273 LEU B C 1
ATOM 5301 O O . LEU B 1 273 ? -3.455 19.5 21.109 1 98.44 273 LEU B O 1
ATOM 5305 N N . HIS B 1 274 ? -4.527 17.625 21.984 1 95.62 274 HIS B N 1
ATOM 5306 C CA . HIS B 1 274 ? -3.555 17.484 23.062 1 95.62 274 HIS B CA 1
ATOM 5307 C C . HIS B 1 274 ? -2.957 16.078 23.078 1 95.62 274 HIS B C 1
ATOM 5309 O O . HIS B 1 274 ? -1.957 15.836 23.766 1 95.62 274 HIS B O 1
ATOM 5315 N N . ALA B 1 275 ? -3.5 15.086 22.453 1 94.69 275 ALA B N 1
ATOM 5316 C CA . ALA B 1 275 ? -3.201 13.672 22.672 1 94.69 275 ALA B CA 1
ATOM 5317 C C . ALA B 1 275 ? -1.868 13.289 22.031 1 94.69 275 ALA B C 1
ATOM 5319 O O . ALA B 1 275 ? -1.206 12.352 22.484 1 94.69 275 ALA B O 1
ATOM 5320 N N . GLY B 1 276 ? -1.343 13.852 21.031 1 93.94 276 GLY B N 1
ATOM 5321 C CA . GLY B 1 276 ? -0.028 13.555 20.484 1 93.94 276 GLY B CA 1
ATOM 5322 C C . GLY B 1 276 ? 1.101 14.219 21.25 1 93.94 276 GLY B C 1
ATOM 5323 O O . GLY B 1 276 ? 0.953 15.344 21.734 1 93.94 276 GLY B O 1
ATOM 5324 N N . ARG B 1 277 ? 2.221 13.383 21.453 1 95.69 277 ARG B N 1
ATOM 5325 C CA . ARG B 1 277 ? 3.357 13.938 22.172 1 95.69 277 ARG B CA 1
ATOM 5326 C C . ARG B 1 277 ? 3.898 15.188 21.484 1 95.69 277 ARG B C 1
ATOM 5328 O O . ARG B 1 277 ? 3.973 15.234 20.266 1 95.69 277 ARG B O 1
ATOM 5335 N N . ARG B 1 278 ? 4.367 16.062 22.297 1 96.25 278 ARG B N 1
ATOM 5336 C CA . ARG B 1 278 ? 4.938 17.297 21.797 1 96.25 278 ARG B CA 1
ATOM 5337 C C . ARG B 1 278 ? 6.422 17.141 21.469 1 96.25 278 ARG B C 1
ATOM 5339 O O . ARG B 1 278 ? 7.07 16.219 21.969 1 96.25 278 ARG B O 1
ATOM 5346 N N . LEU B 1 279 ? 6.84 18.016 20.609 1 96.75 279 LEU B N 1
ATOM 5347 C CA . LEU B 1 279 ? 8.258 18.078 20.297 1 96.75 279 LEU B CA 1
ATOM 5348 C C . LEU B 1 279 ? 8.938 19.188 21.078 1 96.75 279 LEU B C 1
ATOM 5350 O O . LEU B 1 279 ? 8.352 20.25 21.297 1 96.75 279 LEU B O 1
ATOM 5354 N N . GLU B 1 280 ? 10.18 18.906 21.5 1 96.38 280 GLU B N 1
ATOM 5355 C CA . GLU B 1 280 ? 10.961 19.906 22.234 1 96.38 280 GLU B CA 1
ATOM 5356 C C . GLU B 1 280 ? 12.422 19.891 21.781 1 96.38 280 GLU B C 1
ATOM 5358 O O . GLU B 1 280 ? 12.945 18.844 21.391 1 96.38 280 GLU B O 1
ATOM 5363 N N . VAL B 1 281 ? 12.977 21.047 21.844 1 95.62 281 VAL B N 1
ATOM 5364 C CA . VAL B 1 281 ? 14.398 21.172 21.562 1 95.62 281 VAL B CA 1
ATOM 5365 C C . VAL B 1 281 ? 15.094 21.859 22.734 1 95.62 281 VAL B C 1
ATOM 5367 O O . VAL B 1 281 ? 15.539 23 22.625 1 95.62 281 VAL B O 1
ATOM 5370 N N . PRO B 1 282 ? 15.258 21.125 23.844 1 96.25 282 PRO B N 1
ATOM 5371 C CA . PRO B 1 282 ? 16.016 21.719 24.953 1 96.25 282 PRO B CA 1
ATOM 5372 C C . PRO B 1 282 ? 17.453 22.047 24.562 1 96.25 282 PRO B C 1
ATOM 5374 O O . PRO B 1 282 ? 18.141 21.219 23.953 1 96.25 282 PRO B O 1
ATOM 5377 N N . THR B 1 283 ? 17.828 23.203 24.844 1 95.94 283 THR B N 1
ATOM 5378 C CA . THR B 1 283 ? 19.141 23.703 24.453 1 95.94 283 THR B CA 1
ATOM 5379 C C . THR B 1 283 ? 19.828 24.359 25.641 1 95.94 283 THR B C 1
ATOM 5381 O O . THR B 1 283 ? 19.219 25.125 26.391 1 95.94 283 THR B O 1
ATOM 5384 N N . GLY B 1 284 ? 21.141 24 25.891 1 95.81 284 GLY B N 1
ATOM 5385 C CA . GLY B 1 284 ? 21.906 24.625 26.953 1 95.81 284 GLY B CA 1
ATOM 5386 C C . GLY B 1 284 ? 23.047 23.766 27.438 1 95.81 284 GLY B C 1
ATOM 5387 O O . GLY B 1 284 ? 23.391 22.766 26.812 1 95.81 284 GLY B O 1
ATOM 5388 N N . THR B 1 285 ? 23.703 24.281 28.5 1 95 285 THR B N 1
ATOM 5389 C CA . THR B 1 285 ? 24.734 23.484 29.172 1 95 285 THR B CA 1
ATOM 5390 C C . THR B 1 285 ? 24.094 22.328 29.938 1 95 285 THR B C 1
ATOM 5392 O O . THR B 1 285 ? 22.875 22.312 30.156 1 95 285 THR B O 1
ATOM 5395 N N . LEU B 1 286 ? 24.953 21.406 30.281 1 94.12 286 LEU B N 1
ATOM 5396 C CA . LEU B 1 286 ? 24.453 20.266 31.062 1 94.12 286 LEU B CA 1
ATOM 5397 C C . LEU B 1 286 ? 23.75 20.75 32.344 1 94.12 286 LEU B C 1
ATOM 5399 O O . LEU B 1 286 ? 22.719 20.203 32.719 1 94.12 286 LEU B O 1
ATOM 5403 N N . ASP B 1 287 ? 24.266 21.797 32.906 1 94.5 287 ASP B N 1
ATOM 5404 C CA . ASP B 1 287 ? 23.688 22.344 34.125 1 94.5 287 ASP B CA 1
ATOM 5405 C C . ASP B 1 287 ? 22.344 23 33.875 1 94.5 287 ASP B C 1
ATOM 5407 O O . ASP B 1 287 ? 21.391 22.844 34.625 1 94.5 287 ASP B O 1
ATOM 5411 N N . GLU B 1 288 ? 22.25 23.703 32.812 1 95.56 288 GLU B N 1
ATOM 5412 C CA . GLU B 1 288 ? 21 24.344 32.438 1 95.56 288 GLU B CA 1
ATOM 5413 C C . GLU B 1 288 ? 19.922 23.312 32.094 1 95.56 288 GLU B C 1
ATOM 5415 O O . GLU B 1 288 ? 18.75 23.484 32.438 1 95.56 288 GLU B O 1
ATOM 5420 N N . LEU B 1 289 ? 20.312 22.266 31.406 1 96.38 289 LEU B N 1
ATOM 5421 C CA . LEU B 1 289 ? 19.391 21.188 31.062 1 96.38 289 LEU B CA 1
ATOM 5422 C C . LEU B 1 289 ? 18.906 20.453 32.312 1 96.38 289 LEU B C 1
ATOM 5424 O O . LEU B 1 289 ? 17.75 20.078 32.406 1 96.38 289 LEU B O 1
ATOM 5428 N N . ARG B 1 290 ? 19.812 20.297 33.281 1 95 290 ARG B N 1
ATOM 5429 C CA . ARG B 1 290 ? 19.453 19.656 34.531 1 95 290 ARG B CA 1
ATOM 5430 C C . ARG B 1 290 ? 18.391 20.469 35.25 1 95 290 ARG B C 1
ATOM 5432 O O . ARG B 1 290 ? 17.469 19.891 35.844 1 95 290 ARG B O 1
ATOM 5439 N N . ALA B 1 291 ? 18.5 21.766 35.156 1 94.12 291 ALA B N 1
ATOM 5440 C CA . ALA B 1 291 ? 17.547 22.656 35.812 1 94.12 291 ALA B CA 1
ATOM 5441 C C . ALA B 1 291 ? 16.172 22.562 35.188 1 94.12 291 ALA B C 1
ATOM 5443 O O . ALA B 1 291 ? 15.156 22.828 35.844 1 94.12 291 ALA B O 1
ATOM 5444 N N . ARG B 1 292 ? 16.125 22.125 33.969 1 91.5 292 ARG B N 1
ATOM 5445 C CA . ARG B 1 292 ? 14.859 22.047 33.219 1 91.5 292 ARG B CA 1
ATOM 5446 C C . ARG B 1 292 ? 14.359 20.625 33.125 1 91.5 292 ARG B C 1
ATOM 5448 O O . ARG B 1 292 ? 13.398 20.344 32.406 1 91.5 292 ARG B O 1
ATOM 5455 N N . ALA B 1 293 ? 14.992 19.766 33.719 1 91.31 293 ALA B N 1
ATOM 5456 C CA . ALA B 1 293 ? 14.727 18.344 33.594 1 91.31 293 ALA B CA 1
ATOM 5457 C C . ALA B 1 293 ? 13.289 18 33.969 1 91.31 293 ALA B C 1
ATOM 5459 O O . ALA B 1 293 ? 12.633 17.172 33.312 1 91.31 293 ALA B O 1
ATOM 5460 N N . ASP B 1 294 ? 12.711 18.766 34.938 1 91.31 294 ASP B N 1
ATOM 5461 C CA . ASP B 1 294 ? 11.383 18.469 35.469 1 91.31 294 ASP B CA 1
ATOM 5462 C C . ASP B 1 294 ? 10.297 18.938 34.5 1 91.31 294 ASP B C 1
ATOM 5464 O O . ASP B 1 294 ? 9.148 18.5 34.562 1 91.31 294 ASP B O 1
ATOM 5468 N N . SER B 1 295 ? 10.703 19.781 33.625 1 91.75 295 SER B N 1
ATOM 5469 C CA . SER B 1 295 ? 9.727 20.344 32.688 1 91.75 295 SER B CA 1
ATOM 5470 C C . SER B 1 295 ? 9.523 19.453 31.469 1 91.75 295 SER B C 1
ATOM 5472 O O . SER B 1 295 ? 8.609 19.672 30.688 1 91.75 295 SER B O 1
ATOM 5474 N N . ILE B 1 296 ? 10.359 18.484 31.328 1 92.5 296 ILE B N 1
ATOM 5475 C CA . ILE B 1 296 ? 10.289 17.578 30.188 1 92.5 296 ILE B CA 1
ATOM 5476 C C . ILE B 1 296 ? 9.891 16.188 30.641 1 92.5 296 ILE B C 1
ATOM 5478 O O . ILE B 1 296 ? 10.562 15.578 31.469 1 92.5 296 ILE B O 1
ATOM 5482 N N . SER B 1 297 ? 8.867 15.703 30.203 1 91.69 297 SER B N 1
ATOM 5483 C CA . SER B 1 297 ? 8.367 14.398 30.609 1 91.69 297 SER B CA 1
ATOM 5484 C C . SER B 1 297 ? 8.398 13.406 29.469 1 91.69 297 SER B C 1
ATOM 5486 O O . SER B 1 297 ? 9.461 12.898 29.109 1 91.69 297 SER B O 1
ATOM 5488 N N . THR B 1 298 ? 7.301 13.258 28.672 1 93.75 298 THR B N 1
ATOM 5489 C CA . THR B 1 298 ? 7.203 12.211 27.672 1 93.75 298 THR B CA 1
ATOM 5490 C C . THR B 1 298 ? 7.426 12.773 26.266 1 93.75 298 THR B C 1
ATOM 5492 O O . THR B 1 298 ? 7.234 12.078 25.266 1 93.75 298 THR B O 1
ATOM 5495 N N . GLU B 1 299 ? 7.945 14.047 26.25 1 96.25 299 GLU B N 1
ATOM 5496 C CA . GLU B 1 299 ? 8.117 14.711 24.953 1 96.25 299 GLU B CA 1
ATOM 5497 C C . GLU B 1 299 ? 9.172 14.016 24.109 1 96.25 299 GLU B C 1
ATOM 5499 O O . GLU B 1 299 ? 10 13.266 24.641 1 96.25 299 GLU B O 1
ATOM 5504 N N . ILE B 1 300 ? 9.039 14.188 22.812 1 97.56 300 ILE B N 1
ATOM 5505 C CA . ILE B 1 300 ? 10.094 13.797 21.875 1 97.56 300 ILE B CA 1
ATOM 5506 C C . ILE B 1 300 ? 11.102 14.938 21.719 1 97.56 300 ILE B C 1
ATOM 5508 O O . ILE B 1 300 ? 10.734 16.047 21.359 1 97.56 300 ILE B O 1
ATOM 5512 N N . CYS B 1 301 ? 12.422 14.609 21.953 1 97.12 301 CYS B N 1
ATOM 5513 C CA . CYS B 1 301 ? 13.352 15.727 22.125 1 97.12 301 CYS B CA 1
ATOM 5514 C C . CYS B 1 301 ? 14.555 15.578 21.188 1 97.12 301 CYS B C 1
ATOM 5516 O O . CYS B 1 301 ? 15.062 14.469 21 1 97.12 301 CYS B O 1
ATOM 5518 N N . ARG B 1 302 ? 14.883 16.578 20.578 1 96.88 302 ARG B N 1
ATOM 5519 C CA . ARG B 1 302 ? 16.234 16.844 20.078 1 96.88 302 ARG B CA 1
ATOM 5520 C C . ARG B 1 302 ? 17 17.75 21.016 1 96.88 302 ARG B C 1
ATOM 5522 O O . ARG B 1 302 ? 16.625 18.922 21.203 1 96.88 302 ARG B O 1
ATOM 5529 N N . ILE B 1 303 ? 18.078 17.203 21.594 1 96.69 303 ILE B N 1
ATOM 5530 C CA . ILE B 1 303 ? 18.75 17.953 22.641 1 96.69 303 ILE B CA 1
ATOM 5531 C C . ILE B 1 303 ? 20.047 18.562 22.109 1 96.69 303 ILE B C 1
ATOM 5533 O O . ILE B 1 303 ? 20.844 17.875 21.453 1 96.69 303 ILE B O 1
ATOM 5537 N N . VAL B 1 304 ? 20.156 19.812 22.328 1 95.06 304 VAL B N 1
ATOM 5538 C CA . VAL B 1 304 ? 21.375 20.531 21.969 1 95.06 304 VAL B CA 1
ATOM 5539 C C . VAL B 1 304 ? 22.156 20.906 23.219 1 95.06 304 VAL B C 1
ATOM 5541 O O . VAL B 1 304 ? 21.672 21.688 24.047 1 95.06 304 VAL B O 1
ATOM 5544 N N . VAL B 1 305 ? 23.406 20.328 23.312 1 95.81 305 VAL B N 1
ATOM 5545 C CA . VAL B 1 305 ? 24.172 20.516 24.547 1 95.81 305 VAL B CA 1
ATOM 5546 C C . VAL B 1 305 ? 25.438 21.328 24.25 1 95.81 305 VAL B C 1
ATOM 5548 O O . VAL B 1 305 ? 26.203 20.969 23.359 1 95.81 305 VAL B O 1
ATOM 5551 N N . HIS B 1 306 ? 25.578 22.391 25.031 1 93.81 306 HIS B N 1
ATOM 5552 C CA . HIS B 1 306 ? 26.797 23.172 24.984 1 93.81 306 HIS B CA 1
ATOM 5553 C C . HIS B 1 306 ? 27.812 22.656 26 1 93.81 306 HIS B C 1
ATOM 5555 O O . HIS B 1 306 ? 27.531 22.625 27.203 1 93.81 306 HIS B O 1
ATOM 5561 N N . THR B 1 307 ? 29 22.219 25.469 1 92.38 307 THR B N 1
ATOM 5562 C CA . THR B 1 307 ? 30.062 21.734 26.344 1 92.38 307 THR B CA 1
ATOM 5563 C C . THR B 1 307 ? 31.359 22.5 26.094 1 92.38 307 THR B C 1
ATOM 5565 O O . THR B 1 307 ? 31.578 23.031 25.016 1 92.38 307 THR B O 1
ATOM 5568 N N . PRO B 1 308 ? 32.125 22.625 27.219 1 90.06 308 PRO B N 1
ATOM 5569 C CA . PRO B 1 308 ? 33.438 23.25 27 1 90.06 308 PRO B CA 1
ATOM 5570 C C . PRO B 1 308 ? 34.344 22.422 26.094 1 90.06 308 PRO B C 1
ATOM 5572 O O . PRO B 1 308 ? 35.094 22.969 25.297 1 90.06 308 PRO B O 1
ATOM 5575 N N . SER B 1 309 ? 34.312 21.109 26.281 1 86.5 309 SER B N 1
ATOM 5576 C CA . SER B 1 309 ? 35.031 20.141 25.453 1 86.5 309 SER B CA 1
ATOM 5577 C C . SER B 1 309 ? 34.188 18.891 25.234 1 86.5 309 SER B C 1
ATOM 5579 O O . SER B 1 309 ? 33.125 18.719 25.859 1 86.5 309 SER B O 1
ATOM 5581 N N . HIS B 1 310 ? 34.656 18.125 24.281 1 88.25 310 HIS B N 1
ATOM 5582 C CA . HIS B 1 310 ? 33.906 16.922 23.969 1 88.25 310 HIS B CA 1
ATOM 5583 C C . HIS B 1 310 ? 33.719 16.047 25.203 1 88.25 310 HIS B C 1
ATOM 5585 O O . HIS B 1 310 ? 34.656 15.789 25.938 1 88.25 310 HIS B O 1
ATOM 5591 N N . GLU B 1 311 ? 32.5 15.727 25.406 1 89.12 311 GLU B N 1
ATOM 5592 C CA . GLU B 1 311 ? 32.125 14.875 26.531 1 89.12 311 GLU B CA 1
ATOM 5593 C C . GLU B 1 311 ? 31.734 13.477 26.047 1 89.12 311 GLU B C 1
ATOM 5595 O O . GLU B 1 311 ? 30.641 13.281 25.531 1 89.12 311 GLU B O 1
ATOM 5600 N N . PRO B 1 312 ? 32.531 12.477 26.188 1 87.75 312 PRO B N 1
ATOM 5601 C CA . PRO B 1 312 ? 32.281 11.141 25.641 1 87.75 312 PRO B CA 1
ATOM 5602 C C . PRO B 1 312 ? 31.016 10.484 26.219 1 87.75 312 PRO B C 1
ATOM 5604 O O . PRO B 1 312 ? 30.359 9.695 25.531 1 87.75 312 PRO B O 1
ATOM 5607 N N . ASP B 1 313 ? 30.672 10.789 27.453 1 92.06 313 ASP B N 1
ATOM 5608 C CA . ASP B 1 313 ? 29.547 10.125 28.094 1 92.06 313 ASP B CA 1
ATOM 5609 C C . ASP B 1 313 ? 28.281 11 28.031 1 92.06 313 ASP B C 1
ATOM 5611 O O . ASP B 1 313 ? 27.375 10.836 28.844 1 92.06 313 ASP B O 1
ATOM 5615 N N . LEU B 1 314 ? 28.297 11.898 27.141 1 93.06 314 LEU B N 1
ATOM 5616 C CA . LEU B 1 314 ? 27.219 12.891 27.062 1 93.06 314 LEU B CA 1
ATOM 5617 C C . LEU B 1 314 ? 25.859 12.211 26.875 1 93.06 314 LEU B C 1
ATOM 5619 O O . LEU B 1 314 ? 24.891 12.578 27.531 1 93.06 314 LEU B O 1
ATOM 5623 N N . SER B 1 315 ? 25.797 11.211 26 1 94.06 315 SER B N 1
ATOM 5624 C CA . SER B 1 315 ? 24.547 10.516 25.719 1 94.06 315 SER B CA 1
ATOM 5625 C C . SER B 1 315 ? 23.969 9.875 26.969 1 94.06 315 SER B C 1
ATOM 5627 O O . SER B 1 315 ? 22.766 9.984 27.234 1 94.06 315 SER B O 1
ATOM 5629 N N . ARG B 1 316 ? 24.812 9.227 27.719 1 94.25 316 ARG B N 1
ATOM 5630 C CA . ARG B 1 316 ? 24.375 8.586 28.953 1 94.25 316 ARG B CA 1
ATOM 5631 C C . ARG B 1 316 ? 23.859 9.609 29.953 1 94.25 316 ARG B C 1
ATOM 5633 O O . ARG B 1 316 ? 22.844 9.398 30.594 1 94.25 316 ARG B O 1
ATOM 5640 N N . GLN B 1 317 ? 24.562 10.703 30.078 1 94.12 317 GLN B N 1
ATOM 5641 C CA . GLN B 1 317 ? 24.188 11.758 31.016 1 94.12 317 GLN B CA 1
ATOM 5642 C C . GLN B 1 317 ? 22.828 12.359 30.656 1 94.12 317 GLN B C 1
ATOM 5644 O O . GLN B 1 317 ? 21.984 12.57 31.516 1 94.12 317 GLN B O 1
ATOM 5649 N N . ILE B 1 318 ? 22.641 12.562 29.391 1 95.56 318 ILE B N 1
ATOM 5650 C CA . ILE B 1 318 ? 21.422 13.172 28.906 1 95.56 318 ILE B CA 1
ATOM 5651 C C . ILE B 1 318 ? 20.234 12.227 29.141 1 95.56 318 ILE B C 1
ATOM 5653 O O . ILE B 1 318 ? 19.188 12.641 29.609 1 95.56 318 ILE B O 1
ATOM 5657 N N . ARG B 1 319 ? 20.391 10.977 28.891 1 95.06 319 ARG B N 1
ATOM 5658 C CA . ARG B 1 319 ? 19.328 9.992 29.078 1 95.06 319 ARG B CA 1
ATOM 5659 C C . ARG B 1 319 ? 18.969 9.844 30.547 1 95.06 319 ARG B C 1
ATOM 5661 O O . ARG B 1 319 ? 17.797 9.609 30.891 1 95.06 319 ARG B O 1
ATOM 5668 N N . ALA B 1 320 ? 19.969 10.023 31.328 1 94.44 320 ALA B N 1
ATOM 5669 C CA . ALA B 1 320 ? 19.734 9.969 32.75 1 94.44 320 ALA B CA 1
ATOM 5670 C C . ALA B 1 320 ? 18.938 11.188 33.219 1 94.44 320 ALA B C 1
ATOM 5672 O O . ALA B 1 320 ? 18.125 11.094 34.156 1 94.44 320 ALA B O 1
ATOM 5673 N N . LEU B 1 321 ? 19.156 12.328 32.656 1 94.62 321 LEU B N 1
ATOM 5674 C CA . LEU B 1 321 ? 18.484 13.57 33 1 94.62 321 LEU B CA 1
ATOM 5675 C C . LEU B 1 321 ? 17.016 13.531 32.562 1 94.62 321 LEU B C 1
ATOM 5677 O O . LEU B 1 321 ? 16.156 14.125 33.25 1 94.62 321 LEU B O 1
ATOM 5681 N N . PHE B 1 322 ? 16.719 12.805 31.422 1 95.12 322 PHE B N 1
ATOM 5682 C CA . PHE B 1 322 ? 15.367 12.75 30.875 1 95.12 322 PHE B CA 1
ATOM 5683 C C . PHE B 1 322 ? 14.922 11.305 30.672 1 95.12 322 PHE B C 1
ATOM 5685 O O . PHE B 1 322 ? 14.711 10.867 29.547 1 95.12 322 PHE B O 1
ATOM 5692 N N . PRO B 1 323 ? 14.609 10.609 31.719 1 93.5 323 PRO B N 1
ATOM 5693 C CA . PRO B 1 323 ? 14.359 9.172 31.609 1 93.5 323 PRO B CA 1
ATOM 5694 C C . PRO B 1 323 ? 13.062 8.844 30.891 1 93.5 323 PRO B C 1
ATOM 5696 O O . PRO B 1 323 ? 12.938 7.773 30.281 1 93.5 323 PRO B O 1
ATOM 5699 N N . ASP B 1 324 ? 12.117 9.742 30.875 1 94.62 324 ASP B N 1
ATOM 5700 C CA . ASP B 1 324 ? 10.805 9.43 30.312 1 94.62 324 ASP B CA 1
ATOM 5701 C C . ASP B 1 324 ? 10.656 10.023 28.906 1 94.62 324 ASP B C 1
ATOM 5703 O O . ASP B 1 324 ? 9.703 9.719 28.203 1 94.62 324 ASP B O 1
ATOM 5707 N N . ALA B 1 325 ? 11.633 10.914 28.562 1 95.94 325 ALA B N 1
ATOM 5708 C CA . ALA B 1 325 ? 11.562 11.562 27.25 1 95.94 325 ALA B CA 1
ATOM 5709 C C . ALA B 1 325 ? 12.062 10.625 26.156 1 95.94 325 ALA B C 1
ATOM 5711 O O . ALA B 1 325 ? 12.836 9.703 26.422 1 95.94 325 ALA B O 1
ATOM 5712 N N . THR B 1 326 ? 11.5 10.773 24.969 1 96.81 326 THR B N 1
ATOM 5713 C CA . THR B 1 326 ? 12.055 10.117 23.781 1 96.81 326 THR B CA 1
ATOM 5714 C C . THR B 1 326 ? 13.109 10.992 23.125 1 96.81 326 THR B C 1
ATOM 5716 O O . THR B 1 326 ? 12.781 12.008 22.5 1 96.81 326 THR B O 1
ATOM 5719 N N . ILE B 1 327 ? 14.375 10.594 23.281 1 96.44 327 ILE B N 1
ATOM 5720 C CA . ILE B 1 327 ? 15.469 11.383 22.734 1 96.44 327 ILE B CA 1
ATOM 5721 C C . ILE B 1 327 ? 15.852 10.852 21.344 1 96.44 327 ILE B C 1
ATOM 5723 O O . ILE B 1 327 ? 16.375 9.742 21.234 1 96.44 327 ILE B O 1
ATOM 5727 N N . VAL B 1 328 ? 15.641 11.727 20.344 1 96.12 328 VAL B N 1
ATOM 5728 C CA . VAL B 1 328 ? 15.859 11.234 18.984 1 96.12 328 VAL B CA 1
ATOM 5729 C C . VAL B 1 328 ? 17.219 11.695 18.484 1 96.12 328 VAL B C 1
ATOM 5731 O O . VAL B 1 328 ? 17.766 11.133 17.531 1 96.12 328 VAL B O 1
ATOM 5734 N N . GLN B 1 329 ? 17.75 12.75 19.141 1 93.75 329 GLN B N 1
ATOM 5735 C CA . GLN B 1 329 ? 19.047 13.297 18.719 1 93.75 329 GLN B CA 1
ATOM 5736 C C . GLN B 1 329 ? 19.688 14.109 19.844 1 93.75 329 GLN B C 1
ATOM 5738 O O . GLN B 1 329 ? 19 14.852 20.547 1 93.75 329 GLN B O 1
ATOM 5743 N N . ILE B 1 330 ? 20.984 13.844 20.016 1 94.62 330 ILE B N 1
ATOM 5744 C CA . ILE B 1 330 ? 21.781 14.672 20.922 1 94.62 330 ILE B CA 1
ATOM 5745 C C . ILE B 1 330 ? 22.859 15.391 20.125 1 94.62 330 ILE B C 1
ATOM 5747 O O . ILE B 1 330 ? 23.734 14.75 19.531 1 94.62 330 ILE B O 1
ATOM 5751 N N . ASP B 1 331 ? 22.734 16.688 20.078 1 91.75 331 ASP B N 1
ATOM 5752 C CA . ASP B 1 331 ? 23.719 17.516 19.391 1 91.75 331 ASP B CA 1
ATOM 5753 C C . ASP B 1 331 ? 24.656 18.203 20.391 1 91.75 331 ASP B C 1
ATOM 5755 O O . ASP B 1 331 ? 24.203 19.031 21.203 1 91.75 331 ASP B O 1
ATOM 5759 N N . GLU B 1 332 ? 25.938 17.812 20.25 1 91.81 332 GLU B N 1
ATOM 5760 C CA . GLU B 1 332 ? 26.938 18.453 21.109 1 91.81 332 GLU B CA 1
ATOM 5761 C C . GLU B 1 332 ? 27.594 19.641 20.406 1 91.81 332 GLU B C 1
ATOM 5763 O O . GLU B 1 332 ? 28.062 19.5 19.266 1 91.81 332 GLU B O 1
ATOM 5768 N N . ASN B 1 333 ? 27.516 20.75 21 1 90.94 333 ASN B N 1
ATOM 5769 C CA . ASN B 1 333 ? 28.266 21.938 20.594 1 90.94 333 ASN B CA 1
ATOM 5770 C C . ASN B 1 333 ? 29.453 22.188 21.516 1 90.94 333 ASN B C 1
ATOM 5772 O O . ASN B 1 333 ? 29.344 22.938 22.484 1 90.94 333 ASN B O 1
ATOM 5776 N N . ALA B 1 334 ? 30.578 21.516 21.141 1 87.62 334 ALA B N 1
ATOM 5777 C CA . ALA B 1 334 ? 31.781 21.656 21.953 1 87.62 334 ALA B CA 1
ATOM 5778 C C . ALA B 1 334 ? 32.531 22.938 21.594 1 87.62 334 ALA B C 1
ATOM 5780 O O . ALA B 1 334 ? 32.812 23.188 20.422 1 87.62 334 ALA B O 1
ATOM 5781 N N . ALA B 1 335 ? 32.875 23.734 22.547 1 78.75 335 ALA B N 1
ATOM 5782 C CA . ALA B 1 335 ? 33.531 25.016 22.328 1 78.75 335 ALA B CA 1
ATOM 5783 C C . ALA B 1 335 ? 34.906 24.844 21.719 1 78.75 335 ALA B C 1
ATOM 5785 O O . ALA B 1 335 ? 35.375 25.688 20.938 1 78.75 335 ALA B O 1
ATOM 5786 N N . ASP B 1 336 ? 35.719 23.844 22.109 1 69 336 ASP B N 1
ATOM 5787 C CA . ASP B 1 336 ? 37.062 23.625 21.594 1 69 336 ASP B CA 1
ATOM 5788 C C . ASP B 1 336 ? 37.031 23.078 20.172 1 69 336 ASP B C 1
ATOM 5790 O O . ASP B 1 336 ? 38.062 23.109 19.469 1 69 336 ASP B O 1
ATOM 5794 N N . ARG B 1 337 ? 36.156 22.438 19.781 1 56.03 337 ARG B N 1
ATOM 5795 C CA . ARG B 1 337 ? 36.094 21.891 18.438 1 56.03 337 ARG B CA 1
ATOM 5796 C C . ARG B 1 337 ? 35.531 22.922 17.453 1 56.03 337 ARG B C 1
ATOM 5798 O O . ARG B 1 337 ? 35.281 22.609 16.297 1 56.03 337 ARG B O 1
ATOM 5805 N N . LYS B 1 338 ? 35.344 24.109 18.031 1 47.78 338 LYS B N 1
ATOM 5806 C CA . LYS B 1 338 ? 34.906 25.109 17.062 1 47.78 338 LYS B CA 1
ATOM 5807 C C . LYS B 1 338 ? 35.938 25.281 15.945 1 47.78 338 LYS B C 1
ATOM 5809 O O . LYS B 1 338 ? 37.062 25.719 16.203 1 47.78 338 LYS B O 1
ATOM 5814 N N . LEU B 1 339 ? 36.156 24.438 15.102 1 38.72 339 LEU B N 1
ATOM 5815 C CA . LEU B 1 339 ? 37.031 24.594 13.93 1 38.72 339 LEU B CA 1
ATOM 5816 C C . LEU B 1 339 ? 36.906 26 13.367 1 38.72 339 LEU B C 1
ATOM 5818 O O . LEU B 1 339 ? 35.812 26.578 13.312 1 38.72 339 LEU B O 1
ATOM 5822 N N . ASP B 1 340 ? 38.062 26.812 13.406 1 33.84 340 ASP B N 1
ATOM 5823 C CA . ASP B 1 340 ? 38.312 27.891 12.453 1 33.84 340 ASP B CA 1
ATOM 5824 C C . ASP B 1 340 ? 37.75 27.562 11.078 1 33.84 340 ASP B C 1
ATOM 5826 O O . ASP B 1 340 ? 38.25 26.672 10.391 1 33.84 340 ASP B O 1
ATOM 5830 N N . LEU B 1 341 ? 36.562 27.422 11.016 1 32.75 341 LEU B N 1
ATOM 5831 C CA . LEU B 1 341 ? 36.031 27.391 9.656 1 32.75 341 LEU B CA 1
ATOM 5832 C C . LEU B 1 341 ? 36.75 28.406 8.766 1 32.75 341 LEU B C 1
ATOM 5834 O O . LEU B 1 341 ? 36.688 29.609 9.008 1 32.75 341 LEU B O 1
ATOM 5838 N N . ILE B 1 342 ? 38 28.203 8.438 1 30.88 342 ILE B N 1
ATOM 5839 C CA . ILE B 1 342 ? 38.562 29 7.348 1 30.88 342 ILE B CA 1
ATOM 5840 C C . ILE B 1 342 ? 37.531 29.156 6.234 1 30.88 342 ILE B C 1
ATOM 5842 O O . ILE B 1 342 ? 37.062 28.156 5.68 1 30.88 342 ILE B O 1
ATOM 5846 N N . THR B 1 343 ? 36.688 30.172 6.383 1 30.38 343 THR B N 1
ATOM 5847 C CA . THR B 1 343 ? 35.875 30.688 5.281 1 30.38 343 THR B CA 1
ATOM 5848 C C . THR B 1 343 ? 36.688 30.719 3.988 1 30.38 343 THR B C 1
ATOM 5850 O O . THR B 1 343 ? 37.688 31.438 3.891 1 30.38 343 THR B O 1
ATOM 5853 N N . PRO B 1 344 ? 36.844 29.609 3.291 1 29.55 344 PRO B N 1
ATOM 5854 C CA . PRO B 1 344 ? 37.469 29.953 2.014 1 29.55 344 PRO B CA 1
ATOM 5855 C C . PRO B 1 344 ? 36.781 31.141 1.328 1 29.55 344 PRO B C 1
ATOM 5857 O O . PRO B 1 344 ? 35.562 31.344 1.477 1 29.55 344 PRO B O 1
ATOM 5860 N N . ASP B 1 345 ? 37.406 32.25 1.156 1 29.47 345 ASP B N 1
ATOM 5861 C CA . ASP B 1 345 ? 37.094 33.312 0.219 1 29.47 345 ASP B CA 1
ATOM 5862 C C . ASP B 1 345 ? 36.531 32.75 -1.09 1 29.47 345 ASP B C 1
ATOM 5864 O O . ASP B 1 345 ? 37.281 32.219 -1.917 1 29.47 345 ASP B O 1
ATOM 5868 N N . ALA B 1 346 ? 35.375 32.062 -1.031 1 30.89 346 ALA B N 1
ATOM 5869 C CA . ALA B 1 346 ? 34.812 31.828 -2.357 1 30.89 346 ALA B CA 1
ATOM 5870 C C . ALA B 1 346 ? 34.781 33.094 -3.178 1 30.89 346 ALA B C 1
ATOM 5872 O O . ALA B 1 346 ? 34.312 34.156 -2.695 1 30.89 346 ALA B O 1
ATOM 5873 N N . PRO B 1 347 ? 35.594 33.188 -4.141 1 30.73 347 PRO B N 1
ATOM 5874 C CA . PRO B 1 347 ? 35.438 34.375 -5 1 30.73 347 PRO B CA 1
ATOM 5875 C C . PRO B 1 347 ? 33.969 34.625 -5.395 1 30.73 347 PRO B C 1
ATOM 5877 O O . PRO B 1 347 ? 33.156 33.688 -5.406 1 30.73 347 PRO B O 1
ATOM 5880 N N . ALA B 1 348 ? 33.438 35.875 -5.352 1 32.19 348 ALA B N 1
ATOM 5881 C CA . ALA B 1 348 ? 32.156 36.562 -5.625 1 32.19 348 ALA B CA 1
ATOM 5882 C C . ALA B 1 348 ? 31.406 35.844 -6.746 1 32.19 348 ALA B C 1
ATOM 5884 O O . ALA B 1 348 ? 30.172 35.812 -6.75 1 32.19 348 ALA B O 1
ATOM 5885 N N . GLY B 1 349 ? 31.938 35.781 -7.891 1 33.12 349 GLY B N 1
ATOM 5886 C CA . GLY B 1 349 ? 31.094 35.875 -9.078 1 33.12 349 GLY B CA 1
ATOM 5887 C C . GLY B 1 349 ? 30.312 34.625 -9.352 1 33.12 349 GLY B C 1
ATOM 5888 O O . GLY B 1 349 ? 29.156 34.656 -9.781 1 33.12 349 GLY B O 1
ATOM 5889 N N . GLY B 1 350 ? 31.031 33.562 -9.812 1 31.92 350 GLY B N 1
ATOM 5890 C CA . GLY B 1 350 ? 30.344 32.562 -10.625 1 31.92 350 GLY B CA 1
ATOM 5891 C C . GLY B 1 350 ? 29.5 31.609 -9.812 1 31.92 350 GLY B C 1
ATOM 5892 O O . GLY B 1 350 ? 29.609 31.547 -8.586 1 31.92 350 GLY B O 1
ATOM 5893 N N . GLU B 1 351 ? 28.359 31.094 -10.406 1 32 351 GLU B N 1
ATOM 5894 C CA . GLU B 1 351 ? 27.312 30.234 -9.883 1 32 351 GLU B CA 1
ATOM 5895 C C . GLU B 1 351 ? 27.891 29.109 -9.031 1 32 351 GLU B C 1
ATOM 5897 O O . GLU B 1 351 ? 28.766 28.375 -9.484 1 32 351 GLU B O 1
ATOM 5902 N N . PRO B 1 352 ? 28 29.406 -7.699 1 34.75 352 PRO B N 1
ATOM 5903 C CA . PRO B 1 352 ? 28.656 28.375 -6.883 1 34.75 352 PRO B CA 1
ATOM 5904 C C . PRO B 1 352 ? 28.281 26.969 -7.297 1 34.75 352 PRO B C 1
ATOM 5906 O O . PRO B 1 352 ? 27.109 26.688 -7.566 1 34.75 352 PRO B O 1
ATOM 5909 N N . ASP B 1 353 ? 29.234 26.297 -8 1 33.5 353 ASP B N 1
ATOM 5910 C CA . ASP B 1 353 ? 29.047 24.922 -8.477 1 33.5 353 ASP B CA 1
ATOM 5911 C C . ASP B 1 353 ? 28.5 24.031 -7.375 1 33.5 353 ASP B C 1
ATOM 5913 O O . ASP B 1 353 ? 28.766 24.25 -6.191 1 33.5 353 ASP B O 1
ATOM 5917 N N . ASN B 1 354 ? 27.344 23.422 -7.527 1 33.38 354 ASN B N 1
ATOM 5918 C CA . ASN B 1 354 ? 26.656 22.531 -6.605 1 33.38 354 ASN B CA 1
ATOM 5919 C C . ASN B 1 354 ? 27.625 21.734 -5.742 1 33.38 354 ASN B C 1
ATOM 5921 O O . ASN B 1 354 ? 27.344 21.453 -4.578 1 33.38 354 ASN B O 1
ATOM 5925 N N . VAL B 1 355 ? 28.812 21.5 -6.238 1 34.12 355 VAL B N 1
ATOM 5926 C CA . VAL B 1 355 ? 29.891 20.828 -5.508 1 34.12 355 VAL B CA 1
ATOM 5927 C C . VAL B 1 355 ? 30.375 21.734 -4.379 1 34.12 355 VAL B C 1
ATOM 5929 O O . VAL B 1 355 ? 30.609 21.281 -3.258 1 34.12 355 VAL B O 1
ATOM 5932 N N . ALA B 1 356 ? 30.516 22.984 -4.691 1 39.94 356 ALA B N 1
ATOM 5933 C CA . ALA B 1 356 ? 30.969 23.938 -3.664 1 39.94 356 ALA B CA 1
ATOM 5934 C C . ALA B 1 356 ? 29.922 24.062 -2.559 1 39.94 356 ALA B C 1
ATOM 5936 O O . ALA B 1 356 ? 30.266 24.125 -1.376 1 39.94 356 ALA B O 1
ATOM 5937 N N . MET B 1 357 ? 28.625 24.016 -2.906 1 39.75 357 MET B N 1
ATOM 5938 C CA . MET B 1 357 ? 27.594 24.078 -1.882 1 39.75 357 MET B CA 1
ATOM 5939 C C . MET B 1 357 ? 27.578 22.812 -1.033 1 39.75 357 MET B C 1
ATOM 5941 O O . MET B 1 357 ? 27.406 22.875 0.184 1 39.75 357 MET B O 1
ATOM 5945 N N . PHE B 1 358 ? 27.844 21.641 -1.651 1 37.94 358 PHE B N 1
ATOM 5946 C CA . PHE B 1 358 ? 27.953 20.406 -0.885 1 37.94 358 PHE B CA 1
ATOM 5947 C C . PHE B 1 358 ? 29.219 20.422 -0.028 1 37.94 358 PHE B C 1
ATOM 5949 O O . PHE B 1 358 ? 29.188 20.047 1.145 1 37.94 358 PHE B O 1
ATOM 5956 N N . GLY B 1 359 ? 30.297 20.781 -0.585 1 38.66 359 GLY B N 1
ATOM 5957 C CA . GLY B 1 359 ? 31.5 20.984 0.202 1 38.66 359 GLY B CA 1
ATOM 5958 C C . GLY B 1 359 ? 31.312 21.938 1.355 1 38.66 359 GLY B C 1
ATOM 5959 O O . GLY B 1 359 ? 31.766 21.688 2.471 1 38.66 359 GLY B O 1
ATOM 5960 N N . ALA B 1 360 ? 30.625 23.031 1.094 1 42.03 360 ALA B N 1
ATOM 5961 C CA . ALA B 1 360 ? 30.344 23.984 2.166 1 42.03 360 ALA B CA 1
ATOM 5962 C C . ALA B 1 360 ? 29.422 23.375 3.209 1 42.03 360 ALA B C 1
ATOM 5964 O O . ALA B 1 360 ? 29.578 23.609 4.406 1 42.03 360 ALA B O 1
ATOM 5965 N N . TYR B 1 361 ? 28.391 22.594 2.738 1 36.66 361 TYR B N 1
ATOM 5966 C CA . TYR B 1 361 ? 27.516 21.922 3.682 1 36.66 361 TYR B CA 1
ATOM 5967 C C . TYR B 1 361 ? 28.281 20.891 4.504 1 36.66 361 TYR B C 1
ATOM 5969 O O . TYR B 1 361 ? 28.125 20.828 5.727 1 36.66 361 TYR B O 1
ATOM 5977 N N . LEU B 1 362 ? 29 20.078 3.775 1 37.53 362 LEU B N 1
ATOM 5978 C CA . LEU B 1 362 ? 29.844 19.156 4.527 1 37.53 362 LEU B CA 1
ATOM 5979 C C . LEU B 1 362 ? 30.812 19.906 5.43 1 37.53 362 LEU B C 1
ATOM 5981 O O . LEU B 1 362 ? 31.062 19.5 6.562 1 37.53 362 LEU B O 1
ATOM 5985 N N . ALA B 1 363 ? 31.438 20.859 4.914 1 39.5 363 ALA B N 1
ATOM 5986 C CA . ALA B 1 363 ? 32.312 21.703 5.73 1 39.5 363 ALA B CA 1
ATOM 5987 C C . ALA B 1 363 ? 31.531 22.344 6.879 1 39.5 363 ALA B C 1
ATOM 5989 O O . ALA B 1 363 ? 32.031 22.469 7.992 1 39.5 363 ALA B O 1
ATOM 5990 N N . GLU B 1 364 ? 30.391 22.922 6.57 1 38.56 364 GLU B N 1
ATOM 5991 C CA . GLU B 1 364 ? 29.594 23.547 7.629 1 38.56 364 GLU B CA 1
ATOM 5992 C C . GLU B 1 364 ? 29.172 22.516 8.68 1 38.56 364 GLU B C 1
ATOM 5994 O O . GLU B 1 364 ? 29.125 22.828 9.867 1 38.56 364 GLU B O 1
ATOM 5999 N N . HIS B 1 365 ? 28.672 21.266 8.211 1 38.16 365 HIS B N 1
ATOM 6000 C CA . HIS B 1 365 ? 28.172 20.359 9.242 1 38.16 365 HIS B CA 1
ATOM 6001 C C . HIS B 1 365 ? 29.281 19.438 9.734 1 38.16 365 HIS B C 1
ATOM 6003 O O . HIS B 1 365 ? 29.016 18.484 10.461 1 38.16 365 HIS B O 1
ATOM 6009 N N . GLY B 1 366 ? 30.516 19.797 9.75 1 34.88 366 GLY B N 1
ATOM 6010 C CA . GLY B 1 366 ? 31.734 19.312 10.398 1 34.88 366 GLY B CA 1
ATOM 6011 C C . GLY B 1 366 ? 31.969 17.844 10.18 1 34.88 366 GLY B C 1
ATOM 6012 O O . GLY B 1 366 ? 32.75 17.219 10.906 1 34.88 366 GLY B O 1
ATOM 6013 N N . THR B 1 367 ? 30.984 17.031 9.695 1 34.78 367 THR B N 1
ATOM 6014 C CA . THR B 1 367 ? 31.172 15.609 9.898 1 34.78 367 THR B CA 1
ATOM 6015 C C . THR B 1 367 ? 32.281 15.078 8.984 1 34.78 367 THR B C 1
ATOM 6017 O O . THR B 1 367 ? 32.156 15.133 7.762 1 34.78 367 THR B O 1
ATOM 6020 N N . ARG B 1 368 ? 33.594 15.18 9.32 1 33.53 368 ARG B N 1
ATOM 6021 C CA . ARG B 1 368 ? 34.688 14.414 8.734 1 33.53 368 ARG B CA 1
ATOM 6022 C C . ARG B 1 368 ? 34.281 12.961 8.508 1 33.53 368 ARG B C 1
ATOM 6024 O O . ARG B 1 368 ? 34.781 12.297 7.605 1 33.53 368 ARG B O 1
ATOM 6031 N N . VAL B 1 369 ? 34.031 12.18 9.625 1 31.86 369 VAL B N 1
ATOM 6032 C CA . VAL B 1 369 ? 33.812 10.75 9.805 1 31.86 369 VAL B CA 1
ATOM 6033 C C . VAL B 1 369 ? 32.344 10.414 9.523 1 31.86 369 VAL B C 1
ATOM 6035 O O . VAL B 1 369 ? 31.469 10.766 10.297 1 31.86 369 VAL B O 1
ATOM 6038 N N . ALA B 1 370 ? 31.766 10.891 8.492 1 32.59 370 ALA B N 1
ATOM 6039 C CA . ALA B 1 370 ? 30.391 10.414 8.367 1 32.59 370 ALA B CA 1
ATOM 6040 C C . ALA B 1 370 ? 30.359 8.93 8.016 1 32.59 370 ALA B C 1
ATOM 6042 O O . ALA B 1 370 ? 31.156 8.453 7.207 1 32.59 370 ALA B O 1
ATOM 6043 N N . SER B 1 371 ? 29.969 8.117 8.977 1 33.62 371 SER B N 1
ATOM 6044 C CA . SER B 1 371 ? 29.797 6.68 8.773 1 33.62 371 SER B CA 1
ATOM 6045 C C . SER B 1 371 ? 29.141 6.387 7.426 1 33.62 371 SER B C 1
ATOM 6047 O O . SER B 1 371 ? 28.438 7.234 6.879 1 33.62 371 SER B O 1
ATOM 6049 N N . ALA B 1 372 ? 29.703 5.41 6.648 1 32.19 372 ALA B N 1
ATOM 6050 C CA . ALA B 1 372 ? 29.141 4.945 5.379 1 32.19 372 ALA B CA 1
ATOM 6051 C C . ALA B 1 372 ? 27.625 4.945 5.418 1 32.19 372 ALA B C 1
ATOM 6053 O O . ALA B 1 372 ? 26.969 5.305 4.434 1 32.19 372 ALA B O 1
ATOM 6054 N N . ASP B 1 373 ? 27.094 4.668 6.559 1 34.94 373 ASP B N 1
ATOM 6055 C CA . ASP B 1 373 ? 25.641 4.652 6.719 1 34.94 373 ASP B CA 1
ATOM 6056 C C . ASP B 1 373 ? 25.047 6.055 6.555 1 34.94 373 ASP B C 1
ATOM 6058 O O . ASP B 1 373 ? 24 6.227 5.941 1 34.94 373 ASP B O 1
ATOM 6062 N N . ARG B 1 374 ? 25.703 7.02 7.039 1 38.53 374 ARG B N 1
ATOM 6063 C CA . ARG B 1 374 ? 25.188 8.375 6.926 1 38.53 374 ARG B CA 1
ATOM 6064 C C . ARG B 1 374 ? 25.328 8.898 5.5 1 38.53 374 ARG B C 1
ATOM 6066 O O . ARG B 1 374 ? 24.438 9.586 4.992 1 38.53 374 ARG B O 1
ATOM 6073 N N . VAL B 1 375 ? 26.375 8.469 4.871 1 39.22 375 VAL B N 1
ATOM 6074 C CA . VAL B 1 375 ? 26.547 8.875 3.48 1 39.22 375 VAL B CA 1
ATOM 6075 C C . VAL B 1 375 ? 25.484 8.203 2.611 1 39.22 375 VAL B C 1
ATOM 6077 O O . VAL B 1 375 ? 24.844 8.859 1.785 1 39.22 375 VAL B O 1
ATOM 6080 N N . VAL B 1 376 ? 25.297 6.934 2.846 1 40.34 376 VAL B N 1
ATOM 6081 C CA . VAL B 1 376 ? 24.25 6.207 2.129 1 40.34 376 VAL B CA 1
ATOM 6082 C C . VAL B 1 376 ? 22.891 6.805 2.459 1 40.34 376 VAL B C 1
ATOM 6084 O O . VAL B 1 376 ? 22.047 6.984 1.572 1 40.34 376 VAL B O 1
ATOM 6087 N N . GLY B 1 377 ? 22.688 7.078 3.725 1 41.19 377 GLY B N 1
ATOM 6088 C CA . GLY B 1 377 ? 21.469 7.777 4.09 1 41.19 377 GLY B CA 1
ATOM 6089 C C . GLY B 1 377 ? 21.328 9.125 3.416 1 41.19 377 GLY B C 1
ATOM 6090 O O . GLY B 1 377 ? 20.25 9.477 2.934 1 41.19 377 GLY B O 1
ATOM 6091 N N . LEU B 1 378 ? 22.359 9.836 3.361 1 41.25 378 LEU B N 1
ATOM 6092 C CA . LEU B 1 378 ? 22.328 11.156 2.734 1 41.25 378 LEU B CA 1
ATOM 6093 C C . LEU B 1 378 ? 22.188 11.039 1.222 1 41.25 378 LEU B C 1
ATOM 6095 O O . LEU B 1 378 ? 21.438 11.789 0.604 1 41.25 378 LEU B O 1
ATOM 6099 N N . PHE B 1 379 ? 22.891 10.078 0.708 1 40.25 379 PHE B N 1
ATOM 6100 C CA . PHE B 1 379 ? 22.719 9.812 -0.716 1 40.25 379 PHE B CA 1
ATOM 6101 C C . PHE B 1 379 ? 21.297 9.391 -1.026 1 40.25 379 PHE B C 1
ATOM 6103 O O . PHE B 1 379 ? 20.719 9.82 -2.027 1 40.25 379 PHE B O 1
ATOM 6110 N N . SER B 1 380 ? 20.766 8.516 -0.177 1 39.25 380 SER B N 1
ATOM 6111 C CA . SER B 1 380 ? 19.359 8.141 -0.322 1 39.25 380 SER B CA 1
ATOM 6112 C C . SER B 1 380 ? 18.453 9.359 -0.227 1 39.25 380 SER B C 1
ATOM 6114 O O . SER B 1 380 ? 17.484 9.484 -0.994 1 39.25 380 SER B O 1
ATOM 6116 N N . THR B 1 381 ? 18.734 10.219 0.691 1 39.06 381 THR B N 1
ATOM 6117 C CA . THR B 1 381 ? 17.969 11.469 0.773 1 39.06 381 THR B CA 1
ATOM 6118 C C . THR B 1 381 ? 18.203 12.328 -0.467 1 39.06 381 THR B C 1
ATOM 6120 O O . THR B 1 381 ? 17.266 12.914 -1.012 1 39.06 381 THR B O 1
ATOM 6123 N N . LEU B 1 382 ? 19.391 12.414 -0.861 1 37.56 382 LEU B N 1
ATOM 6124 C CA . LEU B 1 382 ? 19.703 13.211 -2.045 1 37.56 382 LEU B CA 1
ATOM 6125 C C . LEU B 1 382 ? 19.094 12.586 -3.293 1 37.56 382 LEU B C 1
ATOM 6127 O O . LEU B 1 382 ? 18.547 13.297 -4.145 1 37.56 382 LEU B O 1
ATOM 6131 N N . LEU B 1 383 ? 19.281 11.234 -3.441 1 37.97 383 LEU B N 1
ATOM 6132 C CA . LEU B 1 383 ? 18.672 10.586 -4.602 1 37.97 383 LEU B CA 1
ATOM 6133 C C . LEU B 1 383 ? 17.156 10.734 -4.582 1 37.97 383 LEU B 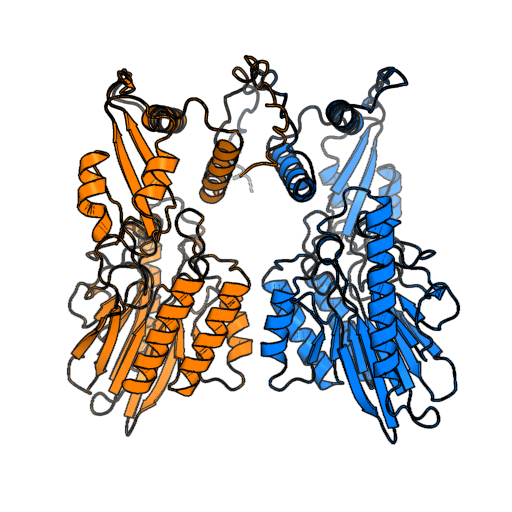C 1
ATOM 6135 O O . LEU B 1 383 ? 16.531 10.836 -5.641 1 37.97 383 LEU B O 1
ATOM 6139 N N . HIS B 1 384 ? 16.578 10.609 -3.396 1 35.03 384 HIS B N 1
ATOM 6140 C CA . HIS B 1 384 ? 15.156 10.906 -3.346 1 35.03 384 HIS B CA 1
ATOM 6141 C C . HIS B 1 384 ? 14.875 12.336 -3.814 1 35.03 384 HIS B C 1
ATOM 6143 O O . HIS B 1 384 ? 13.836 12.594 -4.418 1 35.03 384 HIS B O 1
ATOM 6149 N N . HIS B 1 385 ? 15.773 13.18 -3.447 1 32.44 385 HIS B N 1
ATOM 6150 C CA . HIS B 1 385 ? 15.539 14.539 -3.939 1 32.44 385 HIS B CA 1
ATOM 6151 C C . HIS B 1 385 ? 16.031 14.695 -5.375 1 32.44 385 HIS B C 1
ATOM 6153 O O . HIS B 1 385 ? 15.875 15.758 -5.98 1 32.44 385 HIS B O 1
ATOM 6159 N N . ALA B 1 386 ? 16.984 13.781 -5.789 1 32.25 386 ALA B N 1
ATOM 6160 C CA . ALA B 1 386 ? 17.438 13.93 -7.164 1 32.25 386 ALA B CA 1
ATOM 6161 C C . ALA B 1 386 ? 16.312 13.688 -8.156 1 32.25 386 ALA B C 1
ATOM 6163 O O . ALA B 1 386 ? 16.531 13.68 -9.367 1 32.25 386 ALA B O 1
ATOM 6164 N N . ASP B 1 387 ? 15.25 13.242 -7.723 1 30.5 387 ASP B N 1
ATOM 6165 C CA . ASP B 1 387 ? 14.273 13.125 -8.805 1 30.5 387 ASP B CA 1
ATOM 6166 C C . ASP B 1 387 ? 14.266 14.391 -9.664 1 30.5 387 ASP B C 1
ATOM 6168 O O . ASP B 1 387 ? 13.398 14.555 -10.531 1 30.5 387 ASP B O 1
ATOM 6172 N N . ASP B 1 388 ? 14.789 15.5 -9.078 1 30.23 388 ASP B N 1
ATOM 6173 C CA . ASP B 1 388 ? 14.672 16.5 -10.133 1 30.23 388 ASP B CA 1
ATOM 6174 C C . ASP B 1 388 ? 15.734 16.312 -11.211 1 30.23 388 ASP B C 1
ATOM 6176 O O . ASP B 1 388 ? 16.719 15.594 -10.992 1 30.23 388 ASP B O 1
ATOM 6180 N N . GLU B 1 389 ? 16.25 17.234 -12.062 1 29.97 389 GLU B N 1
ATOM 6181 C CA . GLU B 1 389 ? 16.859 17.125 -13.383 1 29.97 389 GLU B CA 1
ATOM 6182 C C . GLU B 1 389 ? 18.25 16.516 -13.305 1 29.97 389 GLU B C 1
ATOM 6184 O O . GLU B 1 389 ? 18.594 15.617 -14.078 1 29.97 389 GLU B O 1
ATOM 6189 N N . LEU B 1 390 ? 19.391 17.281 -12.984 1 27.05 390 LEU B N 1
ATOM 6190 C CA . LEU B 1 390 ? 20.734 17.141 -13.531 1 27.05 390 LEU B CA 1
ATOM 6191 C C . LEU B 1 390 ? 21.531 16.094 -12.75 1 27.05 390 LEU B C 1
ATOM 6193 O O . LEU B 1 390 ? 21.484 16.078 -11.516 1 27.05 390 LEU B O 1
ATOM 6197 N N . PRO B 1 391 ? 21.938 15.016 -13.422 1 29.05 391 PRO B N 1
ATOM 6198 C CA . PRO B 1 391 ? 22.75 13.922 -12.883 1 29.05 391 PRO B CA 1
ATOM 6199 C C . PRO B 1 391 ? 24.016 14.414 -12.203 1 29.05 391 PRO B C 1
ATOM 6201 O O . PRO B 1 391 ? 24.781 15.188 -12.797 1 29.05 391 PRO B O 1
ATOM 6204 N N . PRO B 1 392 ? 24.109 14.57 -10.844 1 27.16 392 PRO B N 1
ATOM 6205 C CA . PRO B 1 392 ? 25.312 15.195 -10.305 1 27.16 392 PRO B CA 1
ATOM 6206 C C . PRO B 1 392 ? 26.578 14.391 -10.586 1 27.16 392 PRO B C 1
ATOM 6208 O O . PRO B 1 392 ? 26.531 13.164 -10.672 1 27.16 392 PRO B O 1
ATOM 6211 N N . VAL B 1 393 ? 27.672 14.875 -11.242 1 26.56 393 VAL B N 1
ATOM 6212 C CA . VAL B 1 393 ? 29 14.414 -11.625 1 26.56 393 VAL B CA 1
ATOM 6213 C C . VAL B 1 393 ? 29.797 14.062 -10.375 1 26.56 393 VAL B C 1
ATOM 6215 O O . VAL B 1 393 ? 29.984 14.906 -9.492 1 26.56 393 VAL B O 1
ATOM 6218 N N . LEU B 1 394 ? 29.938 12.742 -9.961 1 26.61 394 LEU B N 1
ATOM 6219 C CA . LEU B 1 394 ? 30.531 12.164 -8.758 1 26.61 394 LEU B CA 1
ATOM 6220 C C . LEU B 1 394 ? 32.062 12.242 -8.828 1 26.61 394 LEU B C 1
ATOM 6222 O O . LEU B 1 394 ? 32.688 11.688 -9.734 1 26.61 394 LEU B O 1
ATOM 6226 N N . PRO B 1 395 ? 32.844 13.203 -8.242 1 25.62 395 PRO B N 1
ATOM 6227 C CA . PRO B 1 395 ? 34.312 13.383 -8.312 1 25.62 395 PRO B CA 1
ATOM 6228 C C . PRO B 1 395 ? 35.062 12.352 -7.488 1 25.62 395 PRO B C 1
ATOM 6230 O O . PRO B 1 395 ? 36.281 12.281 -7.562 1 25.62 395 PRO B O 1
ATOM 6233 N N . ALA B 1 396 ? 34.688 11.711 -6.301 1 26.3 396 ALA B N 1
ATOM 6234 C CA . ALA B 1 396 ? 35.594 11.352 -5.227 1 26.3 396 ALA B CA 1
ATOM 6235 C C . ALA B 1 396 ? 36.312 10.047 -5.531 1 26.3 396 ALA B C 1
ATOM 6237 O O . ALA B 1 396 ? 35.75 8.961 -5.355 1 26.3 396 ALA B O 1
ATOM 6238 N N . GLU B 1 397 ? 37.156 9.688 -6.492 1 25.27 397 GLU B N 1
ATOM 6239 C CA . GLU B 1 397 ? 38.031 8.523 -6.668 1 25.27 397 GLU B CA 1
ATOM 6240 C C . GLU B 1 397 ? 39.125 8.484 -5.602 1 25.27 397 GLU B C 1
ATOM 6242 O O . GLU B 1 397 ? 39.562 7.406 -5.191 1 25.27 397 GLU B O 1
ATOM 6247 N N . GLU B 1 398 ? 39.656 9.523 -4.98 1 24.45 398 GLU B N 1
ATOM 6248 C CA . GLU B 1 398 ? 40.969 9.508 -4.348 1 24.45 398 GLU B CA 1
ATOM 6249 C C . GLU B 1 398 ? 40.875 9.055 -2.893 1 24.45 398 GLU B C 1
ATOM 6251 O O . GLU B 1 398 ? 41.812 8.469 -2.359 1 24.45 398 GLU B O 1
ATOM 6256 N N . LEU B 1 399 ? 39.938 9.391 -2.066 1 24.83 399 LEU B N 1
ATOM 6257 C CA . LEU B 1 399 ? 40.094 9.43 -0.618 1 24.83 399 LEU B CA 1
ATOM 6258 C C . LEU B 1 399 ? 39.938 8.039 -0.012 1 24.83 399 LEU B C 1
ATOM 6260 O O . LEU B 1 399 ? 40 7.879 1.209 1 24.83 399 LEU B O 1
ATOM 6264 N N . LEU B 1 400 ? 39.594 6.938 -0.662 1 24.47 400 LEU B N 1
ATOM 6265 C CA . LEU B 1 400 ? 39.219 5.676 -0.033 1 24.47 400 LEU B CA 1
ATOM 6266 C C . LEU B 1 400 ? 40.469 4.961 0.51 1 24.47 400 LEU B C 1
ATOM 6268 O O . LEU B 1 400 ? 40.344 3.846 1.021 1 24.47 400 LEU B O 1
ATOM 6272 N N . GLY B 1 401 ? 41.688 5.422 0.416 1 23.59 401 GLY B N 1
ATOM 6273 C CA . GLY B 1 401 ? 42.844 4.547 0.651 1 23.59 401 GLY B CA 1
ATOM 6274 C C . GLY B 1 401 ? 43.188 4.434 2.117 1 23.59 401 GLY B C 1
ATOM 6275 O O . GLY B 1 401 ? 44.031 3.592 2.49 1 23.59 401 GLY B O 1
ATOM 6276 N N . GLU B 1 402 ? 42.875 5.379 2.979 1 23.25 402 GLU B N 1
ATOM 6277 C CA . GLU B 1 402 ? 43.781 5.332 4.125 1 23.25 402 GLU B CA 1
ATOM 6278 C C . GLU B 1 402 ? 43.344 4.25 5.113 1 23.25 402 GLU B C 1
ATOM 6280 O O . GLU B 1 402 ? 44.094 3.289 5.344 1 23.25 402 GLU B O 1
ATOM 6285 N N . ASP B 1 403 ? 42.906 4.578 6.535 1 23.69 403 ASP B N 1
ATOM 6286 C CA . ASP B 1 403 ? 43.312 4.023 7.824 1 23.69 403 ASP B CA 1
ATOM 6287 C C . ASP B 1 403 ? 42.344 2.908 8.266 1 23.69 403 ASP B C 1
ATOM 6289 O O . ASP B 1 403 ? 41.281 3.176 8.805 1 23.69 403 ASP B O 1
ATOM 6293 N N . LEU B 1 404 ? 42.031 1.878 7.594 1 24.31 404 LEU B N 1
ATOM 6294 C CA . LEU B 1 404 ? 41.188 0.759 7.973 1 24.31 404 LEU B CA 1
ATOM 6295 C C . LEU B 1 404 ? 41.75 0.036 9.195 1 24.31 404 LEU B C 1
ATOM 6297 O O . LEU B 1 404 ? 41.188 -0.974 9.633 1 24.31 404 LEU B O 1
ATOM 6301 N N . SER B 1 405 ? 42.875 0.337 9.742 1 24.95 405 SER B N 1
ATOM 6302 C CA . SER B 1 405 ? 43.562 -0.513 10.703 1 24.95 405 SER B CA 1
ATOM 6303 C C . SER B 1 405 ? 42.969 -0.381 12.102 1 24.95 405 SER B C 1
ATOM 6305 O O . SER B 1 405 ? 43.25 -1.207 12.977 1 24.95 405 SER B O 1
ATOM 6307 N N . ALA B 1 406 ? 42.375 0.781 12.477 1 26.47 406 ALA B N 1
ATOM 6308 C CA . ALA B 1 406 ? 42.25 1.026 13.914 1 26.47 406 ALA B CA 1
ATOM 6309 C C . ALA B 1 406 ? 41 0.322 14.469 1 26.47 406 ALA B C 1
ATOM 6311 O O . ALA B 1 406 ? 40.625 0.532 15.625 1 26.47 406 ALA B O 1
ATOM 6312 N N . PHE B 1 407 ? 40.125 -0.306 13.68 1 21.89 407 PHE B N 1
ATOM 6313 C CA . PHE B 1 407 ? 38.938 -0.792 14.336 1 21.89 407 PHE B CA 1
ATOM 6314 C C . PHE B 1 407 ? 39.219 -2.084 15.102 1 21.89 407 PHE B C 1
ATOM 6316 O O . PHE B 1 407 ? 39.469 -3.127 14.492 1 21.89 407 PHE B O 1
ATOM 6323 N N . THR B 1 408 ? 39.812 -1.944 16.281 1 23.84 408 THR B N 1
ATOM 6324 C CA . THR B 1 408 ? 40.031 -3.047 17.219 1 23.84 408 THR B CA 1
ATOM 6325 C C . THR B 1 408 ? 38.719 -3.57 17.75 1 23.84 408 THR B C 1
ATOM 6327 O O . THR B 1 408 ? 37.844 -2.787 18.156 1 23.84 408 THR B O 1
ATOM 6330 N N . VAL B 1 409 ? 38.219 -4.66 17.359 1 21.8 409 VAL B N 1
ATOM 6331 C CA . VAL B 1 409 ? 37.031 -5.395 17.828 1 21.8 409 VAL B CA 1
ATOM 6332 C C . VAL B 1 409 ? 37.125 -5.641 19.328 1 21.8 409 VAL B C 1
ATOM 6334 O O . VAL B 1 409 ? 38.094 -6.242 19.797 1 21.8 409 VAL B O 1
ATOM 6337 N N . PRO B 1 410 ? 36.438 -4.785 20.172 1 22.44 410 PRO B N 1
ATOM 6338 C CA . PRO B 1 410 ? 36.562 -5.098 21.594 1 22.44 410 PRO B CA 1
ATOM 6339 C C . PRO B 1 410 ? 36.031 -6.484 21.938 1 22.44 410 PRO B C 1
ATOM 6341 O O . PRO B 1 410 ? 35.094 -6.965 21.297 1 22.44 410 PRO B O 1
ATOM 6344 N N . ALA B 1 411 ? 36.75 -7.344 22.688 1 25.64 411 ALA B N 1
ATOM 6345 C CA . ALA B 1 411 ? 36.531 -8.672 23.25 1 25.64 411 ALA B CA 1
ATOM 6346 C C . ALA B 1 411 ? 35.312 -8.695 24.156 1 25.64 411 ALA B C 1
ATOM 6348 O O . ALA B 1 411 ? 34.969 -7.672 24.75 1 25.64 411 ALA B O 1
ATOM 6349 N N . GLU B 1 412 ? 34.312 -9.695 24.062 1 23.36 412 GLU B N 1
ATOM 6350 C CA . GLU B 1 412 ? 33.125 -10.148 24.797 1 23.36 412 GLU B CA 1
ATOM 6351 C C . GLU B 1 412 ? 33.344 -10.125 26.297 1 23.36 412 GLU B C 1
ATOM 6353 O O . GLU B 1 412 ? 34.219 -10.836 26.797 1 23.36 412 GLU B O 1
ATOM 6358 N N . GLU B 1 413 ? 33.312 -8.984 26.922 1 23.97 413 GLU B N 1
ATOM 6359 C CA . GLU B 1 413 ? 33.375 -9.094 28.375 1 23.97 413 GLU B CA 1
ATOM 6360 C C . GLU B 1 413 ? 32.188 -9.859 28.938 1 23.97 413 GLU B C 1
ATOM 6362 O O . GLU B 1 413 ? 31.062 -9.719 28.438 1 23.97 413 GLU B O 1
ATOM 6367 N N . ASP B 1 414 ? 32.344 -11.07 29.812 1 25.47 414 ASP B N 1
ATOM 6368 C CA . ASP B 1 414 ? 31.641 -12.008 30.656 1 25.47 414 ASP B CA 1
ATOM 6369 C C . ASP B 1 414 ? 30.812 -11.273 31.719 1 25.47 414 ASP B C 1
ATOM 6371 O O . ASP B 1 414 ? 31.266 -11.086 32.844 1 25.47 414 ASP B O 1
ATOM 6375 N N . GLU B 1 415 ? 29.938 -10.32 31.5 1 20.23 415 GLU B N 1
ATOM 6376 C CA . GLU B 1 415 ? 29.312 -9.695 32.656 1 20.23 415 GLU B CA 1
ATOM 6377 C C . GLU B 1 415 ? 28.297 -10.641 33.312 1 20.23 415 GLU B C 1
ATOM 6379 O O . GLU B 1 415 ? 27.25 -10.922 32.719 1 20.23 415 GLU B O 1
ATOM 6384 N N . ALA B 1 416 ? 28.594 -11.773 34.125 1 23.94 416 ALA B N 1
ATOM 6385 C CA . ALA B 1 416 ? 27.906 -12.43 35.25 1 23.94 416 ALA B CA 1
ATOM 6386 C C . ALA B 1 416 ? 27.438 -11.414 36.281 1 23.94 416 ALA B C 1
ATOM 6388 O O . ALA B 1 416 ? 26.578 -11.711 37.094 1 23.94 416 ALA B O 1
ATOM 6389 N N . ALA B 1 417 ? 28.141 -10.461 36.719 1 23.12 417 ALA B N 1
ATOM 6390 C CA . ALA B 1 417 ? 27.844 -10 38.062 1 23.12 417 ALA B CA 1
ATOM 6391 C C . ALA B 1 417 ? 26.578 -9.148 38.094 1 23.12 417 ALA B C 1
ATOM 6393 O O . ALA B 1 417 ? 25.797 -9.227 39.031 1 23.12 417 ALA B O 1
ATOM 6394 N N . ALA B 1 418 ? 26.359 -8.008 37.344 1 20.09 418 ALA B N 1
ATOM 6395 C CA . ALA B 1 418 ? 25.391 -7.129 38 1 20.09 418 ALA B CA 1
ATOM 6396 C C . ALA B 1 418 ? 23.969 -7.441 37.5 1 20.09 418 ALA B C 1
ATOM 6398 O O . ALA B 1 418 ? 23.75 -7.695 36.312 1 20.09 418 ALA B O 1
#

InterPro domains:
  IPR004593 Nuclease SbcCD subunit D [TIGR00619] (1-253)
  IPR004843 Calcineurin-like, phosphoesterase domain [PF00149] (1-226)
  IPR029052 Metallo-dependent phosphatase-like [G3DSA:3.60.21.10] (1-274)
  IPR029052 Metallo-dependent phosphatase-like [SSF56300] (1-295)
  IPR041796 DNA double-strand break repair protein Mre11, N-terminal metallophosphatase domain [cd00840] (2-247)
  IPR050535 DNA Repair and Maintenance Complex Component [PTHR30337] (1-302)

Sequence (836 aa):
MKVLHTSDWHLGKPTWGHSRAQDHEAVLDEIITIAATAQPDLILNTGDLFDQHRPPVQAMRLATDVLRALSAIAPVVVISGNHDSAPLLHWLHGLLRHGERVHIVADPDAVSVGSVLRFPVGDGRLHLAALPFITANRVVAVLDDPSARRKAYAEHIATVQLELLRRLHEDFDAATEVSVFAAHQYLTGSVPSRTENPNHTCEFYATNPEQIPQVDYAAFGHIHKPQDLPGRVCGAYAGSPIQLDFGEVGEAKSVVLAHLQPGSPARIERLPLHAGRRLEVPTGTLDELRARADSISTEICRIVVHTPSHEPDLSRQIRALFPDATIVQIDENAADRKLDLITPDAPAGGEPDNVAMFGAYLAEHGTRVASADRVVGLFSTLLHHADDELPPVLPAEELLGEDLSAFTVPAEEDEAAAMKVLHTSDWHLGKPTWGHSRAQDHEAVLDEIITIAATAQPDLILNTGDLFDQHRPPVQAMRLATDVLRALSAIAPVVVISGNHDSAPLLHWLHGLLRHGERVHIVADPDAVSVGSVLRFPVGDGRLHLAALPFITANRVVAVLDDPSARRKAYAEHIATVQLELLRRLHEDFDAATEVSVFAAHQYLTGSVPSRTENPNHTCEFYATNPEQIPQVDYAAFGHIHKPQDLPGRVCGAYAGSPIQLDFGEVGEAKSVVLAHLQPGSPARIERLPLHAGRRLEVPTGTLDELRARADSISTEICRIVVHTPSHEPDLSRQIRALFPDATIVQIDENAADRKLDLITPDAPAGGEPDNVAMFGAYLAEHGTRVASADRVVGLFSTLLHHADDELPPVLPAEELLGEDLSAFTVPAEEDEAAA

Foldseek 3Di:
DKEWFAEQQQFQFAELPHHQLQLSLQQLVVVLVVCQVVLGQEYEYQENLHNAQDHDPSSVVSSLVSQQSNQVRYQYEYAYEPRYHLVVQVVVQVVQVVPGNYHYQRDPDLPQFWDWDWGDDVPEIEIETHGHDDDLCSFQVDDPDLVVSLVRVQVVVLVNQVVSVVVSCVVNDLQFYFYEYGHEFAEPPDDALVPFDVVRNDPSGYHYPVSHDAGLEYHYERGQAWDFDPDDHGYIHQHHSADSYPSNAPGWHWIWMWADDRPDHIDIDTGTTDRRAGEEEAEEALVVLLVCLVVDAAHEYAYEHEAQADDPCVVVSNCVSYVNYRYSHYHYDHPVPPPPLPPPPPDPDDDCDPVNVVVVVCSVVVPPCDDPVVVVVVVVVVVVVVVPDDDDDDPPPPDPPDDPDPPDDDDPDPPPPD/DKEWFAEQQQFQFAELPHHQLQLSLQQLVVVLVVCQVVLGQEYEYQENLHNAQDHDPSSVVSSLVSQQSSQVRYQYEYAYEPRYHLVVQVVVQVVQVVPGNYHYQRDPDLPQFWDWDWGDDVPEIEIETHGHDDDLCSFQVDDPDLVVSLVRVQVVVLVNQVVSVVVSCVVNDLQFYFYEYGHEFAEPPDDALVPFDVVRNDPSGYHYPVSHDAGLEYEYERGQAWDFDPDDHGYIHQHHSADSYPSNAPGWHWIWMWAGDRPDHIDIDTGTTDRGAGEEEAEEALVVLLVCLVVDAAHEYAYEHEAQADDPCVVVSNCVSYVNYRYSYYHYDHPVPPPPLPPPPPDPDDDCDPVNVVVVVCSVVVCPCDDPVVVVVVVVVVVVVVVPDDDDDDPPPPDPDDDPDPPDDDDPDPPPPD

Radius of gyration: 31.28 Å; Cα contacts (8 Å, |Δi|>4): 1582; chains: 2; bounding box: 79×80×82 Å

Secondary structure (DSSP, 8-state):
-EEEEE----BT--BTTB--HHHHHHHHHHHHHHHHHH--SEEEE-S--BSSSS--HHHHHHHHHHHHHHHTTS-EEEE--SSS-HHHHHHHHHHHTTTS-EEEE---SSSS--EEEEEEETTEEEEEEEE----GGGT-SS---HHHHHHHHHHHHHHHHHHHHHHHTTT--TTT-EEEEEEE-EETT----S-S-GGGSSGGGEE-GGGS---SEEEEES--S-EEPSSSS-EEE---SS--SGGGTTPPPEEEEEEEETTEEEEEEEEE--SSPPEE--EEEHHHHHHTGGG-SS-EEEEEEEESS--TTHHHHHHHH-TTSEEEEEEEEESTT----------SSS---HHHHHHHHHHHTT-SS--HHHHHHHHHHHHHHTTSS-------SSGGGS--S-------------/-EEEEE----BT--BTTB--HHHHHHHHHHHHHHHHHH--SEEEE-S--BSSSS--HHHHHHHHHHHHHHHTTS-EEEE--SSS-HHHHHHHHHHHTTTS-EEEE---SSSS--EEEEEEETTEEEEEEEE----GGGT-SS---HHHHHHHHHHHHHHHHHHHHHHHTTT--TTT-EEEEEEE-EETT----S-S-GGGSSGGGEE-GGGS---SEEEEES--S-EEPSSSS-EEE---SS--SGGGTTPPPEEEEEEEETTEEEEEEEEE--SSPPEE--EEEHHHHHHTGGG-SS-EEEEEEEESS--TTHHHHHHHH-TTSEEEEEEEEESTT----------SSS---HHHHHHHHHHHTT-SS--HHHHHHHHHHHHHHTTSS-------SSGGGS--TT------------